Protein 4MVN (pdb70)

B-factor: mean 19.81, std 9.36, range [2.0, 55.14]

Structure (mmCIF, N/CA/C/O backbone):
data_4MVN
#
_entry.id   4MVN
#
_cell.length_a   73.131
_cell.length_b   81.626
_cell.length_c   133.787
_cell.angle_alpha   90.00
_cell.angle_beta   90.00
_cell.angle_gamma   90.00
#
_symmetry.space_group_name_H-M   'P 21 21 21'
#
loop_
_entity.id
_entity.type
_entity.pdbx_description
1 polymer 'Serine protease splA'
2 non-polymer '[(1S)-1-{[(benzyloxy)carbonyl]amino}-2-phenylethyl]phosphonic acid'
3 water water
#
loop_
_atom_site.group_PDB
_atom_site.id
_atom_site.type_symbol
_atom_site.label_atom_id
_atom_site.label_alt_id
_atom_site.label_comp_id
_atom_site.label_asym_id
_atom_site.label_entity_id
_atom_site.label_seq_id
_atom_site.pdbx_PDB_ins_code
_atom_site.Cartn_x
_atom_site.Cartn_y
_atom_site.Cartn_z
_atom_site.occupancy
_atom_site.B_iso_or_equiv
_atom_site.auth_seq_id
_atom_site.auth_comp_id
_atom_site.auth_asym_id
_atom_site.auth_atom_id
_atom_site.pdbx_PDB_model_num
ATOM 1 N N . GLU A 1 1 ? -37.930 10.811 -14.648 1.00 20.34 1 GLU A N 1
ATOM 2 C CA . GLU A 1 1 ? -38.206 11.883 -15.712 1.00 19.15 1 GLU A CA 1
ATOM 3 C C . GLU A 1 1 ? -37.208 11.713 -16.855 1.00 19.98 1 GLU A C 1
ATOM 4 O O . GLU A 1 1 ? -36.054 11.279 -16.600 1.00 20.80 1 GLU A O 1
ATOM 10 N N . LYS A 1 2 ? -37.625 11.962 -18.104 1.00 19.61 2 LYS A N 1
ATOM 11 C CA . LYS A 1 2 ? -36.640 11.903 -19.154 1.00 19.74 2 LYS A CA 1
ATOM 12 C C . LYS A 1 2 ? -36.809 13.115 -20.049 1.00 20.60 2 LYS A C 1
ATOM 13 O O . LYS A 1 2 ? -37.603 13.108 -21.063 1.00 20.70 2 LYS A O 1
ATOM 16 N N . ASN A 1 3 ? -36.113 14.193 -19.665 1.00 17.75 3 ASN A N 1
ATOM 17 C CA . ASN A 1 3 ? -36.173 15.431 -20.361 1.00 16.86 3 ASN A CA 1
ATOM 18 C C . ASN A 1 3 ? -34.757 15.899 -20.474 1.00 15.24 3 ASN A C 1
ATOM 19 O O . ASN A 1 3 ? -34.223 16.528 -19.551 1.00 14.21 3 ASN A O 1
ATOM 24 N N . VAL A 1 4 ? -34.131 15.567 -21.591 1.00 14.22 4 VAL A N 1
ATOM 25 C CA . VAL A 1 4 ? -32.676 15.760 -21.692 1.00 11.08 4 VAL A CA 1
ATOM 26 C C . VAL A 1 4 ? -32.395 16.573 -22.921 1.00 10.38 4 VAL A C 1
ATOM 27 O O . VAL A 1 4 ? -32.850 16.170 -24.049 1.00 14.85 4 VAL A O 1
ATOM 31 N N . LYS A 1 5 ? -31.627 17.679 -22.817 1.00 9.30 5 LYS A N 1
ATOM 32 C CA . LYS A 1 5 ? -31.440 18.578 -23.964 1.00 10.23 5 LYS A CA 1
ATOM 33 C C . LYS A 1 5 ? -29.989 18.943 -24.031 1.00 10.66 5 LYS A C 1
ATOM 34 O O . LYS A 1 5 ? -29.353 19.115 -22.994 1.00 10.73 5 LYS A O 1
ATOM 40 N N . GLU A 1 6 ? -29.471 19.043 -25.252 1.00 9.69 6 GLU A N 1
ATOM 41 C CA . GLU A 1 6 ? -28.057 19.391 -25.414 1.00 9.20 6 GLU A CA 1
ATOM 42 C C . GLU A 1 6 ? -27.889 20.890 -25.175 1.00 10.79 6 GLU A C 1
ATOM 43 O O . GLU A 1 6 ? -28.714 21.689 -25.593 1.00 12.60 6 GLU A O 1
ATOM 49 N N . ILE A 1 7 ? -26.863 21.243 -24.420 1.00 9.50 7 ILE A N 1
ATOM 50 C CA . ILE A 1 7 ? -26.387 22.630 -24.266 1.00 10.30 7 ILE A CA 1
ATOM 51 C C . ILE A 1 7 ? -25.341 22.718 -25.381 1.00 8.61 7 ILE A C 1
ATOM 52 O O . ILE A 1 7 ? -24.174 22.281 -25.216 1.00 10.18 7 ILE A O 1
ATOM 57 N N . THR A 1 8 ? -25.751 23.284 -26.501 1.00 9.36 8 THR A N 1
ATOM 58 C CA . THR A 1 8 ? -24.779 23.474 -27.607 1.00 10.99 8 THR A CA 1
ATOM 59 C C . THR A 1 8 ? -23.778 24.544 -27.334 1.00 10.75 8 THR A C 1
ATOM 60 O O . THR A 1 8 ? -22.665 24.449 -27.869 1.00 12.48 8 THR A O 1
ATOM 64 N N . ASP A 1 9 ? -24.106 25.579 -26.534 1.00 10.32 9 ASP A N 1
ATOM 65 C CA . ASP A 1 9 ? -23.178 26.660 -26.290 1.00 11.56 9 ASP A CA 1
ATOM 66 C C . ASP A 1 9 ? -23.066 26.816 -24.793 1.00 12.91 9 ASP A C 1
ATOM 67 O O . ASP A 1 9 ? -23.913 27.471 -24.169 1.00 11.62 9 ASP A O 1
ATOM 72 N N . ALA A 1 10 ? -21.981 26.288 -24.235 1.00 10.71 10 ALA A N 1
ATOM 73 C CA . ALA A 1 10 ? -21.815 26.247 -22.777 1.00 11.35 10 ALA A CA 1
ATOM 74 C C . ALA A 1 10 ? -20.892 27.367 -22.300 1.00 11.33 10 ALA A C 1
ATOM 75 O O . ALA A 1 10 ? -20.439 27.349 -21.156 1.00 12.24 10 ALA A O 1
ATOM 77 N N . THR A 1 11 ? -20.745 28.450 -23.072 1.00 11.88 11 THR A N 1
ATOM 78 C CA . THR A 1 11 ? -19.980 29.567 -22.560 1.00 13.55 11 THR A CA 1
ATOM 79 C C . THR A 1 11 ? -20.779 30.461 -21.605 1.00 13.24 11 THR A C 1
ATOM 80 O O . THR A 1 11 ? -20.131 31.320 -20.964 1.00 15.65 11 THR A O 1
ATOM 84 N N . LYS A 1 12 ? -22.093 30.176 -21.450 1.00 14.32 12 LYS A N 1
ATOM 85 C CA . LYS A 1 12 ? -23.023 30.992 -20.635 1.00 15.16 12 LYS A CA 1
ATOM 86 C C . LYS A 1 12 ? -23.112 30.384 -19.204 1.00 13.74 12 LYS A C 1
ATOM 87 O O . LYS A 1 12 ? -23.023 29.163 -19.070 1.00 13.96 12 LYS A O 1
ATOM 93 N N . GLU A 1 13 ? -23.283 31.202 -18.188 1.00 13.54 13 GLU A N 1
ATOM 94 C CA . GLU A 1 13 ? -23.573 30.667 -16.796 1.00 11.26 13 GLU A CA 1
ATOM 95 C C . GLU A 1 13 ? -24.954 29.985 -16.795 1.00 12.40 13 GLU A C 1
ATOM 96 O O . GLU A 1 13 ? -25.889 30.433 -17.514 1.00 11.89 13 GLU A O 1
ATOM 102 N N . PRO A 1 14 ? -25.115 28.845 -16.056 1.00 11.07 14 PRO A N 1
ATOM 103 C CA . PRO A 1 14 ? -24.081 28.238 -15.184 1.00 11.39 14 PRO A CA 1
ATOM 104 C C . PRO A 1 14 ? -23.288 27.172 -15.948 1.00 10.52 14 PRO A C 1
ATOM 105 O O . PRO A 1 14 ? -22.466 26.482 -15.337 1.00 10.25 14 PRO A O 1
ATOM 109 N N . TYR A 1 15 ? -23.575 26.975 -17.229 1.00 7.46 15 TYR A N 1
ATOM 110 C CA . TYR A 1 15 ? -22.877 25.893 -18.021 1.00 8.38 15 TYR A CA 1
ATOM 111 C C . TYR A 1 15 ? -21.391 26.084 -18.102 1.00 10.94 15 TYR A C 1
ATOM 112 O O . TYR A 1 15 ? -20.657 25.111 -18.202 1.00 9.02 15 TYR A O 1
ATOM 121 N N . ASN A 1 16 ? -20.884 27.317 -17.984 1.00 9.38 16 ASN A N 1
ATOM 122 C CA . ASN A 1 16 ? -19.458 27.487 -18.058 1.00 10.21 16 ASN A CA 1
ATOM 123 C C . ASN A 1 16 ? -18.761 27.201 -16.711 1.00 10.61 16 ASN A C 1
ATOM 124 O O . ASN A 1 16 ? -17.549 27.470 -16.554 1.00 11.51 16 ASN A O 1
ATOM 129 N N . SER A 1 17 ? -19.500 26.626 -15.759 1.00 10.17 17 SER A N 1
ATOM 130 C CA . SER A 1 17 ? -18.859 26.006 -14.544 1.00 9.59 17 SER A CA 1
ATOM 131 C C . SER A 1 17 ? -18.752 24.517 -14.665 1.00 9.85 17 SER A C 1
ATOM 132 O O . SER A 1 17 ? -18.224 23.866 -13.737 1.00 9.69 17 SER A O 1
ATOM 135 N N . VAL A 1 18 ? -19.257 23.942 -15.770 1.00 8.29 18 VAL A N 1
ATOM 136 C CA . VAL A 1 18 ? -19.263 22.477 -15.890 1.00 7.89 18 VAL A CA 1
ATOM 137 C C . VAL A 1 18 ? -17.976 22.038 -16.624 1.00 10.43 18 VAL A C 1
ATOM 138 O O . VAL A 1 18 ? -17.526 22.701 -17.591 1.00 11.98 18 VAL A O 1
ATOM 142 N N . VAL A 1 19 ? -17.333 20.968 -16.151 1.00 8.87 19 VAL A N 1
ATOM 143 C CA A VAL A 1 19 ? -16.097 20.541 -16.827 0.50 9.40 19 VAL A CA 1
ATOM 144 C CA B VAL A 1 19 ? -16.057 20.516 -16.717 0.50 9.47 19 VAL A CA 1
ATOM 145 C C . VAL A 1 19 ? -16.172 19.074 -17.218 1.00 10.46 19 VAL A C 1
ATOM 146 O O . VAL A 1 19 ? -16.878 18.282 -16.598 1.00 10.89 19 VAL A O 1
ATOM 153 N N . ALA A 1 20 ? -15.454 18.759 -18.300 1.00 10.29 20 ALA A N 1
ATOM 154 C CA . ALA A 1 20 ? -15.415 17.376 -18.758 1.00 11.74 20 ALA A CA 1
ATOM 155 C C . ALA A 1 20 ? -14.059 16.685 -18.401 1.00 11.94 20 ALA A C 1
ATOM 156 O O . ALA A 1 20 ? -12.958 17.275 -18.662 1.00 14.44 20 ALA A O 1
ATOM 158 N N . PHE A 1 21 ? -14.195 15.502 -17.800 1.00 10.47 21 PHE A N 1
ATOM 159 C CA . PHE A 1 21 ? -13.028 14.626 -17.573 1.00 14.61 21 PHE A CA 1
ATOM 160 C C . PHE A 1 21 ? -13.209 13.457 -18.522 1.00 17.17 21 PHE A C 1
ATOM 161 O O . PHE A 1 21 ? -14.315 13.230 -19.024 1.00 18.04 21 PHE A O 1
ATOM 169 N N A VAL A 1 22 ? -12.187 12.693 -18.927 0.50 17.39 22 VAL A N 1
ATOM 170 N N B VAL A 1 22 ? -12.101 12.675 -18.550 0.50 15.64 22 VAL A N 1
ATOM 171 C CA A VAL A 1 22 ? -12.466 11.580 -19.945 0.50 17.89 22 VAL A CA 1
ATOM 172 C CA B VAL A 1 22 ? -12.187 11.299 -18.975 0.50 16.18 22 VAL A CA 1
ATOM 173 C C A VAL A 1 22 ? -13.745 10.613 -19.916 0.50 17.87 22 VAL A C 1
ATOM 174 C C B VAL A 1 22 ? -13.108 10.600 -18.037 0.50 15.80 22 VAL A C 1
ATOM 175 O O A VAL A 1 22 ? -14.293 10.158 -20.973 0.50 20.45 22 VAL A O 1
ATOM 176 O O B VAL A 1 22 ? -12.909 10.449 -16.805 0.50 16.27 22 VAL A O 1
ATOM 183 N N . GLY A 1 23 ? -14.159 10.259 -18.706 1.00 18.65 23 GLY A N 1
ATOM 184 C CA . GLY A 1 23 ? -15.238 9.391 -18.298 1.00 19.51 23 GLY A CA 1
ATOM 185 C C . GLY A 1 23 ? -16.259 10.006 -17.315 1.00 19.49 23 GLY A C 1
ATOM 186 O O . GLY A 1 23 ? -17.035 9.257 -16.692 1.00 19.11 23 GLY A O 1
ATOM 187 N N . GLY A 1 24 ? -16.287 11.327 -17.188 1.00 15.95 24 GLY A N 1
ATOM 188 C CA . GLY A 1 24 ? -17.305 11.942 -16.311 1.00 13.92 24 GLY A CA 1
ATOM 189 C C . GLY A 1 24 ? -17.237 13.489 -16.320 1.00 11.16 24 GLY A C 1
ATOM 190 O O . GLY A 1 24 ? -16.741 14.111 -17.279 1.00 13.96 24 GLY A O 1
ATOM 191 N N . THR A 1 25 ? -17.799 14.046 -15.250 1.00 11.13 25 THR A N 1
ATOM 192 C CA . THR A 1 25 ? -18.132 15.496 -15.199 1.00 9.49 25 THR A CA 1
ATOM 193 C C . THR A 1 25 ? -17.635 16.025 -13.869 1.00 11.01 25 THR A C 1
ATOM 194 O O . THR A 1 25 ? -17.448 15.304 -12.853 1.00 12.74 25 THR A O 1
ATOM 198 N N . GLY A 1 26 ? -17.388 17.332 -13.841 1.00 10.18 26 GLY A N 1
ATOM 199 C CA . GLY A 1 26 ? -17.155 17.986 -12.506 1.00 8.34 26 GLY A CA 1
ATOM 200 C C . GLY A 1 26 ? -17.792 19.381 -12.570 1.00 9.84 26 GLY A C 1
ATOM 201 O O . GLY A 1 26 ? -18.341 19.732 -13.616 1.00 8.92 26 GLY A O 1
ATOM 202 N N . VAL A 1 27 ? -17.699 20.109 -11.464 1.00 8.60 27 VAL A N 1
ATOM 203 C CA . VAL A 1 27 ? -18.296 21.501 -11.430 1.00 7.74 27 VAL A CA 1
ATOM 204 C C . VAL A 1 27 ? -17.205 22.408 -10.748 1.00 10.02 27 VAL A C 1
ATOM 205 O O . VAL A 1 27 ? -16.580 22.028 -9.737 1.00 9.93 27 VAL A O 1
ATOM 209 N N . VAL A 1 28 ? -17.061 23.604 -11.306 1.00 7.14 28 VAL A N 1
ATOM 210 C CA . VAL A 1 28 ? -16.136 24.598 -10.735 1.00 9.03 28 VAL A CA 1
ATOM 211 C C . VAL A 1 28 ? -16.794 25.337 -9.576 1.00 9.86 28 VAL A C 1
ATOM 212 O O . VAL A 1 28 ? -17.895 25.913 -9.712 1.00 10.21 28 VAL A O 1
ATOM 216 N N . VAL A 1 29 ? -16.048 25.388 -8.423 1.00 11.39 29 VAL A N 1
ATOM 217 C CA . VAL A 1 29 ? -16.622 26.025 -7.237 1.00 13.77 29 VAL A CA 1
ATOM 218 C C . VAL A 1 29 ? -15.779 27.209 -6.765 1.00 12.56 29 VAL A C 1
ATOM 219 O O . VAL A 1 29 ? -16.225 27.988 -5.938 1.00 12.95 29 VAL A O 1
ATOM 223 N N . GLY A 1 30 ? -14.627 27.367 -7.371 1.00 11.99 30 GLY A N 1
ATOM 224 C CA . GLY A 1 30 ? -13.811 28.539 -6.950 1.00 10.93 30 GLY A CA 1
ATOM 225 C C . GLY A 1 30 ? -12.529 28.497 -7.675 1.00 11.00 30 GLY A C 1
ATOM 226 O O . GLY A 1 30 ? -12.305 27.673 -8.571 1.00 13.18 30 GLY A O 1
ATOM 227 N N . LYS A 1 31 ? -11.648 29.439 -7.310 1.00 12.06 31 LYS A N 1
ATOM 228 C CA . LYS A 1 31 ? -10.393 29.624 -8.099 1.00 13.57 31 LYS A CA 1
ATOM 229 C C . LYS A 1 31 ? -9.619 28.288 -8.240 1.00 15.29 31 LYS A C 1
ATOM 230 O O . LYS A 1 31 ? -9.298 27.620 -7.198 1.00 15.77 31 LYS A O 1
ATOM 236 N N . ASN A 1 32 ? -9.339 27.890 -9.483 1.00 12.57 32 ASN A N 1
ATOM 237 C CA . ASN A 1 32 ? -8.696 26.674 -9.835 1.00 15.05 32 ASN A CA 1
ATOM 238 C C . ASN A 1 32 ? -9.257 25.393 -9.205 1.00 13.66 32 ASN A C 1
ATOM 239 O O . ASN A 1 32 ? -8.498 24.437 -9.051 1.00 14.45 32 ASN A O 1
ATOM 244 N N . THR A 1 33 ? -10.496 25.402 -8.736 1.00 13.59 33 THR A N 1
ATOM 245 C CA . THR A 1 33 ? -10.961 24.257 -7.932 1.00 13.82 33 THR A CA 1
ATOM 246 C C . THR A 1 33 ? -12.296 23.663 -8.473 1.00 13.33 33 THR A C 1
ATOM 247 O O . THR A 1 33 ? -13.311 24.363 -8.625 1.00 13.85 33 THR A O 1
ATOM 251 N N . ILE A 1 34 ? -12.285 22.361 -8.651 1.00 10.31 34 ILE A N 1
ATOM 252 C CA . ILE A 1 34 ? -13.398 21.593 -9.243 1.00 11.20 34 ILE A CA 1
ATOM 253 C C . ILE A 1 34 ? -13.820 20.546 -8.213 1.00 13.76 34 ILE A C 1
ATOM 254 O O . ILE A 1 34 ? -12.917 19.934 -7.518 1.00 15.84 34 ILE A O 1
ATOM 259 N N . VAL A 1 35 ? -15.113 20.241 -8.157 1.00 11.45 35 VAL A N 1
ATOM 260 C CA . VAL A 1 35 ? -15.603 19.092 -7.348 1.00 13.08 35 VAL A CA 1
ATOM 261 C C . VAL A 1 35 ? -16.051 18.004 -8.311 1.00 13.47 35 VAL A C 1
ATOM 262 O O . VAL A 1 35 ? -16.606 18.311 -9.363 1.00 11.63 35 VAL A O 1
ATOM 266 N N . THR A 1 36 ? -15.773 16.726 -7.993 1.00 11.50 36 THR A N 1
ATOM 267 C CA . THR A 1 36 ? -16.200 15.601 -8.790 1.00 13.14 36 THR A CA 1
ATOM 268 C C . THR A 1 36 ? -16.216 14.350 -7.861 1.00 13.04 36 THR A C 1
ATOM 269 O O . THR A 1 36 ? -16.107 14.507 -6.669 1.00 14.49 36 THR A O 1
ATOM 273 N N . ASN A 1 37 ? -16.481 13.171 -8.423 1.00 14.94 37 ASN A N 1
ATOM 274 C CA . ASN A 1 37 ? -16.395 11.880 -7.643 1.00 18.01 37 ASN A CA 1
ATOM 275 C C . ASN A 1 37 ? -14.971 11.484 -7.427 1.00 19.38 37 ASN A C 1
ATOM 276 O O . ASN A 1 37 ? -14.097 11.814 -8.233 1.00 18.69 37 ASN A O 1
ATOM 281 N N . LYS A 1 38 ? -14.745 10.640 -6.393 1.00 18.37 38 LYS A N 1
ATOM 282 C CA . LYS A 1 38 ? -13.366 10.114 -6.164 1.00 21.17 38 LYS A CA 1
ATOM 283 C C . LYS A 1 38 ? -12.713 9.407 -7.333 1.00 21.32 38 LYS A C 1
ATOM 284 O O . LYS A 1 38 ? -11.556 9.738 -7.686 1.00 23.41 38 LYS A O 1
ATOM 290 N N . HIS A 1 39 ? -13.411 8.465 -7.963 1.00 23.06 39 HIS A N 1
ATOM 291 C CA . HIS A 1 39 ? -12.782 7.636 -9.018 1.00 24.85 39 HIS A CA 1
ATOM 292 C C . HIS A 1 39 ? -12.552 8.412 -10.260 1.00 25.68 39 HIS A C 1
ATOM 293 O O . HIS A 1 39 ? -11.629 8.136 -10.993 1.00 24.83 39 HIS A O 1
ATOM 300 N N . ILE A 1 40 ? -13.362 9.465 -10.492 1.00 24.21 40 ILE A N 1
ATOM 301 C CA . ILE A 1 40 ? -13.113 10.270 -11.661 1.00 24.29 40 ILE A CA 1
ATOM 302 C C . ILE A 1 40 ? -11.798 11.039 -11.502 1.00 23.20 40 ILE A C 1
ATOM 303 O O . ILE A 1 40 ? -11.034 11.102 -12.455 1.00 25.68 40 ILE A O 1
ATOM 308 N N . ALA A 1 41 ? -11.570 11.614 -10.334 1.00 23.91 41 ALA A N 1
ATOM 309 C CA . ALA A 1 41 ? -10.330 12.351 -10.056 1.00 25.23 41 ALA A CA 1
ATOM 310 C C . ALA A 1 41 ? -9.128 11.403 -10.096 1.00 27.13 41 ALA A C 1
ATOM 311 O O . ALA A 1 41 ? -8.109 11.679 -10.716 1.00 27.89 41 ALA A O 1
ATOM 313 N N . LYS A 1 42 ? -9.309 10.251 -9.461 1.00 29.33 42 LYS A N 1
ATOM 314 C CA . LYS A 1 42 ? -8.255 9.232 -9.320 1.00 31.80 42 LYS A CA 1
ATOM 315 C C . LYS A 1 42 ? -7.780 8.540 -10.585 1.00 33.30 42 LYS A C 1
ATOM 316 O O . LYS A 1 42 ? -6.581 8.359 -10.764 1.00 34.95 42 LYS A O 1
ATOM 319 N N . SER A 1 43 ? -8.700 8.125 -11.432 1.00 35.87 43 SER A N 1
ATOM 320 C CA . SER A 1 43 ? -8.354 7.394 -12.651 1.00 38.60 43 SER A CA 1
ATOM 321 C C . SER A 1 43 ? -7.749 8.372 -13.649 1.00 39.70 43 SER A C 1
ATOM 322 O O . SER A 1 43 ? -6.909 8.012 -14.494 1.00 40.70 43 SER A O 1
ATOM 325 N N . ASN A 1 44 ? -8.147 9.631 -13.522 1.00 40.02 44 ASN A N 1
ATOM 326 C CA . ASN A 1 44 ? -7.473 10.664 -14.261 1.00 40.46 44 ASN A CA 1
ATOM 327 C C . ASN A 1 44 ? -6.010 10.864 -13.833 1.00 41.11 44 ASN A C 1
ATOM 328 O O . ASN A 1 44 ? -5.204 11.215 -14.659 1.00 42.28 44 ASN A O 1
ATOM 333 N N . ASP A 1 45 ? -5.641 10.591 -12.588 1.00 42.36 45 ASP A N 1
ATOM 334 C CA . ASP A 1 45 ? -4.218 10.720 -12.192 1.00 43.95 45 ASP A CA 1
ATOM 335 C C . ASP A 1 45 ? -3.285 9.583 -12.669 1.00 43.53 45 ASP A C 1
ATOM 336 O O . ASP A 1 45 ? -2.052 9.658 -12.443 1.00 44.82 45 ASP A O 1
ATOM 341 N N . ILE A 1 46 ? -3.862 8.563 -13.320 1.00 41.44 46 ILE A N 1
ATOM 342 C CA . ILE A 1 46 ? -3.109 7.486 -13.989 1.00 39.22 46 ILE A CA 1
ATOM 343 C C . ILE A 1 46 ? -2.591 7.875 -15.386 1.00 38.46 46 ILE A C 1
ATOM 344 O O . ILE A 1 46 ? -1.430 7.613 -15.714 1.00 38.72 46 ILE A O 1
ATOM 349 N N . PHE A 1 47 ? -3.438 8.500 -16.210 1.00 35.80 47 PHE A N 1
ATOM 350 C CA . PHE A 1 47 ? -3.042 8.951 -17.552 1.00 33.61 47 PHE A CA 1
ATOM 351 C C . PHE A 1 47 ? -2.588 10.409 -17.546 1.00 32.66 47 PHE A C 1
ATOM 352 O O . PHE A 1 47 ? -2.153 10.939 -18.572 1.00 32.44 47 PHE A O 1
ATOM 360 N N . LYS A 1 48 ? -2.679 11.046 -16.384 1.00 30.73 48 LYS A N 1
ATOM 361 C CA . LYS A 1 48 ? -2.533 12.486 -16.248 1.00 30.19 48 LYS A CA 1
ATOM 362 C C . LYS A 1 48 ? -3.231 13.257 -17.413 1.00 29.34 48 LYS A C 1
ATOM 363 O O . LYS A 1 48 ? -2.633 14.149 -18.054 1.00 30.79 48 LYS A O 1
ATOM 366 N N . ASN A 1 49 ? -4.498 12.930 -17.686 1.00 27.60 49 ASN A N 1
ATOM 367 C CA . ASN A 1 49 ? -5.228 13.682 -18.742 1.00 24.76 49 ASN A CA 1
ATOM 368 C C . ASN A 1 49 ? -5.691 15.057 -18.199 1.00 22.90 49 ASN A C 1
ATOM 369 O O . ASN A 1 49 ? -5.878 15.234 -16.993 1.00 23.51 49 ASN A O 1
ATOM 374 N N . ARG A 1 50 ? -5.927 15.965 -19.121 1.00 18.56 50 ARG A N 1
ATOM 375 C CA . ARG A 1 50 ? -6.421 17.332 -18.858 1.00 18.84 50 ARG A CA 1
ATOM 376 C C . ARG A 1 50 ? -7.915 17.295 -18.644 1.00 18.33 50 ARG A C 1
ATOM 377 O O . ARG A 1 50 ? -8.569 16.288 -18.979 1.00 18.32 50 ARG A O 1
ATOM 385 N N . VAL A 1 51 ? -8.457 18.409 -18.134 1.00 15.89 51 VAL A N 1
ATOM 386 C CA . VAL A 1 51 ? -9.903 18.549 -17.899 1.00 17.27 51 VAL A CA 1
ATOM 387 C C . VAL A 1 51 ? -10.314 19.651 -18.832 1.00 16.09 51 VAL A C 1
ATOM 388 O O . VAL A 1 51 ? -9.540 20.618 -18.981 1.00 15.77 51 VAL A O 1
ATOM 392 N N . SER A 1 52 ? -11.465 19.522 -19.497 1.00 13.38 52 SER A N 1
ATOM 393 C CA . SER A 1 52 ? -11.849 20.536 -20.486 1.00 11.83 52 SER A CA 1
ATOM 394 C C . SER A 1 52 ? -12.904 21.451 -19.863 1.00 14.25 52 SER A C 1
ATOM 395 O O . SER A 1 52 ? -13.912 20.951 -19.356 1.00 14.77 52 SER A O 1
ATOM 398 N N . ALA A 1 53 ? -12.699 22.760 -19.941 1.00 10.53 53 ALA A N 1
ATOM 399 C CA . ALA A 1 53 ? -13.667 23.711 -19.341 1.00 10.37 53 ALA A CA 1
ATOM 400 C C . ALA A 1 53 ? -14.836 23.845 -20.321 1.00 10.86 53 ALA A C 1
ATOM 401 O O . ALA A 1 53 ? -14.709 24.314 -21.441 1.00 11.13 53 ALA A O 1
ATOM 403 N N . HIS A 1 54 ? -15.967 23.425 -19.817 1.00 11.61 54 HIS A N 1
ATOM 404 C CA . HIS A 1 54 ? -17.275 23.592 -20.504 1.00 10.49 54 HIS A CA 1
ATOM 405 C C . HIS A 1 54 ? -17.308 23.210 -21.983 1.00 10.85 54 HIS A C 1
ATOM 406 O O . HIS A 1 54 ? -17.908 23.890 -22.779 1.00 11.27 54 HIS A O 1
ATOM 413 N N . HIS A 1 55 ? -16.717 22.067 -22.327 1.00 10.42 55 HIS A N 1
ATOM 414 C CA . HIS A 1 55 ? -16.769 21.654 -23.697 1.00 11.15 55 HIS A CA 1
ATOM 415 C C . HIS A 1 55 ? -18.225 21.511 -24.174 1.00 11.30 55 HIS A C 1
ATOM 416 O O . HIS A 1 55 ? -19.101 20.992 -23.438 1.00 11.49 55 HIS A O 1
ATOM 423 N N . SER A 1 56 ? -18.446 22.000 -25.379 1.00 11.98 56 SER A N 1
ATOM 424 C CA . SER A 1 56 ? -19.781 21.906 -25.995 1.00 12.00 56 SER A CA 1
ATOM 425 C C . SER A 1 56 ? -19.606 21.944 -27.491 1.00 12.04 56 SER A C 1
ATOM 426 O O . SER A 1 56 ? -18.500 22.310 -28.008 1.00 13.69 56 SER A O 1
ATOM 429 N N . SER A 1 57 ? -20.631 21.463 -28.163 1.00 12.04 57 SER A N 1
ATOM 430 C CA . SER A 1 57 ? -20.491 21.256 -29.613 1.00 14.61 57 SER A CA 1
ATOM 431 C C . SER A 1 57 ? -20.329 22.549 -30.418 1.00 16.23 57 SER A C 1
ATOM 432 O O . SER A 1 57 ? -19.622 22.556 -31.433 1.00 16.41 57 SER A O 1
ATOM 435 N N . LYS A 1 58 ? -20.931 23.630 -29.963 1.00 14.06 58 LYS A N 1
ATOM 436 C CA . LYS A 1 58 ? -20.817 24.902 -30.663 1.00 17.22 58 LYS A CA 1
ATOM 437 C C . LYS A 1 58 ? -20.140 26.014 -29.911 1.00 19.73 58 LYS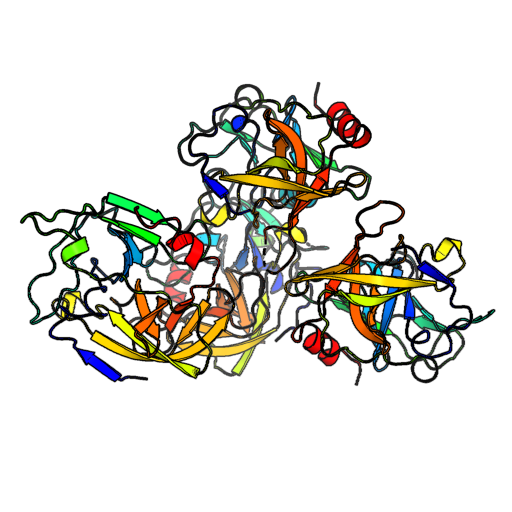 A C 1
ATOM 438 O O . LYS A 1 58 ? -19.819 27.044 -30.523 1.00 23.20 58 LYS A O 1
ATOM 442 N N . GLY A 1 59 ? -19.905 25.891 -28.614 1.00 18.00 59 GLY A N 1
ATOM 443 C CA . GLY A 1 59 ? -19.376 27.025 -27.885 1.00 21.81 59 GLY A CA 1
ATOM 444 C C . GLY A 1 59 ? -17.882 27.266 -28.100 1.00 22.95 59 GLY A C 1
ATOM 445 O O . GLY A 1 59 ? -17.163 26.330 -28.380 1.00 23.20 59 GLY A O 1
ATOM 446 N N . LYS A 1 60 ? -17.461 28.522 -28.031 1.00 24.78 60 LYS A N 1
ATOM 447 C CA . LYS A 1 60 ? -16.029 28.880 -28.014 1.00 25.26 60 LYS A CA 1
ATOM 448 C C . LYS A 1 60 ? -15.338 28.101 -26.907 1.00 23.98 60 LYS A C 1
ATOM 449 O O . LYS A 1 60 ? -15.767 28.160 -25.783 1.00 23.25 60 LYS A O 1
ATOM 452 N N . GLY A 1 61 ? -14.243 27.389 -27.210 1.00 24.09 61 GLY A N 1
ATOM 453 C CA . GLY A 1 61 ? -13.597 26.529 -26.179 1.00 23.39 61 GLY A CA 1
ATOM 454 C C . GLY A 1 61 ? -13.149 27.321 -24.953 1.00 21.57 61 GLY A C 1
ATOM 455 O O . GLY A 1 61 ? -12.734 28.466 -25.120 1.00 22.56 61 GLY A O 1
ATOM 456 N N . GLY A 1 62 ? -13.261 26.735 -23.746 1.00 20.32 62 GLY A N 1
ATOM 457 C CA . GLY A 1 62 ? -12.771 27.380 -22.497 1.00 17.41 62 GLY A CA 1
ATOM 458 C C . GLY A 1 62 ? -11.318 27.044 -22.073 1.00 14.91 62 GLY A C 1
ATOM 459 O O . GLY A 1 62 ? -10.819 27.614 -21.125 1.00 14.72 62 GLY A O 1
ATOM 460 N N . GLY A 1 63 ? -10.698 26.138 -22.832 1.00 14.84 63 GLY A N 1
ATOM 461 C CA . GLY A 1 63 ? -9.361 25.630 -22.512 1.00 14.87 63 GLY A CA 1
ATOM 462 C C . GLY A 1 63 ? -9.364 24.218 -21.958 1.00 13.79 63 GLY A C 1
ATOM 463 O O . GLY A 1 63 ? -10.362 23.740 -21.380 1.00 14.08 63 GLY A O 1
ATOM 464 N N . ASN A 1 64 ? -8.181 23.573 -22.027 1.00 14.21 64 ASN A N 1
ATOM 465 C CA . ASN A 1 64 ? -7.999 22.218 -21.487 1.00 14.76 64 ASN A CA 1
ATOM 466 C C . ASN A 1 64 ? -6.857 22.274 -20.491 1.00 16.12 64 ASN A C 1
ATOM 467 O O . ASN A 1 64 ? -5.747 22.690 -20.859 1.00 17.28 64 ASN A O 1
ATOM 472 N N . TYR A 1 65 ? -7.150 21.990 -19.235 1.00 13.85 65 TYR A N 1
ATOM 473 C CA . TYR A 1 65 ? -6.249 22.395 -18.119 1.00 13.30 65 TYR A CA 1
ATOM 474 C C . TYR A 1 65 ? -5.614 21.151 -17.451 1.00 14.69 65 TYR A C 1
ATOM 475 O O . TYR A 1 65 ? -6.215 20.101 -17.303 1.00 16.13 65 TYR A O 1
ATOM 484 N N . ASP A 1 66 ? -4.371 21.271 -17.028 1.00 17.83 66 ASP A N 1
ATOM 485 C CA . ASP A 1 66 ? -3.708 20.129 -16.329 1.00 19.48 66 ASP A CA 1
ATOM 486 C C . ASP A 1 66 ? -4.090 20.087 -14.869 1.00 19.12 66 ASP A C 1
ATOM 487 O O . ASP A 1 66 ? -4.299 21.118 -14.280 1.00 19.06 66 ASP A O 1
ATOM 492 N N . VAL A 1 67 ? -4.243 18.881 -14.304 1.00 18.08 67 VAL A N 1
ATOM 493 C CA . VAL A 1 67 ? -4.522 18.748 -12.894 1.00 20.27 67 VAL A CA 1
ATOM 494 C C . VAL A 1 67 ? -3.254 18.924 -12.015 1.00 21.23 67 VAL A C 1
ATOM 495 O O . VAL A 1 67 ? -2.249 18.264 -12.270 1.00 22.49 67 VAL A O 1
ATOM 499 N N . LYS A 1 68 ? -3.327 19.796 -11.016 1.00 22.71 68 LYS A N 1
ATOM 500 C CA . LYS A 1 68 ? -2.224 20.058 -10.036 1.00 23.12 68 LYS A CA 1
ATOM 501 C C . LYS A 1 68 ? -2.268 19.019 -8.906 1.00 24.27 68 LYS A C 1
ATOM 502 O O . LYS A 1 68 ? -1.219 18.389 -8.557 1.00 24.60 68 LYS A O 1
ATOM 508 N N . ASP A 1 69 ? -3.422 18.792 -8.300 1.00 22.31 69 ASP A N 1
ATOM 509 C CA . ASP A 1 69 ? -3.520 17.781 -7.223 1.00 23.95 69 ASP A CA 1
ATOM 510 C C . ASP A 1 69 ? -4.977 17.469 -6.920 1.00 24.12 69 ASP A C 1
ATOM 511 O O . ASP A 1 69 ? -5.910 18.149 -7.439 1.00 21.27 69 ASP A O 1
ATOM 516 N N . ILE A 1 70 ? -5.181 16.409 -6.153 1.00 22.87 70 ILE A N 1
ATOM 517 C CA . ILE A 1 70 ? -6.526 16.009 -5.748 1.00 22.41 70 ILE A CA 1
ATOM 518 C C . ILE A 1 70 ? -6.579 15.941 -4.228 1.00 24.23 70 ILE A C 1
ATOM 519 O O . ILE A 1 70 ? -5.593 15.487 -3.596 1.00 22.91 70 ILE A O 1
ATOM 524 N N . VAL A 1 71 ? -7.713 16.353 -3.646 1.00 21.98 71 VAL A N 1
ATOM 525 C CA . VAL A 1 71 ? -8.005 16.146 -2.207 1.00 22.93 71 VAL A CA 1
ATOM 526 C C . VAL A 1 71 ? -9.296 15.370 -2.111 1.00 24.54 71 VAL A C 1
ATOM 527 O O . VAL A 1 71 ? -10.355 15.887 -2.439 1.00 23.23 71 VAL A O 1
ATOM 531 N N . GLU A 1 72 ? -9.209 14.127 -1.645 1.00 24.31 72 GLU A N 1
ATOM 532 C CA . GLU A 1 72 ? -10.375 13.283 -1.431 1.00 24.98 72 GLU A CA 1
ATOM 533 C C . GLU A 1 72 ? -11.041 13.670 -0.133 1.00 25.84 72 GLU A C 1
ATOM 534 O O . GLU A 1 72 ? -10.350 14.000 0.865 1.00 27.07 72 GLU A O 1
ATOM 538 N N . TYR A 1 73 ? -12.372 13.623 -0.092 1.00 24.61 73 TYR A N 1
ATOM 539 C CA . TYR A 1 73 ? -13.067 13.802 1.192 1.00 23.92 73 TYR A CA 1
ATOM 540 C C . TYR A 1 73 ? -12.643 12.571 2.063 1.00 26.70 73 TYR A C 1
ATOM 541 O O . TYR A 1 73 ? -12.610 11.485 1.565 1.00 25.14 73 TYR A O 1
ATOM 550 N N . PRO A 1 74 ? -12.255 12.792 3.327 1.00 28.53 74 PRO A N 1
ATOM 551 C CA . PRO A 1 74 ? -11.876 11.594 4.158 1.00 31.02 74 PRO A CA 1
ATOM 552 C C . PRO A 1 74 ? -12.984 10.541 4.371 1.00 32.80 74 PRO A C 1
ATOM 553 O O . PRO A 1 74 ? -12.687 9.310 4.418 1.00 34.07 74 PRO A O 1
ATOM 557 N N . GLY A 1 75 ? -14.224 11.001 4.556 1.00 30.57 75 GLY A N 1
ATOM 558 C CA . GLY A 1 75 ? -15.387 10.088 4.727 1.00 29.24 75 GLY A CA 1
ATOM 559 C C . GLY A 1 75 ? -15.645 9.215 3.523 1.00 28.59 75 GLY A C 1
ATOM 560 O O . GLY A 1 75 ? -14.924 9.289 2.514 1.00 29.76 75 GLY A O 1
ATOM 561 N N . LYS A 1 76 ? -16.692 8.397 3.591 1.00 26.51 76 LYS A N 1
ATOM 562 C CA . LYS A 1 76 ? -16.990 7.510 2.485 1.00 25.80 76 LYS A CA 1
ATOM 563 C C . LYS A 1 76 ? -17.708 8.198 1.308 1.00 23.42 76 LYS A C 1
ATOM 564 O O . LYS A 1 76 ? -17.830 7.610 0.244 1.00 25.14 76 LYS A O 1
ATOM 570 N N . GLU A 1 77 ? -18.290 9.365 1.594 1.00 24.54 77 GLU A N 1
ATOM 571 C CA . GLU A 1 77 ? -18.982 10.148 0.564 1.00 21.52 77 GLU A CA 1
ATOM 572 C C . GLU A 1 77 ? -18.089 10.267 -0.662 1.00 20.33 77 GLU A C 1
ATOM 573 O O . GLU A 1 77 ? -16.857 10.511 -0.546 1.00 20.66 77 GLU A O 1
ATOM 579 N N . ASP A 1 78 ? -18.719 10.164 -1.835 1.00 19.66 78 ASP A N 1
ATOM 580 C CA . ASP A 1 78 ? -18.015 10.049 -3.100 1.00 16.77 78 ASP A CA 1
ATOM 581 C C . ASP A 1 78 ? -17.714 11.451 -3.657 1.00 17.73 78 ASP A C 1
ATOM 582 O O . ASP A 1 78 ? -18.210 11.831 -4.680 1.00 17.12 78 ASP A O 1
ATOM 587 N N . LEU A 1 79 ? -16.813 12.139 -2.997 1.00 16.73 79 LEU A N 1
ATOM 588 C CA . LEU A 1 79 ? -16.508 13.544 -3.234 1.00 16.63 79 LEU A CA 1
ATOM 589 C C . LEU A 1 79 ? -15.020 13.785 -3.233 1.00 17.94 79 LEU A C 1
ATOM 590 O O . LEU A 1 79 ? -14.324 13.318 -2.284 1.00 17.61 79 LEU A O 1
ATOM 595 N N . ALA A 1 80 ? -14.496 14.541 -4.213 1.00 16.52 80 ALA A N 1
ATOM 596 C CA . ALA A 1 80 ? -13.067 14.854 -4.320 1.00 16.05 80 ALA A CA 1
ATOM 597 C C . ALA A 1 80 ? -12.953 16.252 -4.901 1.00 18.89 80 ALA A C 1
ATOM 598 O O . ALA A 1 80 ? -13.770 16.615 -5.733 1.00 17.17 80 ALA A O 1
ATOM 600 N N . ILE A 1 81 ? -11.966 16.987 -4.397 1.00 16.39 81 ILE A N 1
ATOM 601 C CA . ILE A 1 81 ? -11.559 18.275 -4.888 1.00 18.05 81 ILE A CA 1
ATOM 602 C C . ILE A 1 81 ? -10.451 18.058 -5.921 1.00 17.95 81 ILE A C 1
ATOM 603 O O . ILE A 1 81 ? -9.494 17.327 -5.678 1.00 19.96 81 ILE A O 1
ATOM 608 N N . VAL A 1 82 ? -10.530 18.710 -7.090 1.00 13.93 82 VAL A N 1
ATOM 609 C CA . VAL A 1 82 ? -9.500 18.651 -8.072 1.00 16.47 82 VAL A CA 1
ATOM 610 C C . VAL A 1 82 ? -8.995 20.068 -8.223 1.00 17.24 82 VAL A C 1
ATOM 611 O O . VAL A 1 82 ? -9.803 20.974 -8.483 1.00 16.96 82 VAL A O 1
ATOM 615 N N . HIS A 1 83 ? -7.694 20.292 -8.023 1.00 17.90 83 HIS A N 1
ATOM 616 C CA . HIS A 1 83 ? -7.100 21.581 -8.358 1.00 17.47 83 HIS A CA 1
ATOM 617 C C . HIS A 1 83 ? -6.446 21.553 -9.708 1.00 17.96 83 HIS A C 1
ATOM 618 O O . HIS A 1 83 ? -5.767 20.560 -10.074 1.00 17.53 83 HIS A O 1
ATOM 625 N N . VAL A 1 84 ? -6.629 22.606 -10.493 1.00 16.05 84 VAL A N 1
ATOM 626 C CA . VAL A 1 84 ? -5.957 22.661 -11.786 1.00 15.40 84 VAL A CA 1
ATOM 627 C C . VAL A 1 84 ? -4.818 23.742 -11.764 1.00 16.55 84 VAL A C 1
ATOM 628 O O . VAL A 1 84 ? -4.862 24.675 -10.969 1.00 19.10 84 VAL A O 1
ATOM 632 N N . HIS A 1 85 ? -3.882 23.574 -12.688 1.00 17.34 85 HIS A N 1
ATOM 633 C CA . HIS A 1 85 ? -2.890 24.622 -13.018 1.00 18.78 85 HIS A CA 1
ATOM 634 C C . HIS A 1 85 ? -3.652 25.688 -13.791 1.00 18.35 85 HIS A C 1
ATOM 635 O O . HIS A 1 85 ? -4.365 25.378 -14.759 1.00 19.32 85 HIS A O 1
ATOM 642 N N . GLU A 1 86 ? -3.564 26.893 -13.292 1.00 19.69 86 GLU A N 1
ATOM 643 C CA . GLU A 1 86 ? -4.346 27.999 -13.850 1.00 20.21 86 GLU A CA 1
ATOM 644 C C . GLU A 1 86 ? -4.121 28.272 -15.342 1.00 20.55 86 GLU A C 1
ATOM 645 O O . GLU A 1 86 ? -5.039 28.674 -16.056 1.00 19.61 86 GLU A O 1
ATOM 651 N N . THR A 1 87 ? -2.893 28.072 -15.846 1.00 19.96 87 THR A N 1
ATOM 652 C CA . THR A 1 87 ? -2.621 28.405 -17.234 1.00 19.34 87 THR A CA 1
ATOM 653 C C . THR A 1 87 ? -2.523 27.162 -18.048 1.00 20.66 87 THR A C 1
ATOM 654 O O . THR A 1 87 ? -1.726 26.239 -17.732 1.00 22.14 87 THR A O 1
ATOM 658 N N . SER A 1 88 ? -3.310 27.099 -19.108 1.00 20.58 88 SER A N 1
ATOM 659 C CA . SER A 1 88 ? -3.254 25.921 -19.934 1.00 20.73 88 SER A CA 1
ATOM 660 C C . SER A 1 88 ? -1.997 25.958 -20.825 1.00 22.45 88 SER A C 1
ATOM 661 O O . SER A 1 88 ? -1.356 27.003 -20.986 1.00 22.19 88 SER A O 1
ATOM 664 N N . THR A 1 89 ? -1.712 24.836 -21.445 1.00 24.04 89 THR A N 1
ATOM 665 C CA . THR A 1 89 ? -0.601 24.818 -22.412 1.00 24.78 89 THR A CA 1
ATOM 666 C C . THR A 1 89 ? -0.810 25.736 -23.568 1.00 24.50 89 THR A C 1
ATOM 667 O O . THR A 1 89 ? 0.194 26.077 -24.230 1.00 25.47 89 THR A O 1
ATOM 671 N N . GLU A 1 90 ? -2.061 26.162 -23.834 1.00 23.21 90 GLU A N 1
ATOM 672 C CA . GLU A 1 90 ? -2.349 27.156 -24.862 1.00 22.98 90 GLU A CA 1
ATOM 673 C C . GLU A 1 90 ? -2.398 28.636 -24.400 1.00 21.42 90 GLU A C 1
ATOM 674 O O . GLU A 1 90 ? -2.691 29.520 -25.199 1.00 21.39 90 GLU A O 1
ATOM 680 N N . GLY A 1 91 ? -2.074 28.847 -23.126 1.00 20.63 91 GLY A N 1
ATOM 681 C CA . GLY A 1 91 ? -1.959 30.168 -22.572 1.00 19.22 91 GLY A CA 1
ATOM 682 C C . GLY A 1 91 ? -3.290 30.741 -22.125 1.00 19.74 91 GLY A C 1
ATOM 683 O O . GLY A 1 91 ? -3.403 31.958 -21.865 1.00 18.32 91 GLY A O 1
ATOM 684 N N . LEU A 1 92 ? -4.310 29.869 -22.010 1.00 17.18 92 LEU A N 1
ATOM 685 C CA . LEU A 1 92 ? -5.648 30.344 -21.501 1.00 17.23 92 LEU A CA 1
ATOM 686 C C . LEU A 1 92 ? -5.639 30.265 -19.977 1.00 16.64 92 LEU A C 1
ATOM 687 O O . LEU A 1 92 ? -4.977 29.380 -19.409 1.00 17.67 92 LEU A O 1
ATOM 692 N N . ASN A 1 93 ? -6.361 31.166 -19.342 1.00 15.79 93 ASN A N 1
ATOM 693 C CA . ASN A 1 93 ? -6.403 31.248 -17.889 1.00 17.24 93 ASN A CA 1
ATOM 694 C C . ASN A 1 93 ? -7.767 30.636 -17.410 1.00 13.89 93 ASN A C 1
ATOM 695 O O . ASN A 1 93 ? -8.844 31.125 -17.800 1.00 15.37 93 ASN A O 1
ATOM 700 N N . PHE A 1 94 ? -7.681 29.566 -16.625 1.00 12.79 94 PHE A N 1
ATOM 701 C CA . PHE A 1 94 ? -8.898 28.829 -16.151 1.00 14.36 94 PHE A CA 1
ATOM 702 C C . PHE A 1 94 ? -9.950 29.810 -15.586 1.00 13.53 94 PHE A C 1
ATOM 703 O O . PHE A 1 94 ? -11.122 29.744 -15.978 1.00 13.98 94 PHE A O 1
ATOM 711 N N . ASN A 1 95 ? -9.525 30.762 -14.735 1.00 15.91 95 ASN A N 1
ATOM 712 C CA . ASN A 1 95 ? -10.449 31.651 -14.018 1.00 17.34 95 ASN A CA 1
ATOM 713 C C . ASN A 1 95 ? -11.090 32.673 -14.896 1.00 18.54 95 ASN A C 1
ATOM 714 O O . ASN A 1 95 ? -12.196 33.121 -14.591 1.00 21.42 95 ASN A O 1
ATOM 719 N N . LYS A 1 96 ? -10.462 32.989 -16.011 1.00 15.36 96 LYS A N 1
ATOM 720 C CA . LYS A 1 96 ? -11.098 33.850 -17.001 1.00 16.93 96 LYS A CA 1
ATOM 721 C C . LYS A 1 96 ? -12.095 33.093 -17.864 1.00 17.52 96 LYS A C 1
ATOM 722 O O . LYS A 1 96 ? -12.843 33.702 -18.657 1.00 20.46 96 LYS A O 1
ATOM 727 N N . ASN A 1 97 ? -12.079 31.768 -17.793 1.00 14.37 97 ASN A N 1
ATOM 728 C CA . ASN A 1 97 ? -12.889 30.966 -18.720 1.00 14.43 97 ASN A CA 1
ATOM 729 C C . ASN A 1 97 ? -13.998 30.199 -18.073 1.00 14.98 97 ASN A C 1
ATOM 730 O O . ASN A 1 97 ? -14.728 29.508 -18.773 1.00 16.99 97 ASN A O 1
ATOM 735 N N . VAL A 1 98 ? -14.087 30.290 -16.752 1.00 12.34 98 VAL A N 1
ATOM 736 C CA . VAL A 1 98 ? -15.181 29.564 -16.063 1.00 11.21 98 VAL A CA 1
ATOM 737 C C . VAL A 1 98 ? -15.966 30.460 -15.144 1.00 11.12 98 VAL A C 1
ATOM 738 O O . VAL A 1 98 ? -15.595 31.632 -14.905 1.00 14.62 98 VAL A O 1
ATOM 742 N N . SER A 1 99 ? -17.057 29.954 -14.593 1.00 10.24 99 SER A N 1
ATOM 743 C CA . SER A 1 99 ? -17.703 30.678 -13.475 1.00 11.46 99 SER A CA 1
ATOM 744 C C . SER A 1 99 ? -17.652 29.756 -12.258 1.00 11.43 99 SER A C 1
ATOM 745 O O . SER A 1 99 ? -17.388 28.527 -12.392 1.00 12.18 99 SER A O 1
ATOM 748 N N . TYR A 1 100 ? -17.856 30.373 -11.092 1.00 12.07 100 TYR A N 1
ATOM 749 C CA . TYR A 1 100 ? -17.879 29.621 -9.831 1.00 12.17 100 TYR A CA 1
ATOM 750 C C . TYR A 1 100 ? -19.300 29.424 -9.415 1.00 11.69 100 TYR A C 1
ATOM 751 O O . TYR A 1 100 ? -20.016 30.402 -9.102 1.00 13.44 100 TYR A O 1
ATOM 760 N N . THR A 1 101 ? -19.751 28.167 -9.268 1.00 12.55 101 THR A N 1
ATOM 761 C CA . THR A 1 101 ? -21.177 28.003 -8.960 1.00 13.25 101 THR A CA 1
ATOM 762 C C . THR A 1 101 ? -21.412 28.211 -7.491 1.00 14.24 101 THR A C 1
ATOM 763 O O . THR A 1 101 ? -20.619 27.707 -6.744 1.00 17.78 101 THR A O 1
ATOM 767 N N . LYS A 1 102 ? -22.516 28.867 -7.109 1.00 13.02 102 LYS A N 1
ATOM 768 C CA . LYS A 1 102 ? -22.785 29.131 -5.696 1.00 14.01 102 LYS A CA 1
ATOM 769 C C . LYS A 1 102 ? -23.475 27.928 -5.089 1.00 14.24 102 LYS A C 1
ATOM 770 O O . LYS A 1 102 ? -24.091 27.188 -5.822 1.00 12.28 102 LYS A O 1
ATOM 776 N N . PHE A 1 103 ? -23.358 27.784 -3.773 1.00 13.65 103 PHE A N 1
ATOM 777 C CA . PHE A 1 103 ? -24.037 26.675 -3.096 1.00 13.82 103 PHE A CA 1
ATOM 778 C C . PHE A 1 103 ? -25.488 26.953 -2.858 1.00 12.86 103 PHE A C 1
ATOM 779 O O . PHE A 1 103 ? -25.889 28.102 -2.527 1.00 13.64 103 PHE A O 1
ATOM 787 N N . ALA A 1 104 ? -26.308 25.921 -2.940 1.00 12.25 104 ALA A N 1
ATOM 788 C CA . ALA A 1 104 ? -27.725 26.061 -2.620 1.00 13.89 104 ALA A CA 1
ATOM 789 C C . ALA A 1 104 ? -28.022 26.092 -1.150 1.00 15.99 104 ALA A C 1
ATOM 790 O O . ALA A 1 104 ? -29.071 26.619 -0.784 1.00 17.66 104 ALA A O 1
ATOM 792 N N . ASP A 1 105 ? -27.111 25.520 -0.355 1.00 17.93 105 ASP A N 1
ATOM 793 C CA . ASP A 1 105 ? -27.432 25.331 1.061 1.00 21.47 105 ASP A CA 1
ATOM 794 C C . ASP A 1 105 ? -28.682 24.496 1.300 1.00 21.47 105 ASP A C 1
ATOM 795 O O . ASP A 1 105 ? -29.455 24.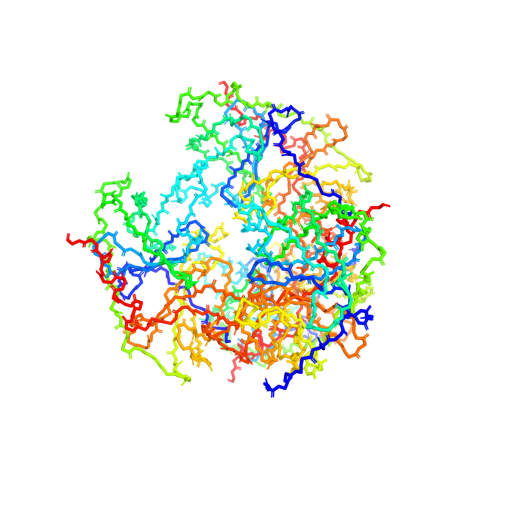736 2.250 1.00 24.30 105 ASP A O 1
ATOM 800 N N . GLY A 1 106 ? -28.764 23.444 0.510 1.00 21.62 106 GLY A N 1
ATOM 801 C CA . GLY A 1 106 ? -29.676 22.367 0.724 1.00 19.71 106 GLY A CA 1
ATOM 802 C C . GLY A 1 106 ? -30.807 22.486 -0.234 1.00 18.88 106 GLY A C 1
ATOM 803 O O . GLY A 1 106 ? -30.829 23.395 -1.048 1.00 18.39 106 GLY A O 1
ATOM 804 N N . ALA A 1 107 ? -31.768 21.587 -0.092 1.00 16.60 107 ALA A N 1
ATOM 805 C CA . ALA A 1 107 ? -32.922 21.458 -0.976 1.00 14.74 107 ALA A CA 1
ATOM 806 C C . ALA A 1 107 ? -34.010 20.730 -0.220 1.00 19.14 107 ALA A C 1
ATOM 807 O O . ALA A 1 107 ? -33.757 20.321 1.062 1.00 17.08 107 ALA A O 1
ATOM 809 N N . LYS A 1 108 ? -35.138 20.464 -0.913 1.00 15.30 108 LYS A N 1
ATOM 810 C CA . LYS A 1 108 ? -36.245 19.649 -0.256 1.00 18.19 108 LYS A CA 1
ATOM 811 C C . LYS A 1 108 ? -36.713 18.663 -1.188 1.00 17.45 108 LYS A C 1
ATOM 812 O O . LYS A 1 108 ? -36.592 18.851 -2.412 1.00 15.30 108 LYS A O 1
ATOM 816 N N . VAL A 1 109 ? -37.236 17.556 -0.647 1.00 14.96 109 VAL A N 1
ATOM 817 C CA A VAL A 1 109 ? -37.929 16.613 -1.487 0.50 15.02 109 VAL A CA 1
ATOM 818 C CA B VAL A 1 109 ? -37.922 16.620 -1.512 0.50 15.24 109 VAL A CA 1
ATOM 819 C C . VAL A 1 109 ? -39.031 17.344 -2.253 1.00 14.44 109 VAL A C 1
ATOM 820 O O . VAL A 1 109 ? -39.696 18.265 -1.712 1.00 16.17 109 VAL A O 1
ATOM 827 N N . LYS A 1 110 ? -39.166 16.975 -3.526 1.00 15.57 110 LYS A N 1
ATOM 828 C CA . LYS A 1 110 ? -40.094 17.516 -4.532 1.00 16.18 110 LYS A CA 1
ATOM 829 C C . LYS A 1 110 ? -39.533 18.720 -5.267 1.00 15.55 110 LYS A C 1
ATOM 830 O O . LYS A 1 110 ? -40.175 19.225 -6.199 1.00 16.85 110 LYS A O 1
ATOM 834 N N . ASP A 1 111 ? -38.363 19.196 -4.851 1.00 14.45 111 ASP A N 1
ATOM 835 C CA . ASP A 1 111 ? -37.706 20.298 -5.612 1.00 12.55 111 ASP A CA 1
ATOM 836 C C . ASP A 1 111 ? -37.368 19.850 -7.012 1.00 13.09 111 ASP A C 1
ATOM 837 O O . ASP A 1 111 ? -36.893 18.740 -7.225 1.00 13.17 111 ASP A O 1
ATOM 842 N N . ARG A 1 112 ? -37.528 20.772 -7.976 1.00 11.80 112 ARG A N 1
ATOM 843 C CA . ARG A 1 112 ? -37.146 20.514 -9.344 1.00 13.54 112 ARG A CA 1
ATOM 844 C C . ARG A 1 112 ? -35.674 20.853 -9.535 1.00 11.88 112 ARG A C 1
ATOM 845 O O . ARG A 1 112 ? -35.180 21.938 -9.127 1.00 14.65 112 ARG A O 1
ATOM 853 N N . ILE A 1 113 ? -34.963 19.952 -10.197 1.00 11.12 113 ILE A N 1
ATOM 854 C CA . ILE A 1 113 ? -33.488 20.090 -10.275 1.00 8.74 113 ILE A CA 1
ATOM 855 C C . ILE A 1 113 ? -33.020 19.788 -11.691 1.00 9.14 113 ILE A C 1
ATOM 856 O O . ILE A 1 113 ? -33.810 19.306 -12.553 1.00 12.03 113 ILE A O 1
ATOM 861 N N . SER A 1 114 ? -31.772 20.186 -11.976 1.00 9.38 114 SER A N 1
ATOM 862 C CA . SER A 1 114 ? -31.141 19.860 -13.293 1.00 9.57 114 SER A CA 1
ATOM 863 C C . SER A 1 114 ? -29.855 19.117 -13.005 1.00 10.47 114 SER A C 1
ATOM 864 O O . SER A 1 114 ? -29.098 19.475 -12.104 1.00 12.16 114 SER A O 1
ATOM 867 N N . VAL A 1 115 ? -29.542 18.132 -13.828 1.00 8.52 115 VAL A N 1
ATOM 868 C CA . VAL A 1 115 ? -28.236 17.460 -13.725 1.00 7.71 115 VAL A CA 1
ATOM 869 C C . VAL A 1 115 ? -27.582 17.797 -15.032 1.00 9.23 115 VAL A C 1
ATOM 870 O O . VAL A 1 115 ? -28.115 17.508 -16.102 1.00 10.06 115 VAL A O 1
ATOM 874 N N . ILE A 1 116 ? -26.405 18.372 -14.983 1.00 7.83 116 ILE A N 1
ATOM 875 C CA . ILE A 1 116 ? -25.720 18.857 -16.271 1.00 6.77 116 ILE A CA 1
ATOM 876 C C . ILE A 1 116 ? -24.409 18.116 -16.364 1.00 8.83 116 ILE A C 1
ATOM 877 O O . ILE A 1 116 ? -23.560 18.134 -15.427 1.00 10.67 116 ILE A O 1
ATOM 882 N N . GLY A 1 117 ? -24.173 17.537 -17.526 1.00 8.33 117 GLY A N 1
ATOM 883 C CA . GLY A 1 117 ? -22.893 16.789 -17.681 1.00 9.79 117 GLY A CA 1
ATOM 884 C C . GLY A 1 117 ? -22.711 16.210 -19.045 1.00 9.13 117 GLY A C 1
ATOM 885 O O . GLY A 1 117 ? -23.282 16.669 -20.016 1.00 9.22 117 GLY A O 1
ATOM 886 N N . TYR A 1 118 ? -21.910 15.117 -19.053 1.00 9.66 118 TYR A N 1
ATOM 887 C CA . TYR A 1 118 ? -21.496 14.514 -20.339 1.00 10.52 118 TYR A CA 1
ATOM 888 C C . TYR A 1 118 ? -21.897 13.044 -20.475 1.00 9.06 118 TYR A C 1
ATOM 889 O O . TYR A 1 118 ? -20.994 12.175 -20.599 1.00 12.28 118 TYR A O 1
ATOM 898 N N . PRO A 1 119 ? -23.218 12.773 -20.549 1.00 10.86 119 PRO A N 1
ATOM 899 C CA . PRO A 1 119 ? -23.685 11.342 -20.656 1.00 10.68 119 PRO A CA 1
ATOM 900 C C . PRO A 1 119 ? -23.134 10.840 -21.989 1.00 9.94 119 PRO A C 1
ATOM 901 O O . PRO A 1 119 ? -23.325 11.446 -23.044 1.00 10.81 119 PRO A O 1
ATOM 905 N N . LYS A 1 120 ? -22.471 9.654 -21.926 1.00 12.31 120 LYS A N 1
ATOM 906 C CA . LYS A 1 120 ? -21.934 9.015 -23.169 1.00 13.45 120 LYS A CA 1
ATOM 907 C C . LYS A 1 120 ? -20.974 9.896 -23.967 1.00 12.69 120 LYS A C 1
ATOM 908 O O . LYS A 1 120 ? -20.934 9.884 -25.194 1.00 13.37 120 LYS A O 1
ATOM 914 N N . GLY A 1 121 ? -20.178 10.670 -23.235 1.00 13.30 121 GLY A N 1
ATOM 915 C CA . GLY A 1 121 ? -19.311 11.699 -23.850 1.00 13.85 121 GLY A CA 1
ATOM 916 C C . GLY A 1 121 ? -18.391 11.121 -24.920 1.00 14.40 121 GLY A C 1
ATOM 917 O O . GLY A 1 121 ? -18.239 11.672 -25.937 1.00 13.27 121 GLY A O 1
ATOM 918 N N . ALA A 1 122 ? -17.813 9.953 -24.676 1.00 14.88 122 ALA A N 1
ATOM 919 C CA . ALA A 1 122 ? -16.885 9.391 -25.638 1.00 18.46 122 ALA A CA 1
ATOM 920 C C . ALA A 1 122 ? -17.564 8.972 -26.941 1.00 19.65 122 ALA A C 1
ATOM 921 O O . ALA A 1 122 ? -16.878 8.725 -27.944 1.00 22.00 122 ALA A O 1
ATOM 923 N N . GLN A 1 123 ? -18.890 8.864 -26.947 1.00 17.90 123 GLN A N 1
ATOM 924 C CA . GLN A 1 123 ? -19.683 8.546 -28.147 1.00 19.23 123 GLN A CA 1
ATOM 925 C C . GLN A 1 123 ? -20.322 9.777 -28.807 1.00 18.22 123 GLN A C 1
ATOM 926 O O . GLN A 1 123 ? -20.853 9.690 -29.914 1.00 19.35 123 GLN A O 1
ATOM 932 N N . THR A 1 124 ? -20.307 10.940 -28.142 1.00 15.00 124 THR A N 1
ATOM 933 C CA . THR A 1 124 ? -20.922 12.132 -28.708 1.00 14.23 124 THR A CA 1
ATOM 934 C C . THR A 1 124 ? -19.947 13.254 -29.045 1.00 15.73 124 THR A C 1
ATOM 935 O O . THR A 1 124 ? -20.341 14.358 -29.348 1.00 16.75 124 THR A O 1
ATOM 939 N N . LYS A 1 125 ? -18.663 12.989 -28.904 1.00 15.73 125 LYS A N 1
ATOM 940 C CA . LYS A 1 125 ? -17.658 14.059 -28.929 1.00 14.84 125 LYS A CA 1
ATOM 941 C C . LYS A 1 125 ? -17.919 15.071 -27.792 1.00 13.48 125 LYS A C 1
ATOM 942 O O . LYS A 1 125 ? -17.760 16.255 -27.992 1.00 14.86 125 LYS A O 1
ATOM 948 N N . TYR A 1 126 ? -18.266 14.536 -26.624 1.00 11.54 126 TYR A N 1
ATOM 949 C CA . TYR A 1 126 ? -18.367 15.283 -25.385 1.00 10.85 126 TYR A CA 1
ATOM 950 C C . TYR A 1 126 ? -19.342 16.456 -25.478 1.00 12.52 126 TYR A C 1
ATOM 951 O O . TYR A 1 126 ? -19.008 17.597 -25.095 1.00 11.80 126 TYR A O 1
ATOM 960 N N . LYS A 1 127 ? -20.513 16.167 -26.037 1.00 11.56 127 LYS A N 1
ATOM 961 C CA . LYS A 1 127 ? -21.655 17.133 -25.924 1.00 11.82 127 LYS A CA 1
ATOM 962 C C . LYS A 1 127 ? -22.099 17.244 -24.489 1.00 10.38 127 LYS A C 1
ATOM 963 O O . LYS A 1 127 ? -22.164 16.266 -23.764 1.00 11.22 127 LYS A O 1
ATOM 969 N N . MET A 1 128 ? -22.420 18.493 -24.107 1.00 10.22 128 MET A N 1
ATOM 970 C CA . MET A 1 128 ? -22.956 18.730 -22.746 1.00 7.42 128 MET A CA 1
ATOM 971 C C . MET A 1 128 ? -24.503 18.576 -22.802 1.00 7.96 128 MET A C 1
ATOM 972 O O . MET A 1 128 ? -25.137 19.073 -23.766 1.00 9.49 128 MET A O 1
ATOM 977 N N . PHE A 1 129 ? -25.087 17.963 -21.766 1.00 8.80 129 PHE A N 1
ATOM 978 C CA . PHE A 1 129 ? -26.569 17.821 -21.750 1.00 9.04 129 PHE A CA 1
ATOM 979 C C . PHE A 1 129 ? -27.085 18.226 -20.414 1.00 9.19 129 PHE A C 1
ATOM 980 O O . PHE A 1 129 ? -26.409 18.064 -19.434 1.00 10.93 129 PHE A O 1
ATOM 988 N N . GLU A 1 130 ? -28.291 18.760 -20.355 1.00 7.79 130 GLU A N 1
ATOM 989 C CA . GLU A 1 130 ? -28.932 19.071 -19.074 1.00 7.29 130 GLU A CA 1
ATOM 990 C C . GLU A 1 130 ? -30.174 18.144 -19.039 1.00 9.50 130 GLU A C 1
ATOM 991 O O . GLU A 1 130 ? -30.960 18.130 -19.938 1.00 9.90 130 GLU A O 1
ATOM 997 N N . SER A 1 131 ? -30.355 17.497 -17.906 1.00 10.20 131 SER A N 1
ATOM 998 C CA . SER A 1 131 ? -31.426 16.553 -17.699 1.00 8.56 131 SER A CA 1
ATOM 999 C C . SER A 1 131 ? -32.236 17.023 -16.453 1.00 10.09 131 SER A C 1
ATOM 1000 O O . SER A 1 131 ? -31.687 17.238 -15.403 1.00 11.23 131 SER A O 1
ATOM 1003 N N . THR A 1 132 ? -33.544 17.168 -16.569 1.00 9.63 132 THR A N 1
ATOM 1004 C CA . THR A 1 132 ? -34.332 17.693 -15.456 1.00 9.16 132 THR A CA 1
ATOM 1005 C C . THR A 1 132 ? -35.102 16.578 -14.719 1.00 11.54 132 THR A C 1
ATOM 1006 O O . THR A 1 132 ? -35.422 15.523 -15.291 1.00 10.48 132 THR A O 1
ATOM 1010 N N . GLY A 1 133 ? -35.349 16.829 -13.456 1.00 11.14 133 GLY A N 1
ATOM 1011 C CA . GLY A 1 133 ? -36.127 15.874 -12.635 1.00 11.14 133 GLY A CA 1
ATOM 1012 C C . GLY A 1 133 ? -36.399 16.488 -11.298 1.00 11.20 133 GLY A C 1
ATOM 1013 O O . GLY A 1 133 ? -36.374 17.699 -11.119 1.00 11.27 133 GLY A O 1
ATOM 1014 N N . THR A 1 134 ? -36.672 15.610 -10.359 1.00 11.56 134 THR A N 1
ATOM 1015 C CA . THR A 1 134 ? -37.163 16.002 -9.021 1.00 13.23 134 THR A CA 1
ATOM 1016 C C . THR A 1 134 ? -36.363 15.271 -7.963 1.00 13.83 134 THR A C 1
ATOM 1017 O O . THR A 1 134 ? -35.996 14.082 -8.138 1.00 13.29 134 THR A O 1
ATOM 1021 N N . ILE A 1 135 ? -36.093 15.924 -6.843 1.00 15.17 135 ILE A N 1
ATOM 1022 C CA . ILE A 1 135 ? -35.509 15.240 -5.662 1.00 13.68 135 ILE A CA 1
ATOM 1023 C C . ILE A 1 135 ? -36.536 14.342 -4.974 1.00 14.78 135 ILE A C 1
ATOM 1024 O O . ILE A 1 135 ? -37.651 14.821 -4.700 1.00 13.62 135 ILE A O 1
ATOM 1029 N N . ASN A 1 136 ? -36.212 13.061 -4.862 1.00 14.14 136 ASN A N 1
ATOM 1030 C CA . ASN A 1 136 ? -37.178 12.153 -4.210 1.00 17.33 136 ASN A CA 1
ATOM 1031 C C . ASN A 1 136 ? -36.856 11.810 -2.756 1.00 16.66 136 ASN A C 1
ATOM 1032 O O . ASN A 1 136 ? -37.774 11.359 -2.025 1.00 19.00 136 ASN A O 1
ATOM 1037 N N . HIS A 1 137 ? -35.600 11.922 -2.324 1.00 16.40 137 HIS A N 1
ATOM 1038 C CA . HIS A 1 137 ? -35.252 11.542 -0.972 1.00 17.29 137 HIS A CA 1
ATOM 1039 C C . HIS A 1 137 ? -34.009 12.256 -0.598 1.00 17.59 137 HIS A C 1
ATOM 1040 O O . HIS A 1 137 ? -33.124 12.399 -1.441 1.00 16.42 137 HIS A O 1
ATOM 1047 N N . ILE A 1 138 ? -33.969 12.761 0.619 1.00 15.61 138 ILE A N 1
ATOM 1048 C CA . ILE A 1 138 ? -32.763 13.308 1.205 1.00 15.87 138 ILE A CA 1
ATOM 1049 C C . ILE A 1 138 ? -32.537 12.673 2.586 1.00 17.08 138 ILE A C 1
ATOM 1050 O O . ILE A 1 138 ? -33.433 12.696 3.411 1.00 17.39 138 ILE A O 1
ATOM 1055 N N . SER A 1 139 ? -31.318 12.200 2.810 1.00 16.39 139 SER A N 1
ATOM 1056 C CA A SER A 1 139 ? -30.942 11.733 4.165 0.50 17.35 139 SER A CA 1
ATOM 1057 C CA B SER A 1 139 ? -30.936 11.706 4.150 0.50 16.81 139 SER A CA 1
ATOM 1058 C C . SER A 1 139 ? -29.445 11.878 4.390 1.00 15.54 139 SER A C 1
ATOM 1059 O O . SER A 1 139 ? -28.627 11.333 3.680 1.00 16.88 139 SER A O 1
ATOM 1064 N N . GLY A 1 140 ? -29.078 12.676 5.378 1.00 15.73 140 GLY A N 1
ATOM 1065 C CA . GLY A 1 140 ? -27.692 12.976 5.629 1.00 16.27 140 GLY A CA 1
ATOM 1066 C C . GLY A 1 140 ? -26.991 13.589 4.415 1.00 16.95 140 GLY A C 1
ATOM 1067 O O . GLY A 1 140 ? -27.400 14.645 3.919 1.00 18.08 140 GLY A O 1
ATOM 1068 N N . THR A 1 141 ? -25.960 12.905 3.953 1.00 16.94 141 THR A N 1
ATOM 1069 C CA . THR A 1 141 ? -25.198 13.278 2.719 1.00 16.45 141 THR A CA 1
ATOM 1070 C C . THR A 1 141 ? -25.704 12.509 1.498 1.00 14.25 141 THR A C 1
ATOM 1071 O O . THR A 1 141 ? -25.084 12.570 0.438 1.00 14.74 141 THR A O 1
ATOM 1075 N N . PHE A 1 142 ? -26.886 11.848 1.602 1.00 12.53 142 PHE A N 1
ATOM 1076 C CA . PHE A 1 142 ? -27.413 11.106 0.441 1.00 13.30 142 PHE A CA 1
ATOM 1077 C C . PHE A 1 142 ? -28.630 11.769 -0.143 1.00 12.68 142 PHE A C 1
ATOM 1078 O O . PHE A 1 142 ? -29.502 12.272 0.604 1.00 13.64 142 PHE A O 1
ATOM 1086 N N . MET A 1 143 ? -28.742 11.784 -1.474 1.00 12.92 143 MET A N 1
ATOM 1087 C CA . MET A 1 143 ? -29.962 12.143 -2.114 1.00 12.30 143 MET A CA 1
ATOM 1088 C C . MET A 1 143 ? -30.299 11.237 -3.277 1.00 12.57 143 MET A C 1
ATOM 1089 O O . MET A 1 143 ? -29.409 10.605 -3.862 1.00 13.30 143 MET A O 1
ATOM 1094 N N . GLU A 1 144 ? -31.578 11.124 -3.537 1.00 12.94 144 GLU A N 1
ATOM 1095 C CA . GLU A 1 144 ? -32.054 10.396 -4.705 1.00 13.91 144 GLU A CA 1
ATOM 1096 C C . GLU A 1 144 ? -32.894 11.341 -5.518 1.00 13.44 144 GLU A C 1
ATOM 1097 O O . GLU A 1 144 ? -33.676 12.107 -4.962 1.00 13.79 144 GLU A O 1
ATOM 1103 N N . PHE A 1 145 ? -32.761 11.277 -6.842 1.00 13.52 145 PHE A N 1
ATOM 1104 C CA . PHE A 1 145 ? -33.572 12.112 -7.751 1.00 12.66 145 PHE A CA 1
ATOM 1105 C C . PHE A 1 145 ? -33.825 11.372 -9.029 1.00 13.13 145 PHE A C 1
ATOM 1106 O O . PHE A 1 145 ? -33.126 10.381 -9.327 1.00 14.05 145 PHE A O 1
ATOM 1114 N N . ASP A 1 146 ? -34.776 11.850 -9.833 1.00 12.03 146 ASP A N 1
ATOM 1115 C CA . ASP A 1 146 ? -35.270 11.042 -10.953 1.00 14.85 146 ASP A CA 1
ATOM 1116 C C . ASP A 1 146 ? -34.948 11.611 -12.334 1.00 12.92 146 ASP A C 1
ATOM 1117 O O . ASP A 1 146 ? -35.461 11.104 -13.368 1.00 15.01 146 ASP A O 1
ATOM 1122 N N . ALA A 1 147 ? -34.018 12.580 -12.404 1.00 14.02 147 ALA A N 1
ATOM 1123 C CA . ALA A 1 147 ? -33.541 13.010 -13.743 1.00 12.46 147 ALA A CA 1
ATOM 1124 C C . ALA A 1 147 ? -32.775 11.879 -14.421 1.00 12.28 147 ALA A C 1
ATOM 1125 O O . ALA A 1 147 ? -31.896 11.249 -13.803 1.00 13.96 147 ALA A O 1
ATOM 1127 N N . TYR A 1 148 ? -33.063 11.646 -15.703 1.00 11.94 148 TYR A N 1
ATOM 1128 C CA . TYR A 1 148 ? -32.357 10.624 -16.475 1.00 13.33 148 TYR A CA 1
ATOM 1129 C C . TYR A 1 148 ? -30.817 10.861 -16.471 1.00 13.37 148 TYR A C 1
ATOM 1130 O O . TYR A 1 148 ? -30.320 11.971 -16.658 1.00 13.26 148 TYR A O 1
ATOM 1139 N N . ALA A 1 149 ? -30.046 9.781 -16.251 1.00 10.71 149 ALA A N 1
ATOM 1140 C CA . ALA A 1 149 ? -28.612 9.930 -16.185 1.00 12.74 149 ALA A CA 1
ATOM 1141 C C . ALA A 1 149 ? -28.021 8.659 -16.763 1.00 11.08 149 ALA A C 1
ATOM 1142 O O . ALA A 1 149 ? -28.721 7.617 -16.810 1.00 12.18 149 ALA A O 1
ATOM 1144 N N . GLN A 1 150 ? -26.834 8.772 -17.288 1.00 11.95 150 GLN A N 1
ATOM 1145 C CA . GLN A 1 150 ? -26.122 7.673 -17.968 1.00 13.53 150 GLN A CA 1
ATOM 1146 C C . GLN A 1 150 ? -24.640 7.665 -17.576 1.00 12.51 150 GLN A C 1
ATOM 1147 O O . GLN A 1 150 ? -24.084 8.657 -17.043 1.00 11.53 150 GLN A O 1
ATOM 1153 N N . PRO A 1 151 ? -23.892 6.622 -17.946 1.00 14.40 151 PRO A N 1
ATOM 1154 C CA . PRO A 1 151 ? -22.432 6.702 -17.911 1.00 14.85 151 PRO A CA 1
ATOM 1155 C C . PRO A 1 151 ? -21.952 7.959 -18.541 1.00 14.57 151 PRO A C 1
ATOM 1156 O O . PRO A 1 151 ? -22.467 8.368 -19.584 1.00 14.47 151 PRO A O 1
ATOM 1160 N N . GLY A 1 152 ? -21.060 8.637 -17.823 1.00 12.58 152 GLY A N 1
ATOM 1161 C CA . GLY A 1 152 ? -20.596 9.953 -18.215 1.00 12.58 152 GLY A CA 1
ATOM 1162 C C . GLY A 1 152 ? -21.119 11.021 -17.263 1.00 12.42 152 GLY A C 1
ATOM 1163 O O . GLY A 1 152 ? -20.500 12.098 -17.192 1.00 12.39 152 GLY A O 1
ATOM 1164 N N . ASN A 1 153 ? -22.205 10.721 -16.564 1.00 12.08 153 ASN A N 1
ATOM 1165 C CA . ASN A 1 153 ? -22.744 11.724 -15.637 1.00 10.36 153 ASN A CA 1
ATOM 1166 C C . ASN A 1 153 ? -22.152 11.632 -14.261 1.00 9.80 153 ASN A C 1
ATOM 1167 O O . ASN A 1 153 ? -22.566 12.407 -13.402 1.00 9.71 153 ASN A O 1
ATOM 1172 N N . SER A 1 154 ? -21.239 10.687 -13.939 1.00 11.25 154 SER A N 1
ATOM 1173 C CA . SER A 1 154 ? -20.708 10.758 -12.557 1.00 9.88 154 SER A CA 1
ATOM 1174 C C . SER A 1 154 ? -19.918 12.052 -12.381 1.00 11.78 154 SER A C 1
ATOM 1175 O O . SER A 1 154 ? -19.186 12.458 -13.274 1.00 11.92 154 SER A O 1
ATOM 1178 N N . GLY A 1 155 ? -20.146 12.650 -11.219 1.00 9.55 155 GLY A N 1
ATOM 1179 C CA . GLY A 1 155 ? -19.574 13.970 -10.897 1.00 9.97 155 GLY A CA 1
ATOM 1180 C C . GLY A 1 155 ? -20.418 15.135 -11.363 1.00 11.10 155 GLY A C 1
ATOM 1181 O O . GLY A 1 155 ? -20.013 16.273 -11.095 1.00 10.87 155 GLY A O 1
ATOM 1182 N N . SER A 1 156 ? -21.541 14.870 -12.057 1.00 9.75 156 SER A N 1
ATOM 1183 C CA . SER A 1 156 ? -22.315 16.019 -12.623 1.00 9.26 156 SER A CA 1
ATOM 1184 C C . SER A 1 156 ? -22.935 16.857 -11.493 1.00 8.85 156 SER A C 1
ATOM 1185 O O . SER A 1 156 ? -23.408 16.351 -10.516 1.00 9.87 156 SER A O 1
ATOM 1188 N N . PRO A 1 157 ? -22.933 18.192 -11.632 1.00 8.17 157 PRO A N 1
ATOM 1189 C CA . PRO A 1 157 ? -23.608 18.993 -10.654 1.00 8.09 157 PRO A CA 1
ATOM 1190 C C . PRO A 1 157 ? -25.108 18.763 -10.765 1.00 8.78 157 PRO A C 1
ATOM 1191 O O . PRO A 1 157 ? -25.654 18.689 -11.875 1.00 8.87 157 PRO A O 1
ATOM 1195 N N . VAL A 1 158 ? -25.720 18.752 -9.602 1.00 7.87 158 VAL A N 1
ATOM 1196 C CA . VAL A 1 158 ? -27.166 18.827 -9.488 1.00 8.42 158 VAL A CA 1
ATOM 1197 C C . VAL A 1 158 ? -27.491 20.263 -9.018 1.00 8.01 158 VAL A C 1
ATOM 1198 O O . VAL A 1 158 ? -27.128 20.637 -7.926 1.00 7.79 158 VAL A O 1
ATOM 1202 N N . LEU A 1 159 ? -28.216 21.019 -9.877 1.00 8.89 159 LEU A N 1
ATOM 1203 C CA . LEU A 1 159 ? -28.582 22.414 -9.586 1.00 7.71 159 LEU A CA 1
ATOM 1204 C C . LEU A 1 159 ? -30.025 22.589 -9.241 1.00 9.04 159 LEU A C 1
ATOM 1205 O O . LEU A 1 159 ? -30.883 21.895 -9.784 1.00 9.80 159 LEU A O 1
ATOM 1210 N N . ASN A 1 160 ? -30.304 23.565 -8.399 1.00 8.99 160 ASN A N 1
ATOM 1211 C CA . ASN A 1 160 ? -31.669 23.951 -8.075 1.00 8.28 160 ASN A CA 1
ATOM 1212 C C . ASN A 1 160 ? -32.240 24.920 -9.119 1.00 8.85 160 ASN A C 1
ATOM 1213 O O . ASN A 1 160 ? -31.572 25.221 -10.141 1.00 9.07 160 ASN A O 1
ATOM 1218 N N . SER A 1 161 ? -33.443 25.341 -8.840 1.00 7.90 161 SER A N 1
ATOM 1219 C CA . SER A 1 161 ? -34.190 26.226 -9.788 1.00 10.10 161 SER A CA 1
ATOM 1220 C C . SER A 1 161 ? -33.527 27.620 -9.900 1.00 9.68 161 SER A C 1
ATOM 1221 O O . SER A 1 161 ? -34.084 28.442 -10.642 1.00 11.49 161 SER A O 1
ATOM 1224 N N . LYS A 1 162 ? -32.561 27.954 -9.045 1.00 8.36 162 LYS A N 1
ATOM 1225 C CA A LYS A 1 162 ? -31.820 29.232 -9.107 0.50 9.97 162 LYS A CA 1
ATOM 1226 C CA B LYS A 1 162 ? -31.831 29.234 -9.115 0.50 9.83 162 LYS A CA 1
ATOM 1227 C C . LYS A 1 162 ? -30.386 29.022 -9.589 1.00 11.16 162 LYS A C 1
ATOM 1228 O O . LYS A 1 162 ? -29.499 29.900 -9.423 1.00 10.61 162 LYS A O 1
ATOM 1239 N N . HIS A 1 163 ? -30.122 27.843 -10.170 1.00 11.69 163 HIS A N 1
ATOM 1240 C CA . HIS A 1 163 ? -28.764 27.467 -10.669 1.00 11.58 163 HIS A CA 1
ATOM 1241 C C . HIS A 1 163 ? -27.737 27.383 -9.561 1.00 11.51 163 HIS A C 1
ATOM 1242 O O . HIS A 1 163 ? -26.566 27.600 -9.827 1.00 12.88 163 HIS A O 1
ATOM 1249 N N . GLU A 1 164 ? -28.150 27.022 -8.353 1.00 9.98 164 GLU A N 1
ATOM 1250 C CA . GLU A 1 164 ? -27.195 26.841 -7.311 1.00 9.64 164 GLU A CA 1
ATOM 1251 C C . GLU A 1 164 ? -26.945 25.332 -7.056 1.00 10.17 164 GLU A C 1
ATOM 1252 O O . GLU A 1 164 ? -27.820 24.485 -7.226 1.00 9.13 164 GLU A O 1
ATOM 1258 N N . LEU A 1 165 ? -25.779 25.075 -6.523 1.00 9.38 165 LEU A N 1
ATOM 1259 C CA . LEU A 1 165 ? -25.308 23.666 -6.418 1.00 9.45 165 LEU A CA 1
ATOM 1260 C C . LEU A 1 165 ? -25.821 22.989 -5.183 1.00 10.45 165 LEU A C 1
ATOM 1261 O O . LEU A 1 165 ? -25.529 23.423 -4.046 1.00 11.07 165 LEU A O 1
ATOM 1266 N N . ILE A 1 166 ? -26.554 21.913 -5.394 1.00 9.96 166 ILE A N 1
ATOM 1267 C CA . ILE A 1 166 ? -27.105 21.087 -4.257 1.00 9.54 166 ILE A CA 1
ATOM 1268 C C . ILE A 1 166 ? -26.143 19.949 -3.896 1.00 11.58 166 ILE A C 1
ATOM 1269 O O . ILE A 1 166 ? -25.963 19.622 -2.706 1.00 12.23 166 ILE A O 1
ATOM 1274 N N . GLY A 1 167 ? -25.533 19.362 -4.903 1.00 9.71 167 GLY A N 1
ATOM 1275 C CA . GLY A 1 167 ? -24.639 18.186 -4.712 1.00 8.83 167 GLY A CA 1
ATOM 1276 C C . GLY A 1 167 ? -24.147 17.736 -6.050 1.00 9.45 167 GLY A C 1
ATOM 1277 O O . GLY A 1 167 ? -24.258 18.439 -7.048 1.00 10.56 167 GLY A O 1
ATOM 1278 N N . ILE A 1 168 ? -23.659 16.501 -6.094 1.00 10.72 168 ILE A N 1
ATOM 1279 C CA . ILE A 1 168 ? -23.226 15.909 -7.331 1.00 10.52 168 ILE A CA 1
ATOM 1280 C C . ILE A 1 168 ? -23.713 14.485 -7.510 1.00 10.21 168 ILE A C 1
ATOM 1281 O O . ILE A 1 168 ? -23.930 13.810 -6.557 1.00 12.30 168 ILE A O 1
ATOM 1286 N N . LEU A 1 169 ? -23.936 14.071 -8.731 1.00 9.49 169 LEU A N 1
ATOM 1287 C CA . LEU A 1 169 ? -24.366 12.660 -8.953 1.00 8.41 169 LEU A CA 1
ATOM 1288 C C . LEU A 1 169 ? -23.172 11.756 -8.683 1.00 9.73 169 LEU A C 1
ATOM 1289 O O . LEU A 1 169 ? -22.076 12.080 -9.080 1.00 11.83 169 LEU A O 1
ATOM 1294 N N . TYR A 1 170 ? -23.404 10.602 -8.059 1.00 10.66 170 TYR A N 1
ATOM 1295 C CA . TYR A 1 170 ? -22.354 9.590 -8.028 1.00 10.34 170 TYR A CA 1
ATOM 1296 C C . TYR A 1 170 ? -22.762 8.233 -8.591 1.00 13.76 170 TYR A C 1
ATOM 1297 O O . TYR A 1 170 ? -21.907 7.430 -8.988 1.00 16.54 170 TYR A O 1
ATOM 1306 N N . ALA A 1 171 ? -24.054 7.931 -8.647 1.00 12.88 171 ALA A N 1
ATOM 1307 C CA . ALA A 1 171 ? -24.383 6.553 -9.156 1.00 14.86 171 ALA A CA 1
ATOM 1308 C C . ALA A 1 171 ? -25.768 6.503 -9.720 1.00 16.78 171 ALA A C 1
ATOM 1309 O O . ALA A 1 171 ? -26.607 7.325 -9.352 1.00 15.95 171 ALA A O 1
ATOM 1311 N N . GLY A 1 172 ? -25.979 5.562 -10.643 1.00 17.80 172 GLY A N 1
ATOM 1312 C CA . GLY A 1 172 ? -27.312 5.159 -11.017 1.00 19.84 172 GLY A CA 1
ATOM 1313 C C . GLY A 1 172 ? -27.719 3.824 -10.364 1.00 21.54 172 GLY A C 1
ATOM 1314 O O . GLY A 1 172 ? -26.970 3.264 -9.585 1.00 22.35 172 GLY A O 1
ATOM 1315 N N . SER A 1 173 ? -28.899 3.343 -10.719 1.00 20.42 173 SER A N 1
ATOM 1316 C CA . SER A 1 173 ? -29.430 2.069 -10.194 1.00 22.65 173 SER A CA 1
ATOM 1317 C C . SER A 1 173 ? -30.163 1.377 -11.345 1.00 23.01 173 SER A C 1
ATOM 1318 O O . SER A 1 173 ? -30.765 2.023 -12.267 1.00 24.83 173 SER A O 1
ATOM 1321 N N . GLY A 1 174 ? -30.164 0.075 -11.285 1.00 23.40 174 GLY A N 1
ATOM 1322 C CA . GLY A 1 174 ? -30.732 -0.748 -12.348 1.00 29.87 174 GLY A CA 1
ATOM 1323 C C . GLY A 1 174 ? -30.577 -0.343 -13.839 1.00 33.02 174 GLY A C 1
ATOM 1324 O O . GLY A 1 174 ? -30.123 0.764 -14.260 1.00 33.95 174 GLY A O 1
ATOM 1325 N N . LYS A 1 175 ? -31.196 -1.199 -14.620 1.00 35.72 175 LYS A N 1
ATOM 1326 C CA . LYS A 1 175 ? -30.619 -1.707 -15.843 1.00 37.13 175 LYS A CA 1
ATOM 1327 C C . LYS A 1 175 ? -30.501 -0.746 -17.053 1.00 38.06 175 LYS A C 1
ATOM 1328 O O . LYS A 1 175 ? -29.473 -0.745 -17.742 1.00 39.32 175 LYS A O 1
ATOM 1330 N N . ASP A 1 176 ? -31.534 0.045 -17.319 1.00 37.84 176 ASP A N 1
ATOM 1331 N N . SER A 1 178 ? -31.661 4.924 -16.617 1.00 28.62 178 SER A N 1
ATOM 1332 C CA . SER A 1 178 ? -31.725 5.121 -15.186 1.00 26.18 178 SER A CA 1
ATOM 1333 C C . SER A 1 178 ? -32.449 6.445 -14.862 1.00 25.59 178 SER A C 1
ATOM 1334 O O . SER A 1 178 ? -31.930 7.548 -15.164 1.00 22.77 178 SER A O 1
ATOM 1337 N N . GLU A 1 179 ? -33.612 6.307 -14.220 1.00 24.09 179 GLU A N 1
ATOM 1338 C CA . GLU A 1 179 ? -34.332 7.470 -13.653 1.00 23.41 179 GLU A CA 1
ATOM 1339 C C . GLU A 1 179 ? -34.456 7.346 -12.116 1.00 20.05 179 GLU A C 1
ATOM 1340 O O . GLU A 1 179 ? -35.372 7.895 -11.501 1.00 20.76 179 GLU A O 1
ATOM 1346 N N . LYS A 1 180 ? -33.568 6.567 -11.482 1.00 18.80 180 LYS A N 1
ATOM 1347 C CA . LYS A 1 180 ? -33.495 6.516 -10.028 1.00 17.73 180 LYS A CA 1
ATOM 1348 C C . LYS A 1 180 ? -32.021 6.624 -9.805 1.00 17.09 180 LYS A C 1
ATOM 1349 O O . LYS A 1 180 ? -31.279 5.653 -9.943 1.00 13.98 180 LYS A O 1
ATOM 1355 N N . ASN A 1 181 ? -31.569 7.863 -9.539 1.00 13.07 181 ASN A N 1
ATOM 1356 C CA . ASN A 1 181 ? -30.155 8.155 -9.444 1.00 14.21 181 ASN A CA 1
ATOM 1357 C C . ASN A 1 181 ? -29.794 8.754 -8.100 1.00 11.60 181 ASN A C 1
ATOM 1358 O O . ASN A 1 181 ? -30.694 9.292 -7.404 1.00 13.65 181 ASN A O 1
ATOM 1363 N N . PHE A 1 182 ? -28.545 8.567 -7.713 1.00 12.57 182 PHE A N 1
ATOM 1364 C CA . PHE A 1 182 ? -28.074 8.891 -6.386 1.00 12.06 182 PHE A CA 1
ATOM 1365 C C . PHE A 1 182 ? -27.024 9.976 -6.468 1.00 11.91 182 PHE A C 1
ATOM 1366 O O . PHE A 1 182 ? -26.139 9.952 -7.334 1.00 13.70 182 PHE A O 1
ATOM 1374 N N . GLY A 1 183 ? -27.090 10.850 -5.478 1.00 12.35 183 GLY A N 1
ATOM 1375 C CA . GLY A 1 183 ? -26.070 11.903 -5.363 1.00 11.63 183 GLY A CA 1
ATOM 1376 C C . GLY A 1 183 ? -25.476 12.100 -3.988 1.00 13.48 183 GLY A C 1
ATOM 1377 O O . GLY A 1 183 ? -26.025 11.620 -2.973 1.00 15.93 183 GLY A O 1
ATOM 1378 N N . VAL A 1 184 ? -24.376 12.842 -3.930 1.00 12.10 184 VAL A N 1
ATOM 1379 C CA . VAL A 1 184 ? -23.861 13.329 -2.642 1.00 11.96 184 VAL A CA 1
ATOM 1380 C C . VAL A 1 184 ? -24.615 14.637 -2.436 1.00 15.19 184 VAL A C 1
ATOM 1381 O O . VAL A 1 184 ? -24.428 15.560 -3.226 1.00 14.39 184 VAL A O 1
ATOM 1385 N N . TYR A 1 185 ? -25.337 14.774 -1.338 1.00 14.10 185 TYR A N 1
ATOM 1386 C CA . TYR A 1 185 ? -26.051 15.977 -1.005 1.00 13.66 185 TYR A CA 1
ATOM 1387 C C . TYR A 1 185 ? -25.137 16.789 -0.123 1.00 15.81 185 TYR A C 1
ATOM 1388 O O . TYR A 1 185 ? -24.637 16.301 0.900 1.00 13.54 185 TYR A O 1
ATOM 1397 N N . PHE A 1 186 ? -24.904 18.054 -0.477 1.00 13.99 186 PHE A N 1
ATOM 1398 C CA . PHE A 1 186 ? -24.011 18.881 0.302 1.00 14.16 186 PHE A CA 1
ATOM 1399 C C . PHE A 1 186 ? -24.593 19.450 1.576 1.00 15.04 186 PHE A C 1
ATOM 1400 O O . PHE A 1 186 ? -25.382 20.391 1.592 1.00 16.44 186 PHE A O 1
ATOM 1408 N N . THR A 1 187 ? -24.246 18.797 2.689 1.00 15.27 187 THR A N 1
ATOM 1409 C CA . THR A 1 187 ? -24.619 19.341 4.024 1.00 16.47 187 THR A CA 1
ATOM 1410 C C . THR A 1 187 ? -23.661 20.505 4.377 1.00 16.38 187 THR A C 1
ATOM 1411 O O . THR A 1 187 ? -22.672 20.705 3.722 1.00 17.30 187 THR A O 1
ATOM 1415 N N . PRO A 1 188 ? -23.935 21.257 5.471 1.00 18.42 188 PRO A N 1
ATOM 1416 C CA . PRO A 1 188 ? -22.883 22.261 5.943 1.00 19.77 188 PRO A CA 1
ATOM 1417 C C . PRO A 1 188 ? -21.518 21.665 6.118 1.00 21.52 188 PRO A C 1
ATOM 1418 O O . PRO A 1 188 ? -20.518 22.296 5.770 1.00 21.04 188 PRO A O 1
ATOM 1422 N N . GLN A 1 189 ? -21.448 20.415 6.589 1.00 22.22 189 GLN A N 1
ATOM 1423 C CA . GLN A 1 189 ? -20.142 19.814 6.751 1.00 21.30 189 GLN A CA 1
ATOM 1424 C C . GLN A 1 189 ? -19.431 19.615 5.420 1.00 20.48 189 GLN A C 1
ATOM 1425 O O . GLN A 1 189 ? -18.259 19.940 5.313 1.00 20.07 189 GLN A O 1
ATOM 1431 N N . LEU A 1 190 ? -20.137 19.094 4.405 1.00 17.94 190 LEU A N 1
ATOM 1432 C CA . LEU A 1 190 ? -19.501 18.928 3.088 1.00 16.58 190 LEU A CA 1
ATOM 1433 C C . LEU A 1 190 ? -19.206 20.309 2.433 1.00 16.75 190 LEU A C 1
ATOM 1434 O O . LEU A 1 190 ? -18.177 20.451 1.740 1.00 18.25 190 LEU A O 1
ATOM 1439 N N . LYS A 1 191 ? -20.098 21.297 2.592 1.00 17.20 191 LYS A N 1
ATOM 1440 C CA . LYS A 1 191 ? -19.854 22.651 2.077 1.00 18.37 191 LYS A CA 1
ATOM 1441 C C . LYS A 1 191 ? -18.568 23.227 2.684 1.00 18.93 191 LYS A C 1
ATOM 1442 O O . LYS A 1 191 ? -17.749 23.833 1.976 1.00 17.73 191 LYS A O 1
ATOM 1448 N N . GLU A 1 192 ? -18.363 23.008 3.975 1.00 18.85 192 GLU A N 1
ATOM 1449 C CA . GLU A 1 192 ? -17.228 23.575 4.656 1.00 20.85 192 GLU A CA 1
ATOM 1450 C C . GLU A 1 192 ? -15.947 22.881 4.191 1.00 20.11 192 GLU A C 1
ATOM 1451 O O . GLU A 1 192 ? -14.963 23.557 3.933 1.00 21.01 192 GLU A O 1
ATOM 1457 N N . PHE A 1 193 ? -16.001 21.572 3.977 1.00 19.26 193 PHE A N 1
ATOM 1458 C CA . PHE A 1 193 ? -14.914 20.816 3.409 1.00 18.66 193 PHE A CA 1
ATOM 1459 C C . PHE A 1 193 ? -14.543 21.433 2.056 1.00 19.22 193 PHE A C 1
ATOM 1460 O O . PHE A 1 193 ? -13.360 21.653 1.744 1.00 18.86 193 PHE A O 1
ATOM 1468 N N . ILE A 1 194 ? -15.562 21.654 1.211 1.00 18.67 194 ILE A N 1
ATOM 1469 C CA . ILE A 1 194 ? -15.234 22.150 -0.119 1.00 17.19 194 ILE A CA 1
ATOM 1470 C C . ILE A 1 194 ? -14.600 23.537 -0.023 1.00 17.96 194 ILE A C 1
ATOM 1471 O O . ILE A 1 194 ? -13.565 23.802 -0.660 1.00 17.89 194 ILE A O 1
ATOM 1476 N N . GLN A 1 195 ? -15.272 24.430 0.708 1.00 19.16 195 GLN A N 1
ATOM 1477 C CA . GLN A 1 195 ? -14.825 25.863 0.752 1.00 20.73 195 GLN A CA 1
ATOM 1478 C C . GLN A 1 195 ? -13.411 25.991 1.333 1.00 22.69 195 GLN A C 1
ATOM 1479 O O . GLN A 1 195 ? -12.612 26.818 0.836 1.00 22.73 195 GLN A O 1
ATOM 1485 N N . ASN A 1 196 ? -13.103 25.157 2.335 1.00 22.50 196 ASN A N 1
ATOM 1486 C CA . ASN A 1 196 ? -11.760 25.167 2.980 1.00 24.44 196 ASN A CA 1
ATOM 1487 C C . ASN A 1 196 ? -10.672 24.735 2.017 1.00 23.41 196 ASN A C 1
ATOM 1488 O O . ASN A 1 196 ? -9.487 24.980 2.261 1.00 24.66 196 ASN A O 1
ATOM 1493 N N . ASN A 1 197 ? -11.084 24.047 0.919 1.00 20.35 197 ASN A N 1
ATOM 1494 C CA . ASN A 1 197 ? -10.166 23.581 -0.046 1.00 18.70 197 ASN A CA 1
ATOM 1495 C C . ASN A 1 197 ? -10.188 24.295 -1.412 1.00 17.08 197 ASN A C 1
ATOM 1496 O O . ASN A 1 197 ? -9.569 23.791 -2.350 1.00 17.53 197 ASN A O 1
ATOM 1501 N N . ILE A 1 198 ? -10.807 25.467 -1.472 1.00 16.26 198 ILE A N 1
ATOM 1502 C CA . ILE A 1 198 ? -10.692 26.304 -2.667 1.00 18.05 198 ILE A CA 1
ATOM 1503 C C . ILE A 1 198 ? -9.388 27.092 -2.577 1.00 18.94 198 ILE A C 1
ATOM 1504 O O . ILE A 1 198 ? -9.107 27.670 -1.511 1.00 20.55 198 ILE A O 1
ATOM 1509 N N . GLU A 1 199 ? -8.609 27.114 -3.631 1.00 20.86 199 GLU A N 1
ATOM 1510 C CA . GLU A 1 199 ? -7.364 27.942 -3.629 1.00 22.07 199 GLU A CA 1
ATOM 1511 C C . GLU A 1 199 ? -7.631 29.377 -3.385 1.00 24.46 199 GLU A C 1
ATOM 1512 O O . GLU A 1 199 ? -8.625 29.956 -3.873 1.00 22.25 199 GLU A O 1
ATOM 1518 N N . LYS A 1 200 ? -6.691 29.966 -2.632 1.00 27.58 200 LYS A N 1
ATOM 1519 C CA . LYS A 1 200 ? -6.771 31.363 -2.257 1.00 31.20 200 LYS A CA 1
ATOM 1520 C C . LYS A 1 200 ? -6.185 32.306 -3.325 1.00 32.65 200 LYS A C 1
ATOM 1521 O O . LYS A 1 200 ? -5.370 31.946 -4.198 1.00 33.50 200 LYS A O 1
ATOM 1525 N N . GLU B 1 1 ? -18.704 -17.613 -21.322 1.00 26.23 1 GLU B N 1
ATOM 1526 C CA . GLU B 1 1 ? -17.812 -18.143 -20.208 1.00 27.41 1 GLU B CA 1
ATOM 1527 C C . GLU B 1 1 ? -17.456 -17.009 -19.239 1.00 27.39 1 GLU B C 1
ATOM 1528 O O . GLU B 1 1 ? -17.247 -15.878 -19.704 1.00 25.75 1 GLU B O 1
ATOM 1534 N N . LYS B 1 2 ? -17.460 -17.272 -17.907 1.00 24.88 2 LYS B N 1
ATOM 1535 C CA . LYS B 1 2 ? -17.021 -16.242 -16.963 1.00 25.26 2 LYS B CA 1
ATOM 1536 C C . LYS B 1 2 ? -15.842 -16.708 -16.160 1.00 27.57 2 LYS B C 1
ATOM 1537 O O . LYS B 1 2 ? -15.998 -17.057 -14.964 1.00 28.69 2 LYS B O 1
ATOM 1543 N N . ASN B 1 3 ? -14.660 -16.655 -16.772 1.00 26.40 3 ASN B N 1
ATOM 1544 C CA . ASN B 1 3 ? -13.412 -17.030 -16.088 1.00 27.15 3 ASN B CA 1
ATOM 1545 C C . ASN B 1 3 ? -12.344 -15.938 -16.268 1.00 25.75 3 ASN B C 1
ATOM 1546 O O . ASN B 1 3 ? -11.581 -15.934 -17.223 1.00 26.46 3 ASN B O 1
ATOM 1551 N N . VAL B 1 4 ? -12.333 -14.985 -15.348 1.00 24.08 4 VAL B N 1
ATOM 1552 C CA . VAL B 1 4 ? -11.552 -13.776 -15.482 1.00 23.56 4 VAL B CA 1
ATOM 1553 C C . VAL B 1 4 ? -10.559 -13.787 -14.300 1.00 25.15 4 VAL B C 1
ATOM 1554 O O . VAL B 1 4 ? -10.970 -14.015 -13.133 1.00 24.62 4 VAL B O 1
ATOM 1558 N N . LYS B 1 5 ? -9.287 -13.593 -14.598 1.00 25.96 5 LYS B N 1
ATOM 1559 C CA . LYS B 1 5 ? -8.259 -13.534 -13.542 1.00 29.13 5 LYS B CA 1
ATOM 1560 C C . LYS B 1 5 ? -7.567 -12.181 -13.594 1.00 31.22 5 LYS B C 1
ATOM 1561 O O . LYS B 1 5 ? -7.305 -11.687 -14.704 1.00 32.36 5 LYS B O 1
ATOM 1563 N N . GLU B 1 6 ? -7.222 -11.566 -12.449 1.00 32.01 6 GLU B N 1
ATOM 1564 C CA . GLU B 1 6 ? -6.454 -10.309 -12.489 1.00 32.60 6 GLU B CA 1
ATOM 1565 C C . GLU B 1 6 ? -4.994 -10.654 -12.689 1.00 33.31 6 GLU B C 1
ATOM 1566 O O . GLU B 1 6 ? -4.476 -11.592 -12.075 1.00 32.00 6 GLU B O 1
ATOM 1572 N N . ILE B 1 7 ? -4.348 -9.909 -13.587 1.00 33.60 7 ILE B N 1
ATOM 1573 C CA . ILE B 1 7 ? -2.899 -9.955 -13.783 1.00 34.67 7 ILE B CA 1
ATOM 1574 C C . ILE B 1 7 ? -2.305 -8.836 -12.940 1.00 35.87 7 ILE B C 1
ATOM 1575 O O . ILE B 1 7 ? -2.304 -7.658 -13.322 1.00 36.45 7 ILE B O 1
ATOM 1580 N N . THR B 1 8 ? -1.839 -9.185 -11.748 1.00 37.28 8 THR B N 1
ATO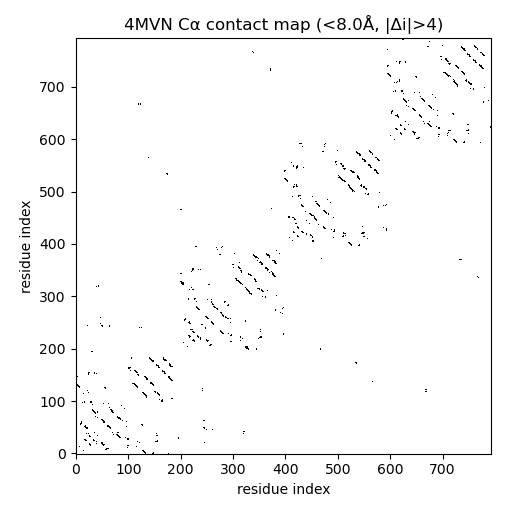M 1581 C CA . THR B 1 8 ? -1.379 -8.160 -10.820 1.00 38.20 8 THR B CA 1
ATOM 1582 C C . THR B 1 8 ? -0.060 -7.581 -11.237 1.00 38.68 8 THR B C 1
ATOM 1583 O O . THR B 1 8 ? 0.181 -6.396 -10.993 1.00 39.55 8 THR B O 1
ATOM 1587 N N . ASP B 1 9 ? 0.762 -8.414 -11.875 1.00 38.57 9 ASP B N 1
ATOM 1588 C CA . ASP B 1 9 ? 2.090 -8.011 -12.345 1.00 38.65 9 ASP B CA 1
ATOM 1589 C C . ASP B 1 9 ? 2.294 -8.287 -13.843 1.00 37.93 9 ASP B C 1
ATOM 1590 O O . ASP B 1 9 ? 2.442 -9.431 -14.292 1.00 38.65 9 ASP B O 1
ATOM 1595 N N . ALA B 1 10 ? 2.325 -7.214 -14.620 1.00 38.43 10 ALA B N 1
ATOM 1596 C CA . ALA B 1 10 ? 2.241 -7.364 -16.071 1.00 38.06 10 ALA B CA 1
ATOM 1597 C C . ALA B 1 10 ? 3.597 -7.172 -16.736 1.00 38.63 10 ALA B C 1
ATOM 1598 O O . ALA B 1 10 ? 3.689 -6.814 -17.910 1.00 38.12 10 ALA B O 1
ATOM 1600 N N . THR B 1 11 ? 4.670 -7.429 -15.981 1.00 38.86 11 THR B N 1
ATOM 1601 C CA . THR B 1 11 ? 6.019 -7.112 -16.464 1.00 39.27 11 THR B CA 1
ATOM 1602 C C . THR B 1 11 ? 6.604 -8.165 -17.395 1.00 39.22 11 THR B C 1
ATOM 1603 O O . THR B 1 11 ? 7.387 -7.821 -18.259 1.00 39.88 11 THR B O 1
ATOM 1607 N N . LYS B 1 12 ? 6.246 -9.439 -17.247 1.00 38.94 12 LYS B N 1
ATOM 1608 C CA . LYS B 1 12 ? 6.761 -10.411 -18.201 1.00 39.36 12 LYS B CA 1
ATOM 1609 C C . LYS B 1 12 ? 5.780 -10.665 -19.366 1.00 39.25 12 LYS B C 1
ATOM 1610 O O . LYS B 1 12 ? 4.594 -10.275 -19.294 1.00 37.25 12 LYS B O 1
ATOM 1612 N N . GLU B 1 13 ? 6.296 -11.298 -20.422 1.00 39.18 13 GLU B N 1
ATOM 1613 C CA . GLU B 1 13 ? 5.506 -11.743 -21.576 1.00 39.96 13 GLU B CA 1
ATOM 1614 C C . GLU B 1 13 ? 4.406 -12.749 -21.209 1.00 39.53 13 GLU B C 1
ATOM 1615 O O . GLU B 1 13 ? 4.614 -13.570 -20.299 1.00 41.14 13 GLU B O 1
ATOM 1621 N N . PRO B 1 14 ? 3.221 -12.678 -21.881 1.00 39.02 14 PRO B N 1
ATOM 1622 C CA . PRO B 1 14 ? 2.849 -11.696 -22.933 1.00 36.20 14 PRO B CA 1
ATOM 1623 C C . PRO B 1 14 ? 2.168 -10.436 -22.373 1.00 34.32 14 PRO B C 1
ATOM 1624 O O . PRO B 1 14 ? 1.760 -9.554 -23.134 1.00 33.20 14 PRO B O 1
ATOM 1628 N N . TYR B 1 15 ? 2.044 -10.336 -21.051 1.00 31.39 15 TYR B N 1
ATOM 1629 C CA . TYR B 1 15 ? 1.357 -9.226 -20.418 1.00 30.09 15 TYR B CA 1
ATOM 1630 C C . TYR B 1 15 ? 1.994 -7.884 -20.672 1.00 30.59 15 TYR B C 1
ATOM 1631 O O . TYR B 1 15 ? 1.300 -6.862 -20.758 1.00 27.96 15 TYR B O 1
ATOM 1640 N N . ASN B 1 16 ? 3.318 -7.891 -20.853 1.00 29.73 16 ASN B N 1
ATOM 1641 C CA . ASN B 1 16 ? 3.991 -6.634 -21.076 1.00 29.40 16 ASN B CA 1
ATOM 1642 C C . ASN B 1 16 ? 3.890 -6.111 -22.535 1.00 28.70 16 ASN B C 1
ATOM 1643 O O . ASN B 1 16 ? 4.451 -5.045 -22.827 1.00 29.06 16 ASN B O 1
ATOM 1648 N N . SER B 1 17 ? 3.203 -6.844 -23.425 1.00 26.77 17 SER B N 1
ATOM 1649 C CA . SER B 1 17 ? 2.790 -6.284 -24.749 1.00 26.44 17 SER B CA 1
ATOM 1650 C C . SER B 1 17 ? 1.392 -5.669 -24.743 1.00 24.56 17 SER B C 1
ATOM 1651 O O . SER B 1 17 ? 0.947 -5.161 -25.767 1.00 24.93 17 SER B O 1
ATOM 1654 N N . VAL B 1 18 ? 0.683 -5.733 -23.628 1.00 24.88 18 VAL B N 1
ATOM 1655 C CA . VAL B 1 18 ? -0.681 -5.206 -23.536 1.00 24.16 18 VAL B CA 1
ATOM 1656 C C . VAL B 1 18 ? -0.719 -3.787 -23.072 1.00 25.85 18 VAL B C 1
ATOM 1657 O O . VAL B 1 18 ? -0.100 -3.426 -22.076 1.00 26.08 18 VAL B O 1
ATOM 1661 N N . VAL B 1 19 ? -1.425 -2.909 -23.776 1.00 22.94 19 VAL B N 1
ATOM 1662 C CA . VAL B 1 19 ? -1.390 -1.549 -23.300 1.00 24.62 19 VAL B CA 1
ATOM 1663 C C . VAL B 1 19 ? -2.772 -0.997 -23.023 1.00 23.65 19 VAL B C 1
ATOM 1664 O O . VAL B 1 19 ? -3.733 -1.496 -23.560 1.00 25.25 19 VAL B O 1
ATOM 1668 N N . ALA B 1 20 ? -2.850 0.034 -22.188 1.00 24.58 20 ALA B N 1
ATOM 1669 C CA . ALA B 1 20 ? -4.114 0.730 -21.894 1.00 23.56 20 ALA B CA 1
ATOM 1670 C C . ALA B 1 20 ? -4.225 2.042 -22.643 1.00 23.26 20 ALA B C 1
ATOM 1671 O O . ALA B 1 20 ? -3.282 2.855 -22.664 1.00 22.50 20 ALA B O 1
ATOM 1673 N N . PHE B 1 21 ? -5.368 2.249 -23.312 1.00 22.09 21 PHE B N 1
ATOM 1674 C CA . PHE B 1 21 ? -5.812 3.553 -23.779 1.00 22.33 21 PHE B CA 1
ATOM 1675 C C . PHE B 1 21 ? -6.849 3.959 -22.758 1.00 24.20 21 PHE B C 1
ATOM 1676 O O . PHE B 1 21 ? -7.235 3.121 -21.958 1.00 25.31 21 PHE B O 1
ATOM 1684 N N . VAL B 1 22 ? -7.287 5.211 -22.789 1.00 26.95 22 VAL B N 1
ATOM 1685 C CA . VAL B 1 22 ? -8.292 5.643 -21.772 1.00 29.81 22 VAL B CA 1
ATOM 1686 C C . VAL B 1 22 ? -9.562 4.788 -21.646 1.00 29.40 22 VAL B C 1
ATOM 1687 O O . VAL B 1 22 ? -10.025 4.482 -20.551 1.00 32.69 22 VAL B O 1
ATOM 1691 N N . GLY B 1 23 ? -10.109 4.381 -22.775 1.00 28.06 23 GLY B N 1
ATOM 1692 C CA . GLY B 1 23 ? -11.329 3.645 -22.780 1.00 26.85 23 GLY B CA 1
ATOM 1693 C C . GLY B 1 23 ? -11.189 2.310 -23.476 1.00 24.39 23 GLY B C 1
ATOM 1694 O O . GLY B 1 23 ? -12.173 1.707 -23.815 1.00 26.29 23 GLY B O 1
ATOM 1695 N N . GLY B 1 24 ? -9.979 1.797 -23.639 1.00 23.34 24 GLY B N 1
ATOM 1696 C CA . GLY B 1 24 ? -9.852 0.451 -24.152 1.00 19.86 24 GLY B CA 1
ATOM 1697 C C . GLY B 1 24 ? -8.435 -0.074 -24.064 1.00 20.58 24 GLY B C 1
ATOM 1698 O O . GLY B 1 24 ? -7.675 0.353 -23.164 1.00 21.31 24 GLY B O 1
ATOM 1699 N N . THR B 1 25 ? -8.081 -0.962 -24.980 1.00 18.46 25 THR B N 1
ATOM 1700 C CA . THR B 1 25 ? -6.870 -1.807 -24.904 1.00 18.85 25 THR B CA 1
ATOM 1701 C C . THR B 1 25 ? -6.185 -1.804 -26.253 1.00 17.75 25 THR B C 1
ATOM 1702 O O . THR B 1 25 ? -6.810 -1.496 -27.254 1.00 17.07 25 THR B O 1
ATOM 1706 N N . GLY B 1 26 ? -4.868 -2.087 -26.287 1.00 18.76 26 GLY B N 1
ATOM 1707 C CA . GLY B 1 26 ? -4.206 -2.365 -27.528 1.00 14.97 26 GLY B CA 1
ATOM 1708 C C . GLY B 1 26 ? -3.124 -3.389 -27.198 1.00 17.64 26 GLY B C 1
ATOM 1709 O O . GLY B 1 26 ? -2.875 -3.676 -26.040 1.00 18.54 26 GLY B O 1
ATOM 1710 N N . VAL B 1 27 ? -2.474 -3.835 -28.250 1.00 16.21 27 VAL B N 1
ATOM 1711 C CA . VAL B 1 27 ? -1.374 -4.787 -28.135 1.00 17.81 27 VAL B CA 1
ATOM 1712 C C . VAL B 1 27 ? -0.190 -4.343 -29.000 1.00 18.27 27 VAL B C 1
ATOM 1713 O O . VAL B 1 27 ? -0.307 -3.875 -30.163 1.00 17.25 27 VAL B O 1
ATOM 1717 N N . VAL B 1 28 ? 0.995 -4.459 -28.408 1.00 18.15 28 VAL B N 1
ATOM 1718 C CA . VAL B 1 28 ? 2.204 -4.015 -29.126 1.00 20.15 28 VAL B CA 1
ATOM 1719 C C . VAL B 1 28 ? 2.695 -5.087 -30.072 1.00 21.61 28 VAL B C 1
ATOM 1720 O O . VAL B 1 28 ? 2.803 -6.255 -29.657 1.00 23.70 28 VAL B O 1
ATOM 1724 N N . VAL B 1 29 ? 2.941 -4.695 -31.315 1.00 21.33 29 VAL B N 1
ATOM 1725 C CA . VAL B 1 29 ? 3.372 -5.621 -32.373 1.00 23.41 29 VAL B CA 1
ATOM 1726 C C . VAL B 1 29 ? 4.769 -5.398 -32.943 1.00 24.07 29 VAL B C 1
ATOM 1727 O O . VAL B 1 29 ? 5.260 -6.188 -33.755 1.00 24.09 29 VAL B O 1
ATOM 1731 N N . GLY B 1 30 ? 5.391 -4.291 -32.553 1.00 24.58 30 GLY B N 1
ATOM 1732 C CA . GLY B 1 30 ? 6.668 -3.940 -33.160 1.00 24.01 30 GLY B CA 1
ATOM 1733 C C . GLY B 1 30 ? 7.169 -2.632 -32.567 1.00 24.50 30 GLY B C 1
ATOM 1734 O O . GLY B 1 30 ? 6.494 -2.007 -31.734 1.00 22.43 30 GLY B O 1
ATOM 1735 N N . LYS B 1 31 ? 8.374 -2.212 -32.981 1.00 22.36 31 LYS B N 1
ATOM 1736 C CA . LYS B 1 31 ? 8.926 -0.940 -32.541 1.00 22.38 31 LYS B CA 1
ATOM 1737 C C . LYS B 1 31 ? 7.928 0.279 -32.583 1.00 19.15 31 LYS B C 1
ATOM 1738 O O . LYS B 1 31 ? 7.478 0.657 -33.652 1.00 20.95 31 LYS B O 1
ATOM 1741 N N . ASN B 1 32 ? 7.675 0.829 -31.407 1.00 20.30 32 ASN B N 1
ATOM 1742 C CA . ASN B 1 32 ? 6.739 1.959 -31.167 1.00 21.69 32 ASN B CA 1
ATOM 1743 C C . ASN B 1 32 ? 5.361 1.773 -31.790 1.00 21.80 32 ASN B C 1
ATOM 1744 O O . ASN B 1 32 ? 4.705 2.748 -32.169 1.00 23.34 32 ASN B O 1
ATOM 1749 N N . THR B 1 33 ? 4.908 0.522 -31.908 1.00 23.08 33 THR B N 1
ATOM 1750 C CA . THR B 1 33 ? 3.757 0.242 -32.791 1.00 20.46 33 THR B CA 1
ATOM 1751 C C . THR B 1 33 ? 2.746 -0.676 -32.121 1.00 19.93 33 THR B C 1
ATOM 1752 O O . THR B 1 33 ? 3.033 -1.814 -31.719 1.00 19.63 33 THR B O 1
ATOM 1756 N N . ILE B 1 34 ? 1.563 -0.129 -32.013 1.00 16.79 34 ILE B N 1
ATOM 1757 C CA . ILE B 1 34 ? 0.418 -0.787 -31.324 1.00 16.77 34 ILE B CA 1
ATOM 1758 C C . ILE B 1 34 ? -0.730 -1.032 -32.305 1.00 16.46 34 ILE B C 1
ATOM 1759 O O . ILE B 1 34 ? -0.916 -0.255 -33.255 1.00 15.11 34 ILE B O 1
ATOM 1764 N N . VAL B 1 35 ? -1.486 -2.136 -32.123 1.00 16.27 35 VAL B N 1
ATOM 1765 C CA A VAL B 1 35 ? -2.672 -2.408 -32.892 0.50 16.97 35 VAL B CA 1
ATOM 1766 C CA B VAL B 1 35 ? -2.741 -2.238 -32.882 0.50 15.75 35 VAL B CA 1
ATOM 1767 C C . VAL B 1 35 ? -3.896 -2.227 -31.921 1.00 17.19 35 VAL B C 1
ATOM 1768 O O . VAL B 1 35 ? -3.782 -2.649 -30.791 1.00 16.69 35 VAL B O 1
ATOM 1775 N N . THR B 1 36 ? -5.027 -1.654 -32.389 1.00 15.19 36 THR B N 1
ATOM 1776 C CA . THR B 1 36 ? -6.223 -1.461 -31.529 1.00 15.77 36 THR B CA 1
ATOM 1777 C C . THR B 1 36 ? -7.373 -1.093 -32.479 1.00 15.50 36 THR B C 1
ATOM 1778 O O . THR B 1 36 ? -7.238 -1.241 -33.684 1.00 16.20 36 THR B O 1
ATOM 1782 N N . ASN B 1 37 ? -8.543 -0.727 -31.945 1.00 13.75 37 ASN B N 1
ATOM 1783 C CA . ASN B 1 37 ? -9.657 -0.420 -32.827 1.00 15.72 37 ASN B CA 1
ATOM 1784 C C . ASN B 1 37 ? -9.580 1.050 -33.167 1.00 15.79 37 ASN B C 1
ATOM 1785 O O . ASN B 1 37 ? -8.896 1.857 -32.506 1.00 16.78 37 ASN B O 1
ATOM 1790 N N . LYS B 1 38 ? -10.270 1.424 -34.240 1.00 16.26 38 LYS B N 1
ATOM 1791 C CA . LYS B 1 38 ? -10.229 2.807 -34.711 1.00 17.45 38 LYS B CA 1
ATOM 1792 C C . LYS B 1 38 ? -10.668 3.865 -33.690 1.00 16.68 38 LYS B C 1
ATOM 1793 O O . LYS B 1 38 ? -9.990 4.923 -33.518 1.00 18.83 38 LYS B O 1
ATOM 1799 N N . HIS B 1 39 ? -11.810 3.617 -33.053 1.00 19.70 39 HIS B N 1
ATOM 1800 C CA . HIS B 1 39 ? -12.309 4.676 -32.172 1.00 18.31 39 HIS B CA 1
ATOM 1801 C C . HIS B 1 39 ? -11.476 4.810 -30.916 1.00 20.88 39 HIS B C 1
ATOM 1802 O O . HIS B 1 39 ? -11.371 5.931 -30.368 1.00 22.51 39 HIS B O 1
ATOM 1809 N N . ILE B 1 40 ? -10.836 3.709 -30.525 1.00 20.20 40 ILE B N 1
ATOM 1810 C CA . ILE B 1 40 ? -9.979 3.638 -29.345 1.00 22.07 40 ILE B CA 1
ATOM 1811 C C . ILE B 1 40 ? -8.698 4.390 -29.571 1.00 23.74 40 ILE B C 1
ATOM 1812 O O . ILE B 1 40 ? -8.229 5.151 -28.690 1.00 25.22 40 ILE B O 1
ATOM 1817 N N . ALA B 1 41 ? -8.110 4.191 -30.739 1.00 22.67 41 ALA B N 1
ATOM 1818 C CA . ALA B 1 41 ? -6.978 4.983 -31.143 1.00 24.75 41 ALA B CA 1
ATOM 1819 C C . ALA B 1 41 ? -7.305 6.476 -31.192 1.00 26.61 41 ALA B C 1
ATOM 1820 O O . ALA B 1 41 ? -6.508 7.241 -30.721 1.00 24.89 41 ALA B O 1
ATOM 1822 N N . LYS B 1 42 ? -8.449 6.858 -31.801 1.00 27.94 42 LYS B N 1
ATOM 1823 C CA . LYS B 1 42 ? -8.850 8.270 -32.043 1.00 30.93 42 LYS B CA 1
ATOM 1824 C C . LYS B 1 42 ? -9.135 8.900 -30.668 1.00 31.67 42 LYS B C 1
ATOM 1825 O O . LYS B 1 42 ? -9.694 8.305 -29.746 1.00 32.54 42 LYS B O 1
ATOM 1829 N N . SER B 1 43 ? -8.663 10.092 -30.475 1.00 32.82 43 SER B N 1
ATOM 1830 C CA . SER B 1 43 ? -8.926 10.649 -29.181 1.00 33.39 43 SER B CA 1
ATOM 1831 C C . SER B 1 43 ? -9.544 12.006 -29.431 1.00 32.67 43 SER B C 1
ATOM 1832 O O . SER B 1 43 ? -9.249 12.670 -30.478 1.00 31.45 43 SER B O 1
ATOM 1835 N N . ASN B 1 44 ? -10.402 12.448 -28.517 1.00 30.49 44 ASN B N 1
ATOM 1836 C CA . ASN B 1 44 ? -10.954 13.732 -28.737 1.00 30.36 44 ASN B CA 1
ATOM 1837 C C . ASN B 1 44 ? -9.798 14.729 -28.517 1.00 30.49 44 ASN B C 1
ATOM 1838 O O . ASN B 1 44 ? -8.992 14.499 -27.596 1.00 30.24 44 ASN B O 1
ATOM 1843 N N . ASP B 1 45 ? -9.727 15.765 -29.357 1.00 29.91 45 ASP B N 1
ATOM 1844 C CA . ASP B 1 45 ? -8.764 16.917 -29.227 1.00 29.29 45 ASP B CA 1
ATOM 1845 C C . ASP B 1 45 ? -8.657 17.467 -27.810 1.00 29.09 45 ASP B C 1
ATOM 1846 O O . ASP B 1 45 ? -7.562 17.882 -27.354 1.00 30.22 45 ASP B O 1
ATOM 1848 N N . ILE B 1 46 ? -9.749 17.457 -27.072 1.00 25.63 46 ILE B N 1
ATOM 1849 C CA . ILE B 1 46 ? -9.661 18.068 -25.734 1.00 24.91 46 ILE B CA 1
ATOM 1850 C C . ILE B 1 46 ? -8.733 17.296 -24.789 1.00 22.79 46 ILE B C 1
ATOM 1851 O O . ILE B 1 46 ? -8.154 17.877 -23.846 1.00 22.93 46 ILE B O 1
ATOM 1856 N N . PHE B 1 47 ? -8.553 15.996 -25.025 1.00 22.70 47 PHE B N 1
ATOM 1857 C CA . PHE B 1 47 ? -7.746 15.204 -24.120 1.00 22.31 47 PHE B CA 1
ATOM 1858 C C . PHE B 1 47 ? -6.389 14.818 -24.808 1.00 23.67 47 PHE B C 1
ATOM 1859 O O . PHE B 1 47 ? -6.350 14.665 -26.011 1.00 25.22 47 PHE B O 1
ATOM 1867 N N . LYS B 1 48 ? -5.308 14.709 -24.061 1.00 24.87 48 LYS B N 1
ATOM 1868 C CA . LYS B 1 48 ? -4.015 14.267 -24.620 1.00 27.82 48 LYS B CA 1
ATOM 1869 C C . LYS B 1 48 ? -4.150 12.810 -24.986 1.00 27.41 48 LYS B C 1
ATOM 1870 O O . LYS B 1 48 ? -4.655 12.031 -24.205 1.00 29.54 48 LYS B O 1
ATOM 1873 N N . ASN B 1 49 ? -3.748 12.434 -26.197 1.00 28.68 49 ASN B N 1
ATOM 1874 C CA . ASN B 1 49 ? -3.924 11.047 -26.592 1.00 26.78 49 ASN B CA 1
ATOM 1875 C C . ASN B 1 49 ? -2.648 10.290 -26.121 1.00 26.91 49 ASN B C 1
ATOM 1876 O O . ASN B 1 49 ? -1.577 10.638 -26.550 1.00 25.88 49 ASN B O 1
ATOM 1881 N N . ARG B 1 50 ? -2.773 9.330 -25.212 1.00 27.74 50 ARG B N 1
ATOM 1882 C CA . ARG B 1 50 ? -1.628 8.557 -24.691 1.00 28.52 50 ARG B CA 1
ATOM 1883 C C . ARG B 1 50 ? -1.948 7.149 -24.320 1.00 28.62 50 ARG B C 1
ATOM 1884 O O . ARG B 1 50 ? -3.101 6.752 -24.275 1.00 27.67 50 ARG B O 1
ATOM 1892 N N . VAL B 1 51 ? -0.914 6.360 -24.075 1.00 28.06 51 VAL B N 1
ATOM 1893 C CA . VAL B 1 51 ? -1.105 4.972 -23.748 1.00 29.00 51 VAL B CA 1
ATOM 1894 C C . VAL B 1 51 ? -0.326 4.738 -22.483 1.00 30.51 51 VAL B C 1
ATOM 1895 O O . VAL B 1 51 ? 0.678 5.425 -22.213 1.00 30.70 51 VAL B O 1
ATOM 1899 N N . SER B 1 52 ? -0.804 3.806 -21.674 1.00 30.12 52 SER B N 1
ATOM 1900 C CA . SER B 1 52 ? -0.083 3.422 -20.452 1.00 30.90 52 SER B CA 1
ATOM 1901 C C . SER B 1 52 ? 0.381 1.984 -20.657 1.00 31.94 52 SER B C 1
ATOM 1902 O O . SER B 1 52 ? -0.459 1.095 -20.767 1.00 30.93 52 SER B O 1
ATOM 1905 N N . ALA B 1 53 ? 1.697 1.738 -20.746 1.00 32.55 53 ALA B N 1
ATOM 1906 C CA . ALA B 1 53 ? 2.181 0.380 -21.113 1.00 33.76 53 ALA B CA 1
ATOM 1907 C C . ALA B 1 53 ? 2.099 -0.630 -19.968 1.00 35.86 53 ALA B C 1
ATOM 1908 O O . ALA B 1 53 ? 2.685 -0.443 -18.864 1.00 35.20 53 ALA B O 1
ATOM 1910 N N . HIS B 1 54 ? 1.368 -1.714 -20.276 1.00 37.85 54 HIS B N 1
ATOM 1911 C CA . HIS B 1 54 ? 1.076 -2.813 -19.359 1.00 39.54 54 HIS B CA 1
ATOM 1912 C C . HIS B 1 54 ? 0.790 -2.376 -17.917 1.00 41.58 54 HIS B C 1
ATOM 1913 O O . HIS B 1 54 ? 1.312 -2.936 -16.922 1.00 41.95 54 HIS B O 1
ATOM 1920 N N . HIS B 1 55 ? -0.057 -1.349 -17.816 1.00 42.35 55 HIS B N 1
ATOM 1921 C CA . HIS B 1 55 ? -0.462 -0.876 -16.516 1.00 43.83 55 HIS B CA 1
ATOM 1922 C C . HIS B 1 55 ? -0.976 -2.051 -15.693 1.00 45.01 55 HIS B C 1
ATOM 1923 O O . HIS B 1 55 ? -1.559 -3.014 -16.239 1.00 45.22 55 HIS B O 1
ATOM 1930 N N . SER B 1 56 ? -0.692 -2.005 -14.395 1.00 45.41 56 SER B N 1
ATOM 1931 C CA . SER B 1 56 ? -1.168 -3.040 -13.479 1.00 46.60 56 SER B CA 1
ATOM 1932 C C . SER B 1 56 ? -1.267 -2.568 -12.013 1.00 46.66 56 SER B C 1
ATOM 1933 O O . SER B 1 56 ? -0.759 -1.498 -11.663 1.00 47.09 56 SER B O 1
ATOM 1936 N N . SER B 1 57 ? -1.942 -3.362 -11.185 0.50 45.85 57 SER B N 1
ATOM 1937 C CA . SER B 1 57 ? -2.164 -3.044 -9.779 0.50 45.24 57 SER B CA 1
ATOM 1938 C C . SER B 1 57 ? -0.875 -3.018 -8.960 0.50 44.90 57 SER B C 1
ATOM 1939 O O . SER B 1 57 ? -0.728 -2.178 -8.076 0.50 44.74 57 SER B O 1
ATOM 1942 N N . LYS B 1 58 ? 0.044 -3.938 -9.260 0.50 44.73 58 LYS B N 1
ATOM 1943 C CA . LYS B 1 58 ? 1.319 -4.062 -8.544 0.50 44.53 58 LYS B CA 1
ATOM 1944 C C . LYS B 1 58 ? 2.536 -3.989 -9.473 0.50 44.48 58 LYS B C 1
ATOM 1945 O O . LYS B 1 58 ? 3.668 -4.142 -9.025 0.50 44.57 58 LYS B O 1
ATOM 1948 N N . GLY B 1 59 ? 2.314 -3.769 -10.762 0.50 44.50 59 GLY B N 1
ATOM 1949 C CA . GLY B 1 59 ? 3.414 -3.766 -11.716 0.50 44.53 59 GLY B CA 1
ATOM 1950 N N . GLY B 1 61 ? 5.325 -1.372 -13.952 1.00 47.54 61 GLY B N 1
ATOM 1951 C CA . GLY B 1 61 ? 4.569 -0.825 -15.112 1.00 47.63 61 GLY B CA 1
ATOM 1952 C C . GLY B 1 61 ? 5.433 0.045 -16.019 1.00 46.37 61 GLY B C 1
ATOM 1953 O O . GLY B 1 61 ? 6.279 0.798 -15.528 1.00 47.57 61 GLY B O 1
ATOM 1954 N N . GLY B 1 62 ? 5.162 -0.002 -17.329 1.00 45.42 62 GLY B N 1
ATOM 1955 C CA . GLY B 1 62 ? 6.124 0.380 -18.378 1.00 43.19 62 GLY B CA 1
ATOM 1956 C C . GLY B 1 62 ? 6.197 1.806 -18.908 1.00 41.67 62 GLY B C 1
ATOM 1957 O O . GLY B 1 62 ? 6.927 2.042 -19.862 1.00 41.51 62 GLY B O 1
ATOM 1958 N N . GLY B 1 63 ? 5.432 2.731 -18.309 1.00 40.76 63 GLY B N 1
ATOM 1959 C CA . GLY B 1 63 ? 5.478 4.181 -18.610 1.00 38.76 63 GLY B CA 1
ATOM 1960 C C . GLY B 1 63 ? 4.231 4.683 -19.337 1.00 37.08 63 GLY B C 1
ATOM 1961 O O . GLY B 1 63 ? 3.494 3.867 -19.891 1.00 36.84 63 GLY B O 1
ATOM 1962 N N . ASN B 1 64 ? 3.969 5.996 -19.292 1.00 35.37 64 ASN B N 1
ATOM 1963 C CA . ASN B 1 64 ? 2.995 6.642 -20.221 1.00 32.35 64 ASN B CA 1
ATOM 1964 C C . ASN B 1 64 ? 3.633 7.228 -21.463 1.00 30.41 64 ASN B C 1
ATOM 1965 O O . ASN B 1 64 ? 4.650 7.942 -21.393 1.00 30.52 64 ASN B O 1
ATOM 1970 N N . TYR B 1 65 ? 3.042 6.907 -22.607 1.00 27.26 65 TYR B N 1
ATOM 1971 C CA . TYR B 1 65 ? 3.573 7.329 -23.886 1.00 25.89 65 TYR B CA 1
ATOM 1972 C C . TYR B 1 65 ? 2.589 8.128 -24.696 1.00 25.82 65 TYR B C 1
ATOM 1973 O O . TYR B 1 65 ? 1.425 7.742 -24.850 1.00 24.72 65 TYR B O 1
ATOM 1982 N N . ASP B 1 66 ? 3.073 9.208 -25.304 1.00 25.88 66 ASP B N 1
ATOM 1983 C CA . ASP B 1 66 ? 2.212 10.042 -26.107 1.00 26.05 66 ASP B CA 1
ATOM 1984 C C . ASP B 1 66 ? 2.052 9.396 -27.440 1.00 25.43 66 ASP B C 1
ATOM 1985 O O . ASP B 1 66 ? 2.996 8.817 -27.945 1.00 25.16 66 ASP B O 1
ATOM 1990 N N . VAL B 1 67 ? 0.851 9.476 -28.001 1.00 24.36 67 VAL B N 1
ATOM 1991 C CA . VAL B 1 67 ? 0.597 8.981 -29.348 1.00 23.40 67 VAL B CA 1
ATOM 1992 C C . VAL B 1 67 ? 1.161 10.010 -30.340 1.00 25.50 67 VAL B C 1
ATOM 1993 O O . VAL B 1 67 ? 0.854 11.222 -30.265 1.00 22.73 67 VAL B O 1
ATOM 1997 N N . LYS B 1 68 ? 2.043 9.536 -31.229 1.00 23.61 68 LYS B N 1
ATOM 1998 C CA . LYS B 1 68 ? 2.561 10.314 -32.348 1.00 25.10 68 LYS B CA 1
ATOM 1999 C C . LYS B 1 68 ? 1.603 10.368 -33.542 1.00 25.48 68 LYS B C 1
ATOM 2000 O O . LYS B 1 68 ? 1.282 11.436 -34.047 1.00 26.65 68 LYS B O 1
ATOM 2006 N N . ASP B 1 69 ? 1.144 9.231 -34.037 1.00 23.15 69 ASP B N 1
ATOM 2007 C CA . ASP B 1 69 ? 0.252 9.235 -35.178 1.00 24.77 69 ASP B CA 1
ATOM 2008 C C . ASP B 1 69 ? -0.550 7.940 -35.238 1.00 22.15 69 ASP B C 1
ATOM 2009 O O . ASP B 1 69 ? -0.195 6.967 -34.531 1.00 21.89 69 ASP B O 1
ATOM 2014 N N . ILE B 1 70 ? -1.592 7.964 -36.077 1.00 21.99 70 ILE B N 1
ATOM 2015 C CA A ILE B 1 70 ? -2.501 6.838 -36.245 0.50 21.87 70 ILE B CA 1
ATOM 2016 C CA B ILE B 1 70 ? -2.508 6.844 -36.239 0.50 21.43 70 ILE B CA 1
ATOM 2017 C C . ILE B 1 70 ? -2.680 6.491 -37.712 1.00 22.31 70 ILE B C 1
ATOM 2018 O O . ILE B 1 70 ? -2.859 7.364 -38.556 1.00 22.10 70 ILE B O 1
ATOM 2027 N N . VAL B 1 71 ? -2.652 5.198 -38.018 1.00 20.70 71 VAL B N 1
ATOM 2028 C CA . VAL B 1 71 ? -2.963 4.757 -39.356 1.00 19.94 71 VAL B CA 1
ATOM 2029 C C . VAL B 1 71 ? -4.160 3.807 -39.334 1.00 19.80 71 VAL B C 1
ATOM 2030 O O . VAL B 1 71 ? -4.076 2.698 -38.803 1.00 18.89 71 VAL B O 1
ATOM 2034 N N . GLU B 1 72 ? -5.301 4.274 -39.858 1.00 20.13 72 GLU B N 1
ATOM 2035 C CA . GLU B 1 72 ? -6.497 3.442 -39.833 1.00 20.58 72 GLU B CA 1
ATOM 2036 C C . GLU B 1 72 ? -6.418 2.456 -40.968 1.00 21.50 72 GLU B C 1
ATOM 2037 O O . GLU B 1 72 ? -6.009 2.847 -42.103 1.00 22.52 72 GLU B O 1
ATOM 2043 N N . TYR B 1 73 ? -6.871 1.220 -40.746 1.00 19.35 73 TYR B N 1
ATOM 2044 C CA . TYR B 1 73 ? -7.043 0.316 -41.869 1.00 20.12 73 TYR B CA 1
ATOM 2045 C C . TYR B 1 73 ? -8.047 0.947 -42.877 1.00 21.73 73 TYR B C 1
ATOM 2046 O O . TYR B 1 73 ? -9.079 1.474 -42.488 1.00 22.18 73 TYR B O 1
ATOM 2055 N N . PRO B 1 74 ? -7.731 0.933 -44.176 1.00 23.27 74 PRO B N 1
ATOM 2056 C CA . PRO B 1 74 ? -8.663 1.718 -45.044 1.00 24.09 74 PRO B CA 1
ATOM 2057 C C . PRO B 1 74 ? -10.054 1.116 -45.352 1.00 25.48 74 PRO B C 1
ATOM 2058 O O . PRO B 1 74 ? -10.981 1.869 -45.736 1.00 28.61 74 PRO B O 1
ATOM 2062 N N . GLY B 1 75 ? -10.235 -0.173 -45.105 1.00 24.21 75 GLY B N 1
ATOM 2063 C CA . GLY B 1 75 ? -11.515 -0.897 -45.264 1.00 21.42 75 GLY B CA 1
ATOM 2064 C C . GLY B 1 75 ? -12.408 -0.855 -44.030 1.00 19.21 75 GLY B C 1
ATOM 2065 O O . GLY B 1 75 ? -12.156 -0.101 -43.077 1.00 18.52 75 GLY B O 1
ATOM 2066 N N . LYS B 1 76 ? -13.422 -1.690 -44.043 1.00 18.26 76 LYS B N 1
ATOM 2067 C CA . LYS B 1 76 ? -14.432 -1.694 -43.009 1.00 18.22 76 LYS B CA 1
ATOM 2068 C C . LYS B 1 76 ? -13.899 -2.241 -41.713 1.00 17.94 76 LYS B C 1
ATOM 2069 O O . LYS B 1 76 ? -14.386 -1.859 -40.676 1.00 18.79 76 LYS B O 1
ATOM 2075 N N . GLU B 1 77 ? -12.948 -3.181 -41.756 1.00 16.90 77 GLU B N 1
ATOM 2076 C CA . GLU B 1 77 ? -12.431 -3.757 -40.499 1.00 16.98 77 GLU B CA 1
ATOM 2077 C C . GLU B 1 77 ? -11.976 -2.752 -39.448 1.00 15.42 77 GLU B C 1
ATOM 2078 O O . GLU B 1 77 ? -11.279 -1.755 -39.751 1.00 15.44 77 GLU B O 1
ATOM 2084 N N . ASP B 1 78 ? -12.411 -2.983 -38.204 1.00 14.75 78 ASP B N 1
ATOM 2085 C CA . ASP B 1 78 ? -12.158 -2.041 -37.134 1.00 13.89 78 ASP B CA 1
ATOM 2086 C C . ASP B 1 78 ? -10.711 -2.182 -36.584 1.00 16.16 78 ASP B C 1
ATOM 2087 O O . ASP B 1 78 ? -10.495 -2.655 -35.471 1.00 16.06 78 ASP B O 1
ATOM 2092 N N . LEU B 1 79 ? -9.744 -1.722 -37.393 1.00 13.94 79 LEU B N 1
ATOM 2093 C CA . LEU B 1 79 ? -8.330 -1.905 -37.030 1.00 15.55 79 LEU B CA 1
ATOM 2094 C C . LEU B 1 79 ? -7.591 -0.634 -37.294 1.00 14.43 79 LEU B C 1
ATOM 2095 O O . LEU B 1 79 ? -7.840 0.016 -38.327 1.00 14.86 79 LEU B O 1
ATOM 2100 N N . ALA B 1 80 ? -6.746 -0.220 -36.348 1.00 14.51 80 ALA B N 1
ATOM 2101 C CA . ALA B 1 80 ? -5.853 0.963 -36.484 1.00 15.74 80 ALA B CA 1
ATOM 2102 C C . ALA B 1 80 ? -4.484 0.664 -35.916 1.00 16.57 80 ALA B C 1
ATOM 2103 O O . ALA B 1 80 ? -4.358 -0.096 -34.938 1.00 16.26 80 ALA B O 1
ATOM 2105 N N . ILE B 1 81 ? -3.445 1.203 -36.584 1.00 16.82 81 ILE B N 1
ATOM 2106 C CA . ILE B 1 81 ? -2.118 1.182 -36.098 1.00 18.14 81 ILE B CA 1
ATOM 2107 C C . ILE B 1 81 ? -1.873 2.467 -35.355 1.00 16.90 81 ILE B C 1
ATOM 2108 O O . ILE B 1 81 ? -2.311 3.528 -35.788 1.00 18.71 81 ILE B O 1
ATOM 2113 N N . VAL B 1 82 ? -1.294 2.356 -34.182 1.00 16.18 82 VAL B N 1
ATOM 2114 C CA . VAL B 1 82 ? -0.993 3.496 -33.374 1.00 19.06 82 VAL B CA 1
ATOM 2115 C C . VAL B 1 82 ? 0.530 3.547 -33.215 1.00 19.56 82 VAL B C 1
ATOM 2116 O O . VAL B 1 82 ? 1.148 2.594 -32.693 1.00 20.55 82 VAL B O 1
ATOM 2120 N N . HIS B 1 83 ? 1.155 4.647 -33.630 1.00 18.95 83 HIS B N 1
ATOM 2121 C CA . HIS B 1 83 ? 2.564 4.805 -33.279 1.00 20.07 83 HIS B CA 1
ATOM 2122 C C . HIS B 1 83 ? 2.761 5.753 -32.097 1.00 20.44 83 HIS B C 1
ATOM 2123 O O . HIS B 1 83 ? 2.129 6.796 -32.063 1.00 21.08 83 HIS B O 1
ATOM 2130 N N . VAL B 1 84 ? 3.636 5.385 -31.152 1.00 19.96 84 VAL B N 1
ATOM 2131 C CA . VAL B 1 84 ? 3.913 6.211 -29.971 1.00 20.84 84 VAL B CA 1
ATOM 2132 C C . VAL B 1 84 ? 5.275 6.893 -30.075 1.00 22.57 84 VAL B C 1
ATOM 2133 O O . VAL B 1 84 ? 6.165 6.400 -30.801 1.00 22.09 84 VAL B O 1
ATOM 2137 N N . HIS B 1 85 ? 5.416 8.032 -29.388 1.00 22.58 85 HIS B N 1
ATOM 2138 C CA . HIS B 1 85 ? 6.749 8.645 -29.214 1.00 23.59 85 HIS B CA 1
ATOM 2139 C C . HIS B 1 85 ? 7.508 7.659 -28.344 1.00 24.74 85 HIS B C 1
ATOM 2140 O O . HIS B 1 85 ? 6.933 7.053 -27.431 1.00 24.68 85 HIS B O 1
ATOM 2147 N N . GLU B 1 86 ? 8.765 7.407 -28.692 1.00 26.44 86 GLU B N 1
ATOM 2148 C CA . GLU B 1 86 ? 9.555 6.350 -28.058 1.00 29.29 86 GLU B CA 1
ATOM 2149 C C . GLU B 1 86 ? 9.871 6.580 -26.573 1.00 30.40 86 GLU B C 1
ATOM 2150 O O . GLU B 1 86 ? 10.016 5.628 -25.799 1.00 32.28 86 GLU B O 1
ATOM 2156 N N . THR B 1 87 ? 9.937 7.844 -26.160 1.00 31.12 87 THR B N 1
ATOM 2157 C CA . THR B 1 87 ? 10.329 8.183 -24.807 1.00 31.39 87 THR B CA 1
ATOM 2158 C C . THR B 1 87 ? 9.114 8.491 -23.973 1.00 32.34 87 THR B C 1
ATOM 2159 O O . THR B 1 87 ? 8.264 9.273 -24.389 1.00 31.37 87 THR B O 1
ATOM 2163 N N . SER B 1 88 ? 9.003 7.837 -22.821 1.00 33.16 88 SER B N 1
ATOM 2164 C CA . SER B 1 88 ? 7.848 8.048 -21.960 1.00 34.41 88 SER B CA 1
ATOM 2165 C C . SER B 1 88 ? 7.840 9.450 -21.379 1.00 35.95 88 SER B C 1
ATOM 2166 O O . SER B 1 88 ? 8.815 10.195 -21.526 1.00 35.75 88 SER B O 1
ATOM 2169 N N . THR B 1 89 ? 6.752 9.804 -20.701 1.00 36.82 89 THR B N 1
ATOM 2170 C CA . THR B 1 89 ? 6.644 11.131 -20.075 1.00 37.88 89 THR B CA 1
ATOM 2171 C C . THR B 1 89 ? 7.575 11.261 -18.848 1.00 39.35 89 THR B C 1
ATOM 2172 O O . THR B 1 89 ? 7.721 12.345 -18.265 1.00 39.61 89 THR B O 1
ATOM 2176 N N . GLU B 1 90 ? 8.159 10.140 -18.438 1.00 40.94 90 GLU B N 1
ATOM 2177 C CA . GLU B 1 90 ? 9.105 10.122 -17.319 1.00 41.85 90 GLU B CA 1
ATOM 2178 C C . GLU B 1 90 ? 10.520 9.652 -17.774 1.00 42.28 90 GLU B C 1
ATOM 2179 O O . GLU B 1 90 ? 11.326 9.217 -16.946 1.00 43.80 90 GLU B O 1
ATOM 2181 N N . GLY B 1 91 ? 10.801 9.748 -19.077 1.00 41.92 91 GLY B N 1
ATOM 2182 C CA . GLY B 1 91 ? 12.119 9.377 -19.671 1.00 41.22 91 GLY B CA 1
ATOM 2183 C C . GLY B 1 91 ? 12.418 7.920 -20.039 1.00 41.08 91 GLY B C 1
ATOM 2184 O O . GLY B 1 91 ? 13.514 7.636 -20.527 1.00 41.55 91 GLY B O 1
ATOM 2185 N N . LEU B 1 92 ? 11.463 6.995 -19.827 1.00 39.74 92 LEU B N 1
ATOM 2186 C CA . LEU B 1 92 ? 11.670 5.563 -20.119 1.00 38.35 92 LEU B CA 1
ATOM 2187 C C . LEU B 1 92 ? 11.477 5.252 -21.584 1.00 36.67 92 LEU B C 1
ATOM 2188 O O . LEU B 1 92 ? 10.697 5.910 -22.238 1.00 37.46 92 LEU B O 1
ATOM 2193 N N . ASN B 1 93 ? 12.195 4.262 -22.110 1.00 35.29 93 ASN B N 1
ATOM 2194 C CA . ASN B 1 93 ? 12.118 3.930 -23.525 1.00 34.79 93 ASN B CA 1
ATOM 2195 C C . ASN B 1 93 ? 11.084 2.829 -23.797 1.00 34.03 93 ASN B C 1
ATOM 2196 O O . ASN B 1 93 ? 11.141 1.746 -23.175 1.00 34.35 93 ASN B O 1
ATOM 2201 N N . PHE B 1 94 ? 10.163 3.105 -24.725 1.00 33.27 94 PHE B N 1
ATOM 2202 C CA . PHE B 1 94 ? 9.030 2.201 -24.995 1.00 31.92 94 PHE B CA 1
ATOM 2203 C C . PHE B 1 94 ? 9.498 0.776 -25.214 1.00 32.53 94 PHE B C 1
ATOM 2204 O O . PHE B 1 94 ? 9.074 -0.128 -24.493 1.00 31.97 94 PHE B O 1
ATOM 2212 N N . ASN B 1 95 ? 10.410 0.601 -26.173 1.00 33.61 95 ASN B N 1
ATOM 2213 C CA . ASN B 1 95 ? 10.863 -0.724 -26.634 1.00 34.65 95 ASN B CA 1
ATOM 2214 C C . ASN B 1 95 ? 11.669 -1.547 -25.631 1.00 35.84 95 ASN B C 1
ATOM 2215 O O . ASN B 1 95 ? 11.790 -2.745 -25.792 1.00 37.25 95 ASN B O 1
ATOM 2220 N N . LYS B 1 96 ? 12.166 -0.913 -24.582 1.00 36.46 96 LYS B N 1
ATOM 2221 C CA . LYS B 1 96 ? 12.881 -1.627 -23.538 1.00 37.43 96 LYS B CA 1
ATOM 2222 C C . LYS B 1 96 ? 11.916 -2.084 -22.494 1.00 36.90 96 LYS B C 1
ATOM 2223 O O . LYS B 1 96 ? 12.259 -2.962 -21.687 1.00 36.24 96 LYS B O 1
ATOM 2229 N N . ASN B 1 97 ? 10.703 -1.492 -22.508 1.00 35.33 97 ASN B N 1
ATOM 2230 C CA . ASN B 1 97 ? 9.709 -1.732 -21.483 1.00 34.23 97 ASN B CA 1
ATOM 2231 C C . ASN B 1 97 ? 8.506 -2.566 -21.924 1.00 33.47 97 ASN B C 1
ATOM 2232 O O . ASN B 1 97 ? 7.634 -2.844 -21.122 1.00 34.23 97 ASN B O 1
ATOM 2237 N N . VAL B 1 98 ? 8.464 -2.939 -23.191 1.00 32.22 98 VAL B N 1
ATOM 2238 C CA . VAL B 1 98 ? 7.407 -3.834 -23.690 1.00 31.22 98 VAL B CA 1
ATOM 2239 C C . VAL B 1 98 ? 7.992 -5.001 -24.425 1.00 31.87 98 VAL B C 1
ATOM 2240 O O . VAL B 1 98 ? 9.207 -5.071 -24.653 1.00 33.74 98 VAL B O 1
ATOM 2244 N N . SER B 1 99 ? 7.118 -5.920 -24.838 1.00 30.84 99 SER B N 1
ATOM 2245 C CA . SER B 1 99 ? 7.500 -6.931 -25.759 1.00 29.72 99 SER B CA 1
ATOM 2246 C C . SER B 1 99 ? 6.574 -6.895 -26.951 1.00 29.61 99 SER B C 1
ATOM 2247 O O . SER B 1 99 ? 5.498 -6.244 -26.938 1.00 29.28 99 SER B O 1
ATOM 2250 N N . TYR B 1 100 ? 6.999 -7.547 -28.012 1.00 27.43 100 TYR B N 1
ATOM 2251 C CA . TYR B 1 100 ? 6.225 -7.505 -29.242 1.00 28.46 100 TYR B CA 1
ATOM 2252 C C . TYR B 1 100 ? 5.544 -8.837 -29.374 1.00 28.12 100 TYR B C 1
ATOM 2253 O O . TYR B 1 100 ? 6.182 -9.882 -29.390 1.00 27.50 100 TYR B O 1
ATOM 2262 N N . THR B 1 101 ? 4.230 -8.822 -29.487 1.00 28.20 101 THR B N 1
ATOM 2263 C CA . THR B 1 101 ? 3.509 -10.061 -29.512 1.00 28.54 101 THR B CA 1
ATOM 2264 C C . THR B 1 101 ? 3.548 -10.745 -30.860 1.00 27.71 101 THR B C 1
ATOM 2265 O O . THR B 1 101 ? 3.268 -10.149 -31.904 1.00 29.67 101 THR B O 1
ATOM 2269 N N . LYS B 1 102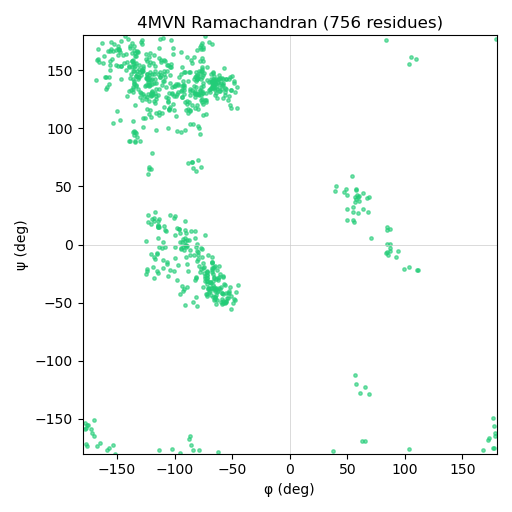 ? 3.896 -12.031 -30.848 1.00 27.28 102 LYS B N 1
ATOM 2270 C CA . LYS B 1 102 ? 3.944 -12.768 -32.126 1.00 27.41 102 LYS B CA 1
ATOM 2271 C C . LYS B 1 102 ? 2.515 -13.086 -32.620 1.00 26.68 102 LYS B C 1
ATOM 2272 O O . LYS B 1 102 ? 1.625 -13.271 -31.797 1.00 26.24 102 LYS B O 1
ATOM 2274 N N . PHE B 1 103 ? 2.319 -13.113 -33.926 1.00 23.42 103 PHE B N 1
ATOM 2275 C CA . PHE B 1 103 ? 1.039 -13.514 -34.526 1.00 26.25 103 PHE B CA 1
ATOM 2276 C C . PHE B 1 103 ? 0.887 -15.015 -34.462 1.00 27.19 103 PHE B C 1
ATOM 2277 O O . PHE B 1 103 ? 1.871 -15.784 -34.721 1.00 27.59 103 PHE B O 1
ATOM 2285 N N . ALA B 1 104 ? -0.351 -15.448 -34.243 1.00 27.71 104 ALA B N 1
ATOM 2286 C CA . ALA B 1 104 ? -0.760 -16.865 -34.439 1.00 29.19 104 ALA B CA 1
ATOM 2287 C C . ALA B 1 104 ? -0.960 -17.168 -35.923 1.00 30.60 104 ALA B C 1
ATOM 2288 O O . ALA B 1 104 ? -1.310 -16.290 -36.720 1.00 30.89 104 ALA B O 1
ATOM 2290 N N . ASP B 1 105 ? -0.667 -18.414 -36.320 1.00 31.65 105 ASP B N 1
ATOM 2291 C CA . ASP B 1 105 ? -0.917 -18.840 -37.687 1.00 32.98 105 ASP B CA 1
ATOM 2292 C C . ASP B 1 105 ? -2.444 -19.109 -37.784 1.00 32.72 105 ASP B C 1
ATOM 2293 O O . ASP B 1 105 ? -2.901 -20.247 -37.904 1.00 33.26 105 ASP B O 1
ATOM 2298 N N . GLY B 1 106 ? -3.236 -18.051 -37.654 1.00 31.26 106 GLY B N 1
ATOM 2299 C CA . GLY B 1 106 ? -4.699 -18.190 -37.667 1.00 29.95 106 GLY B CA 1
ATOM 2300 C C . GLY B 1 106 ? -5.214 -18.975 -36.467 1.00 28.69 106 GLY B C 1
ATOM 2301 O O . GLY B 1 106 ? -4.482 -19.242 -35.498 1.00 30.54 106 GLY B O 1
ATOM 2302 N N . ALA B 1 107 ? -6.489 -19.339 -36.511 1.00 27.17 107 ALA B N 1
ATOM 2303 C CA . ALA B 1 107 ? -7.119 -20.074 -35.447 1.00 25.01 107 ALA B CA 1
ATOM 2304 C C . ALA B 1 107 ? -8.241 -20.874 -36.069 1.00 24.59 107 ALA B C 1
ATOM 2305 O O . ALA B 1 107 ? -8.512 -20.704 -37.269 1.00 24.51 107 ALA B O 1
ATOM 2307 N N . LYS B 1 108 ? -8.865 -21.757 -35.270 1.00 25.39 108 LYS B N 1
ATOM 2308 C CA . LYS B 1 108 ? -10.006 -22.640 -35.699 1.00 24.08 108 LYS B CA 1
ATOM 2309 C C . LYS B 1 108 ? -11.158 -22.528 -34.711 1.00 25.06 108 LYS B C 1
ATOM 2310 O O . LYS B 1 108 ? -10.960 -22.301 -33.468 1.00 23.03 108 LYS B O 1
ATOM 2313 N N . VAL B 1 109 ? -12.396 -22.618 -35.237 1.00 25.06 109 VAL B N 1
ATOM 2314 C CA . VAL B 1 109 ? -13.542 -22.674 -34.332 1.00 26.35 109 VAL B CA 1
ATOM 2315 C C . VAL B 1 109 ? -13.312 -23.799 -33.306 1.00 26.13 109 VAL B C 1
ATOM 2316 O O . VAL B 1 109 ? -12.764 -24.814 -33.631 1.00 25.26 109 VAL B O 1
ATOM 2320 N N . LYS B 1 110 ? -13.730 -23.563 -32.063 1.00 27.57 110 LYS B N 1
ATOM 2321 C CA . LYS B 1 110 ? -13.573 -24.444 -30.906 1.00 27.82 110 LYS B CA 1
ATOM 2322 C C . LYS B 1 110 ? -12.165 -24.269 -30.208 1.00 26.81 110 LYS B C 1
ATOM 2323 O O . LYS B 1 110 ? -11.972 -24.800 -29.137 1.00 24.31 110 LYS B O 1
ATOM 2326 N N . ASP B 1 111 ? -11.239 -23.483 -30.777 1.00 26.74 111 ASP B N 1
ATOM 2327 C CA . ASP B 1 111 ? -9.996 -23.178 -30.036 1.00 25.67 111 ASP B CA 1
ATOM 2328 C C . ASP B 1 111 ? -10.245 -22.440 -28.728 1.00 26.23 111 ASP B C 1
ATOM 2329 O O . ASP B 1 111 ? -11.116 -21.552 -28.653 1.00 24.70 111 ASP B O 1
ATOM 2334 N N . ARG B 1 112 ? -9.450 -22.791 -27.706 1.00 25.25 112 ARG B N 1
ATOM 2335 C CA . ARG B 1 112 ? -9.390 -22.007 -26.463 1.00 25.66 112 ARG B CA 1
ATOM 2336 C C . ARG B 1 112 ? -8.549 -20.778 -26.634 1.00 24.97 112 ARG B C 1
ATOM 2337 O O . ARG B 1 112 ? -7.465 -20.841 -27.191 1.00 27.17 112 ARG B O 1
ATOM 2345 N N . ILE B 1 113 ? -9.082 -19.634 -26.194 1.00 23.99 113 ILE B N 1
ATOM 2346 C CA . ILE B 1 113 ? -8.355 -18.386 -26.312 1.00 21.34 113 ILE B CA 1
ATOM 2347 C C . ILE B 1 113 ? -8.441 -17.609 -25.040 1.00 21.84 113 ILE B C 1
ATOM 2348 O O . ILE B 1 113 ? -9.188 -17.965 -24.096 1.00 20.35 113 ILE B O 1
ATOM 2353 N N . SER B 1 114 ? -7.642 -16.537 -24.975 1.00 20.96 114 SER B N 1
ATOM 2354 C CA . SER B 1 114 ? -7.922 -15.577 -23.958 1.00 22.77 114 SER B CA 1
ATOM 2355 C C . SER B 1 114 ? -7.912 -14.176 -24.474 1.00 21.56 114 SER B C 1
ATOM 2356 O O . SER B 1 114 ? -7.320 -13.885 -25.469 1.00 20.16 114 SER B O 1
ATOM 2359 N N . VAL B 1 115 ? -8.527 -13.308 -23.675 1.00 21.89 115 VAL B N 1
ATOM 2360 C CA . VAL B 1 115 ? -8.602 -11.927 -24.006 1.00 22.50 115 VAL B CA 1
ATOM 2361 C C . VAL B 1 115 ? -8.027 -11.159 -22.824 1.00 22.46 115 VAL B C 1
ATOM 2362 O O . VAL B 1 115 ? -8.463 -11.355 -21.677 1.00 21.44 115 VAL B O 1
ATOM 2366 N N . ILE B 1 116 ? -7.037 -10.314 -23.096 1.00 21.71 116 ILE B N 1
ATOM 2367 C CA . ILE B 1 116 ? -6.376 -9.549 -22.055 1.00 22.14 116 ILE B CA 1
ATOM 2368 C C . ILE B 1 116 ? -6.568 -8.075 -22.207 1.00 21.38 116 ILE B C 1
ATOM 2369 O O . ILE B 1 116 ? -6.318 -7.558 -23.297 1.00 23.68 116 ILE B O 1
ATOM 2374 N N . GLY B 1 117 ? -7.014 -7.380 -21.169 1.00 21.36 117 GLY B N 1
ATOM 2375 C CA . GLY B 1 117 ? -7.213 -5.972 -21.331 1.00 22.29 117 GLY B CA 1
ATOM 2376 C C . GLY B 1 117 ? -7.623 -5.306 -20.045 1.00 24.07 117 GLY B C 1
ATOM 2377 O O . GLY B 1 117 ? -7.338 -5.785 -18.932 1.00 23.78 117 GLY B O 1
ATOM 2378 N N . TYR B 1 118 ? -8.288 -4.192 -20.230 1.00 23.23 118 TYR B N 1
ATOM 2379 C CA . TYR B 1 118 ? -8.690 -3.339 -19.184 1.00 24.50 118 TYR B CA 1
ATOM 2380 C C . TYR B 1 118 ? -10.193 -3.079 -19.099 1.00 24.76 118 TYR B C 1
ATOM 2381 O O . TYR B 1 118 ? -10.606 -1.942 -19.255 1.00 27.56 118 TYR B O 1
ATOM 2390 N N . PRO B 1 119 ? -10.997 -4.118 -18.812 1.00 25.41 119 PRO B N 1
ATOM 2391 C CA . PRO B 1 119 ? -12.441 -4.004 -18.496 1.00 26.86 119 PRO B CA 1
ATOM 2392 C C . PRO B 1 119 ? -12.661 -3.080 -17.270 1.00 29.14 119 PRO B C 1
ATOM 2393 O O . PRO B 1 119 ? -11.986 -3.267 -16.253 1.00 30.32 119 PRO B O 1
ATOM 2397 N N . LYS B 1 120 ? -13.507 -2.070 -17.433 1.00 30.57 120 LYS B N 1
ATOM 2398 C CA . LYS B 1 120 ? -13.804 -1.020 -16.399 1.00 32.31 120 LYS B CA 1
ATOM 2399 C C . LYS B 1 120 ? -12.536 -0.293 -15.875 1.00 34.15 120 LYS B C 1
ATOM 2400 O O . LYS B 1 120 ? -12.491 0.152 -14.729 1.00 33.12 120 LYS B O 1
ATOM 2404 N N . GLY B 1 121 ? -11.522 -0.139 -16.744 1.00 36.46 121 GLY B N 1
ATOM 2405 C CA . GLY B 1 121 ? -10.290 0.518 -16.372 1.00 37.81 121 GLY B CA 1
ATOM 2406 C C . GLY B 1 121 ? -10.499 1.828 -15.627 1.00 39.82 121 GLY B C 1
ATOM 2407 O O . GLY B 1 121 ? -9.791 2.101 -14.654 1.00 40.14 121 GLY B O 1
ATOM 2408 N N . ALA B 1 122 ? -11.476 2.633 -16.057 1.00 41.03 122 ALA B N 1
ATOM 2409 C CA . ALA B 1 122 ? -11.722 3.937 -15.434 1.00 42.23 122 ALA B CA 1
ATOM 2410 C C . ALA B 1 122 ? -12.246 3.802 -13.974 1.00 43.13 122 ALA B C 1
ATOM 2411 O O . ALA B 1 122 ? -12.152 4.736 -13.156 1.00 43.59 122 ALA B O 1
ATOM 2413 N N . GLN B 1 123 ? -12.785 2.636 -13.649 1.00 43.51 123 GLN B N 1
ATOM 2414 C CA . GLN B 1 123 ? -13.425 2.412 -12.362 1.00 44.33 123 GLN B CA 1
ATOM 2415 C C . GLN B 1 123 ? -12.555 1.541 -11.473 1.00 43.96 123 GLN B C 1
ATOM 2416 O O . GLN B 1 123 ? -12.782 1.484 -10.264 1.00 44.61 123 GLN B O 1
ATOM 2422 N N . THR B 1 124 ? -11.558 0.869 -12.051 1.00 43.30 124 THR B N 1
ATOM 2423 C CA . THR B 1 124 ? -10.685 -0.023 -11.251 1.00 42.47 124 THR B CA 1
ATOM 2424 C C . THR B 1 124 ? -9.303 0.576 -11.143 1.00 42.10 124 THR B C 1
ATOM 2425 O O . THR B 1 124 ? -8.388 -0.036 -10.578 1.00 41.59 124 THR B O 1
ATOM 2429 N N . LYS B 1 125 ? -9.146 1.764 -11.723 1.00 41.33 125 LYS B N 1
ATOM 2430 C CA . LYS B 1 125 ? -7.830 2.392 -11.812 1.00 39.92 125 LYS B CA 1
ATOM 2431 C C . LYS B 1 125 ? -6.926 1.596 -12.784 1.00 37.95 125 LYS B C 1
ATOM 2432 O O . LYS B 1 125 ? -5.738 1.415 -12.527 1.00 38.40 125 LYS B O 1
ATOM 2433 N N . TYR B 1 126 ? -7.508 1.140 -13.900 1.00 35.24 126 TYR B N 1
ATOM 2434 C CA . TYR B 1 126 ? -6.767 0.447 -14.977 1.00 32.19 126 TYR B CA 1
ATOM 2435 C C . TYR B 1 126 ? -5.993 -0.820 -14.586 1.00 31.50 126 TYR B C 1
ATOM 2436 O O . TYR B 1 126 ? -4.814 -0.998 -14.951 1.00 30.71 126 TYR B O 1
ATOM 2445 N N . LYS B 1 127 ? -6.672 -1.703 -13.851 1.00 30.94 127 LYS B N 1
ATOM 2446 C CA . LYS B 1 127 ? -6.171 -3.056 -13.574 1.00 30.78 127 LYS B CA 1
ATOM 2447 C C . LYS B 1 127 ? -6.357 -3.915 -14.805 1.00 30.31 127 LYS B C 1
ATOM 2448 O O . LYS B 1 127 ? -7.311 -3.696 -15.605 1.00 31.61 127 LYS B O 1
ATOM 2451 N N . MET B 1 128 ? -5.456 -4.868 -14.959 1.00 28.90 128 MET B N 1
ATOM 2452 C CA A MET B 1 128 ? -5.393 -5.725 -16.126 0.50 28.54 128 MET B CA 1
ATOM 2453 C CA B MET B 1 128 ? -5.394 -5.723 -16.140 0.50 28.08 128 MET B CA 1
ATOM 2454 C C . MET B 1 128 ? -6.028 -7.062 -15.834 1.00 28.64 128 MET B C 1
ATOM 2455 O O . MET B 1 128 ? -5.750 -7.669 -14.800 1.00 28.60 128 MET B O 1
ATOM 2464 N N . PHE B 1 129 ? -6.881 -7.541 -16.740 1.00 27.50 129 PHE B N 1
ATOM 2465 C CA . PHE B 1 129 ? -7.526 -8.826 -16.526 1.00 26.61 129 PHE B CA 1
ATOM 2466 C C . PHE B 1 129 ? -7.345 -9.757 -17.719 1.00 26.17 129 PHE B C 1
ATOM 2467 O O . PHE B 1 129 ? -7.161 -9.298 -18.849 1.00 26.03 129 PHE B O 1
ATOM 2475 N N . GLU B 1 130 ? -7.384 -11.052 -17.461 1.00 24.39 130 GLU B N 1
ATOM 2476 C CA . GLU B 1 130 ? -7.288 -12.036 -18.506 1.00 23.23 130 GLU B CA 1
ATOM 2477 C C . GLU B 1 130 ? -8.538 -12.868 -18.392 1.00 24.33 130 GLU B C 1
ATOM 2478 O O . GLU B 1 130 ? -8.840 -13.378 -17.305 1.00 25.69 130 GLU B O 1
ATOM 2484 N N . SER B 1 131 ? -9.304 -12.941 -19.502 1.00 22.51 131 SER B N 1
ATOM 2485 C CA A SER B 1 131 ? -10.558 -13.702 -19.519 0.50 22.64 131 SER B CA 1
ATOM 2486 C CA B SER B 1 131 ? -10.589 -13.649 -19.562 0.50 20.40 131 SER B CA 1
ATOM 2487 C C . SER B 1 131 ? -10.486 -14.775 -20.592 1.00 21.63 131 SER B C 1
ATOM 2488 O O . SER B 1 131 ? -10.042 -14.516 -21.696 1.00 21.94 131 SER B O 1
ATOM 2493 N N . THR B 1 132 ? -10.945 -15.998 -20.258 1.00 21.30 132 THR B N 1
ATOM 2494 C CA . THR B 1 132 ? -10.782 -17.125 -21.148 1.00 20.03 132 THR B CA 1
ATOM 2495 C C . THR B 1 132 ? -12.144 -17.544 -21.785 1.00 21.16 132 THR B C 1
ATOM 2496 O O . THR B 1 132 ? -13.238 -17.284 -21.223 1.00 21.15 132 THR B O 1
ATOM 2500 N N . GLY B 1 133 ? -12.086 -18.226 -22.908 1.00 19.89 133 GLY B N 1
ATOM 2501 C CA . GLY B 1 133 ? -13.342 -18.542 -23.652 1.00 21.47 133 GLY B CA 1
ATOM 2502 C C . GLY B 1 133 ? -12.935 -19.301 -24.911 1.00 20.90 133 GLY B C 1
ATOM 2503 O O . GLY B 1 133 ? -11.789 -19.770 -25.021 1.00 21.82 133 GLY B O 1
ATOM 2504 N N . THR B 1 134 ? -13.849 -19.396 -25.862 1.00 20.88 134 THR B N 1
ATOM 2505 C CA . THR B 1 134 ? -13.657 -20.261 -27.039 1.00 20.37 134 THR B CA 1
ATOM 2506 C C . THR B 1 134 ? -14.100 -19.485 -28.278 1.00 21.25 134 THR B C 1
ATOM 2507 O O . THR B 1 134 ? -14.935 -18.586 -28.170 1.00 20.40 134 THR B O 1
ATOM 2511 N N . ILE B 1 135 ? -13.465 -19.767 -29.430 1.00 20.47 135 ILE B N 1
ATOM 2512 C CA . ILE B 1 135 ? -13.875 -19.149 -30.691 1.00 20.33 135 ILE B CA 1
ATOM 2513 C C . ILE B 1 135 ? -15.047 -19.966 -31.187 1.00 20.20 135 ILE B C 1
ATOM 2514 O O . ILE B 1 135 ? -14.956 -21.191 -31.225 1.00 20.74 135 ILE B O 1
ATOM 2519 N N . ASN B 1 136 ? -16.144 -19.272 -31.478 1.00 21.40 136 ASN B N 1
ATOM 2520 C CA . ASN B 1 136 ? -17.381 -19.925 -31.920 1.00 22.42 136 ASN B CA 1
ATOM 2521 C C . ASN B 1 136 ? -17.601 -19.774 -33.412 1.00 22.86 136 ASN B C 1
ATOM 2522 O O . ASN B 1 136 ? -18.327 -20.565 -34.015 1.00 25.10 136 ASN B O 1
ATOM 2527 N N . HIS B 1 137 ? -16.984 -18.776 -34.043 1.00 22.17 137 HIS B N 1
ATOM 2528 C CA . HIS B 1 137 ? -17.240 -18.542 -35.479 1.00 21.61 137 HIS B CA 1
ATOM 2529 C C . HIS B 1 137 ? -16.072 -17.778 -36.082 1.00 21.09 137 HIS B C 1
ATOM 2530 O O . HIS B 1 137 ? -15.548 -16.897 -35.409 1.00 19.42 137 HIS B O 1
ATOM 2537 N N . ILE B 1 138 ? -15.732 -18.097 -37.340 1.00 19.29 138 ILE B N 1
ATOM 2538 C CA . ILE B 1 138 ? -14.738 -17.339 -38.148 1.00 22.21 138 ILE B CA 1
ATOM 2539 C C . ILE B 1 138 ? -15.270 -17.231 -39.578 1.00 23.46 138 ILE B C 1
ATOM 2540 O O . ILE B 1 138 ? -15.744 -18.229 -40.150 1.00 25.28 138 ILE B O 1
ATOM 2545 N N . SER B 1 139 ? -15.229 -16.020 -40.143 1.00 23.06 139 SER B N 1
ATOM 2546 C CA . SER B 1 139 ? -15.724 -15.744 -41.507 1.00 24.05 139 SER B CA 1
ATOM 2547 C C . SER B 1 139 ? -14.959 -14.539 -42.057 1.00 22.50 139 SER B C 1
ATOM 2548 O O . SER B 1 139 ? -15.224 -13.390 -41.701 1.00 22.30 139 SER B O 1
ATOM 2551 N N . GLY B 1 140 ? -14.008 -14.795 -42.961 1.00 21.84 140 GLY B N 1
ATOM 2552 C CA . GLY B 1 140 ? -13.245 -13.679 -43.535 1.00 21.26 140 GLY B CA 1
ATOM 2553 C C . GLY B 1 140 ? -12.414 -13.025 -42.433 1.00 20.68 140 GLY B C 1
ATOM 2554 O O . GLY B 1 140 ? -11.654 -13.699 -41.747 1.00 22.92 140 GLY B O 1
ATOM 2555 N N . THR B 1 141 ? -12.615 -11.719 -42.209 1.00 19.12 141 THR B N 1
ATOM 2556 C CA . THR B 1 141 ? -11.946 -11.008 -41.151 1.00 17.98 141 THR B CA 1
ATOM 2557 C C . THR B 1 141 ? -12.780 -10.858 -39.902 1.00 16.78 141 THR B C 1
ATOM 2558 O O . THR B 1 141 ? -12.431 -10.070 -39.034 1.00 18.30 141 THR B O 1
ATOM 2562 N N . PHE B 1 142 ? -13.870 -11.626 -39.829 1.00 16.75 142 PHE B N 1
ATOM 2563 C CA . PHE B 1 142 ? -14.785 -11.638 -38.665 1.00 16.59 142 PHE B CA 1
ATOM 2564 C C . PHE B 1 142 ? -14.546 -12.877 -37.760 1.00 16.85 142 PHE B C 1
ATOM 2565 O O . PHE B 1 142 ? -14.468 -13.990 -38.275 1.00 18.76 142 PHE B O 1
ATOM 2573 N N . MET B 1 143 ? -14.497 -12.711 -36.416 1.00 15.04 143 MET B N 1
ATOM 2574 C CA . MET B 1 143 ? -14.624 -13.889 -35.577 1.00 13.62 143 MET B CA 1
ATOM 2575 C C . MET B 1 143 ? -15.563 -13.578 -34.383 1.00 15.86 143 MET B C 1
ATOM 2576 O O . MET B 1 143 ? -15.789 -12.400 -34.023 1.00 16.00 143 MET B O 1
ATOM 2581 N N . GLU B 1 144 ? -16.122 -14.646 -33.810 1.00 14.67 144 GLU B N 1
ATOM 2582 C CA . GLU B 1 144 ? -16.971 -14.518 -32.605 1.00 17.03 144 GLU B CA 1
ATOM 2583 C C . GLU B 1 144 ? -16.362 -15.418 -31.528 1.00 15.83 144 GLU B C 1
ATOM 2584 O O . GLU B 1 144 ? -15.965 -16.500 -31.822 1.00 15.25 144 GLU B O 1
ATOM 2590 N N . PHE B 1 145 ? -16.407 -14.975 -30.276 1.00 16.69 145 PHE B N 1
ATOM 2591 C CA . PHE B 1 145 ? -15.922 -15.793 -29.165 1.00 15.62 145 PHE B CA 1
ATOM 2592 C C . PHE B 1 145 ? -16.606 -15.416 -27.903 1.00 17.37 145 PHE B C 1
ATOM 2593 O O . PHE B 1 145 ? -17.253 -14.341 -27.800 1.00 18.85 145 PHE B O 1
ATOM 2601 N N . ASP B 1 146 ? -16.454 -16.268 -26.894 1.00 19.58 146 ASP B N 1
ATOM 2602 C CA . ASP B 1 146 ? -17.280 -16.107 -25.692 1.00 19.99 146 ASP B CA 1
ATOM 2603 C C . ASP B 1 146 ? -16.588 -15.859 -24.332 1.00 19.52 146 ASP B C 1
ATOM 2604 O O . ASP B 1 146 ? -17.256 -15.933 -23.266 1.00 20.02 146 ASP B O 1
ATOM 2609 N N . ALA B 1 147 ? -15.336 -15.359 -24.359 1.00 20.12 147 ALA B N 1
ATOM 2610 C CA . ALA B 1 147 ? -14.705 -14.928 -23.116 1.00 17.89 147 ALA B CA 1
ATOM 2611 C C . ALA B 1 147 ? -15.528 -13.710 -22.640 1.00 19.96 147 ALA B C 1
ATOM 2612 O O . ALA B 1 147 ? -15.960 -12.853 -23.481 1.00 18.41 147 ALA B O 1
ATOM 2614 N N . TYR B 1 148 ? -15.796 -13.620 -21.336 1.00 18.90 148 TYR B N 1
ATOM 2615 C CA . TYR B 1 148 ? -16.478 -12.451 -20.763 1.00 19.26 148 TYR B CA 1
ATOM 2616 C C . TYR B 1 148 ? -15.742 -11.125 -21.097 1.00 19.84 148 TYR B C 1
ATOM 2617 O O . TYR B 1 148 ? -14.481 -11.038 -20.878 1.00 20.66 148 TYR B O 1
ATOM 2626 N N . ALA B 1 149 ? -16.481 -10.072 -21.528 1.00 19.01 149 ALA B N 1
ATOM 2627 C CA . ALA B 1 149 ? -15.854 -8.802 -21.843 1.00 17.21 149 ALA B CA 1
ATOM 2628 C C . ALA B 1 149 ? -16.732 -7.690 -21.346 1.00 17.97 149 ALA B C 1
ATOM 2629 O O . ALA B 1 149 ? -17.947 -7.902 -21.089 1.00 18.54 149 ALA B O 1
ATOM 2631 N N . GLN B 1 150 ? -16.118 -6.548 -21.053 1.00 16.04 150 GLN B N 1
ATOM 2632 C CA . GLN B 1 150 ? -16.848 -5.353 -20.659 1.00 20.30 150 GLN B CA 1
ATOM 2633 C C . GLN B 1 150 ? -16.307 -4.115 -21.330 1.00 19.99 150 GLN B C 1
ATOM 2634 O O . GLN B 1 150 ? -15.236 -4.181 -21.927 1.00 21.23 150 GLN B O 1
ATOM 2640 N N . PRO B 1 151 ? -16.988 -2.949 -21.149 1.00 21.25 151 PRO B N 1
ATOM 2641 C CA . PRO B 1 151 ? -16.403 -1.674 -21.537 1.00 21.35 151 PRO B CA 1
ATOM 2642 C C . PRO B 1 151 ? -14.954 -1.619 -21.029 1.00 22.56 151 PRO B C 1
ATOM 2643 O O . PRO B 1 151 ? -14.663 -2.067 -19.898 1.00 21.72 151 PRO B O 1
ATOM 2647 N N . GLY B 1 152 ? -14.051 -1.157 -21.889 1.00 22.45 152 GLY B N 1
ATOM 2648 C CA . GLY B 1 152 ? -12.590 -1.182 -21.609 1.00 22.81 152 GLY B CA 1
ATOM 2649 C C . GLY B 1 152 ? -11.896 -2.289 -22.382 1.00 21.18 152 GLY B C 1
ATOM 2650 O O . GLY B 1 152 ? -10.687 -2.249 -22.578 1.00 23.77 152 GLY B O 1
ATOM 2651 N N . ASN B 1 153 ? -12.651 -3.292 -22.859 1.00 20.29 153 ASN B N 1
ATOM 2652 C CA . ASN B 1 153 ? -12.044 -4.380 -23.637 1.00 18.15 153 ASN B CA 1
ATOM 2653 C C . ASN B 1 153 ? -11.863 -4.203 -25.165 1.00 17.88 153 ASN B C 1
ATOM 2654 O O . ASN B 1 153 ? -11.235 -5.049 -25.815 1.00 16.60 153 ASN B O 1
ATOM 2659 N N . SER B 1 154 ? -12.428 -3.148 -25.713 1.00 17.61 154 SER B N 1
ATOM 2660 C CA . SER B 1 154 ? -12.277 -2.948 -27.170 1.00 17.55 154 SER B CA 1
ATOM 2661 C C . SER B 1 154 ? -10.790 -2.744 -27.486 1.00 17.25 154 SER B C 1
ATOM 2662 O O . SER B 1 154 ? -10.106 -1.983 -26.780 1.00 18.74 154 SER B O 1
ATOM 2665 N N . GLY B 1 155 ? -10.332 -3.445 -28.525 1.00 16.03 155 GLY B N 1
ATOM 2666 C CA . GLY B 1 155 ? -8.938 -3.440 -28.965 1.00 17.11 155 GLY B CA 1
ATOM 2667 C C . GLY B 1 155 ? -8.090 -4.482 -28.229 1.00 17.46 155 GLY B C 1
ATOM 2668 O O . GLY B 1 155 ? -6.902 -4.628 -28.545 1.00 18.56 155 GLY B O 1
ATOM 2669 N N . SER B 1 156 ? -8.702 -5.232 -27.328 1.00 17.52 156 SER B N 1
ATOM 2670 C CA . SER B 1 156 ? -7.927 -6.276 -26.573 1.00 16.92 156 SER B CA 1
ATOM 2671 C C . SER B 1 156 ? -7.425 -7.349 -27.492 1.00 16.15 156 SER B C 1
ATOM 2672 O O . SER B 1 156 ? -8.152 -7.853 -28.356 1.00 18.50 156 SER B O 1
ATOM 2675 N N . PRO B 1 157 ? -6.133 -7.746 -27.350 1.00 17.43 157 PRO B N 1
ATOM 2676 C CA . PRO B 1 157 ? -5.624 -8.912 -28.034 1.00 15.38 157 PRO B CA 1
ATOM 2677 C C . PRO B 1 157 ? -6.396 -10.183 -27.638 1.00 17.69 157 PRO B C 1
ATOM 2678 O O . PRO B 1 157 ? -6.821 -10.343 -26.482 1.00 19.33 157 PRO B O 1
ATOM 2682 N N . VAL B 1 158 ? -6.654 -11.009 -28.618 1.00 16.31 158 VAL B N 1
ATOM 2683 C CA . VAL B 1 158 ? -7.238 -12.339 -28.453 1.00 17.60 158 VAL B CA 1
ATOM 2684 C C . VAL B 1 158 ? -6.102 -13.316 -28.813 1.00 18.75 158 VAL B C 1
ATOM 2685 O O . VAL B 1 158 ? -5.587 -13.336 -29.941 1.00 19.58 158 VAL B O 1
ATOM 2689 N N . LEU B 1 159 ? -5.661 -14.058 -27.781 1.00 18.23 159 LEU B N 1
ATOM 2690 C CA . LEU B 1 159 ? -4.498 -14.934 -27.940 1.00 20.80 159 LEU B CA 1
ATOM 2691 C C . LEU B 1 159 ? -4.872 -16.414 -27.878 1.00 22.20 159 LEU B C 1
ATOM 2692 O O . LEU B 1 159 ? -5.804 -16.812 -27.138 1.00 22.66 159 LEU B O 1
ATOM 2697 N N . ASN B 1 160 ? -4.137 -17.193 -28.664 1.00 23.45 160 ASN B N 1
ATOM 2698 C CA . ASN B 1 160 ? -4.199 -18.639 -28.546 1.00 26.82 160 ASN B CA 1
ATOM 2699 C C . ASN B 1 160 ? -3.457 -19.123 -27.238 1.00 28.51 160 ASN B C 1
ATOM 2700 O O . ASN B 1 160 ? -2.909 -18.307 -26.455 1.00 26.79 160 ASN B O 1
ATOM 2705 N N . SER B 1 161 ? -3.469 -20.442 -27.033 1.00 31.85 161 SER B N 1
ATOM 2706 C CA . SER B 1 161 ? -2.779 -21.128 -25.925 1.00 34.45 161 SER B CA 1
ATOM 2707 C C . SER B 1 161 ? -1.265 -20.906 -25.840 1.00 35.26 161 SER B C 1
ATOM 2708 O O . SER B 1 161 ? -0.690 -21.035 -24.759 1.00 36.87 161 SER B O 1
ATOM 2711 N N . LYS B 1 162 ? -0.646 -20.637 -26.986 1.00 35.33 162 LYS B N 1
ATOM 2712 C CA . LYS B 1 162 ? 0.770 -20.264 -27.091 1.00 34.78 162 LYS B CA 1
ATOM 2713 C C . LYS B 1 162 ? 0.983 -18.752 -26.899 1.00 34.44 162 LYS B C 1
ATOM 2714 O O . LYS B 1 162 ? 2.084 -18.237 -27.164 1.00 33.49 162 LYS B O 1
ATOM 2719 N N . HIS B 1 163 ? -0.056 -18.049 -26.430 1.00 32.53 163 HIS B N 1
ATOM 2720 C CA . HIS B 1 163 ? -0.029 -16.587 -26.268 1.00 31.66 163 HIS B CA 1
ATOM 2721 C C . HIS B 1 163 ? 0.348 -15.794 -27.529 1.00 29.86 163 HIS B C 1
ATOM 2722 O O . HIS B 1 163 ? 0.902 -14.693 -27.409 1.00 28.72 163 HIS B O 1
ATOM 2729 N N . GLU B 1 164 ? 0.061 -16.355 -28.703 1.00 28.15 164 GLU B N 1
ATOM 2730 C CA . GLU B 1 164 ? 0.193 -15.649 -29.986 1.00 24.59 164 GLU B CA 1
ATOM 2731 C C . GLU B 1 164 ? -1.120 -14.955 -30.412 1.00 23.45 164 GLU B C 1
ATOM 2732 O O . GLU B 1 164 ? -2.215 -15.419 -30.064 1.00 22.89 164 GLU B O 1
ATOM 2738 N N . LEU B 1 165 ? -0.951 -13.831 -31.113 1.00 21.89 165 LEU B N 1
ATOM 2739 C CA . LEU B 1 165 ? -2.088 -12.938 -31.518 1.00 19.54 165 LEU B CA 1
ATOM 2740 C C . LEU B 1 165 ? -2.936 -13.442 -32.667 1.00 20.91 165 LEU B C 1
ATOM 2741 O O . LEU B 1 165 ? -2.451 -13.609 -33.773 1.00 19.95 165 LEU B O 1
ATOM 2746 N N . ILE B 1 166 ? -4.250 -13.630 -32.420 1.00 17.72 166 ILE B N 1
ATOM 2747 C CA . ILE B 1 166 ? -5.114 -14.083 -33.469 1.00 18.20 166 ILE B CA 1
ATOM 2748 C C . ILE B 1 166 ? -5.821 -12.831 -34.054 1.00 17.69 166 ILE B C 1
ATOM 2749 O O . ILE B 1 166 ? -6.180 -12.823 -35.242 1.00 17.08 166 ILE B O 1
ATOM 2754 N N . GLY B 1 167 ? -6.023 -11.838 -33.215 1.00 17.72 167 GLY B N 1
ATOM 2755 C CA . GLY B 1 167 ? -6.949 -10.732 -33.627 1.00 16.60 167 GLY B CA 1
ATOM 2756 C C . GLY B 1 167 ? -7.249 -9.897 -32.458 1.00 16.70 167 GLY B C 1
ATOM 2757 O O . GLY B 1 167 ? -6.689 -10.074 -31.378 1.00 15.90 167 GLY B O 1
ATOM 2758 N N . ILE B 1 168 ? -8.127 -8.892 -32.635 1.00 15.50 168 ILE B N 1
ATOM 2759 C CA . ILE B 1 168 ? -8.423 -8.061 -31.515 1.00 16.33 168 ILE B CA 1
ATOM 2760 C C . ILE B 1 168 ? -9.938 -7.998 -31.356 1.00 15.54 168 ILE B C 1
ATOM 2761 O O . ILE B 1 168 ? -10.670 -8.085 -32.362 1.00 18.69 168 ILE B O 1
ATOM 2766 N N . LEU B 1 169 ? -10.377 -7.842 -30.121 1.00 15.19 169 LEU B N 1
ATOM 2767 C CA . LEU B 1 169 ? -11.832 -7.627 -29.858 1.00 16.08 169 LEU B CA 1
ATOM 2768 C C . LEU B 1 169 ? -12.257 -6.275 -30.464 1.00 14.36 169 LEU B C 1
ATOM 2769 O O . LEU B 1 169 ? -11.559 -5.266 -30.346 1.00 14.85 169 LEU B O 1
ATOM 2774 N N . TYR B 1 170 ? -13.458 -6.194 -31.068 1.00 14.09 170 TYR B N 1
ATOM 2775 C CA . TYR B 1 170 ? -13.947 -4.889 -31.435 1.00 14.56 170 TYR B CA 1
ATOM 2776 C C . TYR B 1 170 ? -15.358 -4.575 -30.814 1.00 14.62 170 TYR B C 1
ATOM 2777 O O . TYR B 1 170 ? -15.710 -3.399 -30.675 1.00 17.99 170 TYR B O 1
ATOM 2786 N N . ALA B 1 171 ? -16.108 -5.605 -30.463 1.00 14.88 171 ALA B N 1
ATOM 2787 C CA . ALA B 1 171 ? -17.492 -5.358 -29.916 1.00 15.96 171 ALA B CA 1
ATOM 2788 C C . ALA B 1 171 ? -18.007 -6.468 -29.067 1.00 17.00 171 ALA B C 1
ATOM 2789 O O . ALA B 1 171 ? -17.687 -7.675 -29.210 1.00 16.25 171 ALA B O 1
ATOM 2791 N N . GLY B 1 172 ? -18.838 -6.032 -28.140 1.00 19.02 172 GLY B N 1
ATOM 2792 C CA . GLY B 1 172 ? -19.633 -6.996 -27.403 1.00 21.11 172 GLY B CA 1
ATOM 2793 C C . GLY B 1 172 ? -21.082 -6.816 -27.777 1.00 24.27 172 GLY B C 1
ATOM 2794 O O . GLY B 1 172 ? -21.454 -5.877 -28.556 1.00 25.44 172 GLY B O 1
ATOM 2795 N N . SER B 1 173 ? -21.893 -7.683 -27.207 1.00 23.75 173 SER B N 1
ATOM 2796 C CA A SER B 1 173 ? -23.318 -7.605 -27.505 0.50 24.08 173 SER B CA 1
ATOM 2797 C CA B SER B 1 173 ? -23.336 -7.749 -27.446 0.50 24.39 173 SER B CA 1
ATOM 2798 C C . SER B 1 173 ? -24.176 -7.189 -26.307 1.00 24.53 173 SER B C 1
ATOM 2799 O O . SER B 1 173 ? -25.392 -7.254 -26.363 1.00 24.27 173 SER B O 1
ATOM 2804 N N . GLY B 1 174 ? -23.541 -6.662 -25.236 1.00 24.42 174 GLY B N 1
ATOM 2805 C CA . GLY B 1 174 ? -24.353 -6.055 -24.154 1.00 23.10 174 GLY B CA 1
ATOM 2806 C C . GLY B 1 174 ? -23.768 -4.725 -23.723 1.00 24.72 174 GLY B C 1
ATOM 2807 O O . GLY B 1 174 ? -22.618 -4.462 -24.008 1.00 23.87 174 GLY B O 1
ATOM 2808 N N . LYS B 1 175 ? -24.482 -3.871 -22.994 1.00 24.45 175 LYS B N 1
ATOM 2809 C CA . LYS B 1 175 ? -23.870 -2.563 -22.822 1.00 25.56 175 LYS B CA 1
ATOM 2810 C C . LYS B 1 175 ? -22.832 -2.616 -21.694 1.00 26.54 175 LYS B C 1
ATOM 2811 O O . LYS B 1 175 ? -21.842 -1.825 -21.679 1.00 27.03 175 LYS B O 1
ATOM 2816 N N . ASP B 1 176 ? -23.078 -3.519 -20.742 1.00 24.93 176 ASP B N 1
ATOM 2817 C CA . ASP B 1 176 ? -22.236 -3.559 -19.538 1.00 25.34 176 ASP B CA 1
ATOM 2818 C C . ASP B 1 176 ? -21.291 -4.757 -19.561 1.00 24.23 176 ASP B C 1
ATOM 2819 O O . ASP B 1 176 ? -20.205 -4.758 -18.923 1.00 24.91 176 ASP B O 1
ATOM 2822 N N . GLU B 1 177 ? -21.709 -5.813 -20.254 1.00 23.08 177 GLU B N 1
ATOM 2823 C CA . GLU B 1 177 ? -20.964 -7.059 -20.174 1.00 22.01 177 GLU B CA 1
ATOM 2824 C C . GLU B 1 177 ? -21.443 -7.952 -21.283 1.00 21.84 177 GLU B C 1
ATOM 2825 O O . GLU B 1 177 ? -22.573 -7.784 -21.801 1.00 22.24 177 GLU B O 1
ATOM 2831 N N . SER B 1 178 ? -20.643 -8.937 -21.642 1.00 18.86 178 SER B N 1
ATOM 2832 C CA . SER B 1 178 ? -21.057 -9.790 -22.764 1.00 20.01 178 SER B CA 1
ATOM 2833 C C . SER B 1 178 ? -20.209 -11.030 -22.874 1.00 19.50 178 SER B C 1
ATOM 2834 O O . SER B 1 178 ? -19.006 -10.978 -22.642 1.00 20.89 178 SER B O 1
ATOM 2837 N N . GLU B 1 179 ? -20.840 -12.145 -23.211 1.00 18.43 179 GLU B N 1
ATOM 2838 C CA . GLU B 1 179 ? -20.180 -13.380 -23.503 1.00 19.08 179 GLU B CA 1
ATOM 2839 C C . GLU B 1 179 ? -20.373 -13.760 -24.953 1.00 18.54 179 GLU B C 1
ATOM 2840 O O . GLU B 1 179 ? -20.162 -14.927 -25.335 1.00 21.00 179 GLU B O 1
ATOM 2846 N N . LYS B 1 180 ? -20.778 -12.780 -25.756 1.00 19.04 180 LYS B N 1
ATOM 2847 C CA . LYS B 1 180 ? -20.887 -13.026 -27.202 1.00 16.56 180 LYS B CA 1
ATOM 2848 C C . LYS B 1 180 ? -20.208 -11.877 -27.877 1.00 14.33 180 LYS B C 1
ATOM 2849 O O . LYS B 1 180 ? -20.820 -10.756 -28.032 1.00 16.92 180 LYS B O 1
ATOM 2855 N N . ASN B 1 181 ? -18.928 -12.075 -28.146 1.00 14.89 181 ASN B N 1
ATOM 2856 C CA . ASN B 1 181 ? -18.076 -10.983 -28.531 1.00 15.13 181 ASN B CA 1
ATOM 2857 C C . ASN B 1 181 ? -17.512 -11.152 -29.945 1.00 14.84 181 ASN B C 1
ATOM 2858 O O . ASN B 1 181 ? -17.347 -12.266 -30.432 1.00 15.41 181 ASN B O 1
ATOM 2863 N N . PHE B 1 182 ? -17.202 -10.021 -30.551 1.00 15.81 182 PHE B N 1
ATOM 2864 C CA . PHE B 1 182 ? -16.780 -10.058 -31.968 1.00 13.96 182 PHE B CA 1
ATOM 2865 C C . PHE B 1 182 ? -15.440 -9.469 -32.050 1.00 14.36 182 PHE B C 1
ATOM 2866 O O . PHE B 1 182 ? -15.117 -8.507 -31.307 1.00 14.78 182 PHE B O 1
ATOM 2874 N N . GLY B 1 183 ? -14.716 -10.001 -33.014 1.00 16.21 183 GLY B N 1
ATOM 2875 C CA . GLY B 1 183 ? -13.342 -9.524 -33.217 1.00 16.12 183 GLY B CA 1
ATOM 2876 C C . GLY B 1 183 ? -12.932 -9.434 -34.671 1.00 14.88 183 GLY B C 1
ATOM 2877 O O . GLY B 1 183 ? -13.639 -9.806 -35.622 1.00 15.95 183 GLY B O 1
ATOM 2878 N N . VAL B 1 184 ? -11.856 -8.709 -34.861 1.00 14.03 184 VAL B N 1
ATOM 2879 C CA . VAL B 1 184 ? -11.175 -8.656 -36.189 1.00 13.09 184 VAL B CA 1
ATOM 2880 C C . VAL B 1 184 ? -10.209 -9.822 -36.215 1.00 16.56 184 VAL B C 1
ATOM 2881 O O . VAL B 1 184 ? -9.239 -9.884 -35.397 1.00 17.30 184 VAL B O 1
ATOM 2885 N N . TYR B 1 185 ? -10.481 -10.742 -37.112 1.00 16.94 185 TYR B N 1
ATOM 2886 C CA . TYR B 1 185 ? -9.644 -11.924 -37.287 1.00 17.28 185 TYR B CA 1
ATOM 2887 C C . TYR B 1 185 ? -8.539 -11.610 -38.303 1.00 18.49 185 TYR B C 1
ATOM 2888 O O . TYR B 1 185 ? -8.816 -11.261 -39.408 1.00 17.83 185 TYR B O 1
ATOM 2897 N N . PHE B 1 186 ? -7.282 -11.743 -37.884 1.00 16.59 186 PHE B N 1
ATOM 2898 C CA . PHE B 1 186 ? -6.169 -11.313 -38.773 1.00 18.59 186 PHE B CA 1
ATOM 2899 C C . PHE B 1 186 ? -5.856 -12.342 -39.849 1.00 19.73 186 PHE B C 1
ATOM 2900 O O . PHE B 1 186 ? -5.268 -13.372 -39.565 1.00 21.61 186 PHE B O 1
ATOM 2908 N N . THR B 1 187 ? -6.330 -12.074 -41.054 1.00 20.01 187 THR B N 1
ATOM 2909 C CA . THR B 1 187 ? -5.977 -12.761 -42.279 1.00 21.31 187 THR B CA 1
ATOM 2910 C C . THR B 1 187 ? -4.586 -12.272 -42.778 1.00 19.55 187 THR B C 1
ATOM 2911 O O . THR B 1 187 ? -4.051 -11.297 -42.300 1.00 19.03 187 THR B O 1
ATOM 2915 N N . PRO B 1 188 ? -4.016 -12.967 -43.791 1.00 20.37 188 PRO B N 1
ATOM 2916 C CA . PRO B 1 188 ? -2.784 -12.558 -44.454 1.00 20.26 188 PRO B CA 1
ATOM 2917 C C . PRO B 1 188 ? -2.820 -11.122 -44.986 1.00 20.34 188 PRO B C 1
ATOM 2918 O O . PRO B 1 188 ? -1.901 -10.370 -44.736 1.00 19.68 188 PRO B O 1
ATOM 2922 N N . GLN B 1 189 ? -3.935 -10.707 -45.584 1.00 20.12 189 GLN B N 1
ATOM 2923 C CA A GLN B 1 189 ? -4.172 -9.320 -46.039 0.50 21.17 189 GLN B CA 1
ATOM 2924 C CA B GLN B 1 189 ? -4.071 -9.342 -46.050 0.50 20.89 189 GLN B CA 1
ATOM 2925 C C . GLN B 1 189 ? -4.045 -8.294 -44.898 1.00 19.38 189 GLN B C 1
ATOM 2926 O O . GLN B 1 189 ? -3.393 -7.234 -45.033 1.00 20.75 189 GLN B O 1
ATOM 2937 N N . LEU B 1 190 ? -4.705 -8.568 -43.769 1.00 19.65 190 LEU B N 1
ATOM 2938 C CA . LEU B 1 190 ? -4.617 -7.569 -42.686 1.00 19.23 190 LEU B CA 1
ATOM 2939 C C . LEU B 1 190 ? -3.226 -7.602 -42.025 1.00 20.01 190 LEU B C 1
ATOM 2940 O O . LEU B 1 190 ? -2.676 -6.568 -41.567 1.00 20.88 190 LEU B O 1
ATOM 2945 N N . LYS B 1 191 ? -2.585 -8.779 -42.043 1.00 18.29 191 LYS B N 1
ATOM 2946 C CA . LYS B 1 191 ? -1.232 -8.812 -41.494 1.00 18.41 191 LYS B CA 1
ATOM 2947 C C . LYS B 1 191 ? -0.205 -8.032 -42.398 1.00 18.35 191 LYS B C 1
ATOM 2948 O O . LYS B 1 191 ? 0.702 -7.413 -41.902 1.00 16.93 191 LYS B O 1
ATOM 2954 N N . GLU B 1 192 ? -0.419 -8.024 -43.689 1.00 19.76 192 GLU B N 1
ATOM 2955 C CA . GLU B 1 192 ? 0.437 -7.247 -44.577 1.00 21.43 192 GLU B CA 1
ATOM 2956 C C . GLU B 1 192 ? 0.294 -5.771 -44.290 1.00 21.12 192 GLU B C 1
ATOM 2957 O O . GLU B 1 192 ? 1.298 -5.067 -44.161 1.00 20.21 192 GLU B O 1
ATOM 2963 N N . PHE B 1 193 ? -0.959 -5.297 -44.159 1.00 18.32 193 PHE B N 1
ATOM 2964 C CA . PHE B 1 193 ? -1.190 -3.933 -43.623 1.00 19.74 193 PHE B CA 1
ATOM 2965 C C . PHE B 1 193 ? -0.441 -3.657 -42.337 1.00 17.60 193 PHE B C 1
ATOM 2966 O O . PHE B 1 193 ? 0.240 -2.619 -42.249 1.00 21.40 193 PHE B O 1
ATOM 2974 N N . ILE B 1 194 ? -0.537 -4.541 -41.339 1.00 18.00 194 ILE B N 1
ATOM 2975 C CA . ILE B 1 194 ? 0.058 -4.295 -40.029 1.00 17.67 194 ILE B CA 1
ATOM 2976 C C . ILE B 1 194 ? 1.605 -4.264 -40.186 1.00 19.42 194 ILE B C 1
ATOM 2977 O O . ILE B 1 194 ? 2.291 -3.318 -39.726 1.00 20.57 194 ILE B O 1
ATOM 2982 N N . GLN B 1 195 ? 2.131 -5.260 -40.891 1.00 21.44 195 GLN B N 1
ATOM 2983 C CA . GLN B 1 195 ? 3.620 -5.351 -41.135 1.00 23.44 195 GLN B CA 1
ATOM 2984 C C . GLN B 1 195 ? 4.172 -4.102 -41.834 1.00 23.10 195 GLN B C 1
ATOM 2985 O O . GLN B 1 195 ? 5.234 -3.557 -41.431 1.00 26.44 195 GLN B O 1
ATOM 2991 N N . ASN B 1 196 ? 3.450 -3.615 -42.832 1.00 23.09 196 ASN B N 1
ATOM 2992 C CA . ASN B 1 196 ? 3.828 -2.466 -43.628 1.00 23.60 196 ASN B CA 1
ATOM 2993 C C . ASN B 1 196 ? 3.795 -1.165 -42.799 1.00 24.52 196 ASN B C 1
ATOM 2994 O O . ASN B 1 196 ? 4.365 -0.123 -43.204 1.00 26.94 196 ASN B O 1
ATOM 2999 N N . ASN B 1 197 ? 3.149 -1.222 -41.634 1.00 23.81 197 ASN B N 1
ATOM 3000 C CA . ASN B 1 197 ? 3.036 -0.037 -40.805 1.00 24.11 197 ASN B CA 1
ATOM 3001 C C . ASN B 1 197 ? 3.770 -0.146 -39.502 1.00 25.02 197 ASN B C 1
ATOM 3002 O O . ASN B 1 197 ? 3.543 0.648 -38.559 1.00 25.23 197 ASN B O 1
ATOM 3007 N N . ILE B 1 198 ? 4.660 -1.131 -39.390 1.00 23.86 198 ILE B N 1
ATOM 3008 C CA . ILE B 1 198 ? 5.439 -1.202 -38.134 1.00 26.45 198 ILE B CA 1
ATOM 3009 C C . ILE B 1 198 ? 6.671 -0.300 -38.273 1.00 29.10 198 ILE B C 1
ATOM 3010 O O . ILE B 1 198 ? 7.318 -0.368 -39.307 1.00 29.71 198 ILE B O 1
ATOM 3015 N N . GLU B 1 199 ? 6.962 0.564 -37.290 1.00 30.40 199 GLU B N 1
ATOM 3016 C CA . GLU B 1 199 ? 8.112 1.486 -37.480 1.00 33.24 199 GLU B CA 1
ATOM 3017 C C . GLU B 1 199 ? 9.360 0.651 -37.706 1.00 33.71 199 GLU B C 1
ATOM 3018 O O . GLU B 1 199 ? 9.583 -0.338 -37.003 1.00 32.20 199 GLU B O 1
ATOM 3024 N N . LYS B 1 200 ? 10.175 1.066 -38.671 1.00 37.40 200 LYS B N 1
ATOM 3025 C CA . LYS B 1 200 ? 11.355 0.277 -39.067 1.00 39.87 200 LYS B CA 1
ATOM 3026 C C . LYS B 1 200 ? 12.621 0.694 -38.270 1.00 41.03 200 LYS B C 1
ATOM 3027 O O . LYS B 1 200 ? 12.739 1.830 -37.792 1.00 41.94 200 LYS B O 1
ATOM 3030 N N . GLU C 1 1 ? -38.408 0.633 7.923 1.00 20.76 1 GLU C N 1
ATOM 3031 C CA . GLU C 1 1 ? -38.895 -0.213 9.046 1.00 21.84 1 GLU C CA 1
ATOM 3032 C C . GLU C 1 1 ? -37.758 -0.463 10.043 1.00 21.97 1 GLU C C 1
ATOM 3033 O O . GLU C 1 1 ? -36.563 -0.510 9.623 1.00 20.69 1 GLU C O 1
ATOM 3039 N N . LYS C 1 2 ? -38.082 -0.571 11.340 1.00 20.89 2 LYS C N 1
ATOM 3040 C CA . LYS C 1 2 ? -37.056 -0.831 12.345 1.00 21.34 2 LYS C CA 1
ATOM 3041 C C . LYS C 1 2 ? -37.714 -1.814 13.284 1.00 22.26 2 LYS C C 1
ATOM 3042 O O . LYS C 1 2 ? -38.465 -1.431 14.227 1.00 23.92 2 LYS C O 1
ATOM 3047 N N . ASN C 1 3 ? -37.558 -3.079 12.946 1.00 20.90 3 ASN C N 1
ATOM 3048 C CA . ASN C 1 3 ? -38.000 -4.148 13.785 1.00 20.65 3 ASN C CA 1
ATOM 3049 C C . ASN C 1 3 ? -36.844 -5.141 13.807 1.00 19.74 3 ASN C C 1
ATOM 3050 O O . ASN C 1 3 ? -36.687 -5.957 12.887 1.00 19.49 3 ASN C O 1
ATOM 3055 N N . VAL C 1 4 ? -36.022 -5.060 14.846 1.00 18.41 4 VAL C N 1
ATOM 3056 C CA . VAL C 1 4 ? -34.746 -5.761 14.854 1.00 18.97 4 VAL C CA 1
ATOM 3057 C C . VAL C 1 4 ? -34.773 -6.658 16.103 1.00 19.15 4 VAL C C 1
ATOM 3058 O O . VAL C 1 4 ? -35.171 -6.144 17.207 1.00 21.79 4 VAL C O 1
ATOM 3062 N N . LYS C 1 5 ? -34.456 -7.927 15.918 1.00 17.29 5 LYS C N 1
ATOM 3063 C CA . LYS C 1 5 ? -34.422 -8.911 17.017 1.00 19.18 5 LYS C CA 1
ATOM 3064 C C . LYS C 1 5 ? -33.048 -9.610 17.092 1.00 20.21 5 LYS C C 1
ATOM 3065 O O . LYS C 1 5 ? -32.476 -10.009 16.045 1.00 18.80 5 LYS C O 1
ATOM 3067 N N . GLU C 1 6 ? -32.513 -9.788 18.310 1.00 19.79 6 GLU C N 1
ATOM 3068 C CA . GLU C 1 6 ? -31.246 -10.536 18.442 1.00 19.92 6 GLU C CA 1
ATOM 3069 C C . GLU C 1 6 ? -31.554 -12.019 18.267 1.00 20.94 6 GLU C C 1
ATOM 3070 O O . GLU C 1 6 ? -32.534 -12.520 18.853 1.00 21.56 6 GLU C O 1
ATOM 3076 N N . ILE C 1 7 ? -30.684 -12.745 17.545 1.00 20.41 7 ILE C N 1
ATOM 3077 C CA . ILE C 1 7 ? -30.774 -14.188 17.425 1.00 22.44 7 ILE C CA 1
ATOM 3078 C C . ILE C 1 7 ? -29.793 -14.770 18.409 1.00 23.04 7 ILE C C 1
ATOM 3079 O O . ILE C 1 7 ? -28.582 -14.645 18.211 1.00 23.81 7 ILE C O 1
ATOM 3084 N N . THR C 1 8 ? -30.280 -15.404 19.478 1.00 25.25 8 THR C N 1
ATOM 3085 C CA . THR C 1 8 ? -29.344 -15.878 20.517 1.00 26.99 8 THR C CA 1
ATOM 3086 C C . THR C 1 8 ? -28.818 -17.305 20.234 1.00 26.99 8 THR C C 1
ATOM 3087 O O . THR C 1 8 ? -27.735 -17.672 20.737 1.00 29.21 8 THR C O 1
ATOM 3091 N N . ASP C 1 9 ? -29.549 -18.102 19.449 1.00 25.81 9 ASP C N 1
ATOM 3092 C CA . ASP C 1 9 ? -29.039 -19.417 19.045 1.00 25.40 9 ASP C CA 1
ATOM 3093 C C . ASP C 1 9 ? -28.857 -19.452 17.541 1.00 23.21 9 ASP C C 1
ATOM 3094 O O . ASP C 1 9 ? -29.801 -19.668 16.821 1.00 22.09 9 ASP C O 1
ATOM 3099 N N . ALA C 1 10 ? -27.627 -19.242 17.079 1.00 21.53 10 ALA C N 1
ATOM 3100 C CA . ALA C 1 10 ? -27.412 -19.245 15.665 1.00 19.81 10 ALA C CA 1
ATOM 3101 C C . ALA C 1 10 ? -27.043 -20.649 15.182 1.00 20.43 10 ALA C C 1
ATOM 3102 O O . ALA C 1 10 ? -26.468 -20.819 14.102 1.00 18.56 10 ALA C O 1
ATOM 3104 N N . THR C 1 11 ? -27.368 -21.707 15.964 1.00 20.45 11 THR C N 1
ATOM 3105 C CA . THR C 1 11 ? -27.093 -23.050 15.486 1.00 22.10 11 THR C CA 1
ATOM 3106 C C . THR C 1 11 ? -28.276 -23.652 14.687 1.00 21.12 11 THR C C 1
ATOM 3107 O O . THR C 1 11 ? -28.108 -24.706 14.057 1.00 22.91 11 THR C O 1
ATOM 3111 N N . LYS C 1 12 ? -29.433 -22.996 14.734 1.00 20.89 12 LYS C N 1
ATOM 3112 C CA . LYS C 1 12 ? -30.685 -23.424 14.078 1.00 22.23 12 LYS C CA 1
ATOM 3113 C C . LYS C 1 12 ? -30.736 -22.807 12.670 1.00 23.21 12 LYS C C 1
ATOM 3114 O O . LYS C 1 12 ? -30.247 -21.693 12.493 1.00 20.32 12 LYS C O 1
ATOM 3117 N N . GLU C 1 13 ? -31.366 -23.511 11.726 1.00 23.11 13 GLU C N 1
ATOM 3118 C CA . GLU C 1 13 ? -31.679 -22.930 10.392 1.00 22.10 13 GLU C CA 1
ATOM 3119 C C . GLU C 1 13 ? -32.660 -21.759 10.433 1.00 21.18 13 GLU C C 1
ATOM 3120 O O . GLU C 1 13 ? -33.608 -21.714 11.287 1.00 21.27 13 GLU C O 1
ATOM 3126 N N . PRO C 1 14 ? -32.443 -20.726 9.571 1.00 18.61 14 PRO C N 1
ATOM 3127 C CA . PRO C 1 14 ? -31.376 -20.427 8.577 1.00 17.57 14 PRO C CA 1
ATOM 3128 C C . PRO C 1 14 ? -30.206 -19.675 9.254 1.00 16.76 14 PRO C C 1
ATOM 3129 O O . PRO C 1 14 ? -29.233 -19.321 8.629 1.00 15.24 14 PRO C O 1
ATOM 3133 N N . TYR C 1 15 ? -30.274 -19.480 10.559 1.00 15.30 15 TYR C N 1
ATOM 3134 C CA . TYR C 1 15 ? -29.250 -18.665 11.208 1.00 15.79 15 TYR C CA 1
ATOM 3135 C C . TYR C 1 15 ? -27.851 -19.276 11.134 1.00 13.40 15 TYR C C 1
ATOM 3136 O O . TYR C 1 15 ? -26.894 -18.550 11.217 1.00 13.34 15 TYR C O 1
ATOM 3145 N N . ASN C 1 16 ? -27.774 -20.609 11.085 1.00 13.28 16 ASN C N 1
ATOM 3146 C CA . ASN C 1 16 ? -26.520 -21.272 10.956 1.00 14.63 16 ASN C CA 1
ATOM 3147 C C . ASN C 1 16 ? -25.887 -21.188 9.591 1.00 13.71 16 ASN C C 1
ATOM 3148 O O . ASN C 1 16 ? -24.802 -21.772 9.400 1.00 17.23 16 ASN C O 1
ATOM 3153 N N . SER C 1 17 ? -26.470 -20.377 8.694 1.00 12.72 17 SER C N 1
ATOM 3154 C CA A SER C 1 17 ? -25.875 -20.181 7.394 0.50 12.82 17 SER C CA 1
ATOM 3155 C CA B SER C 1 17 ? -25.870 -20.176 7.361 0.50 10.97 17 SER C CA 1
ATOM 3156 C C . SER C 1 17 ? -25.357 -18.738 7.339 1.00 12.00 17 SER C C 1
ATOM 3157 O O . SER C 1 17 ? -24.848 -18.343 6.316 1.00 12.29 17 SER C O 1
ATOM 3162 N N . VAL C 1 18 ? -25.468 -17.993 8.436 1.00 11.01 18 VAL C N 1
ATOM 3163 C CA . VAL C 1 18 ? -25.099 -16.546 8.375 1.00 11.38 18 VAL C CA 1
ATOM 3164 C C . VAL C 1 18 ? -23.759 -16.347 9.067 1.00 11.45 18 VAL C C 1
ATOM 3165 O O . VAL C 1 18 ? -23.617 -16.591 10.254 1.00 14.48 18 VAL C O 1
ATOM 3169 N N . VAL C 1 19 ? -22.764 -15.910 8.310 1.00 9.33 19 VAL C N 1
ATOM 3170 C CA . VAL C 1 19 ? -21.382 -15.937 8.832 1.00 9.18 19 VAL C CA 1
ATOM 3171 C C . VAL C 1 19 ? -20.833 -14.524 8.932 1.00 9.69 19 VAL C C 1
ATOM 3172 O O . VAL C 1 19 ? -21.253 -13.580 8.237 1.00 9.66 19 VAL C O 1
ATOM 3176 N N . ALA C 1 20 ? -19.962 -14.335 9.900 1.00 9.80 20 ALA C N 1
ATOM 3177 C CA . ALA C 1 20 ? -19.305 -13.045 10.111 1.00 10.61 20 ALA C CA 1
ATOM 3178 C C . ALA C 1 20 ? -17.936 -12.961 9.481 1.00 10.64 20 ALA C C 1
ATOM 3179 O O . ALA C 1 20 ? -17.110 -13.859 9.615 1.00 11.00 20 ALA C O 1
ATOM 3181 N N . PHE C 1 21 ? -17.703 -11.798 8.854 1.00 10.10 21 PHE C N 1
ATOM 3182 C CA . PHE C 1 21 ? -16.360 -11.440 8.361 1.00 10.20 21 PHE C CA 1
ATOM 3183 C C . PHE C 1 21 ? -15.927 -10.231 9.224 1.00 10.92 21 PHE C C 1
ATOM 3184 O O . PHE C 1 21 ? -16.770 -9.576 9.883 1.00 9.86 21 PHE C O 1
ATOM 3192 N N . VAL C 1 22 ? -14.655 -9.875 9.124 1.00 10.05 22 VAL C N 1
ATOM 3193 C CA . VAL C 1 22 ? -14.192 -8.720 9.939 1.00 10.42 22 VAL C CA 1
ATOM 3194 C C . VAL C 1 22 ? -15.067 -7.540 9.630 1.00 12.92 22 VAL C C 1
ATOM 3195 O O . VAL C 1 22 ? -15.562 -6.886 10.584 1.00 16.84 22 VAL C O 1
ATOM 3199 N N . GLY C 1 23 ? -15.269 -7.266 8.333 1.00 12.49 23 GLY C N 1
ATOM 3200 C CA . GLY C 1 23 ? -16.048 -6.061 7.976 1.00 14.11 23 GLY C CA 1
ATOM 3201 C C . GLY C 1 23 ? -17.572 -6.186 7.899 1.00 12.26 23 GLY C C 1
ATOM 3202 O O . GLY C 1 23 ? -18.232 -5.172 7.590 1.00 11.97 23 GLY C O 1
ATOM 3203 N N . GLY C 1 24 ? -18.147 -7.397 8.067 1.00 9.41 24 GLY C N 1
ATOM 3204 C CA . GLY C 1 24 ? -19.523 -7.551 7.522 1.00 8.77 24 GLY C CA 1
ATOM 3205 C C . GLY C 1 24 ? -19.988 -8.992 7.716 1.00 8.77 24 GLY C C 1
ATOM 3206 O O . GLY C 1 24 ? -19.645 -9.659 8.674 1.00 11.46 24 GLY C O 1
ATOM 3207 N N . THR C 1 25 ? -20.828 -9.397 6.778 1.00 7.16 25 THR C N 1
ATOM 3208 C CA . THR C 1 25 ? -21.622 -10.629 6.879 1.00 7.67 25 THR C CA 1
ATOM 3209 C C . THR C 1 25 ? -21.536 -11.325 5.529 1.00 7.39 25 THR C C 1
ATOM 3210 O O . THR C 1 25 ? -21.249 -10.733 4.514 1.00 7.80 25 THR C O 1
ATOM 3214 N N . GLY C 1 26 ? -21.805 -12.629 5.548 1.00 7.21 26 GLY C N 1
ATOM 3215 C CA . GLY C 1 26 ? -22.097 -13.356 4.344 1.00 6.14 26 GLY C CA 1
ATOM 3216 C C . GLY C 1 26 ? -23.007 -14.534 4.638 1.00 7.36 26 GLY C C 1
ATOM 3217 O O . GLY C 1 26 ? -23.512 -14.671 5.754 1.00 9.02 26 GLY C O 1
ATOM 3218 N N . VAL C 1 27 ? -23.325 -15.267 3.553 1.00 6.43 27 VAL C N 1
ATOM 3219 C CA . VAL C 1 27 ? -24.286 -16.397 3.698 1.00 8.23 27 VAL C CA 1
ATOM 3220 C C . VAL C 1 27 ? -23.773 -17.625 3.015 1.00 9.23 27 VAL C C 1
ATOM 3221 O O . VAL C 1 27 ? -23.252 -17.588 1.877 1.00 8.62 27 VAL C O 1
ATOM 3225 N N . VAL C 1 28 ? -23.931 -18.790 3.717 1.00 8.08 28 VAL C N 1
ATOM 3226 C CA . VAL C 1 28 ? -23.481 -20.071 3.124 1.00 8.91 28 VAL C CA 1
ATOM 3227 C C . VAL C 1 28 ? -24.514 -20.620 2.107 1.00 8.47 28 VAL C C 1
ATOM 3228 O O . VAL C 1 28 ? -25.747 -20.656 2.427 1.00 10.28 28 VAL C O 1
ATOM 3232 N N . VAL C 1 29 ? -24.007 -20.962 0.916 1.00 10.95 29 VAL C N 1
ATOM 3233 C CA . VAL C 1 29 ? -24.917 -21.393 -0.182 1.00 12.18 29 VAL C CA 1
ATOM 3234 C C . VAL C 1 29 ? -24.608 -22.837 -0.598 1.00 13.19 29 VAL C C 1
ATOM 3235 O O . VAL C 1 29 ? -25.385 -23.427 -1.451 1.00 11.89 29 VAL C O 1
ATOM 3239 N N . GLY C 1 30 ? -23.492 -23.356 -0.102 1.00 12.74 30 GLY C N 1
ATOM 3240 C CA . GLY C 1 30 ? -23.200 -24.786 -0.445 1.00 14.06 30 GLY C CA 1
ATOM 3241 C C . GLY C 1 30 ? -21.934 -25.265 0.248 1.00 14.05 30 GLY C C 1
ATOM 3242 O O . GLY C 1 30 ? -21.303 -24.551 1.059 1.00 12.78 30 GLY C O 1
ATOM 3243 N N . LYS C 1 31 ? -21.503 -26.478 -0.139 1.00 12.78 31 LYS C N 1
ATOM 3244 C CA . LYS C 1 31 ? -20.352 -27.064 0.503 1.00 12.97 31 LYS C CA 1
ATOM 3245 C C . LYS C 1 31 ? -19.151 -26.064 0.497 1.00 13.40 31 LYS C C 1
ATOM 3246 O O . LYS C 1 31 ? -18.642 -25.661 -0.581 1.00 12.75 31 LYS C O 1
ATOM 3251 N N . ASN C 1 32 ? -18.695 -25.738 1.733 1.00 13.88 32 ASN C N 1
ATOM 3252 C CA . ASN C 1 32 ? -17.508 -24.855 1.900 1.00 11.36 32 ASN C CA 1
ATOM 3253 C C . ASN C 1 32 ? -17.614 -23.523 1.186 1.00 12.64 32 ASN C C 1
ATOM 3254 O O . ASN C 1 32 ? -16.583 -22.917 0.899 1.00 12.42 32 ASN C O 1
ATOM 3259 N N . THR C 1 33 ? -18.854 -23.099 0.876 1.00 11.17 33 THR C N 1
ATOM 3260 C CA . THR C 1 33 ? -19.024 -21.956 -0.024 1.00 11.47 33 THR C CA 1
ATOM 3261 C C . THR C 1 33 ? -19.961 -20.887 0.514 1.00 10.35 33 THR C C 1
ATOM 3262 O O . THR C 1 33 ? -21.131 -21.154 0.861 1.00 8.93 33 THR C O 1
ATOM 3266 N N . ILE C 1 34 ? -19.437 -19.652 0.531 1.00 7.59 34 ILE C N 1
ATOM 3267 C CA . ILE C 1 34 ? -20.150 -18.465 1.104 1.00 8.53 34 ILE C CA 1
ATOM 3268 C C . ILE C 1 34 ? -20.228 -17.377 0.003 1.00 8.09 34 ILE C C 1
ATOM 3269 O O . ILE C 1 34 ? -19.317 -17.223 -0.831 1.00 10.77 34 ILE C O 1
ATOM 3274 N N . VAL C 1 35 ? -21.315 -16.592 0.013 1.00 7.97 35 VAL C N 1
ATOM 3275 C CA . VAL C 1 35 ? -21.353 -15.353 -0.793 1.00 9.08 35 VAL C CA 1
ATOM 3276 C C . VAL C 1 35 ? -21.374 -14.120 0.133 1.00 7.89 35 VAL C C 1
ATOM 3277 O O . VAL C 1 35 ? -21.978 -14.106 1.207 1.00 7.42 35 VAL C O 1
ATOM 3281 N N . THR C 1 36 ? -20.777 -13.052 -0.372 1.00 7.22 36 THR C N 1
ATOM 3282 C CA . THR C 1 36 ? -20.757 -11.779 0.344 1.00 7.35 36 THR C CA 1
ATOM 3283 C C . THR C 1 36 ? -20.333 -10.677 -0.654 1.00 8.93 36 THR C C 1
ATOM 3284 O O . THR C 1 36 ? -20.353 -10.951 -1.867 1.00 8.36 36 THR C O 1
ATOM 3288 N N . ASN C 1 37 ? -20.052 -9.438 -0.167 1.00 7.20 37 ASN C N 1
ATOM 3289 C CA . ASN C 1 37 ? -19.630 -8.361 -1.076 1.00 7.97 37 ASN C CA 1
ATOM 3290 C C . ASN C 1 37 ? -18.108 -8.484 -1.265 1.00 9.69 37 ASN C C 1
ATOM 3291 O O . ASN C 1 37 ? -17.416 -9.160 -0.518 1.00 8.53 37 ASN C O 1
ATOM 3296 N N . LYS C 1 38 ? -17.666 -7.895 -2.358 1.00 9.33 38 LYS C N 1
ATOM 3297 C CA . LYS C 1 38 ? -16.269 -7.997 -2.737 1.00 8.60 38 LYS C CA 1
ATOM 3298 C C . LYS C 1 38 ? -15.353 -7.443 -1.628 1.00 9.25 38 LYS C C 1
ATOM 3299 O O . LYS C 1 38 ? -14.369 -8.095 -1.276 1.00 10.34 38 LYS C O 1
ATOM 3305 N N . HIS C 1 39 ? -15.626 -6.218 -1.154 1.00 10.92 39 HIS C N 1
ATOM 3306 C CA . HIS C 1 39 ? -14.672 -5.688 -0.184 1.00 11.80 39 HIS C CA 1
ATOM 3307 C C . HIS C 1 39 ? -14.757 -6.374 1.142 1.00 12.79 39 HIS C C 1
ATOM 3308 O O . HIS C 1 39 ? -13.766 -6.399 1.892 1.00 13.27 39 HIS C O 1
ATOM 3315 N N . ILE C 1 40 ? -15.914 -6.965 1.442 1.00 9.48 40 ILE C N 1
ATOM 3316 C CA . ILE C 1 40 ? -16.053 -7.708 2.710 1.00 9.30 40 ILE C CA 1
ATOM 3317 C C . ILE C 1 40 ? -15.283 -8.996 2.659 1.00 9.86 40 ILE C C 1
ATOM 3318 O O . ILE C 1 40 ? -14.660 -9.385 3.686 1.00 9.75 40 ILE C O 1
ATOM 3323 N N . ALA C 1 41 ? -15.149 -9.627 1.489 1.00 9.43 41 ALA C N 1
ATOM 3324 C CA . ALA C 1 41 ? -14.402 -10.890 1.402 1.00 9.66 41 ALA C CA 1
ATOM 3325 C C . ALA C 1 41 ? -12.952 -10.656 1.675 1.00 12.66 41 ALA C C 1
ATOM 3326 O O . ALA C 1 41 ? -12.287 -11.573 2.046 1.00 13.20 41 ALA C O 1
ATOM 3328 N N . LYS C 1 42 ? -12.465 -9.443 1.502 1.00 14.96 42 LYS C N 1
ATOM 3329 C CA . LYS C 1 42 ? -11.077 -9.182 1.913 1.00 17.66 42 LYS C CA 1
ATOM 3330 C C . LYS C 1 42 ? -10.949 -8.150 3.040 1.00 17.16 42 LYS C C 1
ATOM 3331 O O . LYS C 1 42 ? -9.916 -7.457 3.142 1.00 17.58 42 LYS C O 1
ATOM 3337 N N . SER C 1 43 ? -11.973 -8.043 3.894 1.00 15.46 43 SER C N 1
ATOM 3338 C CA . SER C 1 43 ? -11.996 -6.997 4.941 1.00 16.38 43 SER C CA 1
ATOM 3339 C C . SER C 1 43 ? -11.118 -7.441 6.096 1.00 17.54 43 SER C C 1
ATOM 3340 O O . SER C 1 43 ? -10.896 -6.647 7.051 1.00 17.38 43 SER C O 1
ATOM 3343 N N . ASN C 1 44 ? -10.614 -8.693 6.049 1.00 17.77 44 ASN C N 1
ATOM 3344 C CA . ASN C 1 44 ? -9.647 -9.100 7.046 1.00 18.26 44 ASN C CA 1
ATOM 3345 C C . ASN C 1 44 ? -8.362 -8.222 6.931 1.00 18.25 44 ASN C C 1
ATOM 3346 O O . ASN C 1 44 ? -7.640 -8.097 7.922 1.00 17.38 44 ASN C O 1
ATOM 3351 N N . ASP C 1 45 ? -8.041 -7.711 5.730 1.00 16.12 45 ASP C N 1
ATOM 3352 C CA . ASP C 1 45 ? -6.948 -6.751 5.570 1.00 17.54 45 ASP C CA 1
ATOM 3353 C C . ASP C 1 45 ? -5.659 -7.380 6.119 1.00 17.07 45 ASP C C 1
ATOM 3354 O O . ASP C 1 45 ? -5.117 -8.356 5.547 1.00 18.95 45 ASP C O 1
ATOM 3359 N N . ILE C 1 46 ? -5.136 -6.857 7.212 1.00 16.70 46 ILE C N 1
ATOM 3360 C CA . ILE C 1 46 ? -3.842 -7.357 7.780 1.00 15.88 46 ILE C CA 1
ATOM 3361 C C . ILE C 1 46 ? -3.902 -8.644 8.606 1.00 16.91 46 ILE C C 1
ATOM 3362 O O . ILE C 1 46 ? -2.853 -9.196 8.943 1.00 17.56 46 ILE C O 1
ATOM 3367 N N . PHE C 1 47 ? -5.119 -9.123 8.915 1.00 14.87 47 PHE C N 1
ATOM 3368 C CA . PHE C 1 47 ? -5.352 -10.245 9.800 1.00 15.00 47 PHE C CA 1
ATOM 3369 C C . PHE C 1 47 ? -5.499 -11.523 8.937 1.00 16.24 47 PHE C C 1
ATOM 3370 O O . PHE C 1 47 ? -5.504 -11.415 7.700 1.00 15.98 47 PHE C O 1
ATOM 3378 N N . LYS C 1 48 ? -5.726 -12.647 9.616 1.00 16.64 48 LYS C N 1
ATOM 3379 C CA . LYS C 1 48 ? -5.892 -13.921 8.889 1.00 19.89 48 LYS C CA 1
ATOM 3380 C C . LYS C 1 48 ? -7.256 -13.865 8.326 1.00 16.27 48 LYS C C 1
ATOM 3381 O O . LYS C 1 48 ? -8.228 -13.533 9.026 1.00 19.28 48 LYS C O 1
ATOM 3387 N N . ASN C 1 49 ? -7.432 -14.186 7.018 1.00 14.30 49 ASN C N 1
ATOM 3388 C CA . ASN C 1 49 ? -8.804 -14.137 6.491 1.00 12.66 49 ASN C CA 1
ATOM 3389 C C . ASN C 1 49 ? -9.569 -15.289 7.026 1.00 14.05 49 ASN C C 1
ATOM 3390 O O . ASN C 1 49 ? -9.257 -16.502 6.727 1.00 14.72 49 ASN C O 1
ATOM 3395 N N . ARG C 1 50 ? -10.538 -14.981 7.871 1.00 13.97 50 ARG C N 1
ATOM 3396 C CA . ARG C 1 50 ? -11.370 -16.016 8.543 1.00 13.25 50 ARG C CA 1
ATOM 3397 C C . ARG C 1 50 ? -12.841 -15.553 8.631 1.00 14.64 50 ARG C C 1
ATOM 3398 O O . ARG C 1 50 ? -13.152 -14.357 8.586 1.00 15.43 50 ARG C O 1
ATOM 3406 N N . VAL C 1 51 ? -13.719 -16.519 8.759 1.00 12.53 51 VAL C N 1
ATOM 3407 C CA . VAL C 1 51 ? -15.142 -16.222 9.014 1.00 11.55 51 VAL C CA 1
ATOM 3408 C C . VAL C 1 51 ? -15.545 -16.890 10.305 1.00 13.47 51 VAL C C 1
ATOM 3409 O O . VAL C 1 51 ? -14.932 -17.908 10.702 1.00 15.52 51 VAL C O 1
ATOM 3413 N N . SER C 1 52 ? -16.582 -16.400 10.928 1.00 11.64 52 SER C N 1
ATOM 3414 C CA . SER C 1 52 ? -17.076 -16.958 12.172 1.00 13.46 52 SER C CA 1
ATOM 3415 C C . SER C 1 52 ? -18.539 -17.340 12.024 1.00 15.13 52 SER C C 1
ATOM 3416 O O . SER C 1 52 ? -19.291 -16.665 11.349 1.00 12.96 52 SER C O 1
ATOM 3419 N N . ALA C 1 53 ? -18.998 -18.427 12.644 1.00 12.75 53 ALA C N 1
ATOM 3420 C CA . ALA C 1 53 ? -20.344 -18.859 12.445 1.00 15.81 53 ALA C CA 1
ATOM 3421 C C . ALA C 1 53 ? -20.880 -19.681 13.600 1.00 16.14 53 ALA C C 1
ATOM 3422 O O . ALA C 1 53 ? -20.078 -20.141 14.447 1.00 15.71 53 ALA C O 1
ATOM 3424 N N . HIS C 1 54 ? -22.204 -19.875 13.554 1.00 16.40 54 HIS C N 1
ATOM 3425 C CA . HIS C 1 54 ? -22.981 -20.799 14.429 1.00 18.70 54 HIS C CA 1
ATOM 3426 C C . HIS C 1 54 ? -22.693 -20.637 15.928 1.00 20.46 54 HIS C C 1
ATOM 3427 O O . HIS C 1 54 ? -22.622 -21.643 16.656 1.00 22.31 54 HIS C O 1
ATOM 3434 N N . HIS C 1 55 ? -22.583 -19.406 16.411 1.00 21.44 55 HIS C N 1
ATOM 3435 C CA . HIS C 1 55 ? -22.388 -19.164 17.874 1.00 26.78 55 HIS C CA 1
ATOM 3436 C C . HIS C 1 55 ? -23.695 -19.342 18.660 1.00 29.39 55 HIS C C 1
ATOM 3437 O O . HIS C 1 55 ? -24.786 -19.284 18.083 1.00 29.76 55 HIS C O 1
ATOM 3444 N N . SER C 1 56 ? -23.609 -19.556 19.973 1.00 33.17 56 SER C N 1
ATOM 3445 C CA . SER C 1 56 ? -24.846 -19.562 20.777 1.00 36.42 56 SER C CA 1
ATOM 3446 C C . SER C 1 56 ? -24.636 -19.071 22.214 1.00 38.41 56 SER C C 1
ATOM 3447 O O . SER C 1 56 ? -23.485 -18.879 22.652 1.00 39.54 56 SER C O 1
ATOM 3450 N N . SER C 1 57 ? -25.747 -18.870 22.934 1.00 40.66 57 SER C N 1
ATOM 3451 C CA . SER C 1 57 ? -25.741 -18.164 24.247 1.00 42.58 57 SER C CA 1
ATOM 3452 C C . SER C 1 57 ? -24.911 -18.908 25.286 1.00 43.41 57 SER C C 1
ATOM 3453 O O . SER C 1 57 ? -24.608 -20.093 25.081 1.00 44.83 57 SER C O 1
ATOM 3454 C C . GLY C 1 61 ? -19.711 -23.491 18.582 1.00 28.38 61 GLY C C 1
ATOM 3455 O O . GLY C 1 61 ? -20.370 -24.004 17.638 1.00 28.14 61 GLY C O 1
ATOM 3456 N N . GLY C 1 62 ? -19.354 -22.197 18.686 1.00 27.54 62 GLY C N 1
ATOM 3457 C CA . GLY C 1 62 ? -18.985 -21.378 17.498 1.00 25.00 62 GLY C CA 1
ATOM 3458 C C . GLY C 1 62 ? -17.839 -21.956 16.706 1.00 23.99 62 GLY C C 1
ATOM 3459 O O . GLY C 1 62 ? -16.982 -22.663 17.264 1.00 24.30 62 GLY C O 1
ATOM 3460 N N . GLY C 1 63 ? -17.797 -21.682 15.403 1.00 19.27 63 GLY C N 1
ATOM 3461 C CA . GLY C 1 63 ? -16.715 -22.165 14.570 1.00 18.27 63 GLY C CA 1
ATOM 3462 C C . GLY C 1 63 ? -16.018 -20.993 13.894 1.00 18.02 63 GLY C C 1
ATOM 3463 O O . GLY C 1 63 ? -16.699 -20.022 13.500 1.00 17.56 63 GLY C O 1
ATOM 3464 N N . ASN C 1 64 ? -14.713 -21.109 13.769 1.00 14.78 64 ASN C N 1
ATOM 3465 C CA . ASN C 1 64 ? -13.854 -20.084 13.110 1.00 15.67 64 ASN C CA 1
ATOM 3466 C C . ASN C 1 64 ? -13.143 -20.748 11.967 1.00 15.56 64 ASN C C 1
ATOM 3467 O O . ASN C 1 64 ? -12.378 -21.700 12.165 1.00 18.43 64 ASN C O 1
ATOM 3472 N N . TYR C 1 65 ? -13.447 -20.299 10.733 1.00 14.06 65 TYR C N 1
ATOM 3473 C CA . TYR C 1 65 ? -12.978 -21.031 9.547 1.00 12.65 65 TYR C CA 1
ATOM 3474 C C . TYR C 1 65 ? -12.062 -20.170 8.733 1.00 14.74 65 TYR C C 1
ATOM 3475 O O . TYR C 1 65 ? -12.358 -19.007 8.476 1.00 15.78 65 TYR C O 1
ATOM 3484 N N . ASP C 1 66 ? -10.987 -20.751 8.218 1.00 11.40 66 ASP C N 1
ATOM 3485 C CA . ASP C 1 66 ? -10.039 -20.058 7.379 1.00 12.61 66 ASP C CA 1
ATOM 3486 C C . ASP C 1 66 ? -10.498 -19.984 5.937 1.00 12.73 66 ASP C C 1
ATOM 3487 O O . ASP C 1 66 ? -10.892 -20.980 5.330 1.00 14.16 66 ASP C O 1
ATOM 3492 N N . VAL C 1 67 ? -10.438 -18.799 5.400 1.00 10.48 67 VAL C N 1
ATOM 3493 C CA . VAL C 1 67 ? -10.761 -18.637 3.992 1.00 10.39 67 VAL C CA 1
ATOM 3494 C C . VAL C 1 67 ? -9.664 -19.301 3.112 1.00 13.91 67 VAL C C 1
ATOM 3495 O O . VAL C 1 67 ? -8.489 -19.131 3.349 1.00 14.93 67 VAL C O 1
ATOM 3499 N N . LYS C 1 68 ? -10.107 -20.070 2.108 1.00 13.13 68 LYS C N 1
ATOM 3500 C CA . LYS C 1 68 ? -9.145 -20.728 1.191 1.00 14.41 68 LYS C CA 1
ATOM 3501 C C . LYS C 1 68 ? -8.930 -19.885 -0.065 1.00 17.54 68 LYS C C 1
ATOM 3502 O O . LYS C 1 68 ? -7.807 -19.742 -0.558 1.00 18.30 68 LYS C O 1
ATOM 3508 N N . ASP C 1 69 ? -10.004 -19.330 -0.638 1.00 14.52 69 ASP C N 1
ATOM 3509 C CA . ASP C 1 69 ? -9.865 -18.583 -1.880 1.00 15.61 69 ASP C CA 1
ATOM 3510 C C . ASP C 1 69 ? -11.131 -17.683 -2.048 1.00 14.08 69 ASP C C 1
ATOM 3511 O O . ASP C 1 69 ? -12.164 -17.907 -1.371 1.00 13.56 69 ASP C O 1
ATOM 3516 N N . ILE C 1 70 ? -10.993 -16.694 -2.920 1.00 13.83 70 ILE C N 1
ATOM 3517 C CA . ILE C 1 70 ? -12.064 -15.791 -3.212 1.00 11.43 70 ILE C CA 1
ATOM 3518 C C . ILE C 1 70 ? -12.235 -15.693 -4.710 1.00 13.12 70 ILE C C 1
ATOM 3519 O O . ILE C 1 70 ? -11.196 -15.514 -5.420 1.00 14.27 70 ILE C O 1
ATOM 3524 N N . VAL C 1 71 ? -13.472 -15.834 -5.200 1.00 11.97 71 VAL C N 1
ATOM 3525 C CA . VAL C 1 71 ? -13.762 -15.623 -6.645 1.00 13.05 71 VAL C CA 1
ATOM 3526 C C . VAL C 1 71 ? -14.688 -14.453 -6.738 1.00 13.19 71 VAL C C 1
ATOM 3527 O O . VAL C 1 71 ? -15.880 -14.570 -6.373 1.00 12.60 71 VAL C O 1
ATOM 3531 N N . GLU C 1 72 ? -14.201 -13.351 -7.310 1.00 12.75 72 GLU C N 1
ATOM 3532 C CA . GLU C 1 72 ? -15.086 -12.209 -7.445 1.00 12.72 72 GLU C CA 1
ATOM 3533 C C . GLU C 1 72 ? -15.993 -12.366 -8.668 1.00 12.98 72 GLU C C 1
ATOM 3534 O O . GLU C 1 72 ? -15.531 -12.834 -9.689 1.00 14.76 72 GLU C O 1
ATOM 3540 N N . TYR C 1 73 ? -17.234 -11.895 -8.594 1.00 11.30 73 TYR C N 1
ATOM 3541 C CA . TYR C 1 73 ? -18.003 -11.810 -9.848 1.00 12.52 73 TYR C CA 1
ATOM 3542 C C . TYR C 1 73 ? -17.289 -10.738 -10.721 1.00 13.18 73 TYR C C 1
ATOM 3543 O O . TYR C 1 73 ? -16.934 -9.690 -10.248 1.00 13.13 73 TYR C O 1
ATOM 3552 N N . PRO C 1 74 ? -17.109 -11.027 -12.028 1.00 13.78 74 PRO C N 1
ATOM 3553 C CA . PRO C 1 74 ? -16.220 -10.135 -12.808 1.00 15.09 74 PRO C CA 1
ATOM 3554 C C . PRO C 1 74 ? -16.934 -8.868 -13.253 1.00 15.64 74 PRO C C 1
ATOM 3555 O O . PRO C 1 74 ? -16.279 -7.909 -13.612 1.00 16.65 74 PRO C O 1
ATOM 3559 N N . GLY C 1 75 ? -18.242 -8.822 -13.167 1.00 17.05 75 GLY C N 1
ATOM 3560 C CA . GLY C 1 75 ? -18.986 -7.628 -13.531 1.00 16.22 75 GLY C CA 1
ATOM 3561 C C . GLY C 1 75 ? -19.125 -6.650 -12.396 1.00 17.79 75 GLY C C 1
ATOM 3562 O O . GLY C 1 75 ? -18.399 -6.765 -11.377 1.00 17.30 75 GLY C O 1
ATOM 3563 N N . LYS C 1 76 ? -20.041 -5.696 -12.551 1.00 18.55 76 LYS C N 1
ATOM 3564 C CA . LYS C 1 76 ? -20.077 -4.576 -11.610 1.00 17.48 76 LYS C CA 1
ATOM 3565 C C . LYS C 1 76 ? -20.705 -4.926 -10.267 1.00 15.85 76 LYS C C 1
ATOM 3566 O O . LYS C 1 76 ? -20.453 -4.253 -9.269 1.00 14.12 76 LYS C O 1
ATOM 3572 N N . GLU C 1 77 ? -21.513 -6.001 -10.250 1.00 13.96 77 GLU C N 1
ATOM 3573 C CA . GLU C 1 77 ? -22.313 -6.322 -9.088 1.00 11.59 77 GLU C CA 1
ATOM 3574 C C . GLU C 1 77 ? -21.415 -6.683 -7.903 1.00 11.28 77 GLU C C 1
ATOM 3575 O O . GLU C 1 77 ? -20.397 -7.358 -8.097 1.00 10.86 77 GLU C O 1
ATOM 3581 N N . ASP C 1 78 ? -21.819 -6.255 -6.713 1.00 9.88 78 ASP C N 1
ATOM 3582 C CA . ASP C 1 78 ? -20.957 -6.335 -5.541 1.00 10.78 78 ASP C CA 1
ATOM 3583 C C . ASP C 1 78 ? -21.082 -7.740 -4.881 1.00 9.21 78 ASP C C 1
ATOM 3584 O O . ASP C 1 78 ? -21.717 -7.906 -3.812 1.00 10.24 78 ASP C O 1
ATOM 3589 N N . LEU C 1 79 ? -20.528 -8.759 -5.557 1.00 9.21 79 LEU C N 1
ATOM 3590 C CA . LEU C 1 79 ? -20.747 -10.168 -5.167 1.00 8.02 79 LEU C CA 1
ATOM 3591 C C . LEU C 1 79 ? -19.390 -10.873 -5.280 1.00 7.29 79 LEU C C 1
ATOM 3592 O O . LEU C 1 79 ? -18.691 -10.737 -6.321 1.00 11.49 79 LEU C O 1
ATOM 3597 N N . ALA C 1 80 ? -19.031 -11.648 -4.247 1.00 8.01 80 ALA C N 1
ATOM 3598 C CA . ALA C 1 80 ? -17.825 -12.509 -4.277 1.00 8.47 80 ALA C CA 1
ATOM 3599 C C . ALA C 1 80 ? -18.225 -13.832 -3.643 1.00 9.61 80 ALA C C 1
ATOM 3600 O O . ALA C 1 80 ? -19.085 -13.870 -2.764 1.00 9.06 80 ALA C O 1
ATOM 3602 N N . ILE C 1 81 ? -17.606 -14.884 -4.176 1.00 9.95 81 ILE C N 1
ATOM 3603 C CA . ILE C 1 81 ? -17.724 -16.224 -3.616 1.00 9.95 81 ILE C CA 1
ATOM 3604 C C . ILE C 1 81 ? -16.505 -16.478 -2.752 1.00 11.44 81 ILE C C 1
ATOM 3605 O O . ILE C 1 81 ? -15.401 -16.183 -3.194 1.00 13.41 81 ILE C O 1
ATOM 3610 N N . VAL C 1 82 ? -16.700 -16.922 -1.529 1.00 9.13 82 VAL C N 1
ATOM 3611 C CA . VAL C 1 82 ? -15.586 -17.255 -0.650 1.00 10.38 82 VAL C CA 1
ATOM 3612 C C . VAL C 1 82 ? -15.630 -18.773 -0.380 1.00 8.77 82 VAL C C 1
ATOM 3613 O O . VAL C 1 82 ? -16.655 -19.255 0.014 1.00 12.03 82 VAL C O 1
ATOM 3617 N N . HIS C 1 83 ? -14.495 -19.429 -0.586 1.00 10.84 83 HIS C N 1
ATOM 3618 C CA . HIS C 1 83 ? -14.326 -20.857 -0.194 1.00 11.18 83 HIS C CA 1
ATOM 3619 C C . HIS C 1 83 ? -13.612 -20.900 1.130 1.00 11.84 83 HIS C C 1
ATOM 3620 O O . HIS C 1 83 ? -12.645 -20.148 1.341 1.00 11.74 83 HIS C O 1
ATOM 3627 N N . VAL C 1 84 ? -14.067 -21.775 2.008 1.00 12.58 84 VAL C N 1
ATOM 3628 C CA . VAL C 1 84 ? -13.304 -21.964 3.272 1.00 11.79 84 VAL C CA 1
ATOM 3629 C C . VAL C 1 84 ? -12.683 -23.361 3.278 1.00 14.28 84 VAL C C 1
ATOM 3630 O O . VAL C 1 84 ? -13.207 -24.305 2.653 1.00 13.93 84 VAL C O 1
ATOM 3634 N N . HIS C 1 85 ? -11.637 -23.502 4.101 1.00 12.25 85 HIS C N 1
ATOM 3635 C CA . HIS C 1 85 ? -11.264 -24.876 4.554 1.00 15.67 85 HIS C CA 1
ATOM 3636 C C . HIS C 1 85 ? -12.296 -25.487 5.473 1.00 16.49 85 HIS C C 1
ATOM 3637 O O . HIS C 1 85 ? -12.934 -24.835 6.311 1.00 15.73 85 HIS C O 1
ATOM 3644 N N . GLU C 1 86 ? -12.566 -26.786 5.299 1.00 17.35 86 GLU C N 1
ATOM 3645 C CA . GLU C 1 86 ? -13.663 -27.385 6.042 1.00 17.53 86 GLU C CA 1
ATOM 3646 C C . GLU C 1 86 ? -13.479 -27.439 7.524 1.00 17.47 86 GLU C C 1
ATOM 3647 O O . GLU C 1 86 ? -14.428 -27.345 8.290 1.00 15.70 86 GLU C O 1
ATOM 3653 N N . THR C 1 87 ? -12.220 -27.683 7.952 1.00 18.37 87 THR C N 1
ATOM 3654 C CA . THR C 1 87 ? -11.987 -27.842 9.389 1.00 17.89 87 THR C CA 1
ATOM 3655 C C . THR C 1 87 ? -11.682 -26.536 10.106 1.00 15.32 87 THR C C 1
ATOM 3656 O O . THR C 1 87 ? -10.788 -25.822 9.717 1.00 16.96 87 THR C O 1
ATOM 3660 N N . SER C 1 88 ? -12.477 -26.236 11.106 1.00 17.15 88 SER C N 1
ATOM 3661 C CA . SER C 1 88 ? -12.335 -24.952 11.798 1.00 17.90 88 SER C CA 1
ATOM 3662 C C . SER C 1 88 ? -11.135 -24.972 12.705 1.00 21.44 88 SER C C 1
ATOM 3663 O O . SER C 1 88 ? -10.618 -26.051 13.003 1.00 19.72 88 SER C O 1
ATOM 3666 N N . THR C 1 89 ? -10.746 -23.807 13.210 1.00 22.06 89 THR C N 1
ATOM 3667 C CA . THR C 1 89 ? -9.696 -23.771 14.227 1.00 25.62 89 THR C CA 1
ATOM 3668 C C . THR C 1 89 ? -10.030 -24.606 15.503 1.00 26.52 89 THR C C 1
ATOM 3669 O O . THR C 1 89 ? -9.101 -25.100 16.176 1.00 29.68 89 THR C O 1
ATOM 3673 N N . GLU C 1 90 ? -11.309 -24.776 15.839 1.00 26.94 90 GLU C N 1
ATOM 3674 C CA . GLU C 1 90 ? -11.782 -25.584 16.980 1.00 27.88 90 GLU C CA 1
ATOM 3675 C C . GLU C 1 90 ? -11.828 -27.102 16.628 1.00 27.36 90 GLU C C 1
ATOM 3676 O O . GLU C 1 90 ? -12.199 -27.895 17.505 1.00 28.36 90 GLU C O 1
ATOM 3682 N N . GLY C 1 91 ? -11.495 -27.464 15.379 1.00 26.08 91 GLY C N 1
ATOM 3683 C CA . GLY C 1 91 ? -11.622 -28.849 14.841 1.00 24.16 91 GLY C CA 1
ATOM 3684 C C . GLY C 1 91 ? -12.993 -29.246 14.298 1.00 25.41 91 GLY C C 1
ATOM 3685 O O . GLY C 1 91 ? -13.261 -30.459 14.033 1.00 25.07 91 GLY C O 1
ATOM 3686 N N . LEU C 1 92 ? -13.899 -28.255 14.106 1.00 22.55 92 LEU C N 1
ATOM 3687 C CA . LEU C 1 92 ? -15.298 -28.553 13.708 1.00 22.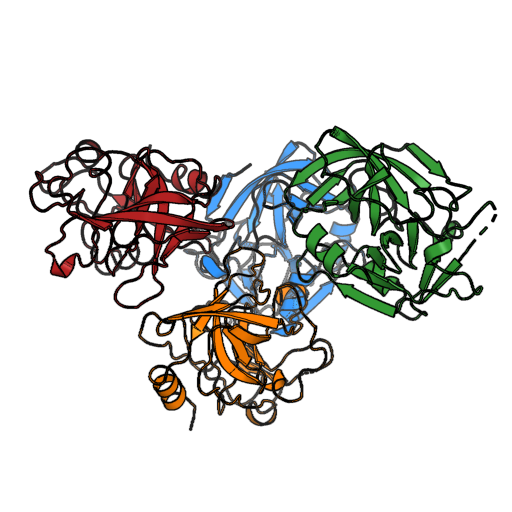85 92 LEU C CA 1
ATOM 3688 C C . LEU C 1 92 ? -15.425 -28.647 12.191 1.00 21.56 92 LEU C C 1
ATOM 3689 O O . LEU C 1 92 ? -14.631 -28.060 11.480 1.00 21.09 92 LEU C O 1
ATOM 3694 N N . ASN C 1 93 ? -16.336 -29.482 11.719 1.00 21.36 93 ASN C N 1
ATOM 3695 C CA . ASN C 1 93 ? -16.511 -29.645 10.296 1.00 21.08 93 ASN C CA 1
ATOM 3696 C C . ASN C 1 93 ? -17.584 -28.617 9.799 1.00 18.35 93 ASN C C 1
ATOM 3697 O O . ASN C 1 93 ? -18.732 -28.624 10.265 1.00 19.60 93 ASN C O 1
ATOM 3702 N N . PHE C 1 94 ? -17.140 -27.697 8.946 1.00 18.23 94 PHE C N 1
ATOM 3703 C CA . PHE C 1 94 ? -18.035 -26.596 8.423 1.00 16.78 94 PHE C CA 1
ATOM 3704 C C . PHE C 1 94 ? -19.338 -27.224 7.977 1.00 17.39 94 PHE C C 1
ATOM 3705 O O . PHE C 1 94 ? -20.436 -26.788 8.353 1.00 16.91 94 PHE C O 1
ATOM 3713 N N . ASN C 1 95 ? -19.237 -28.303 7.214 1.00 17.50 95 ASN C N 1
ATOM 3714 C CA . ASN C 1 95 ? -20.439 -28.829 6.568 1.00 19.78 95 ASN C CA 1
ATOM 3715 C C . ASN C 1 95 ? -21.400 -29.607 7.502 1.00 21.01 95 ASN C C 1
ATOM 3716 O O . ASN C 1 95 ? -22.504 -29.876 7.129 1.00 23.69 95 ASN C O 1
ATOM 3721 N N . LYS C 1 96 ? -20.974 -29.925 8.712 1.00 21.58 96 LYS C N 1
ATOM 3722 C CA . LYS C 1 96 ? -21.911 -30.435 9.743 1.00 23.66 96 LYS C CA 1
ATOM 3723 C C . LYS C 1 96 ? -22.453 -29.374 10.662 1.00 22.66 96 LYS C C 1
ATOM 3724 O O . LYS C 1 96 ? -23.328 -29.642 11.525 1.00 23.17 96 LYS C O 1
ATOM 3728 N N . ASN C 1 97 ? -21.986 -28.130 10.517 1.00 19.77 97 ASN C N 1
ATOM 3729 C CA . ASN C 1 97 ? -22.409 -27.114 11.452 1.00 18.45 97 ASN C CA 1
ATOM 3730 C C . ASN C 1 97 ? -23.177 -25.931 10.836 1.00 17.06 97 ASN C C 1
ATOM 3731 O O . ASN C 1 97 ? -23.889 -25.223 11.525 1.00 20.26 97 ASN C O 1
ATOM 3736 N N . VAL C 1 98 ? -23.032 -25.762 9.536 1.00 15.97 98 VAL C N 1
ATOM 3737 C CA . VAL C 1 98 ? -23.842 -24.773 8.824 1.00 16.20 98 VAL C CA 1
ATOM 3738 C C . VAL C 1 98 ? -24.975 -25.412 8.043 1.00 16.64 98 VAL C C 1
ATOM 3739 O O . VAL C 1 98 ? -25.063 -26.650 7.964 1.00 16.97 98 VAL C O 1
ATOM 3743 N N . SER C 1 99 ? -25.819 -24.594 7.433 1.00 15.81 99 SER C N 1
ATOM 3744 C CA . SER C 1 99 ? -26.794 -25.086 6.494 1.00 15.62 99 SER C CA 1
ATOM 3745 C C . SER C 1 99 ? -26.565 -24.295 5.199 1.00 15.75 99 SER C C 1
ATOM 3746 O O . SER C 1 99 ? -25.881 -23.245 5.207 1.00 15.80 99 SER C O 1
ATOM 3749 N N . TYR C 1 100 ? -27.040 -24.847 4.114 1.00 14.39 100 TYR C N 1
ATOM 3750 C CA . TYR C 1 100 ? -26.904 -24.207 2.789 1.00 14.12 100 TYR C CA 1
ATOM 3751 C C . TYR C 1 100 ? -28.240 -23.551 2.502 1.00 14.88 100 TYR C C 1
ATOM 3752 O O . TYR C 1 100 ? -29.286 -24.232 2.225 1.00 16.39 100 TYR C O 1
ATOM 3761 N N . THR C 1 101 ? -28.242 -22.243 2.410 1.00 13.09 101 THR C N 1
ATOM 3762 C CA . THR C 1 101 ? -29.451 -21.545 2.182 1.00 15.06 101 THR C CA 1
ATOM 3763 C C . THR C 1 101 ? -29.847 -21.684 0.735 1.00 15.42 101 THR C C 1
ATOM 3764 O O . THR C 1 101 ? -29.069 -21.382 -0.152 1.00 17.20 101 THR C O 1
ATOM 3768 N N . LYS C 1 102 ? -31.131 -22.059 0.532 1.00 17.06 102 LYS C N 1
ATOM 3769 C CA . LYS C 1 102 ? -31.656 -22.230 -0.810 1.00 16.31 102 LYS C CA 1
ATOM 3770 C C . LYS C 1 102 ? -31.955 -20.918 -1.487 1.00 15.21 102 LYS C C 1
ATOM 3771 O O . LYS C 1 102 ? -32.223 -19.972 -0.836 1.00 13.10 102 LYS C O 1
ATOM 3774 N N . PHE C 1 103 ? -31.904 -20.880 -2.828 1.00 15.12 103 PHE C N 1
ATOM 3775 C CA . PHE C 1 103 ? -32.335 -19.624 -3.516 1.00 14.21 103 PHE C CA 1
ATOM 3776 C C . PHE C 1 103 ? -33.815 -19.485 -3.659 1.00 14.14 103 PHE C C 1
ATOM 3777 O O . PHE C 1 103 ? -34.520 -20.480 -3.896 1.00 15.89 103 PHE C O 1
ATOM 3785 N N . ALA C 1 104 ? -34.312 -18.271 -3.580 1.00 14.78 104 ALA C N 1
ATOM 3786 C CA . ALA C 1 104 ? -35.703 -17.897 -3.876 1.00 14.46 104 ALA C CA 1
ATOM 3787 C C . ALA C 1 104 ? -35.871 -17.981 -5.371 1.00 17.27 104 ALA C C 1
ATOM 3788 O O . ALA C 1 104 ? -34.869 -17.773 -6.118 1.00 19.32 104 ALA C O 1
ATOM 3790 N N . ASP C 1 105 ? -37.116 -18.246 -5.814 1.00 16.88 105 ASP C N 1
ATOM 3791 C CA . ASP C 1 105 ? -37.442 -18.177 -7.229 1.00 21.54 105 ASP C CA 1
ATOM 3792 C C . ASP C 1 105 ? -37.686 -16.687 -7.505 1.00 22.54 105 ASP C C 1
ATOM 3793 O O . ASP C 1 105 ? -38.793 -16.262 -7.779 1.00 25.65 105 ASP C O 1
ATOM 3798 N N . GLY C 1 106 ? -36.651 -15.874 -7.330 1.00 22.60 106 GLY C N 1
ATOM 3799 C CA . GLY C 1 106 ? -36.768 -14.429 -7.401 1.00 20.18 106 GLY C CA 1
ATOM 3800 C C . GLY C 1 106 ? -37.690 -13.860 -6.331 1.00 20.62 106 GLY C C 1
ATOM 3801 O O . GLY C 1 106 ? -38.060 -14.536 -5.386 1.00 20.46 106 GLY C O 1
ATOM 3802 N N . ALA C 1 107 ? -38.030 -12.592 -6.460 1.00 17.51 107 ALA C N 1
ATOM 3803 C CA . ALA C 1 107 ? -38.950 -11.978 -5.556 1.00 16.95 107 ALA C CA 1
ATOM 3804 C C . ALA C 1 107 ? -39.585 -10.812 -6.256 1.00 16.87 107 ALA C C 1
ATOM 3805 O O . ALA C 1 107 ? -39.177 -10.472 -7.350 1.00 16.75 107 ALA C O 1
ATOM 3807 N N . LYS C 1 108 ? -40.558 -10.203 -5.595 1.00 17.28 108 LYS C N 1
ATOM 3808 C CA . LYS C 1 108 ? -41.347 -9.128 -6.183 1.00 18.24 108 LYS C CA 1
ATOM 3809 C C . LYS C 1 108 ? -41.422 -7.945 -5.271 1.00 17.09 108 LYS C C 1
ATOM 3810 O O . LYS C 1 108 ? -41.361 -8.049 -4.029 1.00 15.92 108 LYS C O 1
ATOM 3816 N N . VAL C 1 109 ? -41.499 -6.768 -5.889 1.00 15.45 109 VAL C N 1
ATOM 3817 C CA . VAL C 1 109 ? -41.798 -5.577 -5.073 1.00 16.52 109 VAL C CA 1
ATOM 3818 C C . VAL C 1 109 ? -43.022 -5.841 -4.141 1.00 17.10 109 VAL C C 1
ATOM 3819 O O . VAL C 1 109 ? -43.977 -6.546 -4.556 1.00 17.11 109 VAL C O 1
ATOM 3823 N N . LYS C 1 110 ? -42.934 -5.366 -2.899 1.00 16.44 110 LYS C N 1
ATOM 3824 C CA . LYS C 1 110 ? -43.922 -5.533 -1.800 1.00 17.96 110 LYS C CA 1
ATOM 3825 C C . LYS C 1 110 ? -43.747 -6.843 -1.002 1.00 16.86 110 LYS C C 1
ATOM 3826 O O . LYS C 1 110 ? -44.411 -7.006 0.022 1.00 20.64 110 LYS C O 1
ATOM 3829 N N . ASP C 1 111 ? -42.881 -7.760 -1.458 1.00 16.09 111 ASP C N 1
ATOM 3830 C CA . ASP C 1 111 ? -42.593 -8.957 -0.689 1.00 15.51 111 ASP C CA 1
ATOM 3831 C C . ASP C 1 111 ? -41.967 -8.582 0.652 1.00 14.99 111 ASP C C 1
ATOM 3832 O O . ASP C 1 111 ? -41.085 -7.693 0.720 1.00 15.60 111 ASP C O 1
ATOM 3837 N N . ARG C 1 112 ? -42.402 -9.289 1.716 1.00 15.18 112 ARG C N 1
ATOM 3838 C CA . ARG C 1 112 ? -41.785 -9.170 3.061 1.00 14.05 112 ARG C CA 1
ATOM 3839 C C . ARG C 1 112 ? -40.483 -9.960 3.133 1.00 14.59 112 ARG C C 1
ATOM 3840 O O . ARG C 1 112 ? -40.404 -11.061 2.640 1.00 16.71 112 ARG C O 1
ATOM 3848 N N . ILE C 1 113 ? -39.441 -9.302 3.673 1.00 12.80 113 ILE C N 1
ATOM 3849 C CA . ILE C 1 113 ? -38.110 -9.932 3.762 1.00 12.04 113 ILE C CA 1
ATOM 3850 C C . ILE C 1 113 ? -37.521 -9.685 5.152 1.00 12.99 113 ILE C C 1
ATOM 3851 O O . ILE C 1 113 ? -38.016 -8.909 5.959 1.00 14.13 113 ILE C O 1
ATOM 3856 N N . SER C 1 114 ? -36.447 -10.429 5.406 1.00 12.67 114 SER C N 1
ATOM 3857 C CA . SER C 1 114 ? -35.643 -10.149 6.569 1.00 14.62 114 SER C CA 1
ATOM 3858 C C . SER C 1 114 ? -34.183 -10.075 6.138 1.00 13.90 114 SER C C 1
ATOM 3859 O O . SER C 1 114 ? -33.807 -10.689 5.162 1.00 13.65 114 SER C O 1
ATOM 3862 N N . VAL C 1 115 ? -33.399 -9.286 6.872 1.00 11.66 115 VAL C N 1
ATOM 3863 C CA . VAL C 1 115 ? -31.963 -9.214 6.608 1.00 13.23 115 VAL C CA 1
ATOM 3864 C C . VAL C 1 115 ? -31.361 -9.749 7.880 1.00 13.25 115 VAL C C 1
ATOM 3865 O O . VAL C 1 115 ? -31.774 -9.328 8.967 1.00 14.01 115 VAL C O 1
ATOM 3869 N N . ILE C 1 116 ? -30.443 -10.688 7.788 1.00 11.67 116 ILE C N 1
ATOM 3870 C CA . ILE C 1 116 ? -29.838 -11.205 9.002 1.00 11.06 116 ILE C CA 1
ATOM 3871 C C . ILE C 1 116 ? -28.334 -10.936 8.923 1.00 9.72 116 ILE C C 1
ATOM 3872 O O . ILE C 1 116 ? -27.697 -11.218 7.892 1.00 9.29 116 ILE C O 1
ATOM 3877 N N . GLY C 1 117 ? -27.730 -10.510 10.013 1.00 9.80 117 GLY C N 1
ATOM 3878 C CA . GLY C 1 117 ? -26.269 -10.285 9.895 1.00 10.38 117 GLY C CA 1
ATOM 3879 C C . GLY C 1 117 ? -25.693 -9.906 11.243 1.00 10.26 117 GLY C C 1
ATOM 3880 O O . GLY C 1 117 ? -26.348 -10.065 12.306 1.00 11.04 117 GLY C O 1
ATOM 3881 N N . TYR C 1 118 ? -24.559 -9.194 11.133 1.00 9.31 118 TYR C N 1
ATOM 3882 C CA . TYR C 1 118 ? -23.745 -8.815 12.284 1.00 10.07 118 TYR C CA 1
ATOM 3883 C C . TYR C 1 118 ? -23.537 -7.305 12.373 1.00 11.21 118 TYR C C 1
ATOM 3884 O O . TYR C 1 118 ? -22.409 -6.823 12.242 1.00 13.17 118 TYR C O 1
ATOM 3893 N N . PRO C 1 119 ? -24.656 -6.539 12.514 1.00 12.92 119 PRO C N 1
ATOM 3894 C CA . PRO C 1 119 ? -24.463 -5.091 12.635 1.00 11.88 119 PRO C CA 1
ATOM 3895 C C . PRO C 1 119 ? -23.617 -4.727 13.857 1.00 13.95 119 PRO C C 1
ATOM 3896 O O . PRO C 1 119 ? -23.924 -5.259 14.960 1.00 14.35 119 PRO C O 1
ATOM 3900 N N . LYS C 1 120 ? -22.617 -3.868 13.647 1.00 13.58 120 LYS C N 1
ATOM 3901 C CA . LYS C 1 120 ? -21.719 -3.448 14.739 1.00 15.99 120 LYS C CA 1
ATOM 3902 C C . LYS C 1 120 ? -21.047 -4.695 15.396 1.00 17.32 120 LYS C C 1
ATOM 3903 O O . LYS C 1 120 ? -20.920 -4.800 16.648 1.00 18.37 120 LYS C O 1
ATOM 3909 N N . GLY C 1 121 ? -20.655 -5.635 14.555 1.00 14.43 121 GLY C N 1
ATOM 3910 C CA . GLY C 1 121 ? -20.186 -6.923 15.079 1.00 14.80 121 GLY C CA 1
ATOM 3911 C C . GLY C 1 121 ? -19.065 -6.792 16.123 1.00 15.02 121 GLY C C 1
ATOM 3912 O O . GLY C 1 121 ? -19.121 -7.430 17.147 1.00 14.97 121 GLY C O 1
ATOM 3913 N N . ALA C 1 122 ? -18.089 -5.987 15.850 1.00 15.02 122 ALA C N 1
ATOM 3914 C CA . ALA C 1 122 ? -16.952 -5.983 16.794 1.00 16.18 122 ALA C CA 1
ATOM 3915 C C . ALA C 1 122 ? -17.480 -5.476 18.140 1.00 17.10 122 ALA C C 1
ATOM 3916 O O . ALA C 1 122 ? -17.075 -5.964 19.218 1.00 18.79 122 ALA C O 1
ATOM 3918 N N . GLN C 1 123 ? -18.373 -4.485 18.085 1.00 16.30 123 GLN C N 1
ATOM 3919 C CA . GLN C 1 123 ? -18.883 -3.881 19.363 1.00 18.42 123 GLN C CA 1
ATOM 3920 C C . GLN C 1 123 ? -19.728 -4.839 20.177 1.00 18.26 123 GLN C C 1
ATOM 3921 O O . GLN C 1 123 ? -19.706 -4.823 21.454 1.00 17.61 123 GLN C O 1
ATOM 3927 N N . THR C 1 124 ? -20.531 -5.652 19.502 1.00 17.61 124 THR C N 1
ATOM 3928 C CA . THR C 1 124 ? -21.388 -6.593 20.198 1.00 17.49 124 THR C CA 1
ATOM 3929 C C . THR C 1 124 ? -20.755 -7.944 20.475 1.00 16.57 124 THR C C 1
ATOM 3930 O O . THR C 1 124 ? -21.424 -8.819 21.083 1.00 17.87 124 THR C O 1
ATOM 3934 N N . LYS C 1 125 ? -19.470 -8.106 20.126 1.00 16.21 125 LYS C N 1
ATOM 3935 C CA . LYS C 1 125 ? -18.907 -9.485 20.078 1.00 15.67 125 LYS C CA 1
ATOM 3936 C C . LYS C 1 125 ? -19.665 -10.425 19.136 1.00 14.22 125 LYS C C 1
ATOM 3937 O O . LYS C 1 125 ? -19.920 -11.619 19.449 1.00 16.70 125 LYS C O 1
ATOM 3943 N N . TYR C 1 126 ? -20.067 -9.864 17.991 1.00 15.72 126 TYR C N 1
ATOM 3944 C CA . TYR C 1 126 ? -20.632 -10.659 16.876 1.00 16.24 126 TYR C CA 1
ATOM 3945 C C . TYR C 1 126 ? -21.987 -11.293 17.203 1.00 15.16 126 TYR C C 1
ATOM 3946 O O . TYR C 1 126 ? -22.198 -12.433 16.843 1.00 15.71 126 TYR C O 1
ATOM 3955 N N . LYS C 1 127 ? -22.883 -10.549 17.907 1.00 14.27 127 LYS C N 1
ATOM 3956 C CA . LYS C 1 127 ? -24.275 -10.886 18.090 1.00 14.86 127 LYS C CA 1
ATOM 3957 C C . LYS C 1 127 ? -24.951 -10.813 16.720 1.00 12.95 127 LYS C C 1
ATOM 3958 O O . LYS C 1 127 ? -24.586 -9.958 15.908 1.00 16.16 127 LYS C O 1
ATOM 3964 N N . MET C 1 128 ? -25.789 -11.803 16.481 1.00 13.44 128 MET C N 1
ATOM 3965 C CA . MET C 1 128 ? -26.561 -11.808 15.226 1.00 11.99 128 MET C CA 1
ATOM 3966 C C . MET C 1 128 ? -27.914 -11.137 15.394 1.00 13.78 128 MET C C 1
ATOM 3967 O O . MET C 1 128 ? -28.574 -11.318 16.435 1.00 14.24 128 MET C O 1
ATOM 3972 N N . PHE C 1 129 ? -28.363 -10.372 14.402 1.00 11.71 129 PHE C N 1
ATOM 3973 C CA . PHE C 1 129 ? -29.645 -9.690 14.488 1.00 14.60 129 PHE C CA 1
ATOM 3974 C C . PHE C 1 129 ? -30.406 -9.892 13.204 1.00 15.19 129 PHE C C 1
ATOM 3975 O O . PHE C 1 129 ? -29.789 -9.987 12.099 1.00 13.82 129 PHE C O 1
ATOM 3983 N N . GLU C 1 130 ? -31.716 -10.010 13.342 1.00 13.69 130 GLU C N 1
ATOM 3984 C CA . GLU C 1 130 ? -32.608 -10.171 12.186 1.00 13.41 130 GLU C CA 1
ATOM 3985 C C . GLU C 1 130 ? -33.482 -8.922 12.086 1.00 13.99 130 GLU C C 1
ATOM 3986 O O . GLU C 1 130 ? -34.107 -8.510 13.080 1.00 15.17 130 GLU C O 1
ATOM 3992 N N . SER C 1 131 ? -33.637 -8.351 10.891 1.00 11.97 131 SER C N 1
ATOM 3993 C CA . SER C 1 131 ? -34.352 -7.103 10.761 1.00 14.40 131 SER C CA 1
ATOM 3994 C C . SER C 1 131 ? -35.350 -7.252 9.632 1.00 13.65 131 SER C C 1
ATOM 3995 O O . SER C 1 131 ? -34.987 -7.750 8.567 1.00 13.31 131 SER C O 1
ATOM 3998 N N . THR C 1 132 ? -36.606 -6.828 9.838 1.00 13.61 132 THR C N 1
ATOM 3999 C CA . THR C 1 132 ? -37.609 -7.146 8.821 1.00 13.94 132 THR C CA 1
ATOM 4000 C C . THR C 1 132 ? -37.948 -5.881 8.027 1.00 13.17 132 THR C C 1
ATOM 4001 O O . THR C 1 132 ? -37.797 -4.755 8.531 1.00 15.81 132 THR C O 1
ATOM 4005 N N . GLY C 1 133 ? -38.406 -6.091 6.802 1.00 15.37 133 GLY C N 1
ATOM 4006 C CA . GLY C 1 133 ? -38.783 -4.962 5.933 1.00 16.11 133 GLY C CA 1
ATOM 4007 C C . GLY C 1 133 ? -39.461 -5.488 4.694 1.00 15.26 133 GLY C C 1
ATOM 4008 O O . GLY C 1 133 ? -39.936 -6.660 4.600 1.00 14.13 133 GLY C O 1
ATOM 4009 N N . THR C 1 134 ? -39.489 -4.602 3.725 1.00 15.93 134 THR C N 1
ATOM 4010 C CA . THR C 1 134 ? -40.178 -4.866 2.457 1.00 15.49 134 THR C CA 1
ATOM 4011 C C . THR C 1 134 ? -39.291 -4.534 1.297 1.00 14.04 134 THR C C 1
ATOM 4012 O O . THR C 1 134 ? -38.529 -3.542 1.346 1.00 13.20 134 THR C O 1
ATOM 4016 N N . ILE C 1 135 ? -39.376 -5.303 0.230 1.00 13.39 135 ILE C N 1
ATOM 4017 C CA . ILE C 1 135 ? -38.724 -4.908 -1.050 1.00 12.64 135 ILE C CA 1
ATOM 4018 C C . ILE C 1 135 ? -39.506 -3.774 -1.719 1.00 16.07 135 ILE C C 1
ATOM 4019 O O . ILE C 1 135 ? -40.684 -3.907 -1.977 1.00 17.37 135 ILE C O 1
ATOM 4024 N N . ASN C 1 136 ? -38.814 -2.676 -2.008 1.00 16.40 136 ASN C N 1
ATOM 4025 C CA . ASN C 1 136 ? -39.468 -1.496 -2.606 1.00 16.87 136 ASN C CA 1
ATOM 4026 C C . ASN C 1 136 ? -39.151 -1.279 -4.055 1.00 16.25 136 ASN C C 1
ATOM 4027 O O . ASN C 1 136 ? -39.917 -0.557 -4.749 1.00 18.32 136 ASN C O 1
ATOM 4032 N N . HIS C 1 137 ? -38.105 -1.889 -4.599 1.00 14.09 137 HIS C N 1
ATOM 4033 C CA . HIS C 1 137 ? -37.673 -1.627 -5.980 1.00 12.85 137 HIS C CA 1
ATOM 4034 C C . HIS C 1 137 ? -36.839 -2.804 -6.436 1.00 16.05 137 HIS C C 1
ATOM 4035 O O . HIS C 1 137 ? -35.953 -3.238 -5.674 1.00 13.54 137 HIS C O 1
ATOM 4042 N N . ILE C 1 138 ? -37.056 -3.290 -7.651 1.00 13.33 138 ILE C N 1
ATOM 4043 C CA . ILE C 1 138 ? -36.129 -4.285 -8.255 1.00 13.16 138 ILE C CA 1
ATOM 4044 C C . ILE C 1 138 ? -35.926 -3.840 -9.684 1.00 15.54 138 ILE C C 1
ATOM 4045 O O . ILE C 1 138 ? -36.922 -3.608 -10.374 1.00 15.94 138 ILE C O 1
ATOM 4050 N N . SER C 1 139 ? -34.669 -3.778 -10.139 1.00 14.13 139 SER C N 1
ATOM 4051 C CA . SER C 1 139 ? -34.334 -3.503 -11.559 1.00 14.48 139 SER C CA 1
ATOM 4052 C C . SER C 1 139 ? -33.097 -4.235 -11.890 1.00 13.92 139 SER C C 1
ATOM 4053 O O . SER C 1 139 ? -31.996 -3.834 -11.448 1.00 13.34 139 SER C O 1
ATOM 4056 N N . GLY C 1 140 ? -33.203 -5.310 -12.669 1.00 13.27 140 GLY C N 1
ATOM 4057 C CA . GLY C 1 140 ? -31.958 -6.040 -13.027 1.00 12.48 140 GLY C CA 1
ATOM 4058 C C . GLY C 1 140 ? -31.421 -6.714 -11.749 1.00 14.01 140 GLY C C 1
ATOM 4059 O O . GLY C 1 140 ? -32.135 -7.333 -10.999 1.00 13.97 140 GLY C O 1
ATOM 4060 N N . THR C 1 141 ? -30.172 -6.461 -11.512 1.00 12.42 141 THR C N 1
ATOM 4061 C CA . THR C 1 141 ? -29.464 -7.035 -10.280 1.00 11.27 141 THR C CA 1
ATOM 4062 C C . THR C 1 141 ? -29.487 -6.011 -9.161 1.00 10.62 141 THR C C 1
ATOM 4063 O O . THR C 1 141 ? -28.784 -6.168 -8.139 1.00 10.99 141 THR C O 1
ATOM 4067 N N . PHE C 1 142 ? -30.254 -4.914 -9.297 1.00 11.60 142 PHE C N 1
ATOM 4068 C CA . PHE C 1 142 ? -30.417 -3.920 -8.208 1.00 11.21 142 PHE C CA 1
ATOM 4069 C C . PHE C 1 142 ? -31.740 -4.124 -7.438 1.00 10.95 142 PHE C C 1
ATOM 4070 O O . PHE C 1 142 ? -32.799 -4.278 -8.053 1.00 10.52 142 PHE C O 1
ATOM 4078 N N . MET C 1 143 ? -31.697 -4.041 -6.117 1.00 10.60 143 MET C N 1
ATOM 4079 C CA . MET C 1 143 ? -32.899 -3.981 -5.343 1.00 9.59 143 MET C CA 1
ATOM 4080 C C . MET C 1 143 ? -32.747 -2.989 -4.197 1.00 11.19 143 MET C C 1
ATOM 4081 O O . MET C 1 143 ? -31.608 -2.706 -3.757 1.00 11.19 143 MET C O 1
ATOM 4086 N N . GLU C 1 144 ? -33.909 -2.436 -3.797 1.00 10.51 144 GLU C N 1
ATOM 4087 C CA . GLU C 1 144 ? -33.959 -1.486 -2.672 1.00 10.20 144 GLU C CA 1
ATOM 4088 C C . GLU C 1 144 ? -34.920 -2.076 -1.703 1.00 10.80 144 GLU C C 1
ATOM 4089 O O . GLU C 1 144 ? -35.966 -2.614 -2.145 1.00 12.55 144 GLU C O 1
ATOM 4095 N N . PHE C 1 145 ? -34.601 -2.053 -0.395 1.00 9.66 145 PHE C N 1
ATOM 4096 C CA . PHE C 1 145 ? -35.567 -2.543 0.605 1.00 12.14 145 PHE C CA 1
ATOM 4097 C C . PHE C 1 145 ? -35.388 -1.760 1.900 1.00 11.89 145 PHE C C 1
ATOM 4098 O O . PHE C 1 145 ? -34.382 -1.098 2.054 1.00 12.61 145 PHE C O 1
ATOM 4106 N N . ASP C 1 146 ? -36.346 -1.872 2.840 1.00 12.07 146 ASP C N 1
ATOM 4107 C CA . ASP C 1 146 ? -36.373 -0.881 3.928 1.00 13.23 146 ASP C CA 1
ATOM 4108 C C . ASP C 1 146 ? -36.222 -1.445 5.318 1.00 14.47 146 ASP C C 1
ATOM 4109 O O . ASP C 1 146 ? -36.497 -0.773 6.308 1.00 17.01 146 ASP C O 1
ATOM 4114 N N . ALA C 1 147 ? -35.730 -2.657 5.418 1.00 14.86 147 ALA C N 1
ATOM 4115 C CA . ALA C 1 147 ? -35.359 -3.211 6.731 1.00 14.95 147 ALA C CA 1
ATOM 4116 C C . ALA C 1 147 ? -34.171 -2.452 7.304 1.00 14.76 147 ALA C C 1
ATOM 4117 O O . ALA C 1 147 ? -33.211 -2.128 6.617 1.00 16.00 147 ALA C O 1
ATOM 4119 N N . TYR C 1 148 ? -34.195 -2.146 8.607 1.00 14.05 148 TYR C N 1
ATOM 4120 C CA . TYR C 1 148 ? -33.123 -1.344 9.220 1.00 13.15 148 TYR C CA 1
ATOM 4121 C C . TYR C 1 148 ? -31.789 -2.074 9.107 1.00 12.80 148 TYR C C 1
ATOM 4122 O O . TYR C 1 148 ? -31.686 -3.274 9.391 1.00 14.81 148 TYR C O 1
ATOM 4131 N N . ALA C 1 149 ? -30.745 -1.333 8.817 1.00 11.66 149 ALA C N 1
ATOM 4132 C CA . ALA C 1 149 ? -29.398 -1.871 8.681 1.00 11.95 149 ALA C CA 1
ATOM 4133 C C . ALA C 1 149 ? -28.326 -0.887 9.209 1.00 11.12 149 ALA C C 1
ATOM 4134 O O . ALA C 1 149 ? -28.589 0.340 9.309 1.00 13.43 149 ALA C O 1
ATOM 4136 N N . GLN C 1 150 ? -27.176 -1.400 9.590 1.00 11.05 150 GLN C N 1
ATOM 4137 C CA . GLN C 1 150 ? -26.113 -0.597 10.141 1.00 12.95 150 GLN C CA 1
ATOM 4138 C C . GLN C 1 150 ? -24.799 -1.083 9.565 1.00 11.99 150 GLN C C 1
ATOM 4139 O O . GLN C 1 150 ? -24.715 -2.213 9.035 1.00 11.52 150 GLN C O 1
ATOM 4145 N N . PRO C 1 151 ? -23.697 -0.340 9.771 1.00 12.24 151 PRO C N 1
ATOM 4146 C CA . PRO C 1 151 ? -22.382 -0.919 9.408 1.00 12.25 151 PRO C CA 1
ATOM 4147 C C . PRO C 1 151 ? -22.249 -2.321 10.010 1.00 10.90 151 PRO C C 1
ATOM 4148 O O . PRO C 1 151 ? -22.680 -2.544 11.165 1.00 11.74 151 PRO C O 1
ATOM 4152 N N . GLY C 1 152 ? -21.565 -3.223 9.277 1.00 10.59 152 GLY C N 1
ATOM 4153 C CA . GLY C 1 152 ? -21.546 -4.624 9.678 1.00 10.31 152 GLY C CA 1
ATOM 4154 C C . GLY C 1 152 ? -22.548 -5.438 8.889 1.00 10.15 152 GLY C C 1
ATOM 4155 O O . GLY C 1 152 ? -22.413 -6.657 8.802 1.00 9.48 152 GLY C O 1
ATOM 4156 N N . ASN C 1 153 ? -23.570 -4.788 8.301 1.00 9.45 153 ASN C N 1
ATOM 4157 C CA . ASN C 1 153 ? -24.560 -5.544 7.559 1.00 7.86 153 ASN C CA 1
ATOM 4158 C C . ASN C 1 153 ? -24.164 -5.671 6.094 1.00 8.69 153 ASN C C 1
ATOM 4159 O O . ASN C 1 153 ? -24.913 -6.312 5.343 1.00 8.87 153 ASN C O 1
ATOM 4164 N N . SER C 1 154 ? -23.057 -5.103 5.600 1.00 7.87 154 SER C N 1
ATOM 4165 C CA . SER C 1 154 ? -22.797 -5.392 4.171 1.00 7.09 154 SER C CA 1
ATOM 4166 C C . SER C 1 154 ? -22.463 -6.862 3.948 1.00 6.92 154 SER C C 1
ATOM 4167 O O . SER C 1 154 ? -21.777 -7.450 4.718 1.00 8.36 154 SER C O 1
ATOM 4170 N N . GLY C 1 155 ? -23.088 -7.420 2.908 1.00 5.69 155 GLY C N 1
ATOM 4171 C CA . GLY C 1 155 ? -22.954 -8.863 2.614 1.00 6.81 155 GLY C CA 1
ATOM 4172 C C . GLY C 1 155 ? -24.112 -9.652 3.256 1.00 6.70 155 GLY C C 1
ATOM 4173 O O . GLY C 1 155 ? -24.187 -10.875 3.023 1.00 8.01 155 GLY C O 1
ATOM 4174 N N . SER C 1 156 ? -24.952 -9.030 4.029 1.00 7.74 156 SER C N 1
ATOM 4175 C CA . SER C 1 156 ? -26.064 -9.787 4.753 1.00 7.17 156 SER C CA 1
ATOM 4176 C C . SER C 1 156 ? -27.027 -10.395 3.749 1.00 7.30 156 SER C C 1
ATOM 4177 O O . SER C 1 156 ? -27.455 -9.728 2.783 1.00 8.60 156 SER C O 1
ATOM 4180 N N . PRO C 1 157 ? -27.455 -11.647 4.005 1.00 8.23 157 PRO C N 1
ATOM 4181 C CA . PRO C 1 157 ? -28.565 -12.225 3.164 1.00 8.82 157 PRO C CA 1
ATOM 4182 C C . PRO C 1 157 ? -29.848 -11.479 3.384 1.00 8.69 157 PRO C C 1
ATOM 4183 O O . PRO C 1 157 ? -30.189 -11.098 4.538 1.00 9.14 157 PRO C O 1
ATOM 4187 N N . VAL C 1 158 ? -30.620 -11.376 2.280 1.00 8.92 158 VAL C N 1
ATOM 4188 C CA . VAL C 1 158 ? -31.998 -10.845 2.287 1.00 8.58 158 VAL C CA 1
ATOM 4189 C C . VAL C 1 158 ? -32.857 -12.056 1.932 1.00 8.96 158 VAL C C 1
ATOM 4190 O O . VAL C 1 158 ? -32.652 -12.659 0.869 1.00 9.71 158 VAL C O 1
ATOM 4194 N N . LEU C 1 159 ? -33.610 -12.490 2.925 1.00 11.00 159 LEU C N 1
ATOM 4195 C CA . LEU C 1 159 ? -34.431 -13.770 2.799 1.00 12.46 159 LEU C CA 1
ATOM 4196 C C . LEU C 1 159 ? -35.907 -13.502 2.707 1.00 13.02 159 LEU C C 1
ATOM 4197 O O . LEU C 1 159 ? -36.411 -12.531 3.284 1.00 12.45 159 LEU C O 1
ATOM 4202 N N . ASN C 1 160 ? -36.615 -14.394 1.994 1.00 13.42 160 ASN C N 1
ATOM 4203 C CA . ASN C 1 160 ? -38.081 -14.233 2.044 1.00 15.49 160 ASN C CA 1
ATOM 4204 C C . ASN C 1 160 ? -38.614 -14.987 3.297 1.00 16.36 160 ASN C C 1
ATOM 4205 O O . ASN C 1 160 ? -37.833 -15.445 4.152 1.00 14.88 160 ASN C O 1
ATOM 4210 N N . SER C 1 161 ? -39.951 -15.082 3.410 1.00 18.33 161 SER C N 1
ATOM 4211 C CA . SER C 1 161 ? -40.577 -15.719 4.586 1.00 19.68 161 SER C CA 1
ATOM 4212 C C . SER C 1 161 ? -40.295 -17.229 4.670 1.00 19.77 161 SER C C 1
ATOM 4213 O O . SER C 1 161 ? -40.348 -17.786 5.758 1.00 20.80 161 SER C O 1
ATOM 4216 N N . LYS C 1 162 ? -39.917 -17.890 3.554 1.00 17.81 162 LYS C N 1
ATOM 4217 C CA . LYS C 1 162 ? -39.460 -19.299 3.588 1.00 19.32 162 LYS C CA 1
ATOM 4218 C C . LYS C 1 162 ? -37.966 -19.441 3.784 1.00 17.99 162 LYS C C 1
ATOM 4219 O O . LYS C 1 162 ? -37.421 -20.514 3.678 1.00 18.06 162 LYS C O 1
ATOM 4224 N N . HIS C 1 163 ? -37.317 -18.326 4.105 1.00 17.00 163 HIS C N 1
ATOM 4225 C CA . HIS C 1 163 ? -35.856 -18.325 4.370 1.00 16.29 163 HIS C CA 1
ATOM 4226 C C . HIS C 1 163 ? -35.049 -18.600 3.170 1.00 14.62 163 HIS C C 1
ATOM 4227 O O . HIS C 1 163 ? -33.979 -19.199 3.279 1.00 16.21 163 HIS C O 1
ATOM 4234 N N . GLU C 1 164 ? -35.594 -18.235 2.005 1.00 14.08 164 GLU C N 1
ATOM 4235 C CA . GLU C 1 164 ? -34.938 -18.501 0.734 1.00 12.60 164 GLU C CA 1
ATOM 4236 C C . GLU C 1 164 ? -34.171 -17.195 0.381 1.00 11.56 164 GLU C C 1
ATOM 4237 O O . GLU C 1 164 ? -34.637 -16.106 0.654 1.00 13.21 164 GLU C O 1
ATOM 4243 N N . LEU C 1 165 ? -33.005 -17.369 -0.227 1.00 11.21 165 LEU C N 1
ATOM 4244 C CA . LEU C 1 165 ? -32.064 -16.231 -0.510 1.00 10.80 165 LEU C CA 1
ATOM 4245 C C . LEU C 1 165 ? -32.499 -15.465 -1.769 1.00 9.83 165 LEU C C 1
ATOM 4246 O O . LEU C 1 165 ? -32.509 -16.016 -2.891 1.00 11.90 165 LEU C O 1
ATOM 4251 N N . ILE C 1 166 ? -32.789 -14.163 -1.630 1.00 9.20 166 ILE C N 1
ATOM 4252 C CA . ILE C 1 166 ? -33.141 -13.254 -2.747 1.00 9.62 166 ILE C CA 1
ATOM 4253 C C . ILE C 1 166 ? -31.890 -12.515 -3.275 1.00 9.94 166 ILE C C 1
ATOM 4254 O O . ILE C 1 166 ? -31.733 -12.307 -4.504 1.00 8.40 166 ILE C O 1
ATOM 4259 N N . GLY C 1 167 ? -30.994 -12.181 -2.332 1.00 10.68 167 GLY C N 1
ATOM 4260 C CA . GLY C 1 167 ? -29.789 -11.374 -2.699 1.00 8.81 167 GLY C CA 1
ATOM 4261 C C . GLY C 1 167 ? -29.071 -11.005 -1.408 1.00 8.08 167 GLY C C 1
ATOM 4262 O O . GLY C 1 167 ? -29.404 -11.558 -0.351 1.00 10.17 167 GLY C O 1
ATOM 4263 N N . ILE C 1 168 ? -28.145 -10.047 -1.535 1.00 6.63 168 ILE C N 1
ATOM 4264 C CA . ILE C 1 168 ? -27.320 -9.634 -0.387 1.00 6.63 168 ILE C CA 1
ATOM 4265 C C . ILE C 1 168 ? -27.299 -8.119 -0.329 1.00 6.60 168 ILE C C 1
ATOM 4266 O O . ILE C 1 168 ? -27.296 -7.450 -1.330 1.00 9.48 168 ILE C O 1
ATOM 4271 N N . LEU C 1 169 ? -27.279 -7.603 0.902 1.00 6.56 169 LEU C N 1
ATOM 4272 C CA . LEU C 1 169 ? -27.203 -6.149 1.118 1.00 7.29 169 LEU C CA 1
ATOM 4273 C C . LEU C 1 169 ? -25.818 -5.697 0.649 1.00 9.58 169 LEU C C 1
ATOM 4274 O O . LEU C 1 169 ? -24.747 -6.366 0.886 1.00 9.89 169 LEU C O 1
ATOM 4279 N N . TYR C 1 170 ? -25.780 -4.534 -0.016 1.00 8.24 170 TYR C N 1
ATOM 4280 C CA . TYR C 1 170 ? -24.413 -3.987 -0.283 1.00 8.15 170 TYR C CA 1
ATOM 4281 C C . TYR C 1 170 ? -24.237 -2.549 0.251 1.00 10.81 170 TYR C C 1
ATOM 4282 O O . TYR C 1 170 ? -23.100 -2.117 0.454 1.00 11.94 170 TYR C O 1
ATOM 4291 N N . ALA C 1 171 ? -25.290 -1.777 0.391 1.00 10.62 171 ALA C N 1
ATOM 4292 C CA . ALA C 1 171 ? -25.123 -0.385 0.872 1.00 11.13 171 ALA C CA 1
ATOM 4293 C C . ALA C 1 171 ? -26.308 0.142 1.615 1.00 11.22 171 ALA C C 1
ATOM 4294 O O . ALA C 1 171 ? -27.482 -0.298 1.393 1.00 12.46 171 ALA C O 1
ATOM 4296 N N . GLY C 1 172 ? -26.042 1.129 2.510 1.00 10.73 172 GLY C N 1
ATOM 4297 C CA . GLY C 1 172 ? -27.177 1.834 3.124 1.00 12.67 172 GLY C CA 1
ATOM 4298 C C . GLY C 1 172 ? -27.153 3.288 2.622 1.00 13.64 172 GLY C C 1
ATOM 4299 O O . GLY C 1 172 ? -26.276 3.680 1.782 1.00 15.80 172 GLY C O 1
ATOM 4300 N N . SER C 1 173 ? -28.076 4.087 3.128 1.00 12.48 173 SER C N 1
ATOM 4301 C CA . SER C 1 173 ? -28.139 5.523 2.710 1.00 15.91 173 SER C CA 1
ATOM 4302 C C . SER C 1 173 ? -28.033 6.452 3.917 1.00 18.84 173 SER C C 1
ATOM 4303 O O . SER C 1 173 ? -28.463 7.654 3.903 1.00 20.99 173 SER C O 1
ATOM 4306 N N . GLY C 1 174 ? -27.417 5.972 4.973 1.00 20.89 174 GLY C N 1
ATOM 4307 C CA . GLY C 1 174 ? -27.169 6.815 6.168 1.00 22.70 174 GLY C CA 1
ATOM 4308 C C . GLY C 1 174 ? -25.884 6.302 6.783 1.00 24.27 174 GLY C C 1
ATOM 4309 O O . GLY C 1 174 ? -25.545 5.159 6.569 1.00 24.32 174 GLY C O 1
ATOM 4310 N N . LYS C 1 175 ? -25.136 7.149 7.508 1.00 24.04 175 LYS C N 1
ATOM 4311 C CA . LYS C 1 175 ? -23.752 6.794 7.954 1.00 24.23 175 LYS C CA 1
ATOM 4312 C C . LYS C 1 175 ? -23.759 5.683 9.023 1.00 24.68 175 LYS C C 1
ATOM 4313 O O . LYS C 1 175 ? -22.931 4.745 8.985 1.00 23.37 175 LYS C O 1
ATOM 4316 N N . ASP C 1 176 ? -24.716 5.767 9.934 1.00 24.96 176 ASP C N 1
ATOM 4317 C CA . ASP C 1 176 ? -24.664 4.908 11.121 1.00 24.46 176 ASP C CA 1
ATOM 4318 C C . ASP C 1 176 ? -25.820 3.938 11.135 1.00 22.72 176 ASP C C 1
ATOM 4319 O O . ASP C 1 176 ? -25.770 2.910 11.865 1.00 22.83 176 ASP C O 1
ATOM 4324 N N . GLU C 1 177 ? -26.874 4.307 10.420 1.00 20.30 177 GLU C N 1
ATOM 4325 C CA . GLU C 1 177 ? -28.066 3.496 10.332 1.00 20.99 177 GLU C CA 1
ATOM 4326 C C . GLU C 1 177 ? -28.896 3.938 9.135 1.00 19.92 177 GLU C C 1
ATOM 4327 O O . GLU C 1 177 ? -28.763 5.105 8.626 1.00 20.87 177 GLU C O 1
ATOM 4333 N N . SER C 1 178 ? -29.710 3.013 8.665 1.00 15.07 178 SER C N 1
ATOM 4334 C CA . SER C 1 178 ? -30.362 3.276 7.410 1.00 14.66 178 SER C CA 1
ATOM 4335 C C . SER C 1 178 ? -31.615 2.383 7.277 1.00 14.94 178 SER C C 1
ATOM 4336 O O . SER C 1 178 ? -31.556 1.172 7.480 1.00 14.10 178 SER C O 1
ATOM 4339 N N . GLU C 1 179 ? -32.756 2.992 6.858 1.00 13.91 179 GLU C N 1
ATOM 4340 C CA . GLU C 1 179 ? -33.943 2.197 6.470 1.00 14.56 179 GLU C CA 1
ATOM 4341 C C . GLU C 1 179 ? -34.255 2.334 4.977 1.00 13.65 179 GLU C C 1
ATOM 4342 O O . GLU C 1 179 ? -35.356 2.079 4.530 1.00 15.24 179 GLU C O 1
ATOM 4348 N N . LYS C 1 180 ? -33.259 2.705 4.193 1.00 12.40 180 LYS C N 1
ATOM 4349 C CA . LYS C 1 180 ? -33.403 2.653 2.758 1.00 13.21 180 LYS C CA 1
ATOM 4350 C C . LYS C 1 180 ? -32.079 2.045 2.231 1.00 10.31 180 LYS C C 1
ATOM 4351 O O . LYS C 1 180 ? -31.070 2.710 2.160 1.00 12.35 180 LYS C O 1
ATOM 4357 N N . ASN C 1 181 ? -32.097 0.730 1.983 1.00 10.71 181 ASN C N 1
ATOM 4358 C CA . ASN C 1 181 ? -30.885 -0.009 1.690 1.00 10.60 181 ASN C CA 1
ATOM 4359 C C . ASN C 1 181 ? -30.864 -0.658 0.338 1.00 7.91 181 ASN C C 1
ATOM 4360 O O . ASN C 1 181 ? -31.943 -0.834 -0.236 1.00 11.38 181 ASN C O 1
ATOM 4365 N N . PHE C 1 182 ? -29.662 -0.917 -0.179 1.00 10.44 182 PHE C N 1
ATOM 4366 C CA . PHE C 1 182 ? -29.533 -1.409 -1.552 1.00 9.75 182 PHE C CA 1
ATOM 4367 C C . PHE C 1 182 ? -28.875 -2.743 -1.503 1.00 9.23 182 PHE C C 1
ATOM 4368 O O . PHE C 1 182 ? -27.979 -2.985 -0.647 1.00 10.15 182 PHE C O 1
ATOM 4376 N N . GLY C 1 183 ? -29.349 -3.612 -2.392 1.00 8.82 183 GLY C N 1
ATOM 4377 C CA . GLY C 1 183 ? -28.837 -4.984 -2.446 1.00 8.37 183 GLY C CA 1
ATOM 4378 C C . GLY C 1 183 ? -28.499 -5.428 -3.861 1.00 10.12 183 GLY C C 1
ATOM 4379 O O . GLY C 1 183 ? -28.892 -4.796 -4.894 1.00 10.49 183 GLY C O 1
ATOM 4380 N N . VAL C 1 184 ? -27.762 -6.537 -3.930 1.00 7.61 184 VAL C N 1
ATOM 4381 C CA . VAL C 1 184 ? -27.547 -7.264 -5.165 1.00 7.85 184 VAL C CA 1
ATOM 4382 C C . VAL C 1 184 ? -28.697 -8.253 -5.270 1.00 10.28 184 VAL C C 1
ATOM 4383 O O . VAL C 1 184 ? -28.794 -9.161 -4.454 1.00 10.90 184 VAL C O 1
ATOM 4387 N N . TYR C 1 185 ? -29.579 -8.067 -6.263 1.00 8.35 185 TYR C N 1
ATOM 4388 C CA . TYR C 1 185 ? -30.705 -9.018 -6.459 1.00 10.02 185 TYR C CA 1
ATOM 4389 C C . TYR C 1 185 ? -30.187 -10.165 -7.344 1.00 10.03 185 TYR C C 1
ATOM 4390 O O . TYR C 1 185 ? -29.611 -9.924 -8.415 1.00 10.74 185 TYR C O 1
ATOM 4399 N N . PHE C 1 186 ? -30.361 -11.465 -6.953 1.00 8.65 186 PHE C N 1
ATOM 4400 C CA . PHE C 1 186 ? -29.739 -12.515 -7.718 1.00 9.11 186 PHE C CA 1
ATOM 4401 C C . PHE C 1 186 ? -30.681 -12.932 -8.890 1.00 11.91 186 PHE C C 1
ATOM 4402 O O . PHE C 1 186 ? -31.724 -13.604 -8.738 1.00 13.78 186 PHE C O 1
ATOM 4410 N N . THR C 1 187 ? -30.294 -12.467 -10.028 1.00 10.54 187 THR C N 1
ATOM 4411 C CA . THR C 1 187 ? -30.926 -12.867 -11.294 1.00 12.37 187 THR C CA 1
ATOM 4412 C C . THR C 1 187 ? -30.436 -14.277 -11.623 1.00 12.18 187 THR C C 1
ATOM 4413 O O . THR C 1 187 ? -29.457 -14.782 -11.111 1.00 10.49 187 THR C O 1
ATOM 4417 N N . PRO C 1 188 ? -31.045 -14.905 -12.633 1.00 14.16 188 PRO C N 1
ATOM 4418 C CA . PRO C 1 188 ? -30.512 -16.200 -13.109 1.00 14.01 188 PRO C CA 1
ATOM 4419 C C . PRO C 1 188 ? -29.034 -16.190 -13.459 1.00 14.60 188 PRO C C 1
ATOM 4420 O O . PRO C 1 188 ? -28.326 -17.135 -13.140 1.00 12.46 188 PRO C O 1
ATOM 4424 N N . GLN C 1 189 ? -28.557 -15.127 -14.082 1.00 14.53 189 GLN C N 1
ATOM 4425 C CA A GLN C 1 189 ? -27.176 -15.039 -14.481 0.50 15.81 189 GLN C CA 1
ATOM 4426 C CA B GLN C 1 189 ? -27.167 -15.046 -14.467 0.50 15.10 189 GLN C CA 1
ATOM 4427 C C . GLN C 1 189 ? -26.247 -15.061 -13.235 1.00 12.90 189 GLN C C 1
ATOM 4428 O O . GLN C 1 189 ? -25.206 -15.745 -13.241 1.00 13.73 189 GLN C O 1
ATOM 4439 N N . LEU C 1 190 ? -26.592 -14.259 -12.210 1.00 12.82 190 LEU C N 1
ATOM 4440 C CA . LEU C 1 190 ? -25.812 -14.272 -10.953 1.00 11.96 190 LEU C CA 1
ATOM 4441 C C . LEU C 1 190 ? -25.900 -15.647 -10.296 1.00 11.30 190 LEU C C 1
ATOM 4442 O O . LEU C 1 190 ? -24.909 -16.154 -9.795 1.00 11.55 190 LEU C O 1
ATOM 4447 N N . LYS C 1 191 ? -27.095 -16.279 -10.310 1.00 9.82 191 LYS C N 1
ATOM 4448 C CA . LYS C 1 191 ? -27.208 -17.598 -9.684 1.00 11.26 191 LYS C CA 1
ATOM 4449 C C . LYS C 1 191 ? -26.393 -18.616 -10.390 1.00 10.18 191 LYS C C 1
ATOM 4450 O O . LYS C 1 191 ? -25.860 -19.511 -9.742 1.00 9.59 191 LYS C O 1
ATOM 4456 N N . GLU C 1 192 ? -26.358 -18.526 -11.722 1.00 12.40 192 GLU C N 1
ATOM 4457 C CA . GLU C 1 192 ? -25.524 -19.492 -12.452 1.00 13.56 192 GLU C CA 1
ATOM 4458 C C . GLU C 1 192 ? -24.018 -19.356 -12.079 1.00 13.91 192 GLU C C 1
ATOM 4459 O O . GLU C 1 192 ? -23.309 -20.358 -11.823 1.00 13.10 192 GLU C O 1
ATOM 4465 N N . PHE C 1 193 ? -23.566 -18.100 -11.923 1.00 11.89 193 PHE C N 1
ATOM 4466 C CA . PHE C 1 193 ? -22.232 -17.890 -11.524 1.00 13.51 193 PHE C CA 1
ATOM 4467 C C . PHE C 1 193 ? -21.961 -18.441 -10.134 1.00 11.80 193 PHE C C 1
ATOM 4468 O O . PHE C 1 193 ? -20.910 -19.047 -9.916 1.00 11.12 193 PHE C O 1
ATOM 4476 N N . ILE C 1 194 ? -22.880 -18.208 -9.202 1.00 11.18 194 ILE C N 1
ATOM 4477 C CA . ILE C 1 194 ? -22.693 -18.717 -7.799 1.00 9.43 194 ILE C CA 1
ATOM 4478 C C . ILE C 1 194 ? -22.655 -20.255 -7.839 1.00 10.95 194 ILE C C 1
ATOM 4479 O O . ILE C 1 194 ? -21.746 -20.893 -7.304 1.00 9.93 194 ILE C O 1
ATOM 4484 N N . GLN C 1 195 ? -23.620 -20.855 -8.547 1.00 10.49 195 GLN C N 1
ATOM 4485 C CA . GLN C 1 195 ? -23.622 -22.329 -8.638 1.00 12.73 195 GLN C CA 1
ATOM 4486 C C . GLN C 1 195 ? -22.372 -22.958 -9.227 1.00 11.62 195 GLN C C 1
ATOM 4487 O O . GLN C 1 195 ? -21.842 -24.000 -8.743 1.00 14.09 195 GLN C O 1
ATOM 4493 N N . ASN C 1 196 ? -21.875 -22.337 -10.267 1.00 11.69 196 ASN C N 1
ATOM 4494 C CA . ASN C 1 196 ? -20.657 -22.771 -10.951 1.00 12.54 196 ASN C CA 1
ATOM 4495 C C . ASN C 1 196 ? -19.458 -22.678 -10.033 1.00 15.56 196 ASN C C 1
ATOM 4496 O O . ASN C 1 196 ? -18.452 -23.325 -10.308 1.00 17.01 196 ASN C O 1
ATOM 4501 N N . ASN C 1 197 ? -19.559 -21.846 -8.979 1.00 13.14 197 ASN C N 1
ATOM 4502 C CA . ASN C 1 197 ? -18.444 -21.711 -8.074 1.00 14.22 197 ASN C CA 1
ATOM 4503 C C . ASN C 1 197 ? -18.675 -22.359 -6.734 1.00 14.97 197 ASN C C 1
ATOM 4504 O O . ASN C 1 197 ? -17.945 -22.042 -5.791 1.00 16.87 197 ASN C O 1
ATOM 4509 N N . ILE C 1 198 ? -19.719 -23.194 -6.580 1.00 13.13 198 ILE C N 1
ATOM 4510 C CA . ILE C 1 198 ? -19.887 -23.932 -5.346 1.00 14.65 198 ILE C CA 1
ATOM 4511 C C . ILE C 1 198 ? -18.974 -25.147 -5.374 1.00 18.43 198 ILE C C 1
ATOM 4512 O O . ILE C 1 198 ? -18.954 -25.864 -6.346 1.00 18.58 198 ILE C O 1
ATOM 4517 N N . GLU C 1 199 ? -18.190 -25.328 -4.314 1.00 20.28 199 GLU C N 1
ATOM 4518 C CA . GLU C 1 199 ? -17.268 -26.483 -4.245 1.00 22.74 199 GLU C CA 1
ATOM 4519 C C . GLU C 1 199 ? -17.993 -27.804 -4.406 1.00 24.32 199 GLU C C 1
ATOM 4520 O O . GLU C 1 199 ? -18.974 -28.066 -3.695 1.00 22.59 199 GLU C O 1
ATOM 4526 N N . LYS C 1 200 ? -17.459 -28.659 -5.293 1.00 28.48 200 LYS C N 1
ATOM 4527 C CA . LYS C 1 200 ? -18.130 -29.947 -5.648 1.00 32.74 200 LYS C CA 1
ATOM 4528 C C . LYS C 1 200 ? -17.791 -30.992 -4.602 1.00 34.93 200 LYS C C 1
ATOM 4529 O O . LYS C 1 200 ? -16.649 -31.011 -4.120 1.00 36.23 200 LYS C O 1
ATOM 4533 N N . GLU D 1 1 ? -30.435 -18.071 -43.737 1.00 14.81 1 GLU D N 1
ATOM 4534 C CA . GLU D 1 1 ? -31.580 -18.366 -44.671 1.00 14.05 1 GLU D CA 1
ATOM 4535 C C . GLU D 1 1 ? -31.361 -17.549 -45.935 1.00 14.79 1 GLU D C 1
ATOM 4536 O O . GLU D 1 1 ? -30.795 -16.469 -45.848 1.00 14.99 1 GLU D O 1
ATOM 4542 N N . LYS D 1 2 ? -31.757 -18.072 -47.104 1.00 14.06 2 LYS D N 1
ATOM 4543 C CA . LYS D 1 2 ? -31.622 -17.297 -48.335 1.00 14.05 2 LYS D CA 1
ATOM 4544 C C . LYS D 1 2 ? -32.910 -17.412 -49.140 1.00 13.95 2 LYS D C 1
ATOM 4545 O O . LYS D 1 2 ? -33.151 -18.328 -49.972 1.00 14.72 2 LYS D O 1
ATOM 4551 N N . ASN D 1 3 ? -33.811 -16.468 -48.828 1.00 11.76 3 ASN D N 1
ATOM 4552 C CA . ASN D 1 3 ? -35.110 -16.442 -49.404 1.00 10.74 3 ASN D CA 1
ATOM 4553 C C . ASN D 1 3 ? -35.445 -14.997 -49.727 1.00 11.41 3 ASN D C 1
ATOM 4554 O O . ASN D 1 3 ? -35.961 -14.282 -48.851 1.00 12.72 3 ASN D O 1
ATOM 4559 N N . VAL D 1 4 ? -35.070 -14.580 -50.938 1.00 8.74 4 VAL D N 1
ATOM 4560 C CA . VAL D 1 4 ? -35.120 -13.127 -51.264 1.00 8.59 4 VAL D CA 1
ATOM 4561 C C . VAL D 1 4 ? -36.068 -12.964 -52.423 1.00 8.96 4 VAL D C 1
ATOM 4562 O O . VAL D 1 4 ? -35.980 -13.652 -53.461 1.00 13.15 4 VAL D O 1
ATOM 4566 N N . LYS D 1 5 ? -36.941 -12.022 -52.250 1.00 6.66 5 LYS D N 1
ATOM 4567 C CA . LYS D 1 5 ? -38.005 -11.726 -53.248 1.00 8.13 5 LYS D CA 1
ATOM 4568 C C . LYS D 1 5 ? -37.859 -10.287 -53.683 1.00 9.72 5 LYS D C 1
ATOM 4569 O O . LYS D 1 5 ? -37.665 -9.410 -52.836 1.00 11.09 5 LYS D O 1
ATOM 4575 N N . GLU D 1 6 ? -37.979 -10.012 -54.978 1.00 6.82 6 GLU D N 1
ATOM 4576 C CA . GLU D 1 6 ? -38.076 -8.573 -55.395 1.00 6.77 6 GLU D CA 1
ATOM 4577 C C . GLU D 1 6 ? -39.529 -8.061 -55.264 1.00 8.80 6 GLU D C 1
ATOM 4578 O O . GLU D 1 6 ? -40.562 -8.734 -55.576 1.00 10.87 6 GLU D O 1
ATOM 4584 N N . ILE D 1 7 ? -39.619 -6.826 -54.699 1.00 7.02 7 ILE D N 1
ATOM 4585 C CA . ILE D 1 7 ? -40.901 -6.159 -54.511 1.00 7.97 7 ILE D CA 1
ATOM 4586 C C . ILE D 1 7 ? -40.966 -5.236 -55.728 1.00 9.54 7 ILE D C 1
ATOM 4587 O O . ILE D 1 7 ? -40.318 -4.195 -55.796 1.00 9.56 7 ILE D O 1
ATOM 4592 N N . THR D 1 8 ? -41.654 -5.664 -56.775 1.00 9.81 8 THR D N 1
ATOM 4593 C CA . THR D 1 8 ? -41.622 -4.910 -58.047 1.00 11.38 8 THR D CA 1
ATOM 4594 C C . THR D 1 8 ? -42.487 -3.646 -57.932 1.00 10.63 8 THR D C 1
ATOM 4595 O O . THR D 1 8 ? -42.222 -2.685 -58.659 1.00 13.54 8 THR D O 1
ATOM 4599 N N . ASP D 1 9 ? -43.408 -3.623 -56.986 1.00 9.72 9 ASP D N 1
ATOM 4600 C CA . ASP D 1 9 ? -44.292 -2.468 -56.819 1.00 13.97 9 ASP D CA 1
ATOM 4601 C C . ASP D 1 9 ? -44.414 -2.122 -55.341 1.00 10.55 9 ASP D C 1
ATOM 4602 O O . ASP D 1 9 ? -45.078 -2.860 -54.593 1.00 13.57 9 ASP D O 1
ATOM 4607 N N . ALA D 1 10 ? -43.750 -1.023 -54.937 1.00 11.08 10 ALA D N 1
ATOM 4608 C CA . ALA D 1 10 ? -43.680 -0.668 -53.500 1.00 10.38 10 ALA D CA 1
ATOM 4609 C C . ALA D 1 10 ? -44.679 0.394 -53.120 1.00 12.45 10 ALA D C 1
ATOM 4610 O O . ALA D 1 10 ? -44.490 1.113 -52.145 1.00 12.71 10 ALA D O 1
ATOM 4612 N N . THR D 1 11 ? -45.774 0.514 -53.881 1.00 13.17 11 THR D N 1
ATOM 4613 C CA . THR D 1 11 ? -46.752 1.577 -53.533 1.00 14.95 11 THR D CA 1
ATOM 4614 C C . THR D 1 11 ? -47.630 1.295 -52.289 1.00 14.61 11 THR D C 1
ATOM 4615 O O . THR D 1 11 ? -48.093 2.260 -51.706 1.00 17.18 11 THR D O 1
ATOM 4619 N N . LYS D 1 12 ? -47.788 0.053 -51.811 1.00 14.29 12 LYS D N 1
ATOM 4620 C CA . LYS D 1 12 ? -48.622 -0.242 -50.677 1.00 15.37 12 LYS D CA 1
ATOM 4621 C C . LYS D 1 12 ? -47.808 -0.445 -49.417 1.00 15.41 12 LYS D C 1
ATOM 4622 O O . LYS D 1 12 ? -46.622 -0.734 -49.514 1.00 12.81 12 LYS D O 1
ATOM 4626 N N . GLU D 1 13 ? -48.447 -0.400 -48.255 1.00 13.46 13 GLU D N 1
ATOM 4627 C CA . GLU D 1 13 ? -47.699 -0.730 -47.000 1.00 14.63 13 GLU D CA 1
ATOM 4628 C C . GLU D 1 13 ? -47.271 -2.197 -46.950 1.00 13.53 13 GLU D C 1
ATOM 4629 O O . GLU D 1 13 ? -47.919 -3.057 -47.546 1.00 16.01 13 GLU D O 1
ATOM 4635 N N . PRO D 1 14 ? -46.144 -2.511 -46.314 1.00 12.69 14 PRO D N 1
ATOM 4636 C CA . PRO D 1 14 ? -45.248 -1.657 -45.590 1.00 13.02 14 PRO D CA 1
ATOM 4637 C C . PRO D 1 14 ? -44.194 -1.122 -46.522 1.00 10.72 14 PRO D C 1
ATOM 4638 O O . PRO D 1 14 ? -43.346 -0.401 -46.057 1.00 9.44 14 PRO D O 1
ATOM 4642 N N . TYR D 1 15 ? -44.215 -1.501 -47.827 1.00 8.08 15 TYR D N 1
ATOM 4643 C CA . TYR D 1 15 ? -43.130 -1.171 -48.731 1.00 5.62 15 TYR D CA 1
ATOM 4644 C C . TYR D 1 15 ? -43.042 0.333 -49.013 1.00 5.26 15 TYR D C 1
ATOM 4645 O O . TYR D 1 15 ? -41.919 0.811 -49.282 1.00 8.12 15 TYR D O 1
ATOM 4654 N N . ASN D 1 16 ? -44.165 1.024 -48.844 1.00 9.81 16 ASN D N 1
ATOM 4655 C CA . ASN D 1 16 ? -44.104 2.431 -49.143 1.00 9.17 16 ASN D CA 1
ATOM 4656 C C . ASN D 1 16 ? -43.526 3.196 -47.950 1.00 10.73 16 ASN D C 1
ATOM 4657 O O . ASN D 1 16 ? -43.535 4.452 -47.993 1.00 11.55 16 ASN D O 1
ATOM 4662 N N . SER D 1 17 ? -43.078 2.511 -46.921 1.00 7.84 17 SER D N 1
ATOM 4663 C CA A SER D 1 17 ? -42.315 3.152 -45.869 0.50 9.04 17 SER D CA 1
ATOM 4664 C CA B SER D 1 17 ? -42.275 3.161 -45.860 0.50 7.46 17 SER D CA 1
ATOM 4665 C C . SER D 1 17 ? -40.793 2.982 -46.023 1.00 7.56 17 SER D C 1
ATOM 4666 O O . SER D 1 17 ? -40.013 3.496 -45.247 1.00 8.71 17 SER D O 1
ATOM 4671 N N . VAL D 1 18 ? -40.332 2.246 -47.017 1.00 6.53 18 VAL D N 1
ATOM 4672 C CA . VAL D 1 18 ? -38.892 1.959 -47.167 1.00 7.18 18 VAL D CA 1
ATOM 4673 C C . VAL D 1 18 ? -38.349 3.061 -48.082 1.00 7.80 18 VAL D C 1
ATOM 4674 O O . VAL D 1 18 ? -38.995 3.462 -49.058 1.00 8.99 18 VAL D O 1
ATOM 4678 N N . VAL D 1 19 ? -37.226 3.612 -47.728 1.00 6.12 19 VAL D N 1
ATOM 4679 C CA A VAL D 1 19 ? -36.640 4.670 -48.570 0.50 6.27 19 VAL D CA 1
ATOM 4680 C CA B VAL D 1 19 ? -36.548 4.730 -48.419 0.50 7.16 19 VAL D CA 1
ATOM 4681 C C . VAL D 1 19 ? -35.199 4.277 -48.918 1.00 7.99 19 VAL D C 1
ATOM 4682 O O . VAL D 1 19 ? -34.504 3.552 -48.217 1.00 7.23 19 VAL D O 1
ATOM 4689 N N . ALA D 1 20 ? -34.756 4.701 -50.128 1.00 6.71 20 ALA D N 1
ATOM 4690 C CA . ALA D 1 20 ? -33.406 4.493 -50.636 1.00 7.91 20 ALA D CA 1
ATOM 4691 C C . ALA D 1 20 ? -32.549 5.723 -50.385 1.00 7.53 20 ALA D C 1
ATOM 4692 O O . ALA D 1 20 ? -32.968 6.864 -50.663 1.00 8.99 20 ALA D O 1
ATOM 4694 N N . PHE D 1 21 ? -31.384 5.500 -49.838 1.00 7.05 21 PHE D N 1
ATOM 4695 C CA . PHE D 1 21 ? -30.325 6.509 -49.776 1.00 7.20 21 PHE D CA 1
ATOM 4696 C C . PHE D 1 21 ? -29.169 6.026 -50.655 1.00 7.52 21 PHE D C 1
ATOM 4697 O O . PHE D 1 21 ? -29.082 4.782 -50.975 1.00 8.35 21 PHE D O 1
ATOM 4705 N N . VAL D 1 22 ? -28.273 6.950 -51.071 1.00 8.39 22 VAL D N 1
ATOM 4706 C CA . VAL D 1 22 ? -27.056 6.443 -51.726 1.00 9.36 22 VAL D CA 1
ATOM 4707 C C . VAL D 1 22 ? -26.363 5.450 -50.721 1.00 10.39 22 VAL D C 1
ATOM 4708 O O . VAL D 1 22 ? -26.154 5.757 -49.512 1.00 10.03 22 VAL D O 1
ATOM 4712 N N . GLY D 1 23 ? -26.065 4.280 -51.242 1.00 9.36 23 GLY D N 1
ATOM 4713 C CA . GLY D 1 23 ? -25.446 3.204 -50.533 1.00 9.80 23 GLY D CA 1
ATOM 4714 C C . GLY D 1 23 ? -26.314 2.514 -49.479 1.00 9.71 23 GLY D C 1
ATOM 4715 O O . GLY D 1 23 ? -25.745 1.589 -48.829 1.00 9.35 23 GLY D O 1
ATOM 4716 N N . GLY D 1 24 ? -27.623 2.834 -49.309 1.00 7.50 24 GLY D N 1
ATOM 4717 C CA . GLY D 1 24 ? -28.301 2.020 -48.239 1.00 6.75 24 GLY D CA 1
ATOM 4718 C C . GLY D 1 24 ? -29.742 2.378 -48.159 1.00 5.70 24 GLY D C 1
ATOM 4719 O O . GLY D 1 24 ? -30.352 2.815 -49.167 1.00 7.45 24 GLY D O 1
ATOM 4720 N N . THR D 1 25 ? -30.355 2.089 -46.980 1.00 4.92 25 THR D N 1
ATOM 4721 C CA . THR D 1 25 ? -31.810 2.046 -46.840 1.00 5.40 25 THR D CA 1
ATOM 4722 C C . THR D 1 25 ? -32.221 2.756 -45.555 1.00 5.55 25 THR D C 1
ATOM 4723 O O . THR D 1 25 ? -31.406 2.916 -44.648 1.00 7.11 25 THR D O 1
ATOM 4727 N N . GLY D 1 26 ? -33.456 3.241 -45.523 1.00 5.82 26 GLY D N 1
ATOM 4728 C CA . GLY D 1 26 ? -34.024 3.758 -44.282 1.00 5.64 26 GLY D CA 1
ATOM 4729 C C . GLY D 1 26 ? -35.475 3.351 -44.183 1.00 5.13 26 GLY D C 1
ATOM 4730 O O . GLY D 1 26 ? -36.016 2.773 -45.140 1.00 6.60 26 GLY D O 1
ATOM 4731 N N . VAL D 1 27 ? -36.145 3.682 -43.060 1.00 5.89 27 VAL D N 1
ATOM 4732 C CA . VAL D 1 27 ? -37.592 3.391 -42.945 1.00 6.14 27 VAL D CA 1
ATOM 4733 C C . VAL D 1 27 ? -38.314 4.618 -42.350 1.00 7.43 27 VAL D C 1
ATOM 4734 O O . VAL D 1 27 ? -37.803 5.225 -41.406 1.00 6.98 27 VAL D O 1
ATOM 4738 N N . VAL D 1 28 ? -39.476 4.930 -42.921 1.00 6.14 28 VAL D N 1
ATOM 4739 C CA . VAL D 1 28 ? -40.314 6.073 -42.377 1.00 5.44 28 VAL D CA 1
ATOM 4740 C C . VAL D 1 28 ? -41.035 5.662 -41.120 1.00 6.63 28 VAL D C 1
ATOM 4741 O O . VAL D 1 28 ? -41.786 4.675 -41.124 1.00 8.83 28 VAL D O 1
ATOM 4745 N N . VAL D 1 29 ? -40.897 6.471 -40.084 1.00 7.85 29 VAL D N 1
ATOM 4746 C CA . VAL D 1 29 ? -41.632 6.227 -38.834 1.00 7.38 29 VAL D CA 1
ATOM 4747 C C . VAL D 1 29 ? -42.647 7.322 -38.476 1.00 10.09 29 VAL D C 1
ATOM 4748 O O . VAL D 1 29 ? -43.465 7.102 -37.495 1.00 9.59 29 VAL D O 1
ATOM 4752 N N . GLY D 1 30 ? -42.637 8.401 -39.224 1.00 8.87 30 GLY 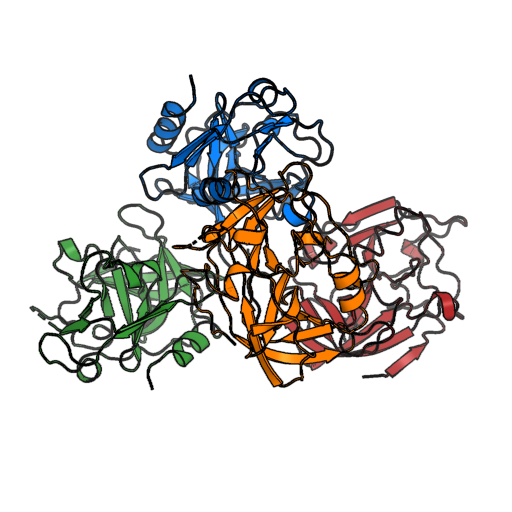D N 1
ATOM 4753 C CA . GLY D 1 30 ? -43.582 9.470 -38.909 1.00 9.39 30 GLY D CA 1
ATOM 4754 C C . GLY D 1 30 ? -43.381 10.638 -39.820 1.00 9.22 30 GLY D C 1
ATOM 4755 O O . GLY D 1 30 ? -42.567 10.613 -40.720 1.00 8.67 30 GLY D O 1
ATOM 4756 N N . LYS D 1 31 ? -44.137 11.715 -39.544 1.00 9.17 31 LYS D N 1
ATOM 4757 C CA . LYS D 1 31 ? -44.113 12.868 -40.390 1.00 9.70 31 LYS D CA 1
ATOM 4758 C C . LYS D 1 31 ? -42.721 13.361 -40.673 1.00 10.10 31 LYS D C 1
ATOM 4759 O O . LYS D 1 31 ? -41.991 13.709 -39.719 1.00 10.50 31 LYS D O 1
ATOM 4765 N N . ASN D 1 32 ? -42.340 13.334 -41.974 1.00 8.13 32 ASN D N 1
ATOM 4766 C CA . ASN D 1 32 ? -41.015 13.790 -42.446 1.00 9.33 32 ASN D CA 1
ATOM 4767 C C . ASN D 1 32 ? -39.812 13.081 -41.759 1.00 8.41 32 ASN D C 1
ATOM 4768 O O . ASN D 1 32 ? -38.724 13.677 -41.728 1.00 11.07 32 ASN D O 1
ATOM 4773 N N . THR D 1 33 ? -40.047 11.911 -41.156 1.00 7.82 33 THR D N 1
ATOM 4774 C CA . THR D 1 33 ? -38.986 11.379 -40.258 1.00 5.56 33 THR D CA 1
ATOM 4775 C C . THR D 1 33 ? -38.640 9.926 -40.642 1.00 7.64 33 THR D C 1
ATOM 4776 O O . THR D 1 33 ? -39.553 9.051 -40.687 1.00 8.48 33 THR D O 1
ATOM 4780 N N . ILE D 1 34 ? -37.360 9.742 -40.900 1.00 8.02 34 ILE D N 1
ATOM 4781 C CA . ILE D 1 34 ? -36.830 8.439 -41.334 1.00 5.69 34 ILE D CA 1
ATOM 4782 C C . ILE D 1 34 ? -35.806 7.945 -40.321 1.00 7.63 34 ILE D C 1
ATOM 4783 O O . ILE D 1 34 ? -35.053 8.732 -39.792 1.00 9.18 34 ILE D O 1
ATOM 4788 N N . VAL D 1 35 ? -35.718 6.623 -40.133 1.00 6.61 35 VAL D N 1
ATOM 4789 C CA . VAL D 1 35 ? -34.646 6.020 -39.323 1.00 8.35 35 VAL D CA 1
ATOM 4790 C C . VAL D 1 35 ? -33.728 5.269 -40.224 1.00 8.24 35 VAL D C 1
ATOM 4791 O O . VAL D 1 35 ? -34.154 4.582 -41.184 1.00 7.26 35 VAL D O 1
ATOM 4795 N N . THR D 1 36 ? -32.412 5.431 -39.953 1.00 5.14 36 THR D N 1
ATOM 4796 C CA . THR D 1 36 ? -31.389 4.682 -40.776 1.00 7.10 36 THR D CA 1
ATOM 4797 C C . THR D 1 36 ? -30.165 4.533 -39.876 1.00 7.20 36 THR D C 1
ATOM 4798 O O . THR D 1 36 ? -30.299 4.854 -38.669 1.00 6.98 36 THR D O 1
ATOM 4802 N N . ASN D 1 37 ? -29.014 4.034 -40.373 1.00 7.52 37 ASN D N 1
ATOM 4803 C CA A ASN D 1 37 ? -27.876 4.025 -39.444 0.50 8.31 37 ASN D CA 1
ATOM 4804 C CA B ASN D 1 37 ? -27.786 3.979 -39.548 0.50 10.28 37 ASN D CA 1
ATOM 4805 C C . ASN D 1 37 ? -27.060 5.317 -39.548 1.00 8.13 37 ASN D C 1
ATOM 4806 O O . ASN D 1 37 ? -27.407 6.256 -40.307 1.00 9.67 37 ASN D O 1
ATOM 4815 N N . LYS D 1 38 ? -26.001 5.437 -38.720 1.00 7.16 38 LYS D N 1
ATOM 4816 C CA . LYS D 1 38 ? -25.300 6.746 -38.700 1.00 6.61 38 LYS D CA 1
ATOM 4817 C C . LYS D 1 38 ? -24.527 7.005 -39.992 1.00 8.29 38 LYS D C 1
ATOM 4818 O O . LYS D 1 38 ? -24.595 8.137 -40.501 1.00 10.77 38 LYS D O 1
ATOM 4824 N N . HIS D 1 39 ? -23.868 5.960 -40.514 1.00 9.64 39 HIS D N 1
ATOM 4825 C CA . HIS D 1 39 ? -22.961 6.282 -41.660 1.00 12.18 39 HIS D CA 1
ATOM 4826 C C . HIS D 1 39 ? -23.808 6.639 -42.877 1.00 10.72 39 HIS D C 1
ATOM 4827 O O . HIS D 1 39 ? -23.446 7.557 -43.674 1.00 10.76 39 HIS D O 1
ATOM 4834 N N . ILE D 1 40 ? -24.939 5.947 -43.057 1.00 9.18 40 ILE D N 1
ATOM 4835 C CA . ILE D 1 40 ? -25.752 6.243 -44.236 1.00 8.95 40 ILE D CA 1
ATOM 4836 C C . ILE D 1 40 ? -26.275 7.687 -44.159 1.00 11.51 40 ILE D C 1
ATOM 4837 O O . ILE D 1 40 ? -26.239 8.403 -45.195 1.00 12.82 40 ILE D O 1
ATOM 4842 N N . ALA D 1 41 ? -26.634 8.149 -42.971 1.00 10.58 41 ALA D N 1
ATOM 4843 C CA . ALA D 1 41 ? -27.175 9.513 -42.816 1.00 11.03 41 ALA D CA 1
ATOM 4844 C C . ALA D 1 41 ? -26.025 10.507 -42.980 1.00 10.79 41 ALA D C 1
ATOM 4845 O O . ALA D 1 41 ? -26.158 11.506 -43.692 1.00 12.70 41 ALA D O 1
ATOM 4847 N N . LYS D 1 42 ? -24.897 10.194 -42.394 1.00 12.12 42 LYS D N 1
ATOM 4848 C CA . LYS D 1 42 ? -23.788 11.168 -42.359 1.00 14.32 42 LYS D CA 1
ATOM 4849 C C . LYS D 1 42 ? -23.083 11.291 -43.700 1.00 15.07 42 LYS D C 1
ATOM 4850 O O . LYS D 1 42 ? -22.700 12.401 -44.104 1.00 16.97 42 LYS D O 1
ATOM 4854 N N . SER D 1 43 ? -22.961 10.183 -44.403 1.00 14.66 43 SER D N 1
ATOM 4855 C CA A SER D 1 43 ? -22.277 10.198 -45.700 0.50 15.01 43 SER D CA 1
ATOM 4856 C CA B SER D 1 43 ? -22.261 10.193 -45.691 0.50 15.27 43 SER D CA 1
ATOM 4857 C C . SER D 1 43 ? -23.118 10.996 -46.676 1.00 15.27 43 SER D C 1
ATOM 4858 O O . SER D 1 43 ? -22.594 11.774 -47.528 1.00 13.92 43 SER D O 1
ATOM 4863 N N . ASN D 1 44 ? -24.452 10.908 -46.507 1.00 12.13 44 ASN D N 1
ATOM 4864 C CA . ASN D 1 44 ? -25.388 11.671 -47.346 1.00 13.35 44 ASN D CA 1
ATOM 4865 C C . ASN D 1 44 ? -25.476 13.145 -46.936 1.00 15.61 44 ASN D C 1
ATOM 4866 O O . ASN D 1 44 ? -26.141 13.954 -47.602 1.00 15.61 44 ASN D O 1
ATOM 4871 N N . ASP D 1 45 ? -24.759 13.502 -45.867 1.00 16.82 45 ASP D N 1
ATOM 4872 C CA . ASP D 1 45 ? -24.660 14.910 -45.399 1.00 19.04 45 ASP D CA 1
ATOM 4873 C C . ASP D 1 45 ? -23.388 15.524 -45.947 1.00 19.45 45 ASP D C 1
ATOM 4874 O O . ASP D 1 45 ? -23.279 16.747 -45.953 1.00 23.29 45 ASP D O 1
ATOM 4879 N N . ILE D 1 46 ? -22.417 14.737 -46.402 1.00 16.11 46 ILE D N 1
ATOM 4880 C CA . ILE D 1 46 ? -21.158 15.278 -46.938 1.00 15.76 46 ILE D CA 1
ATOM 4881 C C . ILE D 1 46 ? -21.358 15.472 -48.431 1.00 17.20 46 ILE D C 1
ATOM 4882 O O . ILE D 1 46 ? -21.181 16.551 -48.967 1.00 17.42 46 ILE D O 1
ATOM 4887 N N . PHE D 1 47 ? -21.815 14.419 -49.069 1.00 14.21 47 PHE D N 1
ATOM 4888 C CA . PHE D 1 47 ? -22.223 14.465 -50.510 1.00 13.40 47 PHE D CA 1
ATOM 4889 C C . PHE D 1 47 ? -23.706 14.436 -50.445 1.00 11.84 47 PHE D C 1
ATOM 4890 O O . PHE D 1 47 ? -24.358 13.380 -50.230 1.00 13.60 47 PHE D O 1
ATOM 4898 N N . LYS D 1 48 ? -24.297 15.627 -50.585 1.00 13.41 48 LYS D N 1
ATOM 4899 C CA . LYS D 1 48 ? -25.684 15.791 -50.217 1.00 13.73 48 LYS D CA 1
ATOM 4900 C C . LYS D 1 48 ? -26.573 15.349 -51.363 1.00 14.25 48 LYS D C 1
ATOM 4901 O O . LYS D 1 48 ? -26.642 15.945 -52.419 1.00 16.26 48 LYS D O 1
ATOM 4907 N N . ASN D 1 49 ? -27.137 14.177 -51.198 1.00 13.28 49 ASN D N 1
ATOM 4908 C CA A ASN D 1 49 ? -28.135 13.818 -52.176 0.50 12.77 49 ASN D CA 1
ATOM 4909 C CA B ASN D 1 49 ? -27.999 13.547 -52.200 0.50 12.37 49 ASN D CA 1
ATOM 4910 C C . ASN D 1 49 ? -29.480 13.569 -51.581 1.00 11.77 49 ASN D C 1
ATOM 4911 O O . ASN D 1 49 ? -29.690 13.669 -50.346 1.00 14.68 49 ASN D O 1
ATOM 4920 N N . ARG D 1 50 ? -30.459 13.389 -52.426 1.00 10.73 50 ARG D N 1
ATOM 4921 C CA . ARG D 1 50 ? -31.824 13.263 -52.010 1.00 8.87 50 ARG D CA 1
ATOM 4922 C C . ARG D 1 50 ? -32.111 11.841 -51.592 1.00 11.38 50 ARG D C 1
ATOM 4923 O O . ARG D 1 50 ? -31.307 10.961 -51.867 1.00 14.06 50 ARG D O 1
ATOM 4931 N N . VAL D 1 51 ? -33.184 11.656 -50.850 1.00 9.69 51 VAL D N 1
ATOM 4932 C CA . VAL D 1 51 ? -33.631 10.286 -50.549 1.00 12.16 51 VAL D CA 1
ATOM 4933 C C . VAL D 1 51 ? -34.840 9.967 -51.413 1.00 11.53 51 VAL D C 1
ATOM 4934 O O . VAL D 1 51 ? -35.682 10.848 -51.739 1.00 12.34 51 VAL D O 1
ATOM 4938 N N . SER D 1 52 ? -34.920 8.698 -51.810 1.00 7.70 52 SER D N 1
ATOM 4939 C CA . SER D 1 52 ? -35.950 8.321 -52.793 1.00 6.97 52 SER D CA 1
ATOM 4940 C C . SER D 1 52 ? -37.056 7.543 -52.046 1.00 8.95 52 SER D C 1
ATOM 4941 O O . SER D 1 52 ? -36.725 6.556 -51.345 1.00 10.84 52 SER D O 1
ATOM 4944 N N . ALA D 1 53 ? -38.340 7.953 -52.069 1.00 9.28 53 ALA D N 1
ATOM 4945 C CA . ALA D 1 53 ? -39.419 7.244 -51.363 1.00 8.88 53 ALA D CA 1
ATOM 4946 C C . ALA D 1 53 ? -39.770 5.963 -52.154 1.00 10.60 53 ALA D C 1
ATOM 4947 O O . ALA D 1 53 ? -40.332 6.023 -53.264 1.00 10.70 53 ALA D O 1
ATOM 4949 N N . HIS D 1 54 ? -39.439 4.798 -51.546 1.00 10.15 54 HIS D N 1
ATOM 4950 C CA . HIS D 1 54 ? -39.881 3.486 -51.972 1.00 9.19 54 HIS D CA 1
ATOM 4951 C C . HIS D 1 54 ? -39.672 3.261 -53.486 1.00 8.69 54 HIS D C 1
ATOM 4952 O O . HIS D 1 54 ? -40.565 2.740 -54.171 1.00 8.97 54 HIS D O 1
ATOM 4959 N N . HIS D 1 55 ? -38.467 3.581 -53.984 1.00 9.11 55 HIS D N 1
ATOM 4960 C CA . HIS D 1 55 ? -38.207 3.233 -55.380 1.00 9.37 55 HIS D CA 1
ATOM 4961 C C . HIS D 1 55 ? -38.452 1.700 -55.583 1.00 10.33 55 HIS D C 1
ATOM 4962 O O . HIS D 1 55 ? -38.038 0.895 -54.770 1.00 10.33 55 HIS D O 1
ATOM 4969 N N . SER D 1 56 ? -39.012 1.344 -56.720 1.00 9.93 56 SER D N 1
ATOM 4970 C CA . SER D 1 56 ? -39.113 -0.084 -57.089 1.00 11.01 56 SER D CA 1
ATOM 4971 C C . SER D 1 56 ? -39.094 -0.098 -58.631 1.00 12.61 56 SER D C 1
ATOM 4972 O O . SER D 1 56 ? -39.284 0.989 -59.313 1.00 13.29 56 SER D O 1
ATOM 4975 N N . SER D 1 57 ? -38.916 -1.297 -59.165 1.00 13.63 57 SER D N 1
ATOM 4976 C CA . SER D 1 57 ? -38.672 -1.429 -60.618 1.00 14.83 57 SER D CA 1
ATOM 4977 C C . SER D 1 57 ? -39.933 -1.046 -61.420 1.00 19.06 57 SER D C 1
ATOM 4978 O O . SER D 1 57 ? -39.771 -0.514 -62.562 1.00 19.53 57 SER D O 1
ATOM 4981 N N . LYS D 1 58 ? -41.142 -1.311 -60.900 1.00 17.94 58 LYS D N 1
ATOM 4982 C CA . LYS D 1 58 ? -42.441 -1.012 -61.591 1.00 23.13 58 LYS D CA 1
ATOM 4983 C C . LYS D 1 58 ? -43.287 0.021 -60.931 1.00 24.33 58 LYS D C 1
ATOM 4984 O O . LYS D 1 58 ? -44.101 0.652 -61.603 1.00 25.66 58 LYS D O 1
ATOM 4989 N N . GLY D 1 59 ? -43.137 0.228 -59.633 1.00 23.62 59 GLY D N 1
ATOM 4990 C CA . GLY D 1 59 ? -44.157 0.984 -58.964 1.00 28.03 59 GLY D CA 1
ATOM 4991 C C . GLY D 1 59 ? -43.998 2.473 -59.267 1.00 31.76 59 GLY D C 1
ATOM 4992 O O . GLY D 1 59 ? -42.836 2.923 -59.389 1.00 33.23 59 GLY D O 1
ATOM 4993 N N . LYS D 1 60 ? -45.153 3.175 -59.434 1.00 32.67 60 LYS D N 1
ATOM 4994 C CA . LYS D 1 60 ? -45.297 4.638 -59.579 1.00 33.44 60 LYS D CA 1
ATOM 4995 C C . LYS D 1 60 ? -44.469 5.395 -58.529 1.00 31.93 60 LYS D C 1
ATOM 4996 O O . LYS D 1 60 ? -44.524 5.077 -57.332 1.00 32.58 60 LYS D O 1
ATOM 4999 N N A GLY D 1 61 ? -43.925 6.509 -59.042 0.50 30.36 61 GLY D N 1
ATOM 5000 N N B GLY D 1 61 ? -43.593 6.317 -58.933 0.50 30.57 61 GLY D N 1
ATOM 5001 C CA A GLY D 1 61 ? -42.941 7.325 -58.377 0.50 28.21 61 GLY D CA 1
ATOM 5002 C CA B GLY D 1 61 ? -42.342 6.583 -58.156 0.50 28.12 61 GLY D CA 1
ATOM 5003 C C A GLY D 1 61 ? -43.432 7.925 -57.089 0.50 25.42 61 GLY D C 1
ATOM 5004 C C B GLY D 1 61 ? -42.104 6.557 -56.633 0.50 24.68 61 GLY D C 1
ATOM 5005 O O A GLY D 1 61 ? -44.428 8.652 -57.088 0.50 26.73 61 GLY D O 1
ATOM 5006 O O B GLY D 1 61 ? -41.275 5.708 -56.124 0.50 23.79 61 GLY D O 1
ATOM 5007 N N . GLY D 1 62 ? -42.692 7.612 -56.024 1.00 24.24 62 GLY D N 1
ATOM 5008 C CA . GLY D 1 62 ? -42.843 8.169 -54.587 1.00 18.03 62 GLY D CA 1
ATOM 5009 C C . GLY D 1 62 ? -42.296 9.658 -54.385 1.00 11.31 62 GLY D C 1
ATOM 5010 O O . GLY D 1 62 ? -42.821 10.438 -53.496 1.00 13.30 62 GLY D O 1
ATOM 5011 N N . GLY D 1 63 ? -41.356 10.015 -55.248 1.00 12.88 63 GLY D N 1
ATOM 5012 C CA . GLY D 1 63 ? -40.731 11.347 -55.131 1.00 12.16 63 GLY D CA 1
ATOM 5013 C C . GLY D 1 63 ? -39.348 11.203 -54.512 1.00 12.71 63 GLY D C 1
ATOM 5014 O O . GLY D 1 63 ? -39.031 10.179 -53.879 1.00 11.78 63 GLY D O 1
ATOM 5015 N N . ASN D 1 64 ? -38.499 12.192 -54.804 1.00 9.35 64 ASN D N 1
ATOM 5016 C CA . ASN D 1 64 ? -37.208 12.302 -54.114 1.00 9.08 64 ASN D CA 1
ATOM 5017 C C . ASN D 1 64 ? -37.219 13.515 -53.285 1.00 10.02 64 ASN D C 1
ATOM 5018 O O . ASN D 1 64 ? -37.832 14.578 -53.665 1.00 11.92 64 ASN D O 1
ATOM 5023 N N . TYR D 1 65 ? -36.569 13.452 -52.110 1.00 9.21 65 TYR D N 1
ATOM 5024 C CA . TYR D 1 65 ? -36.725 14.512 -51.103 1.00 9.46 65 TYR D CA 1
ATOM 5025 C C . TYR D 1 65 ? -35.396 14.993 -50.550 1.00 12.27 65 TYR D C 1
ATOM 5026 O O . TYR D 1 65 ? -34.505 14.211 -50.355 1.00 10.18 65 TYR D O 1
ATOM 5035 N N . ASP D 1 66 ? -35.250 16.297 -50.289 1.00 10.73 66 ASP D N 1
ATOM 5036 C CA . ASP D 1 66 ? -34.041 16.785 -49.733 1.00 11.47 66 ASP D CA 1
ATOM 5037 C C . ASP D 1 66 ? -34.031 16.554 -48.239 1.00 9.71 66 ASP D C 1
ATOM 5038 O O . ASP D 1 66 ? -35.082 16.667 -47.590 1.00 10.45 66 ASP D O 1
ATOM 5043 N N . VAL D 1 67 ? -32.863 16.220 -47.706 1.00 8.73 67 VAL D N 1
ATOM 5044 C CA . VAL D 1 67 ? -32.671 16.113 -46.229 1.00 10.19 67 VAL D CA 1
ATOM 5045 C C . VAL D 1 67 ? -32.590 17.496 -45.566 1.00 10.77 67 VAL D C 1
ATOM 5046 O O . VAL D 1 67 ? -31.844 18.375 -46.017 1.00 14.47 67 VAL D O 1
ATOM 5050 N N . LYS D 1 68 ? -33.369 17.681 -44.510 1.00 11.82 68 LYS D N 1
ATOM 5051 C CA . LYS D 1 68 ? -33.426 18.962 -43.779 1.00 11.81 68 LYS D CA 1
ATOM 5052 C C . LYS D 1 68 ? -32.435 18.940 -42.630 1.00 14.15 68 LYS D C 1
ATOM 5053 O O . LYS D 1 68 ? -31.807 19.969 -42.321 1.00 15.43 68 LYS D O 1
ATOM 5059 N N . ASP D 1 69 ? -32.311 17.815 -41.935 1.00 12.16 69 ASP D N 1
ATOM 5060 C CA . ASP D 1 69 ? -31.447 17.699 -40.753 1.00 11.95 69 ASP D CA 1
ATOM 5061 C C . ASP D 1 69 ? -31.281 16.234 -40.381 1.00 11.74 69 ASP D C 1
ATOM 5062 O O . ASP D 1 69 ? -32.102 15.404 -40.729 1.00 11.03 69 ASP D O 1
ATOM 5067 N N . ILE D 1 70 ? -30.214 15.956 -39.637 1.00 11.81 70 ILE D N 1
ATOM 5068 C CA . ILE D 1 70 ? -30.020 14.628 -39.077 1.00 10.86 70 ILE D CA 1
ATOM 5069 C C . ILE D 1 70 ? -29.853 14.742 -37.568 1.00 11.19 70 ILE D C 1
ATOM 5070 O O . ILE D 1 70 ? -29.151 15.669 -37.107 1.00 13.85 70 ILE D O 1
ATOM 5075 N N . VAL D 1 71 ? -30.330 13.750 -36.845 1.00 9.06 71 VAL D N 1
ATOM 5076 C CA . VAL D 1 71 ? -30.121 13.633 -35.341 1.00 9.78 71 VAL D CA 1
ATOM 5077 C C . VAL D 1 71 ? -29.557 12.257 -35.090 1.00 10.31 71 VAL D C 1
ATOM 5078 O O . VAL D 1 71 ? -30.250 11.237 -35.221 1.00 12.37 71 VAL D O 1
ATOM 5082 N N . GLU D 1 72 ? -28.268 12.244 -34.726 1.00 11.34 72 GLU D N 1
ATOM 5083 C CA . GLU D 1 72 ? -27.607 10.942 -34.478 1.00 11.57 72 GLU D CA 1
ATOM 5084 C C . GLU D 1 72 ? -27.953 10.555 -33.069 1.00 11.49 72 GLU D C 1
ATOM 5085 O O . GLU D 1 72 ? -28.067 11.408 -32.150 1.00 13.30 72 GLU D O 1
ATOM 5091 N N . TYR D 1 73 ? -28.190 9.282 -32.797 1.00 9.91 73 TYR D N 1
ATOM 5092 C CA . TYR D 1 73 ? -28.417 8.865 -31.403 1.00 8.09 73 TYR D CA 1
ATOM 5093 C C . TYR D 1 73 ? -27.176 9.116 -30.554 1.00 9.60 73 TYR D C 1
ATOM 5094 O O . TYR D 1 73 ? -26.092 8.696 -30.920 1.00 10.23 73 TYR D O 1
ATOM 5103 N N . PRO D 1 74 ? -27.332 9.828 -29.448 1.00 10.64 74 PRO D N 1
ATOM 5104 C CA . PRO D 1 74 ? -26.135 10.311 -28.709 1.00 10.78 74 PRO D CA 1
ATOM 5105 C C . PRO D 1 74 ? -25.696 9.173 -27.778 1.00 12.26 74 PRO D C 1
ATOM 5106 O O . PRO D 1 74 ? -25.825 9.229 -26.542 1.00 14.26 74 PRO D O 1
ATOM 5110 N N . GLY D 1 75 ? -25.170 8.131 -28.375 1.00 11.80 75 GLY D N 1
ATOM 5111 C CA . GLY D 1 75 ? -24.782 6.898 -27.652 1.00 11.06 75 GLY D CA 1
ATOM 5112 C C . GLY D 1 75 ? -24.132 5.960 -28.676 1.00 11.79 75 GLY D C 1
ATOM 5113 O O . GLY D 1 75 ? -23.952 6.327 -29.832 1.00 11.65 75 GLY D O 1
ATOM 5114 N N . LYS D 1 76 ? -23.830 4.734 -28.258 1.00 10.56 76 LYS D N 1
ATOM 5115 C CA . LYS D 1 76 ? -23.097 3.802 -29.060 1.00 12.86 76 LYS D CA 1
ATOM 5116 C C . LYS D 1 76 ? -23.909 3.242 -30.245 1.00 12.43 76 LYS D C 1
ATOM 5117 O O . LYS D 1 76 ? -23.286 2.912 -31.313 1.00 13.37 76 LYS D O 1
ATOM 5123 N N . GLU D 1 77 ? -25.220 3.172 -30.072 1.00 11.56 77 GLU D N 1
ATOM 5124 C CA . GLU D 1 77 ? -26.015 2.422 -31.072 1.00 11.29 77 GLU D CA 1
ATOM 5125 C C . GLU D 1 77 ? -25.857 3.079 -32.437 1.00 12.66 77 GLU D C 1
ATOM 5126 O O . GLU D 1 77 ? -25.861 4.287 -32.544 1.00 12.82 77 GLU D O 1
ATOM 5132 N N . ASP D 1 78 ? -25.877 2.239 -33.458 1.00 11.74 78 ASP D N 1
ATOM 5133 C CA . ASP D 1 78 ? -25.702 2.681 -34.837 1.00 12.18 78 ASP D CA 1
ATOM 5134 C C . ASP D 1 78 ? -27.033 3.173 -35.459 1.00 13.44 78 ASP D C 1
ATOM 5135 O O . ASP D 1 78 ? -27.616 2.564 -36.385 1.00 11.40 78 ASP D O 1
ATOM 5140 N N . LEU D 1 79 ? -27.559 4.285 -34.907 1.00 11.15 79 LEU D N 1
ATOM 5141 C CA . LEU D 1 79 ? -28.900 4.745 -35.259 1.00 9.44 79 LEU D CA 1
ATOM 5142 C C . LEU D 1 79 ? -28.891 6.254 -35.502 1.00 9.33 79 LEU D C 1
ATOM 5143 O O . LEU D 1 79 ? -28.255 6.996 -34.726 1.00 8.36 79 LEU D O 1
ATOM 5148 N N . ALA D 1 80 ? -29.645 6.732 -36.517 1.00 8.05 80 ALA D N 1
ATOM 5149 C CA . ALA D 1 80 ? -29.803 8.171 -36.737 1.00 7.31 80 ALA D CA 1
ATOM 5150 C C . ALA D 1 80 ? -31.183 8.418 -37.283 1.00 9.84 80 ALA D C 1
ATOM 5151 O O . ALA D 1 80 ? -31.789 7.561 -37.926 1.00 9.48 80 ALA D O 1
ATOM 5153 N N . ILE D 1 81 ? -31.617 9.622 -37.011 1.00 7.05 81 ILE D N 1
ATOM 5154 C CA . ILE D 1 81 ? -32.939 10.063 -37.489 1.00 9.87 81 ILE D CA 1
ATOM 5155 C C . ILE D 1 81 ? -32.617 11.058 -38.600 1.00 9.73 81 ILE D C 1
ATOM 5156 O O . ILE D 1 81 ? -31.725 11.921 -38.468 1.00 10.58 81 ILE D O 1
ATOM 5161 N N . VAL D 1 82 ? -33.333 10.931 -39.714 1.00 7.53 82 VAL D N 1
ATOM 5162 C CA . VAL D 1 82 ? -33.144 11.857 -40.843 1.00 10.18 82 VAL D CA 1
ATOM 5163 C C . VAL D 1 82 ? -34.485 12.516 -41.082 1.00 9.47 82 VAL D C 1
ATOM 5164 O O . VAL D 1 82 ? -35.539 11.867 -41.207 1.00 9.99 82 VAL D O 1
ATOM 5168 N N . HIS D 1 83 ? -34.497 13.864 -41.129 1.00 8.46 83 HIS D N 1
ATOM 5169 C CA . HIS D 1 83 ? -35.770 14.557 -41.471 1.00 9.88 83 HIS D CA 1
ATOM 5170 C C . HIS D 1 83 ? -35.677 15.140 -42.822 1.00 8.78 83 HIS D C 1
ATOM 5171 O O . HIS D 1 83 ? -34.572 15.563 -43.246 1.00 10.08 83 HIS D O 1
ATOM 5178 N N . VAL D 1 84 ? -36.791 15.108 -43.542 1.00 9.67 84 VAL D N 1
ATOM 5179 C CA . VAL D 1 84 ? -36.753 15.632 -44.901 1.00 8.63 84 VAL D CA 1
ATOM 5180 C C . VAL D 1 84 ? -37.597 16.919 -45.017 1.00 9.84 84 VAL D C 1
ATOM 5181 O O . VAL D 1 84 ? -38.536 17.168 -44.243 1.00 9.95 84 VAL D O 1
ATOM 5185 N N . HIS D 1 85 ? -37.236 17.701 -46.036 1.00 10.10 85 HIS D N 1
ATOM 5186 C CA . HIS D 1 85 ? -38.205 18.722 -46.526 1.00 11.26 85 HIS D CA 1
ATOM 5187 C C . HIS D 1 85 ? -39.355 18.029 -47.228 1.00 11.40 85 HIS D C 1
ATOM 5188 O O . HIS D 1 85 ? -39.146 17.137 -48.050 1.00 12.03 85 HIS D O 1
ATOM 5195 N N . GLU D 1 86 ? -40.555 18.437 -46.893 1.00 11.63 86 GLU D N 1
ATOM 5196 C CA . GLU D 1 86 ? -41.797 17.708 -47.225 1.00 12.83 86 GLU D CA 1
ATOM 5197 C C . GLU D 1 86 ? -42.114 17.726 -48.721 1.00 13.02 86 GLU D C 1
ATOM 5198 O O . GLU D 1 86 ? -42.733 16.795 -49.258 1.00 13.07 86 GLU D O 1
ATOM 5204 N N . THR D 1 87 ? -41.753 18.811 -49.417 1.00 14.67 87 THR D N 1
ATOM 5205 C CA . THR D 1 87 ? -42.104 18.957 -50.817 1.00 14.85 87 THR D CA 1
ATOM 5206 C C . THR D 1 87 ? -40.991 18.596 -51.793 1.00 15.24 87 THR D C 1
ATOM 5207 O O . THR D 1 87 ? -39.867 19.136 -51.733 1.00 19.39 87 THR D O 1
ATOM 5211 N N . SER D 1 88 ? -41.267 17.730 -52.748 1.00 16.08 88 SER D N 1
ATOM 5212 C CA . SER D 1 88 ? -40.343 17.340 -53.825 1.00 18.15 88 SER D CA 1
ATOM 5213 C C . SER D 1 88 ? -40.230 18.417 -54.928 1.00 21.61 88 SER D C 1
ATOM 5214 O O . SER D 1 88 ? -40.997 19.400 -54.848 1.00 19.38 88 SER D O 1
ATOM 5217 N N . THR D 1 89 ? -39.298 18.225 -55.894 1.00 23.51 89 THR D N 1
ATOM 5218 C CA . THR D 1 89 ? -39.116 19.170 -56.998 1.00 23.91 89 THR D CA 1
ATOM 5219 C C . THR D 1 89 ? -40.348 19.279 -57.822 1.00 23.46 89 THR D C 1
ATOM 5220 O O . THR D 1 89 ? -40.588 20.339 -58.451 1.00 25.44 89 THR D O 1
ATOM 5224 N N . GLU D 1 90 ? -41.155 18.234 -57.878 1.00 21.64 90 GLU D N 1
ATOM 5225 C CA . GLU D 1 90 ? -42.321 18.305 -58.703 1.00 22.25 90 GLU D CA 1
ATOM 5226 C C . GLU D 1 90 ? -43.581 18.630 -57.884 1.00 18.76 90 GLU D C 1
ATOM 5227 O O . GLU D 1 90 ? -44.689 18.484 -58.396 1.00 21.11 90 GLU D O 1
ATOM 5233 N N . GLY D 1 91 ? -43.429 18.959 -56.601 1.00 15.17 91 GLY D N 1
ATOM 5234 C CA . GLY D 1 91 ? -44.574 19.274 -55.748 1.00 13.43 91 GLY D CA 1
ATOM 5235 C C . GLY D 1 91 ? -45.228 18.090 -55.084 1.00 13.58 91 GLY D C 1
ATOM 5236 O O . GLY D 1 91 ? -46.250 18.223 -54.516 1.00 15.39 91 GLY D O 1
ATOM 5237 N N . LEU D 1 92 ? -44.569 16.920 -55.101 1.00 14.74 92 LEU D N 1
ATOM 5238 C CA . LEU D 1 92 ? -45.171 15.768 -54.349 1.00 11.97 92 LEU D CA 1
ATOM 5239 C C . LEU D 1 92 ? -44.879 16.027 -52.848 1.00 12.77 92 LEU D C 1
ATOM 5240 O O . LEU D 1 92 ? -43.885 16.634 -52.503 1.00 14.91 92 LEU D O 1
ATOM 5245 N N . ASN D 1 93 ? -45.747 15.546 -51.979 1.00 11.72 93 ASN D N 1
ATOM 5246 C CA . ASN D 1 93 ? -45.575 15.741 -50.592 1.00 12.14 93 ASN D CA 1
ATOM 5247 C C . ASN D 1 93 ? -45.164 14.444 -50.001 1.00 10.83 93 ASN D C 1
ATOM 5248 O O . ASN D 1 93 ? -45.852 13.461 -50.213 1.00 11.88 93 ASN D O 1
ATOM 5253 N N . PHE D 1 94 ? -44.047 14.456 -49.250 1.00 11.46 94 PHE D N 1
ATOM 5254 C CA . PHE D 1 94 ? -43.546 13.192 -48.684 1.00 9.14 94 PHE D CA 1
ATOM 5255 C C . PHE D 1 94 ? -44.615 12.391 -47.914 1.00 10.86 94 PHE D C 1
ATOM 5256 O O . PHE D 1 94 ? -44.677 11.158 -48.104 1.00 12.11 94 PHE D O 1
ATOM 5264 N N . ASN D 1 95 ? -45.435 13.044 -47.071 1.00 10.55 95 ASN D N 1
ATOM 5265 C CA . ASN D 1 95 ? -46.390 12.353 -46.174 1.00 13.55 95 ASN D CA 1
ATOM 5266 C C . ASN D 1 95 ? -47.552 11.747 -46.923 1.00 15.20 95 ASN D C 1
ATOM 5267 O O . ASN D 1 95 ? -48.116 10.759 -46.473 1.00 20.42 95 ASN D O 1
ATOM 5272 N N . LYS D 1 96 ? -47.844 12.269 -48.112 1.00 14.12 96 LYS D N 1
ATOM 5273 C CA . LYS D 1 96 ? -48.833 11.647 -48.958 1.00 14.52 96 LYS D CA 1
ATOM 5274 C C . LYS D 1 96 ? -48.247 10.510 -49.760 1.00 15.18 96 LYS D C 1
ATOM 5275 O O . LYS D 1 96 ? -49.052 9.794 -50.432 1.00 19.49 96 LYS D O 1
ATOM 5281 N N . ASN D 1 97 ? -46.924 10.305 -49.769 1.00 13.64 97 ASN D N 1
ATOM 5282 C CA . ASN D 1 97 ? -46.334 9.270 -50.631 1.00 13.14 97 ASN D CA 1
ATOM 5283 C C . ASN D 1 97 ? -45.774 8.090 -49.842 1.00 13.15 97 ASN D C 1
ATOM 5284 O O . ASN D 1 97 ? -45.263 7.121 -50.408 1.00 17.48 97 ASN D O 1
ATOM 5289 N N . VAL D 1 98 ? -45.826 8.182 -48.525 1.00 10.62 98 VAL D N 1
ATOM 5290 C CA . VAL D 1 98 ? -45.215 7.097 -47.731 1.00 10.04 98 VAL D CA 1
ATOM 5291 C C . VAL D 1 98 ? -46.240 6.614 -46.678 1.00 11.92 98 VAL D C 1
ATOM 5292 O O . VAL D 1 98 ? -47.255 7.286 -46.397 1.00 13.49 98 VAL D O 1
ATOM 5296 N N . SER D 1 99 ? -45.897 5.568 -45.949 1.00 9.92 99 SER D N 1
ATOM 5297 C CA . SER D 1 99 ? -46.647 5.273 -44.731 1.00 10.12 99 SER D CA 1
ATOM 5298 C C . SER D 1 99 ? -45.690 5.286 -43.533 1.00 9.05 99 SER D C 1
ATOM 5299 O O . SER D 1 99 ? -44.426 5.279 -43.691 1.00 10.28 99 SER D O 1
ATOM 5302 N N . TYR D 1 100 ? -46.297 5.346 -42.319 1.00 9.13 100 TYR D N 1
ATOM 5303 C CA . TYR D 1 100 ? -45.421 5.362 -41.115 1.00 9.96 100 TYR D CA 1
ATOM 5304 C C . TYR D 1 100 ? -45.478 3.998 -40.464 1.00 10.84 100 TYR D C 1
ATOM 5305 O O . TYR D 1 100 ? -46.546 3.544 -40.015 1.00 13.81 100 TYR D O 1
ATOM 5314 N N . THR D 1 101 ? -44.322 3.329 -40.452 1.00 9.89 101 THR D N 1
ATOM 5315 C CA . THR D 1 101 ? -44.335 1.999 -39.883 1.00 11.33 101 THR D CA 1
ATOM 5316 C C . THR D 1 101 ? -44.461 1.973 -38.350 1.00 11.17 101 THR D C 1
ATOM 5317 O O . THR D 1 101 ? -43.730 2.678 -37.654 1.00 11.20 101 THR D O 1
ATOM 5321 N N . LYS D 1 102 ? -45.395 1.159 -37.856 1.00 10.85 102 LYS D N 1
ATOM 5322 C CA . LYS D 1 102 ? -45.648 1.092 -36.383 1.00 11.66 102 LYS D CA 1
ATOM 5323 C C . LYS D 1 102 ? -44.567 0.215 -35.723 1.00 12.87 102 LYS D C 1
ATOM 5324 O O . LYS D 1 102 ? -43.961 -0.625 -36.369 1.00 10.77 102 LYS D O 1
ATOM 5327 N N . PHE D 1 103 ? -44.234 0.523 -34.480 1.00 11.08 103 PHE D N 1
ATOM 5328 C CA . PHE D 1 103 ? -43.259 -0.257 -33.779 1.00 11.25 103 PHE D CA 1
ATOM 5329 C C . PHE D 1 103 ? -43.849 -1.618 -33.305 1.00 10.85 103 PHE D C 1
ATOM 5330 O O . PHE D 1 103 ? -45.010 -1.650 -32.842 1.00 12.45 103 PHE D O 1
ATOM 5338 N N . ALA D 1 104 ? -42.995 -2.650 -33.305 1.00 10.58 104 ALA D N 1
ATOM 5339 C CA . ALA D 1 104 ? -43.339 -3.966 -32.791 1.00 10.67 104 ALA D CA 1
ATOM 5340 C C . ALA D 1 104 ? -43.361 -3.958 -31.273 1.00 13.82 104 ALA D C 1
ATOM 5341 O O . ALA D 1 104 ? -43.977 -4.852 -30.682 1.00 16.50 104 ALA D O 1
ATOM 5343 N N . ASP D 1 105 ? -42.646 -3.056 -30.648 1.00 14.98 105 ASP D N 1
ATOM 5344 C CA . ASP D 1 105 ? -42.461 -3.255 -29.155 1.00 22.55 105 ASP D CA 1
ATOM 5345 C C . ASP D 1 105 ? -41.881 -4.678 -28.902 1.00 23.23 105 ASP D C 1
ATOM 5346 O O . ASP D 1 105 ? -42.501 -5.564 -28.268 1.00 27.81 105 ASP D O 1
ATOM 5351 N N . GLY D 1 106 ? -40.729 -4.892 -29.504 1.00 24.25 106 GLY D N 1
ATOM 5352 C CA . GLY D 1 106 ? -39.949 -6.045 -29.214 1.00 21.20 106 GLY D CA 1
ATOM 5353 C C . GLY D 1 106 ? -40.318 -7.300 -29.958 1.00 18.43 106 GLY D C 1
ATOM 5354 O O . GLY D 1 106 ? -41.238 -7.320 -30.800 1.00 20.61 106 GLY D O 1
ATOM 5355 N N . ALA D 1 107 ? -39.508 -8.298 -29.699 1.00 15.77 107 ALA D N 1
ATOM 5356 C CA . ALA D 1 107 ? -39.614 -9.565 -30.446 1.00 12.91 107 ALA D CA 1
ATOM 5357 C C . ALA D 1 107 ? -38.857 -10.526 -29.578 1.00 13.26 107 ALA D C 1
ATOM 5358 O O . ALA D 1 107 ? -38.370 -10.182 -28.514 1.00 14.24 107 ALA D O 1
ATOM 5360 N N . LYS D 1 108 ? -38.912 -11.770 -29.952 1.00 12.43 108 LYS D N 1
ATOM 5361 C CA . LYS D 1 108 ? -38.252 -12.857 -29.204 1.00 12.22 108 LYS D CA 1
ATOM 5362 C C . LYS D 1 108 ? -37.391 -13.679 -30.127 1.00 11.69 108 LYS D C 1
ATOM 5363 O O . LYS D 1 108 ? -37.647 -13.807 -31.303 1.00 10.09 108 LYS D O 1
ATOM 5369 N N . VAL D 1 109 ? -36.313 -14.255 -29.593 1.00 9.74 109 VAL D N 1
ATOM 5370 C CA . VAL D 1 109 ? -35.542 -15.202 -30.336 1.00 10.28 109 VAL D CA 1
ATOM 5371 C C . VAL D 1 109 ? -36.446 -16.337 -30.812 1.00 11.55 109 VAL D C 1
ATOM 5372 O O . VAL D 1 109 ? -37.369 -16.760 -30.064 1.00 12.57 109 VAL D O 1
ATOM 5376 N N . LYS D 1 110 ? -36.141 -16.786 -32.041 1.00 9.62 110 LYS D N 1
ATOM 5377 C CA . LYS D 1 110 ? -36.892 -17.776 -32.864 1.00 11.29 110 LYS D CA 1
ATOM 5378 C C . LYS D 1 110 ? -38.037 -17.135 -33.637 1.00 11.34 110 LYS D C 1
ATOM 5379 O O . LYS D 1 110 ? -38.649 -17.840 -34.480 1.00 11.75 110 LYS D O 1
ATOM 5385 N N . ASP D 1 111 ? -38.327 -15.855 -33.387 1.00 9.27 111 ASP D N 1
ATOM 5386 C CA . ASP D 1 111 ? -39.347 -15.213 -34.275 1.00 10.78 111 ASP D CA 1
ATOM 5387 C C . ASP D 1 111 ? -38.865 -15.071 -35.709 1.00 9.13 111 ASP D C 1
ATOM 5388 O O . ASP D 1 111 ? -37.693 -14.755 -35.959 1.00 10.23 111 ASP D O 1
ATOM 5393 N N . ARG D 1 112 ? -39.842 -15.166 -36.628 1.00 9.44 112 ARG D N 1
ATOM 5394 C CA . ARG D 1 112 ? -39.490 -14.984 -38.070 1.00 8.90 112 ARG D CA 1
ATOM 5395 C C . ARG D 1 112 ? -39.662 -13.517 -38.468 1.00 9.31 112 ARG D C 1
ATOM 5396 O O . ARG D 1 112 ? -40.568 -12.830 -38.005 1.00 11.41 112 ARG D O 1
ATOM 5404 N N . ILE D 1 113 ? -38.671 -13.057 -39.229 1.00 8.36 113 ILE D N 1
ATOM 5405 C CA . ILE D 1 113 ? -38.604 -11.603 -39.552 1.00 8.24 113 ILE D CA 1
ATOM 5406 C C . ILE D 1 113 ? -38.391 -11.417 -41.036 1.00 7.33 113 ILE D C 1
ATOM 5407 O O . ILE D 1 113 ? -38.114 -12.368 -41.770 1.00 8.41 113 ILE D O 1
ATOM 5412 N N . SER D 1 114 ? -38.602 -10.197 -41.517 1.00 7.95 114 SER D N 1
ATOM 5413 C CA . SER D 1 114 ? -38.075 -9.917 -42.818 1.00 8.08 114 SER D CA 1
ATOM 5414 C C . SER D 1 114 ? -37.300 -8.618 -42.824 1.00 9.32 114 SER D C 1
ATOM 5415 O O . SER D 1 114 ? -37.531 -7.764 -41.988 1.00 9.80 114 SER D O 1
ATOM 5418 N N . VAL D 1 115 ? -36.348 -8.514 -43.764 1.00 7.00 115 VAL D N 1
ATOM 5419 C CA . VAL D 1 115 ? -35.507 -7.303 -43.872 1.00 6.65 115 VAL D CA 1
ATOM 5420 C C . VAL D 1 115 ? -35.788 -6.775 -45.282 1.00 8.19 115 VAL D C 1
ATOM 5421 O O . VAL D 1 115 ? -35.701 -7.528 -46.255 1.00 8.40 115 VAL D O 1
ATOM 5425 N N . ILE D 1 116 ? -36.087 -5.468 -45.432 1.00 6.56 116 ILE D N 1
ATOM 5426 C CA . ILE D 1 116 ? -36.520 -4.974 -46.805 1.00 6.72 116 ILE D CA 1
ATOM 5427 C C . ILE D 1 116 ? -35.559 -3.819 -47.092 1.00 6.59 116 ILE D C 1
ATOM 5428 O O . ILE D 1 116 ? -35.275 -2.938 -46.205 1.00 7.44 116 ILE D O 1
ATOM 5433 N N . GLY D 1 117 ? -35.066 -3.789 -48.311 1.00 6.50 117 GLY D N 1
ATOM 5434 C CA . GLY D 1 117 ? -34.110 -2.728 -48.652 1.00 6.66 117 GLY D CA 1
ATOM 5435 C C . GLY D 1 117 ? -33.565 -2.830 -50.049 1.00 5.52 117 GLY D C 1
ATOM 5436 O O . GLY D 1 117 ? -34.213 -3.417 -50.911 1.00 8.16 117 GLY D O 1
ATOM 5437 N N . TYR D 1 118 ? -32.381 -2.227 -50.180 1.00 6.46 118 TYR D N 1
ATOM 5438 C CA . TYR D 1 118 ? -31.740 -2.123 -51.474 1.00 5.47 118 TYR D CA 1
ATOM 5439 C C . TYR D 1 118 ? -30.383 -2.783 -51.511 1.00 7.47 118 TYR D C 1
ATOM 5440 O O . TYR D 1 118 ? -29.349 -2.168 -51.807 1.00 8.96 118 TYR D O 1
ATOM 5449 N N . PRO D 1 119 ? -30.361 -4.132 -51.334 1.00 6.85 119 PRO D N 1
ATOM 5450 C CA . PRO D 1 119 ? -29.111 -4.832 -51.475 1.00 8.33 119 PRO D CA 1
ATOM 5451 C C . PRO D 1 119 ? -28.606 -4.733 -52.947 1.00 8.25 119 PRO D C 1
ATOM 5452 O O . PRO D 1 119 ? -29.389 -4.938 -53.882 1.00 8.28 119 PRO D O 1
ATOM 5456 N N . LYS D 1 120 ? -27.359 -4.323 -53.053 1.00 9.10 120 LYS D N 1
ATOM 5457 C CA . LYS D 1 120 ? -26.671 -4.126 -54.349 1.00 9.91 120 LYS D CA 1
ATOM 5458 C C . LYS D 1 120 ? -27.408 -3.098 -55.194 1.00 10.82 120 LYS D C 1
ATOM 5459 O O . LYS D 1 120 ? -27.525 -3.240 -56.438 1.00 10.41 120 LYS D O 1
ATOM 5465 N N . GLY D 1 121 ? -27.878 -2.025 -54.515 1.00 8.72 121 GLY D N 1
ATOM 5466 C CA . GLY D 1 121 ? -28.797 -1.073 -55.200 1.00 9.40 121 GLY D CA 1
ATOM 5467 C C . GLY D 1 121 ? -28.104 -0.542 -56.480 1.00 8.73 121 GLY D C 1
ATOM 5468 O O . GLY D 1 121 ? -28.735 -0.450 -57.518 1.00 9.69 121 GLY D O 1
ATOM 5469 N N . ALA D 1 122 ? -26.890 -0.075 -56.354 1.00 10.10 122 ALA D N 1
ATOM 5470 C CA . ALA D 1 122 ? -26.241 0.545 -57.557 1.00 12.14 122 ALA D CA 1
ATOM 5471 C C . ALA D 1 122 ? -26.209 -0.434 -58.738 1.00 15.75 122 ALA D C 1
ATOM 5472 O O . ALA D 1 122 ? -26.365 -0.014 -59.933 1.00 16.63 122 ALA D O 1
ATOM 5474 N N . GLN D 1 123 ? -26.031 -1.724 -58.462 1.00 15.54 123 GLN D N 1
ATOM 5475 C CA . GLN D 1 123 ? -25.927 -2.713 -59.517 1.00 15.48 123 GLN D CA 1
ATOM 5476 C C . GLN D 1 123 ? -27.254 -3.167 -60.068 1.00 16.92 123 GLN D C 1
ATOM 5477 O O . GLN D 1 123 ? -27.321 -3.633 -61.202 1.00 18.52 123 GLN D O 1
ATOM 5483 N N . THR D 1 124 ? -28.322 -3.132 -59.272 1.00 13.66 124 THR D N 1
ATOM 5484 C CA . THR D 1 124 ? -29.653 -3.577 -59.707 1.00 13.14 124 THR D CA 1
ATOM 5485 C C . THR D 1 124 ? -30.554 -2.480 -60.212 1.00 12.17 124 THR D C 1
ATOM 5486 O O . THR D 1 124 ? -31.725 -2.725 -60.577 1.00 15.43 124 THR D O 1
ATOM 5490 N N . LYS D 1 125 ? -30.026 -1.242 -60.253 1.00 13.42 125 LYS D N 1
ATOM 5491 C CA . LYS D 1 125 ? -30.859 -0.048 -60.493 1.00 15.40 125 LYS D CA 1
ATOM 5492 C C . LYS D 1 125 ? -31.933 0.133 -59.426 1.00 12.24 125 LYS D C 1
ATOM 5493 O O . LYS D 1 125 ? -33.037 0.622 -59.710 1.00 10.91 125 LYS D O 1
ATOM 5496 N N . TYR D 1 126 ? -31.530 -0.191 -58.198 1.00 9.97 126 TYR D N 1
ATOM 5497 C CA . TYR D 1 126 ? -32.304 0.107 -56.987 1.00 8.05 126 TYR D CA 1
ATOM 5498 C C . TYR D 1 126 ? -33.631 -0.602 -56.948 1.00 8.97 126 TYR D C 1
ATOM 5499 O O . TYR D 1 126 ? -34.669 -0.054 -56.563 1.00 8.30 126 TYR D O 1
ATOM 5508 N N . LYS D 1 127 ? -33.583 -1.902 -57.306 1.00 8.03 127 LYS D N 1
ATOM 5509 C CA . LYS D 1 127 ? -34.748 -2.751 -57.020 1.00 9.17 127 LYS D CA 1
ATOM 5510 C C . LYS D 1 127 ? -34.885 -2.929 -55.519 1.00 7.30 127 LYS D C 1
ATOM 5511 O O . LYS D 1 127 ? -33.888 -3.014 -54.799 1.00 7.53 127 LYS D O 1
ATOM 5517 N N . MET D 1 128 ? -36.120 -3.027 -55.067 1.00 6.18 128 MET D N 1
ATOM 5518 C CA . MET D 1 128 ? -36.359 -3.254 -53.629 1.00 5.76 128 MET D CA 1
ATOM 5519 C C . MET D 1 128 ? -36.491 -4.802 -53.446 1.00 7.85 128 MET D C 1
ATOM 5520 O O . MET D 1 128 ? -37.256 -5.485 -54.220 1.00 9.14 128 MET D O 1
ATOM 5525 N N . PHE D 1 129 ? -35.842 -5.320 -52.379 1.00 5.83 129 PHE D N 1
ATOM 5526 C CA . PHE D 1 129 ? -35.941 -6.779 -52.085 1.00 6.08 129 PHE D CA 1
ATOM 5527 C C . PHE D 1 129 ? -36.371 -6.989 -50.647 1.00 7.93 129 PHE D C 1
ATOM 5528 O O . PHE D 1 129 ? -36.090 -6.180 -49.785 1.00 7.37 129 PHE D O 1
ATOM 5536 N N . GLU D 1 130 ? -37.082 -8.096 -50.439 1.00 5.30 130 GLU D N 1
ATOM 5537 C CA . GLU D 1 130 ? -37.440 -8.523 -49.044 1.00 4.45 130 GLU D CA 1
ATOM 5538 C C . GLU D 1 130 ? -36.839 -9.867 -48.826 1.00 6.38 130 GLU D C 1
ATOM 5539 O O . GLU D 1 130 ? -37.036 -10.758 -49.625 1.00 8.43 130 GLU D O 1
ATOM 5545 N N . SER D 1 131 ? -36.107 -9.968 -47.712 1.00 6.60 131 SER D N 1
ATOM 5546 C CA . SER D 1 131 ? -35.304 -11.199 -47.334 1.00 5.77 131 SER D CA 1
ATOM 5547 C C . SER D 1 131 ? -35.804 -11.745 -45.980 1.00 6.94 131 SER D C 1
ATOM 5548 O O . SER D 1 131 ? -35.874 -11.000 -45.016 1.00 8.07 131 SER D O 1
ATOM 5551 N N . THR D 1 132 ? -36.121 -13.079 -45.922 1.00 6.32 132 THR D N 1
ATOM 5552 C CA . THR D 1 132 ? -36.712 -13.581 -44.649 1.00 7.95 132 THR D CA 1
ATOM 5553 C C . THR D 1 132 ? -35.682 -14.357 -43.829 1.00 9.37 132 THR D C 1
ATOM 5554 O O . THR D 1 132 ? -34.729 -14.877 -44.364 1.00 9.10 132 THR D O 1
ATOM 5558 N N . GLY D 1 133 ? -35.880 -14.368 -42.518 1.00 7.56 133 GLY D N 1
ATOM 5559 C CA . GLY D 1 133 ? -34.926 -15.125 -41.625 1.00 8.51 133 GLY D CA 1
ATOM 5560 C C . GLY D 1 133 ? -35.567 -15.144 -40.259 1.00 8.44 133 GLY D C 1
ATOM 5561 O O . GLY D 1 133 ? -36.753 -14.870 -40.063 1.00 10.91 133 GLY D O 1
ATOM 5562 N N . THR D 1 134 ? -34.696 -15.486 -39.296 1.00 8.88 134 THR D N 1
ATOM 5563 C CA . THR D 1 134 ? -35.175 -15.675 -37.942 1.00 9.14 134 THR D CA 1
ATOM 5564 C C . THR D 1 134 ? -34.256 -14.939 -37.016 1.00 8.44 134 THR D C 1
ATOM 5565 O O . THR D 1 134 ? -33.059 -14.764 -37.279 1.00 9.75 134 THR D O 1
ATOM 5569 N N . ILE D 1 135 ? -34.768 -14.407 -35.939 1.00 9.74 135 ILE D N 1
ATOM 5570 C CA . ILE D 1 135 ? -33.952 -13.799 -34.890 1.00 10.89 135 ILE D CA 1
ATOM 5571 C C . ILE D 1 135 ? -33.272 -14.846 -34.025 1.00 11.84 135 ILE D C 1
ATOM 5572 O O . ILE D 1 135 ? -33.897 -15.697 -33.481 1.00 12.61 135 ILE D O 1
ATOM 5577 N N . ASN D 1 136 ? -31.976 -14.738 -33.934 1.00 11.02 136 ASN D N 1
ATOM 5578 C CA . ASN D 1 136 ? -31.205 -15.735 -33.188 1.00 11.42 136 ASN D CA 1
ATOM 5579 C C . ASN D 1 136 ? -30.606 -15.260 -31.895 1.00 12.54 136 ASN D C 1
ATOM 5580 O O . ASN D 1 136 ? -30.211 -16.136 -31.086 1.00 13.01 136 ASN D O 1
ATOM 5585 N N . HIS D 1 137 ? -30.572 -13.960 -31.640 1.00 10.25 137 HIS D N 1
ATOM 5586 C CA . HIS D 1 137 ? -30.081 -13.460 -30.356 1.00 10.19 137 HIS D CA 1
ATOM 5587 C C . HIS D 1 137 ? -30.613 -12.063 -30.161 1.00 9.93 137 HIS D C 1
ATOM 5588 O O . HIS D 1 137 ? -30.697 -11.278 -31.135 1.00 11.07 137 HIS D O 1
ATOM 5595 N N . ILE D 1 138 ? -30.931 -11.722 -28.935 1.00 10.55 138 ILE D N 1
ATOM 5596 C CA . ILE D 1 138 ? -31.363 -10.384 -28.560 1.00 10.40 138 ILE D CA 1
ATOM 5597 C C . ILE D 1 138 ? -30.722 -10.124 -27.197 1.00 12.42 138 ILE D C 1
ATOM 5598 O O . ILE D 1 138 ? -30.924 -10.889 -26.190 1.00 11.95 138 ILE D O 1
ATOM 5603 N N . SER D 1 139 ? -30.041 -9.014 -27.113 1.00 9.36 139 SER D N 1
ATOM 5604 C CA . SER D 1 139 ? -29.457 -8.589 -25.827 1.00 9.68 139 SER D CA 1
ATOM 5605 C C . SER D 1 139 ? -29.401 -7.077 -25.800 1.00 11.74 139 SER D C 1
ATOM 5606 O O . SER D 1 139 ? -28.626 -6.483 -26.555 1.00 11.77 139 SER D O 1
ATOM 5609 N N . GLY D 1 140 ? -30.136 -6.434 -24.911 1.00 11.45 140 GLY D N 1
ATOM 5610 C CA . GLY D 1 140 ? -30.144 -4.936 -24.830 1.00 13.11 140 GLY D CA 1
ATOM 5611 C C . GLY D 1 140 ? -30.651 -4.431 -26.194 1.00 13.11 140 GLY D C 1
ATOM 5612 O O . GLY D 1 140 ? -31.714 -4.873 -26.677 1.00 13.81 140 GLY D O 1
ATOM 5613 N N . THR D 1 141 ? -29.864 -3.538 -26.771 1.00 11.18 141 THR D N 1
ATOM 5614 C CA . THR D 1 141 ? -30.221 -2.954 -28.085 1.00 11.60 141 THR D CA 1
ATOM 5615 C C . THR D 1 141 ? -29.524 -3.707 -29.225 1.00 10.28 141 THR D C 1
ATOM 5616 O O . THR D 1 141 ? -29.519 -3.206 -30.357 1.00 10.72 141 THR D O 1
ATOM 5620 N N . PHE D 1 142 ? -28.956 -4.878 -28.993 1.00 9.08 142 PHE D N 1
ATOM 5621 C CA . PHE D 1 142 ? -28.354 -5.672 -30.078 1.00 9.22 142 PHE D CA 1
ATOM 5622 C C . PHE D 1 142 ? -29.253 -6.867 -30.492 1.00 9.96 142 PHE D C 1
ATOM 5623 O O . PHE D 1 142 ? -29.843 -7.556 -29.603 1.00 10.37 142 PHE D O 1
ATOM 5631 N N . MET D 1 143 ? -29.363 -7.132 -31.803 1.00 8.60 143 MET D N 1
ATOM 5632 C CA . MET D 1 143 ? -30.013 -8.389 -32.202 1.00 9.07 143 MET D CA 1
ATOM 5633 C C . MET D 1 143 ? -29.148 -9.029 -33.292 1.00 10.87 143 MET D C 1
ATOM 5634 O O . MET D 1 143 ? -28.434 -8.306 -34.039 1.00 10.00 143 MET D O 1
ATOM 5639 N N . GLU D 1 144 ? -29.237 -10.359 -33.397 1.00 8.46 144 GLU D N 1
ATOM 5640 C CA . GLU D 1 144 ? -28.613 -11.063 -34.496 1.00 8.75 144 GLU D CA 1
ATOM 5641 C C . GLU D 1 144 ? -29.686 -11.841 -35.215 1.00 10.46 144 GLU D C 1
ATOM 5642 O O . GLU D 1 144 ? -30.551 -12.400 -34.583 1.00 9.91 144 GLU D O 1
ATOM 5648 N N . PHE D 1 145 ? -29.647 -11.877 -36.543 1.00 8.97 145 PHE D N 1
ATOM 5649 C CA . PHE D 1 145 ? -30.671 -12.580 -37.302 1.00 8.69 145 PHE D CA 1
ATOM 5650 C C . PHE D 1 145 ? -30.052 -13.138 -38.603 1.00 9.01 145 PHE D C 1
ATOM 5651 O O . PHE D 1 145 ? -29.006 -12.633 -39.040 1.00 11.59 145 PHE D O 1
ATOM 5659 N N . ASP D 1 146 ? -30.745 -14.091 -39.253 1.00 10.76 146 ASP D N 1
ATOM 5660 C CA . ASP D 1 146 ? -30.127 -14.840 -40.332 1.00 10.31 146 ASP D CA 1
ATOM 5661 C C . ASP D 1 146 ? -30.657 -14.681 -41.739 1.00 10.16 146 ASP D C 1
ATOM 5662 O O . ASP D 1 146 ? -30.389 -15.467 -42.645 1.00 12.37 146 ASP D O 1
ATOM 5667 N N . ALA D 1 147 ? -31.410 -13.656 -41.934 1.00 9.48 147 ALA D N 1
ATOM 5668 C CA . ALA D 1 147 ? -31.920 -13.318 -43.274 1.00 9.32 147 ALA D CA 1
ATOM 5669 C C . ALA D 1 147 ? -30.777 -12.869 -44.146 1.00 10.43 147 ALA D C 1
ATOM 5670 O O . ALA D 1 147 ? -29.928 -12.130 -43.723 1.00 11.40 147 ALA D O 1
ATOM 5672 N N . TYR D 1 148 ? -30.708 -13.370 -45.387 1.00 9.17 148 TYR D N 1
ATOM 5673 C CA . TYR D 1 148 ? -29.601 -12.957 -46.263 1.00 9.71 148 TYR D CA 1
ATOM 5674 C C . TYR D 1 148 ? -29.531 -11.434 -46.487 1.00 8.87 148 TYR D C 1
ATOM 5675 O O . TYR D 1 148 ? -30.593 -10.840 -46.819 1.00 8.90 148 TYR D O 1
ATOM 5684 N N . ALA D 1 149 ? -28.339 -10.878 -46.478 1.00 8.16 149 ALA D N 1
ATOM 5685 C CA . ALA D 1 149 ? -28.186 -9.427 -46.653 1.00 9.00 149 ALA D CA 1
ATOM 5686 C C . ALA D 1 149 ? -26.915 -9.196 -47.438 1.00 8.79 149 ALA D C 1
ATOM 5687 O O . ALA D 1 149 ? -26.053 -10.045 -47.490 1.00 9.62 149 ALA D O 1
ATOM 5689 N N . GLN D 1 150 ? -26.775 -8.004 -48.002 1.00 8.96 150 GLN D N 1
ATOM 5690 C CA . GLN D 1 150 ? -25.655 -7.626 -48.852 1.00 8.26 150 GLN D CA 1
ATOM 5691 C C . GLN D 1 150 ? -25.462 -6.145 -48.649 1.00 10.03 150 GLN D C 1
ATOM 5692 O O . GLN D 1 150 ? -26.340 -5.448 -48.120 1.00 7.98 150 GLN D O 1
ATOM 5698 N N . PRO D 1 151 ? -24.331 -5.600 -49.144 1.00 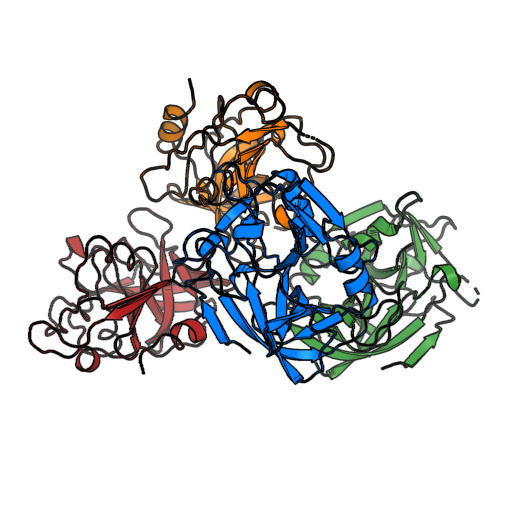9.29 151 PRO D N 1
ATOM 5699 C CA . PRO D 1 151 ? -24.076 -4.168 -49.191 1.00 10.56 151 PRO D CA 1
ATOM 5700 C C . PRO D 1 151 ? -25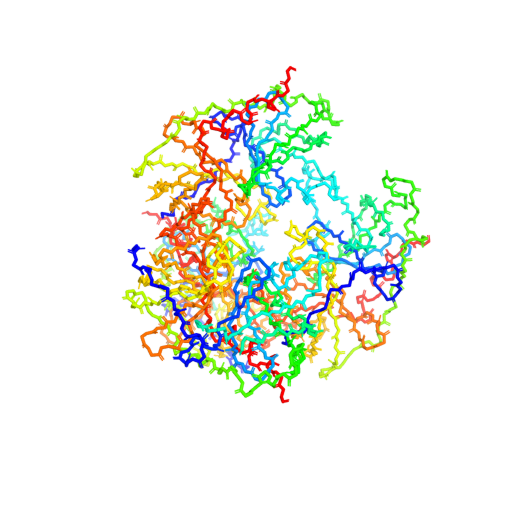.285 -3.523 -49.835 1.00 10.08 151 PRO D C 1
ATOM 5701 O O . PRO D 1 151 ? -25.820 -4.019 -50.826 1.00 9.52 151 PRO D O 1
ATOM 5705 N N . GLY D 1 152 ? -25.779 -2.428 -49.203 1.00 9.29 152 GLY D N 1
ATOM 5706 C CA . GLY D 1 152 ? -26.983 -1.783 -49.594 1.00 9.46 152 GLY D CA 1
ATOM 5707 C C . GLY D 1 152 ? -28.080 -1.966 -48.541 1.00 9.61 152 GLY D C 1
ATOM 5708 O O . GLY D 1 152 ? -29.036 -1.211 -48.489 1.00 8.86 152 GLY D O 1
ATOM 5709 N N . ASN D 1 153 ? -27.932 -3.005 -47.708 1.00 7.74 153 ASN D N 1
ATOM 5710 C CA . ASN D 1 153 ? -29.000 -3.269 -46.691 1.00 7.70 153 ASN D CA 1
ATOM 5711 C C . ASN D 1 153 ? -28.694 -2.528 -45.377 1.00 7.77 153 ASN D C 1
ATOM 5712 O O . ASN D 1 153 ? -29.546 -2.663 -44.474 1.00 6.60 153 ASN D O 1
ATOM 5717 N N . SER D 1 154 ? -27.596 -1.774 -45.214 1.00 6.15 154 SER D N 1
ATOM 5718 C CA . SER D 1 154 ? -27.486 -1.042 -43.895 1.00 7.51 154 SER D CA 1
ATOM 5719 C C . SER D 1 154 ? -28.581 -0.020 -43.803 1.00 7.15 154 SER D C 1
ATOM 5720 O O . SER D 1 154 ? -28.933 0.678 -44.756 1.00 9.28 154 SER D O 1
ATOM 5723 N N . GLY D 1 155 ? -29.210 0.022 -42.626 1.00 5.12 155 GLY D N 1
ATOM 5724 C CA . GLY D 1 155 ? -30.398 0.927 -42.480 1.00 5.07 155 GLY D CA 1
ATOM 5725 C C . GLY D 1 155 ? -31.762 0.247 -42.772 1.00 5.93 155 GLY D C 1
ATOM 5726 O O . GLY D 1 155 ? -32.806 0.835 -42.493 1.00 7.43 155 GLY D O 1
ATOM 5727 N N . SER D 1 156 ? -31.724 -0.967 -43.326 1.00 5.59 156 SER D N 1
ATOM 5728 C CA . SER D 1 156 ? -32.949 -1.710 -43.683 1.00 5.44 156 SER D CA 1
ATOM 5729 C C . SER D 1 156 ? -33.811 -2.002 -42.452 1.00 5.86 156 SER D C 1
ATOM 5730 O O . SER D 1 156 ? -33.308 -2.508 -41.439 1.00 6.49 156 SER D O 1
ATOM 5733 N N . PRO D 1 157 ? -35.123 -1.726 -42.545 1.00 6.55 157 PRO D N 1
ATOM 5734 C CA . PRO D 1 157 ? -36.036 -2.115 -41.439 1.00 5.29 157 PRO D CA 1
ATOM 5735 C C . PRO D 1 157 ? -36.081 -3.652 -41.362 1.00 5.66 157 PRO D C 1
ATOM 5736 O O . PRO D 1 157 ? -36.095 -4.368 -42.381 1.00 6.22 157 PRO D O 1
ATOM 5740 N N . VAL D 1 158 ? -36.122 -4.100 -40.090 1.00 4.77 158 VAL D N 1
ATOM 5741 C CA . VAL D 1 158 ? -36.335 -5.525 -39.787 1.00 5.95 158 VAL D CA 1
ATOM 5742 C C . VAL D 1 158 ? -37.747 -5.583 -39.208 1.00 6.52 158 VAL D C 1
ATOM 5743 O O . VAL D 1 158 ? -38.045 -4.960 -38.188 1.00 7.07 158 VAL D O 1
ATOM 5747 N N . LEU D 1 159 ? -38.648 -6.305 -39.878 1.00 6.13 159 LEU D N 1
ATOM 5748 C CA . LEU D 1 159 ? -40.097 -6.298 -39.536 1.00 5.97 159 LEU D CA 1
ATOM 5749 C C . LEU D 1 159 ? -40.523 -7.678 -39.031 1.00 6.55 159 LEU D C 1
ATOM 5750 O O . LEU D 1 159 ? -40.017 -8.717 -39.448 1.00 8.27 159 LEU D O 1
ATOM 5755 N N . ASN D 1 160 ? -41.477 -7.657 -38.102 1.00 6.89 160 ASN D N 1
ATOM 5756 C CA . ASN D 1 160 ? -42.110 -8.935 -37.662 1.00 6.73 160 ASN D CA 1
ATOM 5757 C C . ASN D 1 160 ? -43.139 -9.422 -38.629 1.00 8.44 160 ASN D C 1
ATOM 5758 O O . ASN D 1 160 ? -43.324 -8.854 -39.741 1.00 9.95 160 ASN D O 1
ATOM 5763 N N . SER D 1 161 ? -43.793 -10.533 -38.267 1.00 9.48 161 SER D N 1
ATOM 5764 C CA . SER D 1 161 ? -44.785 -11.084 -39.171 1.00 10.77 161 SER D CA 1
ATOM 5765 C C . SER D 1 161 ? -46.032 -10.210 -39.418 1.00 10.32 161 SER D C 1
ATOM 5766 O O . SER D 1 161 ? -46.768 -10.450 -40.405 1.00 12.38 161 SER D O 1
ATOM 5769 N N . LYS D 1 162 ? -46.299 -9.248 -38.551 1.00 10.18 162 LYS D N 1
ATOM 5770 C CA . LYS D 1 162 ? -47.334 -8.209 -38.722 1.00 10.53 162 LYS D CA 1
ATOM 5771 C C . LYS D 1 162 ? -46.842 -6.956 -39.383 1.00 10.73 162 LYS D C 1
ATOM 5772 O O . LYS D 1 162 ? -47.640 -6.000 -39.536 1.00 11.51 162 LYS D O 1
ATOM 5778 N N . HIS D 1 163 ? -45.662 -7.013 -39.949 1.00 9.84 163 HIS D N 1
ATOM 5779 C CA . HIS D 1 163 ? -45.015 -5.843 -40.574 1.00 11.00 163 HIS D CA 1
ATOM 5780 C C . HIS D 1 163 ? -44.777 -4.680 -39.676 1.00 10.28 163 HIS D C 1
ATOM 5781 O O . HIS D 1 163 ? -44.769 -3.527 -40.143 1.00 11.63 163 HIS D O 1
ATOM 5788 N N . GLU D 1 164 ? -44.627 -4.953 -38.378 1.00 8.93 164 GLU D N 1
ATOM 5789 C CA . GLU D 1 164 ? -44.226 -3.885 -37.441 1.00 8.29 164 GLU D CA 1
ATOM 5790 C C . GLU D 1 164 ? -42.698 -3.864 -37.245 1.00 7.37 164 GLU D C 1
ATOM 5791 O O . GLU D 1 164 ? -42.003 -4.862 -37.406 1.00 8.82 164 GLU D O 1
ATOM 5797 N N . LEU D 1 165 ? -42.180 -2.684 -36.920 1.00 7.90 165 LEU D N 1
ATOM 5798 C CA . LEU D 1 165 ? -40.726 -2.454 -36.920 1.00 6.70 165 LEU D CA 1
ATOM 5799 C C . LEU D 1 165 ? -40.018 -2.929 -35.630 1.00 7.35 165 LEU D C 1
ATOM 5800 O O . LEU D 1 165 ? -40.315 -2.429 -34.512 1.00 9.25 165 LEU D O 1
ATOM 5805 N N . ILE D 1 166 ? -39.115 -3.899 -35.759 1.00 7.31 166 ILE D N 1
ATOM 5806 C CA . ILE D 1 166 ? -38.320 -4.355 -34.594 1.00 6.69 166 ILE D CA 1
ATOM 5807 C C . ILE D 1 166 ? -37.059 -3.551 -34.456 1.00 8.06 166 ILE D C 1
ATOM 5808 O O . ILE D 1 166 ? -36.633 -3.352 -33.296 1.00 7.27 166 ILE D O 1
ATOM 5813 N N . GLY D 1 167 ? -36.400 -3.153 -35.581 1.00 7.37 167 GLY D N 1
ATOM 5814 C CA . GLY D 1 167 ? -35.083 -2.483 -35.462 1.00 5.48 167 GLY D CA 1
ATOM 5815 C C . GLY D 1 167 ? -34.553 -2.373 -36.895 1.00 5.75 167 GLY D C 1
ATOM 5816 O O . GLY D 1 167 ? -35.357 -2.452 -37.853 1.00 7.14 167 GLY D O 1
ATOM 5817 N N . ILE D 1 168 ? -33.286 -2.024 -37.017 1.00 6.92 168 ILE D N 1
ATOM 5818 C CA . ILE D 1 168 ? -32.708 -1.892 -38.349 1.00 5.89 168 ILE D CA 1
ATOM 5819 C C . ILE D 1 168 ? -31.437 -2.711 -38.460 1.00 5.93 168 ILE D C 1
ATOM 5820 O O . ILE D 1 168 ? -30.725 -2.896 -37.484 1.00 9.12 168 ILE D O 1
ATOM 5825 N N . LEU D 1 169 ? -31.132 -3.156 -39.672 1.00 5.57 169 LEU D N 1
ATOM 5826 C CA . LEU D 1 169 ? -29.837 -3.825 -39.877 1.00 6.77 169 LEU D CA 1
ATOM 5827 C C . LEU D 1 169 ? -28.717 -2.793 -39.894 1.00 8.46 169 LEU D C 1
ATOM 5828 O O . LEU D 1 169 ? -28.879 -1.741 -40.502 1.00 8.56 169 LEU D O 1
ATOM 5833 N N . TYR D 1 170 ? -27.596 -3.097 -39.210 1.00 7.28 170 TYR D N 1
ATOM 5834 C CA . TYR D 1 170 ? -26.379 -2.222 -39.229 1.00 8.69 170 TYR D CA 1
ATOM 5835 C C . TYR D 1 170 ? -25.161 -2.900 -39.817 1.00 10.17 170 TYR D C 1
ATOM 5836 O O . TYR D 1 170 ? -24.231 -2.222 -40.276 1.00 11.24 170 TYR D O 1
ATOM 5845 N N . ALA D 1 171 ? -25.058 -4.209 -39.710 1.00 8.91 171 ALA D N 1
ATOM 5846 C CA . ALA D 1 171 ? -23.835 -4.896 -40.293 1.00 9.95 171 ALA D CA 1
ATOM 5847 C C . ALA D 1 171 ? -24.067 -6.306 -40.612 1.00 11.70 171 ALA D C 1
ATOM 5848 O O . ALA D 1 171 ? -25.014 -6.936 -40.073 1.00 13.49 171 ALA D O 1
ATOM 5850 N N . GLY D 1 172 ? -23.238 -6.844 -41.515 1.00 12.24 172 GLY D N 1
ATOM 5851 C CA . GLY D 1 172 ? -23.119 -8.288 -41.768 1.00 13.69 172 GLY D CA 1
ATOM 5852 C C . GLY D 1 172 ? -21.794 -8.811 -41.289 1.00 15.11 172 GLY D C 1
ATOM 5853 O O . GLY D 1 172 ? -20.984 -8.030 -40.717 1.00 17.54 172 GLY D O 1
ATOM 5854 N N . SER D 1 173 ? -21.607 -10.096 -41.435 1.00 14.89 173 SER D N 1
ATOM 5855 C CA . SER D 1 173 ? -20.343 -10.701 -40.934 1.00 17.76 173 SER D CA 1
ATOM 5856 C C . SER D 1 173 ? -19.491 -11.241 -42.109 1.00 19.40 173 SER D C 1
ATOM 5857 O O . SER D 1 173 ? -18.556 -12.076 -41.929 1.00 21.03 173 SER D O 1
ATOM 5860 N N . GLY D 1 174 ? -19.836 -10.830 -43.323 1.00 19.43 174 GLY D N 1
ATOM 5861 C CA . GLY D 1 174 ? -18.988 -11.117 -44.554 1.00 19.41 174 GLY D CA 1
ATOM 5862 C C . GLY D 1 174 ? -18.934 -9.850 -45.409 1.00 20.43 174 GLY D C 1
ATOM 5863 O O . GLY D 1 174 ? -19.816 -8.985 -45.298 1.00 19.06 174 GLY D O 1
ATOM 5864 N N . LYS D 1 175 ? -17.915 -9.720 -46.277 1.00 17.30 175 LYS D N 1
ATOM 5865 C CA . LYS D 1 175 ? -17.775 -8.499 -47.075 1.00 18.92 175 LYS D CA 1
ATOM 5866 C C . LYS D 1 175 ? -18.846 -8.342 -48.160 1.00 18.87 175 LYS D C 1
ATOM 5867 O O . LYS D 1 175 ? -19.363 -7.233 -48.399 1.00 19.94 175 LYS D O 1
ATOM 5873 N N . ASP D 1 176 ? -19.233 -9.438 -48.790 1.00 18.01 176 ASP D N 1
ATOM 5874 C CA . ASP D 1 176 ? -20.102 -9.286 -49.955 1.00 16.76 176 ASP D CA 1
ATOM 5875 C C . ASP D 1 176 ? -21.535 -9.773 -49.728 1.00 16.48 176 ASP D C 1
ATOM 5876 O O . ASP D 1 176 ? -22.439 -9.414 -50.471 1.00 15.41 176 ASP D O 1
ATOM 5881 N N . GLU D 1 177 ? -21.714 -10.628 -48.724 1.00 14.17 177 GLU D N 1
ATOM 5882 C CA . GLU D 1 177 ? -23.034 -11.252 -48.427 1.00 14.44 177 GLU D CA 1
ATOM 5883 C C . GLU D 1 177 ? -22.927 -11.853 -47.052 1.00 14.08 177 GLU D C 1
ATOM 5884 O O . GLU D 1 177 ? -21.813 -12.230 -46.587 1.00 15.67 177 GLU D O 1
ATOM 5890 N N . SER D 1 178 ? -24.078 -12.037 -46.394 1.00 12.86 178 SER D N 1
ATOM 5891 C CA . SER D 1 178 ? -24.007 -12.600 -45.049 1.00 11.43 178 SER D CA 1
ATOM 5892 C C . SER D 1 178 ? -25.374 -13.171 -44.691 1.00 12.91 178 SER D C 1
ATOM 5893 O O . SER D 1 178 ? -26.351 -12.508 -44.974 1.00 12.26 178 SER D O 1
ATOM 5896 N N . GLU D 1 179 ? -25.401 -14.292 -43.959 1.00 11.02 179 GLU D N 1
ATOM 5897 C CA . GLU D 1 179 ? -26.618 -14.800 -43.277 1.00 11.69 179 GLU D CA 1
ATOM 5898 C C . GLU D 1 179 ? -26.424 -14.757 -41.761 1.00 11.61 179 GLU D C 1
ATOM 5899 O O . GLU D 1 179 ? -27.061 -15.513 -41.051 1.00 12.05 179 GLU D O 1
ATOM 5905 N N . LYS D 1 180 ? -25.485 -13.948 -41.261 1.00 12.67 180 LYS D N 1
ATOM 5906 C CA . LYS D 1 180 ? -25.349 -13.745 -39.822 1.00 10.69 180 LYS D CA 1
ATOM 5907 C C . LYS D 1 180 ? -25.176 -12.255 -39.715 1.00 10.79 180 LYS D C 1
ATOM 5908 O O . LYS D 1 180 ? -24.095 -11.694 -39.954 1.00 12.22 180 LYS D O 1
ATOM 5914 N N . ASN D 1 181 ? -26.285 -11.565 -39.421 1.00 9.40 181 ASN D N 1
ATOM 5915 C CA . ASN D 1 181 ? -26.302 -10.112 -39.531 1.00 7.53 181 ASN D CA 1
ATOM 5916 C C . ASN D 1 181 ? -26.676 -9.510 -38.194 1.00 8.24 181 ASN D C 1
ATOM 5917 O O . ASN D 1 181 ? -27.349 -10.150 -37.334 1.00 10.44 181 ASN D O 1
ATOM 5922 N N . PHE D 1 182 ? -26.357 -8.233 -38.061 1.00 7.33 182 PHE D N 1
ATOM 5923 C CA . PHE D 1 182 ? -26.538 -7.613 -36.759 1.00 8.33 182 PHE D CA 1
ATOM 5924 C C . PHE D 1 182 ? -27.410 -6.411 -36.908 1.00 10.97 182 PHE D C 1
ATOM 5925 O O . PHE D 1 182 ? -27.324 -5.675 -37.914 1.00 10.65 182 PHE D O 1
ATOM 5933 N N . GLY D 1 183 ? -28.257 -6.202 -35.891 1.00 10.04 183 GLY D N 1
ATOM 5934 C CA . GLY D 1 183 ? -29.199 -5.049 -35.969 1.00 8.32 183 GLY D CA 1
ATOM 5935 C C . GLY D 1 183 ? -29.247 -4.263 -34.687 1.00 7.22 183 GLY D C 1
ATOM 5936 O O . GLY D 1 183 ? -28.788 -4.733 -33.608 1.00 8.70 183 GLY D O 1
ATOM 5937 N N . VAL D 1 184 ? -29.768 -3.059 -34.820 1.00 6.86 184 VAL D N 1
ATOM 5938 C CA . VAL D 1 184 ? -30.108 -2.244 -33.632 1.00 9.42 184 VAL D CA 1
ATOM 5939 C C . VAL D 1 184 ? -31.514 -2.672 -33.268 1.00 8.66 184 VAL D C 1
ATOM 5940 O O . VAL D 1 184 ? -32.427 -2.582 -34.111 1.00 9.74 184 VAL D O 1
ATOM 5944 N N . TYR D 1 185 ? -31.704 -3.302 -32.055 1.00 9.47 185 TYR D N 1
ATOM 5945 C CA . TYR D 1 185 ? -33.026 -3.782 -31.587 1.00 8.64 185 TYR D CA 1
ATOM 5946 C C . TYR D 1 185 ? -33.673 -2.692 -30.805 1.00 9.72 185 TYR D C 1
ATOM 5947 O O . TYR D 1 185 ? -33.077 -2.158 -29.879 1.00 10.97 185 TYR D O 1
ATOM 5956 N N . PHE D 1 186 ? -34.858 -2.283 -31.221 1.00 9.72 186 PHE D N 1
ATOM 5957 C CA . PHE D 1 186 ? -35.496 -1.121 -30.573 1.00 9.79 186 PHE D CA 1
ATOM 5958 C C . PHE D 1 186 ? -36.158 -1.463 -29.193 1.00 10.64 186 PHE D C 1
ATOM 5959 O O . PHE D 1 186 ? -37.268 -1.993 -29.095 1.00 13.13 186 PHE D O 1
ATOM 5967 N N . THR D 1 187 ? -35.373 -1.224 -28.166 1.00 11.23 187 THR D N 1
ATOM 5968 C CA . THR D 1 187 ? -35.919 -1.301 -26.807 1.00 13.47 187 THR D CA 1
ATOM 5969 C C . THR D 1 187 ? -36.886 -0.123 -26.564 1.00 13.26 187 THR D C 1
ATOM 5970 O O . THR D 1 187 ? -36.960 0.871 -27.307 1.00 11.26 187 THR D O 1
ATOM 5974 N N . PRO D 1 188 ? -37.560 -0.123 -25.402 1.00 13.22 188 PRO D N 1
ATOM 5975 C CA . PRO D 1 188 ? -38.407 1.042 -25.110 1.00 14.80 188 PRO D CA 1
ATOM 5976 C C . PRO D 1 188 ? -37.603 2.357 -25.076 1.00 14.21 188 PRO D C 1
ATOM 5977 O O . PRO D 1 188 ? -38.167 3.377 -25.560 1.00 16.46 188 PRO D O 1
ATOM 5981 N N . GLN D 1 189 ? -36.354 2.351 -24.580 1.00 15.59 189 GLN D N 1
ATOM 5982 C CA A GLN D 1 189 ? -35.544 3.574 -24.574 0.50 16.58 189 GLN D CA 1
ATOM 5983 C CA B GLN D 1 189 ? -35.452 3.498 -24.568 0.50 16.39 189 GLN D CA 1
ATOM 5984 C C . GLN D 1 189 ? -35.308 4.076 -25.999 1.00 16.00 189 GLN D C 1
ATOM 5985 O O . GLN D 1 189 ? -35.431 5.281 -26.257 1.00 13.23 189 GLN D O 1
ATOM 5996 N N . LEU D 1 190 ? -34.978 3.174 -26.926 1.00 14.24 190 LEU D N 1
ATOM 5997 C CA . LEU D 1 190 ? -34.779 3.643 -28.324 1.00 12.03 190 LEU D CA 1
ATOM 5998 C C . LEU D 1 190 ? -36.067 4.024 -29.038 1.00 11.99 190 LEU D C 1
ATOM 5999 O O . LEU D 1 190 ? -36.036 4.995 -29.836 1.00 12.02 190 LEU D O 1
ATOM 6004 N N . LYS D 1 191 ? -37.208 3.339 -28.769 1.00 11.04 191 LYS D N 1
ATOM 6005 C CA . LYS D 1 191 ? -38.523 3.797 -29.280 1.00 11.39 191 LYS D CA 1
ATOM 6006 C C . LYS D 1 191 ? -38.795 5.267 -28.855 1.00 11.38 191 LYS D C 1
ATOM 6007 O O . LYS D 1 191 ? -39.225 6.104 -29.646 1.00 11.83 191 LYS D O 1
ATOM 6013 N N . GLU D 1 192 ? -38.515 5.510 -27.550 1.00 13.68 192 GLU D N 1
ATOM 6014 C CA . GLU D 1 192 ? -38.800 6.873 -27.006 1.00 14.29 192 GLU D CA 1
ATOM 6015 C C . GLU D 1 192 ? -37.888 7.904 -27.696 1.00 13.54 192 GLU D C 1
ATOM 6016 O O . GLU D 1 192 ? -38.412 8.970 -28.054 1.00 14.07 192 GLU D O 1
ATOM 6019 N N . PHE D 1 193 ? -36.595 7.567 -27.946 1.00 12.08 193 PHE D N 1
ATOM 6020 C CA . PHE D 1 193 ? -35.682 8.492 -28.661 1.00 11.80 193 PHE D CA 1
ATOM 6021 C C . PHE D 1 193 ? -36.254 8.788 -30.070 1.00 12.39 193 PHE D C 1
ATOM 6022 O O . PHE D 1 193 ? -36.396 9.948 -30.503 1.00 11.18 193 PHE D O 1
ATOM 6030 N N . ILE D 1 194 ? -36.602 7.713 -30.754 1.00 10.58 194 ILE D N 1
ATOM 6031 C CA . ILE D 1 194 ? -37.224 7.881 -32.096 1.00 10.74 194 ILE D CA 1
ATOM 6032 C C . ILE D 1 194 ? -38.513 8.719 -32.045 1.00 11.39 194 ILE D C 1
ATOM 6033 O O . ILE D 1 194 ? -38.626 9.708 -32.760 1.00 10.64 194 ILE D O 1
ATOM 6038 N N . GLN D 1 195 ? -39.423 8.360 -31.148 1.00 11.78 195 GLN D N 1
ATOM 6039 C CA . GLN D 1 195 ? -40.719 9.067 -31.109 1.00 12.73 195 GLN D CA 1
ATOM 6040 C C . GLN D 1 195 ? -40.540 10.523 -30.663 1.00 12.39 195 GLN D C 1
ATOM 6041 O O . GLN D 1 195 ? -41.243 11.369 -31.246 1.00 14.60 195 GLN D O 1
ATOM 6047 N N . ASN D 1 196 ? -39.604 10.808 -29.752 1.00 13.57 196 ASN D N 1
ATOM 6048 C CA A ASN D 1 196 ? -39.332 12.201 -29.358 0.50 15.08 196 ASN D CA 1
ATOM 6049 C CA B ASN D 1 196 ? -39.329 12.200 -29.350 0.50 15.12 196 ASN D CA 1
ATOM 6050 C C . ASN D 1 196 ? -38.822 13.035 -30.518 1.00 15.87 196 ASN D C 1
ATOM 6051 O O . ASN D 1 196 ? -38.844 14.275 -30.469 1.00 17.04 196 ASN D O 1
ATOM 6060 N N . ASN D 1 197 ? -38.292 12.363 -31.555 1.00 12.65 197 ASN D N 1
ATOM 6061 C CA . ASN D 1 197 ? -37.686 13.049 -32.702 1.00 12.09 197 ASN D CA 1
ATOM 6062 C C . ASN D 1 197 ? -38.566 12.966 -33.962 1.00 12.88 197 ASN D C 1
ATOM 6063 O O . ASN D 1 197 ? -38.094 13.292 -35.038 1.00 17.00 197 ASN D O 1
ATOM 6068 N N . ILE D 1 198 ? -39.811 12.533 -33.839 1.00 12.58 198 ILE D N 1
ATOM 6069 C CA . ILE D 1 198 ? -40.700 12.629 -35.012 1.00 11.72 198 ILE D CA 1
ATOM 6070 C C . ILE D 1 198 ? -41.316 14.030 -35.060 1.00 13.50 198 ILE D C 1
ATOM 6071 O O . ILE D 1 198 ? -41.787 14.512 -34.006 1.00 14.76 198 ILE D O 1
ATOM 6076 N N . GLU D 1 199 ? -41.316 14.682 -36.216 1.00 13.25 199 GLU D N 1
ATOM 6077 C CA . GLU D 1 199 ? -41.932 16.025 -36.360 1.00 16.99 199 GLU D CA 1
ATOM 6078 C C . GLU D 1 199 ? -43.469 15.969 -36.048 1.00 19.06 199 GLU D C 1
ATOM 6079 O O . GLU D 1 199 ? -44.197 15.025 -36.418 1.00 19.07 199 GLU D O 1
ATOM 6085 N N . LYS D 1 200 ? -43.930 16.964 -35.275 1.00 22.94 200 LYS D N 1
ATOM 6086 C CA . LYS D 1 200 ? -45.347 17.191 -34.989 1.00 28.53 200 LYS D CA 1
ATOM 6087 C C . LYS D 1 200 ? -46.025 18.042 -36.054 1.00 30.23 200 LYS D C 1
ATOM 6088 O O . LYS D 1 200 ? -47.256 17.974 -36.100 1.00 33.70 200 LYS D O 1
#

InterPro domains:
  IPR001254 Serine proteases, trypsin domain [PF00089] (47-220)
  IPR008256 Peptidase S1B [PR00839] (39-56)
  IPR008256 Peptidase S1B [PR00839] (59-76)
  IPR008256 Peptidase S1B [PR00839] (144-157)
  IPR008256 Peptidase S1B [PR00839] (178-194)
  IPR008256 Peptidase S1B [PR00839] (195-207)
  IPR008353 Peptidase S1B, exfoliative toxin [PR01774] (66-90)
  IPR008353 Peptidase S1B, exfoliative toxin [PR01774] (180-204)
  IPR009003 Peptidase S1, PA clan [SSF50494] (30-233)
  IPR028301 Serine proteases, V8 family, histidine active site [PS00672] (60-74)

Solvent-accessible surface area: 31630 Å² total

Secondary structure (P-SEA, 3-state):
cccccccccccccccccbbbccccbbbbccccbbbbcaaaaaaaaacbbbbbccccccccccbbbbbcccccccccccbbbbbccccccccccccccbbbbbbcccccccbbbbbbcccccccccbbbbbbbbbbccccccbbbbccccccccccbbbbccccccccccccccccccbbbbbcccaaaaaaaaacccc/ccbbbbcccccccccccbbbccccbbbbccccbbbbccccccccccbbbbbbccccccccbbbbbbccccccccccbbbbbbccccccccccccccbbbbbbccccccccccccccccccccccbbbbbbbbbbccccccbbbbbcccccccccbbbbccccccccccccccccccccbbbbbcccaaaaaaaaacccc/ccccccccccccccccccccccccbbbbccccbbbbccccccccccccccccccccccbbbbbccccccccccbbbbbbbcccccccccccccbbbbbbcccccccbbbbbbcccccccccbbbbbbbbbbccccccbbbbbcccccccccccccccccccccccccccccccccbbbbbcccaaaaaaaaaaccc/cbbbbbcccccccccccbbbccccbbbbccccbbbbcaaaaaaaaacbbbbbccccccccccbbbbbcccccccccccbbbbbccccccccccccccbbbbbbccccccccccccccccccccccbbbbbbbbbbccccccbbbbbcccccccccbbbbccccccccccccccccccccccccccccaaaaaaaaaaccc

CATH classification: 2.40.10.10 (+1 more: 2.40.10.10)

Organism: Staphylococcus aureus (strain NCTC 8325 / PS 47) (NCBI:txid93061)

Nearest PDB structures (foldseek):
  4mvn-assembly3_C  TM=1.005E+00  e=2.946E-38  Staphylococcus aureus subsp. aureus NCTC 8325
  4mvn-assembly2_B  TM=9.879E-01  e=3.251E-35  Staphylococcus aureus subsp. aureus NCTC 8325
  2w7u-assembly4_D  TM=9.875E-01  e=1.406E-34  Staphylococcus aureus
  2w7s-assembly3_C  TM=9.806E-01  e=1.924E-34  Staphylococcus aureus
  2w7s-assembly4_D  TM=9.860E-01  e=4.930E-34  Staphylococcus aureus

Radius of gyration: 27.91 Å; Cα contacts (8 Å, |Δi|>4): 2416; chains: 4; bounding box: 62×64×86 Å

Foldseek 3Di:
DEDKFFPQAQQDPPLQQWKAAVFAIWGAAAAQKTKFFPVRQVVCVVVQFWIWGNDHNHYDGLATWTWPDKAADPDPAGMIMTGTDQQHPVGHGNPVRGDHAAAPQADDFFFKKKWWWFAVCVPVVRTIMIWIWTWHDDDDQKTWIFTDGHGHHGNTFIAGPVRHGQFGWHAADPPHRTTMTGGDHVVNVVVRVVPHDD/DEDKAFDQDQQDPPLQQWKAWPWAIWGAAAAQKIKFFDVSQDDPVVDFTWIDGSDANDDDQAIWGWDDKAADPDDAGMIMTGTDQAHPVGGGRPVRGDHAAADPADDFFFKKKWKWFAPCVPVVRTIMIWIWTWHDDDQQKTKIFTKGAGHQGNTFIAGPVRHGQFGWHDADDHGMHRITMTGGDDPVVVVVRVVPHDD/DEDKAWDAFQQDPPSQQWKAWPFAIWGAAAAQKIKFFDCRQVVCPPHFGWIWGGDHCTFIWGWDDKAADPDDAGMIMTGTDQQTPVRHGSPVRHDHAAADPADDFFFKKKWKWFAVCVVVVRTIMIWIWTWHDDDQQKTKIFTKGAGRHGNTFIAGPVRHGQFGWHAADDHGMHRITMTGGQDPVNVVVSVVPHDD/DEDKDFPQAQQDPPLQQWKAAVFAIWGAAAAQKIKFFDCSQVVCVVVPDWIWGNDANDYDTLATWGWDDKAHPPDDARMIMTGTDQAHPVGHGNPVRGDHAAAPQADDFFFKKKWWWFAVCVPVVRTIMIWIWTWHDDDDQKTKIFTKGAGHQGNTFIAGPVRHGQFGWHAADDHGMHRITMTGGQHVVNVCVRVVPHDD

Sequence (793 aa):
EKNVKEITDATKEPYNSVVVAFVVGGTGVVVGKNTIVTNKHIAKSNDIFKNRVSAHHSSKGKGGGNYDVKDIVEYPGKEDLAIVHVHETSTEGLNFNKNVSYTKFADGAKVVKDRISVIGYPKGAQTKYKMFESTGTINHISSGTFMEFDAYAQPGNSGSPVLNSKKHELIGILYAGSGKSEKNFGVYFTPQLKEFIQNNIEKEKNVKEITDATKEPYNSVVAFVGGTGVVVGKNTIVVTNKHIAKSNDIFKNRVSAHHSSKGGGGNYDVKDIIVEYPGKEDLAIVHVHETSTEGLNFNKNVSYTKFADGAKVKDRISVIGYPKGAQTKYKMMFESSTGTINHISGTFMEFDAYAQPGNSGSPVLNSKHELIGILYAGSSGKDESEKNFGVYFTPQQLKEFIQNNIEKEKNVKEITDATKEPYNSSVVAFVGGTGVVVGKNTIVTNKHIAKSNDIFKNRVSAHHSSGGNYDVKDIVEYPGKEDLAIVHVHETSTEGLNFNKNVSYTKFADGAKVKDRISVIGYPKGAQTKYKMFESTGTINHISGTFMEFDAYAQPGNSGSPVLNSKHELIGILYAGSGKDESEKNFGVYFTPQQLKEFIQNNIEKEKNVKEITDATKEPYNSSVVVAFVGGTGVVVGKNTIVTNNKHIAKSSNDIFKNNRVSAHHSSKGKGGGGNYDVKDIVEYPGKEDLAIVHVHETSTEGLNFNKNVSYTKFADGAKVKDRISVIGYPKGAQTKYKMFESTGTINHISGTFMEFDAYAQPGNSGSPVLNSKHELIGILYAGSGKDESEKNFGVYFTPQQLKEFIQNNNIEK